Protein AF-A0A5N6KUK4-F1 (afdb_monomer_lite)

Structure (mmCIF, N/CA/C/O backbone):
data_AF-A0A5N6KUK4-F1
#
_entry.id   AF-A0A5N6KUK4-F1
#
loop_
_atom_site.group_PDB
_atom_site.id
_atom_site.type_symbol
_atom_site.label_atom_id
_atom_site.label_alt_id
_atom_site.label_comp_id
_atom_site.label_asym_id
_atom_site.label_entity_id
_atom_site.label_seq_id
_atom_site.pdbx_PDB_ins_code
_atom_site.Cartn_x
_atom_site.Cartn_y
_atom_site.Cartn_z
_atom_site.occupancy
_atom_site.B_iso_or_equiv
_atom_site.auth_seq_id
_atom_site.auth_comp_id
_atom_site.auth_asym_id
_atom_site.auth_atom_id
_atom_site.pdbx_PDB_model_num
ATOM 1 N N . MET A 1 1 ? 39.380 -21.853 -43.825 1.00 63.47 1 MET A N 1
ATOM 2 C CA . MET A 1 1 ? 38.388 -20.757 -43.849 1.00 63.47 1 MET A CA 1
ATOM 3 C C . MET A 1 1 ? 37.134 -21.203 -43.112 1.00 63.47 1 MET A C 1
ATOM 5 O O . MET A 1 1 ? 36.474 -22.125 -43.580 1.00 63.47 1 MET A O 1
ATOM 9 N N . ALA A 1 2 ? 36.839 -20.607 -41.958 1.00 76.50 2 ALA A N 1
ATOM 10 C CA . ALA A 1 2 ? 35.643 -20.909 -41.165 1.00 76.50 2 ALA A CA 1
ATOM 11 C C . ALA A 1 2 ? 34.522 -19.901 -41.470 1.00 76.50 2 ALA A C 1
ATOM 13 O O . ALA A 1 2 ? 34.804 -18.739 -41.767 1.00 76.50 2 ALA A O 1
ATOM 14 N N . THR A 1 3 ? 33.261 -20.335 -41.408 1.00 83.88 3 THR A N 1
ATOM 15 C CA . THR A 1 3 ? 32.101 -19.438 -41.539 1.00 83.88 3 THR A CA 1
ATOM 16 C C . THR A 1 3 ? 32.040 -18.495 -40.340 1.00 83.88 3 THR A C 1
ATOM 18 O O . THR A 1 3 ? 32.165 -18.943 -39.201 1.00 83.88 3 THR A O 1
ATOM 21 N N . LEU A 1 4 ? 31.835 -17.200 -40.589 1.00 86.88 4 LEU A N 1
ATOM 22 C CA . LEU A 1 4 ? 31.799 -16.191 -39.532 1.00 86.88 4 LEU A CA 1
ATOM 23 C C . LEU A 1 4 ? 30.568 -16.374 -38.623 1.00 86.88 4 LEU A C 1
ATOM 25 O O . LEU A 1 4 ? 29.434 -16.452 -39.102 1.00 86.88 4 LEU A O 1
ATOM 29 N N . GLN A 1 5 ? 30.794 -16.429 -37.309 1.00 89.50 5 GLN A N 1
ATOM 30 C CA . GLN A 1 5 ? 29.743 -16.434 -36.287 1.00 89.50 5 GLN A CA 1
ATOM 31 C C . GLN A 1 5 ? 29.553 -15.024 -35.715 1.00 89.50 5 GLN A C 1
ATOM 33 O O . GLN A 1 5 ? 30.476 -14.217 -35.724 1.00 89.50 5 GLN A O 1
ATOM 38 N N . PHE A 1 6 ? 28.349 -14.716 -35.227 1.00 91.62 6 PHE A N 1
ATOM 39 C CA . PHE A 1 6 ? 27.977 -13.366 -34.792 1.00 91.62 6 PHE A CA 1
ATOM 40 C C . PHE A 1 6 ? 27.349 -13.398 -33.401 1.00 91.62 6 PHE A C 1
ATOM 42 O O . PHE A 1 6 ? 26.533 -14.277 -33.121 1.00 91.62 6 PHE A O 1
ATOM 49 N N . ALA A 1 7 ? 27.679 -12.412 -32.569 1.00 91.88 7 ALA A N 1
ATOM 50 C CA . ALA A 1 7 ? 27.027 -12.196 -31.285 1.00 91.88 7 ALA A CA 1
ATOM 51 C C . ALA A 1 7 ? 25.632 -11.571 -31.509 1.00 91.88 7 ALA A C 1
ATOM 53 O O . ALA A 1 7 ? 25.551 -10.522 -32.158 1.00 91.88 7 ALA A O 1
ATOM 54 N N . PRO A 1 8 ? 24.537 -12.200 -31.040 1.00 91.06 8 PRO A N 1
ATOM 55 C CA . PRO A 1 8 ? 23.183 -11.684 -31.226 1.00 91.06 8 PRO A CA 1
ATOM 56 C C . PRO A 1 8 ? 22.920 -10.449 -30.358 1.00 91.06 8 PRO A C 1
ATOM 58 O O . PRO A 1 8 ? 23.499 -10.301 -29.286 1.00 91.06 8 PRO A O 1
ATOM 61 N N . TRP A 1 9 ? 22.015 -9.582 -30.814 1.00 92.88 9 TRP A N 1
ATOM 62 C CA . TRP A 1 9 ? 21.497 -8.488 -29.994 1.00 92.88 9 TRP A CA 1
ATOM 63 C C . TRP A 1 9 ? 20.571 -9.004 -28.889 1.00 92.88 9 TRP A C 1
ATOM 65 O O . TRP A 1 9 ? 19.780 -9.924 -29.103 1.00 92.88 9 TRP A O 1
ATOM 75 N N . SER A 1 10 ? 20.628 -8.333 -27.745 1.00 92.44 10 SER A N 1
ATOM 76 C CA . SER A 1 10 ? 19.646 -8.412 -26.662 1.00 92.44 10 SER A CA 1
ATOM 77 C C . SER A 1 10 ? 18.976 -7.050 -26.468 1.00 92.44 10 SER A C 1
ATOM 79 O O . SER A 1 10 ? 19.619 -6.020 -26.651 1.00 92.44 10 SER A O 1
ATOM 81 N N . SER A 1 11 ? 17.689 -7.012 -26.140 1.00 94.44 11 SER A N 1
ATOM 82 C CA . SER A 1 11 ? 16.968 -5.790 -25.780 1.00 94.44 11 SER A CA 1
ATOM 83 C C . SER A 1 11 ? 17.155 -5.466 -24.296 1.00 94.44 11 SER A C 1
ATOM 85 O O . SER A 1 11 ? 17.119 -6.357 -23.445 1.00 94.44 11 SER A O 1
ATOM 87 N N . ASP A 1 12 ? 17.349 -4.181 -24.000 1.00 93.62 12 ASP A N 1
ATOM 88 C CA . ASP A 1 12 ? 17.480 -3.616 -22.656 1.00 93.62 12 ASP A CA 1
ATOM 89 C C . ASP A 1 12 ? 16.599 -2.359 -22.571 1.00 93.62 12 ASP A C 1
ATOM 91 O O . ASP A 1 12 ? 16.839 -1.369 -23.261 1.00 93.62 12 ASP A O 1
ATOM 95 N N . ILE A 1 13 ? 15.512 -2.416 -21.802 1.00 94.81 13 ILE A N 1
ATOM 96 C CA . ILE A 1 13 ? 14.478 -1.373 -21.787 1.00 94.81 13 ILE A CA 1
ATOM 97 C C . ILE A 1 13 ? 14.428 -0.745 -20.401 1.00 94.81 13 ILE A C 1
ATOM 99 O O . ILE A 1 13 ? 14.206 -1.432 -19.405 1.00 94.81 13 ILE A O 1
ATOM 103 N N . GLU A 1 14 ? 14.573 0.573 -20.350 1.00 92.94 14 GLU A N 1
ATOM 104 C CA . GLU A 1 14 ? 14.518 1.342 -19.113 1.00 92.94 14 GLU A CA 1
ATOM 105 C C . GLU A 1 14 ? 13.088 1.409 -18.547 1.00 92.94 14 GLU A C 1
ATOM 107 O O . GLU A 1 14 ? 12.115 1.519 -19.293 1.00 92.94 14 GLU A O 1
ATOM 112 N N . LEU A 1 15 ? 12.936 1.426 -17.217 1.00 90.25 15 LEU A N 1
ATOM 113 C CA . LEU A 1 15 ? 11.621 1.514 -16.567 1.00 90.25 15 LEU A CA 1
ATOM 114 C C . LEU A 1 15 ? 10.804 2.734 -17.040 1.00 90.25 15 LEU A C 1
ATOM 116 O O . LEU A 1 15 ? 9.604 2.631 -17.297 1.00 90.25 15 LEU A O 1
ATOM 120 N N . SER A 1 16 ? 11.466 3.881 -17.212 1.00 91.88 16 SER A N 1
ATOM 121 C CA . SER A 1 16 ? 10.839 5.134 -17.650 1.00 91.88 16 SER A CA 1
ATOM 122 C C . SER A 1 16 ? 10.225 5.042 -19.056 1.00 91.88 16 SER A C 1
ATOM 124 O O . SER A 1 16 ? 9.258 5.746 -19.350 1.00 91.88 16 SER A O 1
ATOM 126 N N . PHE A 1 17 ? 10.710 4.130 -19.908 1.00 94.94 17 PHE A N 1
ATOM 127 C CA . PHE A 1 17 ? 10.137 3.883 -21.230 1.00 94.94 17 PHE A CA 1
ATOM 128 C C . PHE A 1 17 ? 8.729 3.291 -21.155 1.00 94.94 17 PHE A C 1
ATOM 130 O O . PHE A 1 17 ? 7.857 3.703 -21.918 1.00 94.94 17 PHE A O 1
ATOM 137 N N . TYR A 1 18 ? 8.469 2.375 -20.219 1.00 94.25 18 TYR A N 1
ATOM 138 C CA . TYR A 1 18 ? 7.138 1.783 -20.054 1.00 94.25 18 TYR A CA 1
ATOM 139 C C . TYR A 1 18 ? 6.111 2.821 -19.596 1.00 94.25 18 TYR A C 1
ATOM 141 O O . TYR A 1 18 ? 4.987 2.844 -20.099 1.00 94.25 18 TYR A O 1
ATOM 149 N N . ALA A 1 19 ? 6.514 3.731 -18.705 1.00 90.56 19 ALA A N 1
ATOM 150 C CA . ALA A 1 19 ? 5.685 4.860 -18.292 1.00 90.56 19 ALA A CA 1
ATOM 151 C C . ALA A 1 19 ? 5.408 5.824 -19.459 1.00 90.56 19 ALA A C 1
ATOM 153 O O . ALA A 1 19 ? 4.264 6.239 -19.658 1.00 90.56 19 ALA A O 1
ATOM 154 N N . ALA A 1 20 ? 6.425 6.131 -20.271 1.00 91.62 20 ALA A N 1
ATOM 155 C CA . ALA A 1 20 ? 6.265 6.950 -21.470 1.00 91.62 20 ALA A CA 1
ATOM 156 C C . ALA A 1 20 ? 5.324 6.291 -22.494 1.00 91.62 20 ALA A C 1
ATOM 158 O O . ALA A 1 20 ? 4.425 6.954 -23.006 1.00 91.62 20 ALA A O 1
ATOM 159 N N . LEU A 1 21 ? 5.469 4.983 -22.737 1.00 92.94 21 LEU A N 1
ATOM 160 C CA . LEU A 1 21 ? 4.602 4.212 -23.632 1.00 92.94 21 LEU A CA 1
ATOM 161 C C . LEU A 1 21 ? 3.151 4.175 -23.127 1.00 92.94 21 LEU A C 1
ATOM 163 O O . LEU A 1 21 ? 2.228 4.366 -23.916 1.00 92.94 21 LEU A O 1
ATOM 167 N N . ALA A 1 22 ? 2.935 3.969 -21.825 1.00 90.81 22 ALA A N 1
ATOM 168 C CA . ALA A 1 22 ? 1.603 3.988 -21.221 1.00 90.81 22 ALA A CA 1
ATOM 169 C C . ALA A 1 22 ? 0.937 5.368 -21.348 1.00 90.81 22 ALA A C 1
ATOM 171 O O . ALA A 1 22 ? -0.216 5.463 -21.770 1.00 90.81 22 ALA A O 1
ATOM 172 N N . SER A 1 23 ? 1.681 6.438 -21.045 1.00 90.00 23 SER A N 1
ATOM 173 C CA . SER A 1 23 ? 1.208 7.817 -21.201 1.00 90.00 23 SER A CA 1
ATOM 174 C C . SER A 1 23 ? 0.864 8.129 -22.658 1.00 90.00 23 SER A C 1
ATOM 176 O O . SER A 1 23 ? -0.210 8.658 -22.939 1.00 90.00 23 SER A O 1
ATOM 178 N N . LEU A 1 24 ? 1.726 7.737 -23.599 1.00 90.31 24 LEU A N 1
ATOM 179 C CA . LEU A 1 24 ? 1.489 7.920 -25.029 1.00 90.31 24 LEU A CA 1
ATOM 180 C C . LEU A 1 24 ? 0.236 7.162 -25.488 1.00 90.31 24 LEU A C 1
ATOM 182 O O . LEU A 1 24 ? -0.599 7.734 -26.190 1.00 90.31 24 LEU A O 1
ATOM 186 N N . LYS A 1 25 ? 0.059 5.914 -25.032 1.00 90.69 25 LYS A N 1
ATOM 187 C CA . LYS A 1 25 ? -1.090 5.085 -25.404 1.00 90.69 25 LYS A CA 1
ATOM 188 C C . LYS A 1 25 ? -2.415 5.659 -24.903 1.00 90.69 25 LYS A C 1
ATOM 190 O O . LYS A 1 25 ? -3.392 5.647 -25.643 1.00 90.69 25 LYS A O 1
ATOM 195 N N . ILE A 1 26 ? -2.458 6.187 -23.680 1.00 87.69 26 ILE A N 1
ATOM 196 C CA . ILE A 1 26 ? -3.684 6.757 -23.094 1.00 87.69 26 ILE A CA 1
ATOM 197 C C . ILE A 1 26 ? -3.989 8.139 -23.678 1.00 87.69 26 ILE A C 1
ATOM 199 O O . 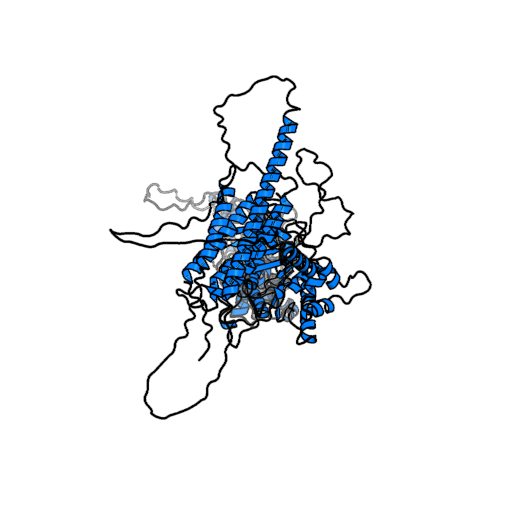ILE A 1 26 ? -5.127 8.420 -24.058 1.00 87.69 26 ILE A O 1
ATOM 203 N N . ASN A 1 27 ? -2.980 9.007 -23.739 1.00 88.19 27 ASN A N 1
ATOM 204 C CA . ASN A 1 27 ? -3.192 10.427 -24.004 1.00 88.19 27 ASN A CA 1
ATOM 205 C C . ASN A 1 27 ? -3.213 10.755 -25.502 1.00 88.19 27 ASN A C 1
ATOM 207 O O . ASN A 1 27 ? -3.937 11.665 -25.910 1.00 88.19 27 ASN A O 1
ATOM 211 N N . HIS A 1 28 ? -2.460 10.012 -26.320 1.00 87.88 28 HIS A N 1
ATOM 212 C CA . HIS A 1 28 ? -2.280 10.307 -27.743 1.00 87.88 28 HIS A CA 1
ATOM 213 C C . HIS A 1 28 ? -2.834 9.212 -28.657 1.00 87.88 28 HIS A C 1
ATOM 215 O O . HIS A 1 28 ? -3.731 9.505 -29.443 1.00 87.88 28 HIS A O 1
ATOM 221 N N . ASP A 1 29 ? -2.344 7.973 -28.551 1.00 86.81 29 ASP A N 1
ATOM 222 C CA . ASP A 1 29 ? -2.685 6.914 -29.517 1.00 86.81 29 ASP A CA 1
ATOM 223 C C . ASP A 1 29 ? -4.132 6.441 -29.356 1.00 86.81 29 ASP A C 1
ATOM 225 O O . ASP A 1 29 ? -4.847 6.247 -30.335 1.00 86.81 29 ASP A O 1
ATOM 229 N N . LYS A 1 30 ? -4.599 6.277 -28.115 1.00 86.88 30 LYS A N 1
ATOM 230 C CA . LYS A 1 30 ? -5.908 5.698 -27.791 1.00 86.88 30 LYS A CA 1
ATOM 231 C C . LYS A 1 30 ? -6.086 4.349 -28.505 1.00 86.88 30 LYS A C 1
ATOM 233 O O . LYS A 1 30 ? -5.457 3.368 -28.115 1.00 86.88 30 LYS A O 1
ATOM 238 N N . LEU A 1 31 ? -6.919 4.307 -29.547 1.00 86.81 31 LEU A N 1
ATOM 239 C CA . LEU A 1 31 ? -7.193 3.118 -30.359 1.00 86.81 31 LEU A CA 1
ATOM 240 C C . LEU A 1 31 ? -6.261 2.973 -31.570 1.00 86.81 31 LEU A C 1
ATOM 242 O O . LEU A 1 31 ? -6.268 1.920 -32.196 1.00 86.81 31 LEU A O 1
ATOM 246 N N . ASP A 1 32 ? -5.464 3.988 -31.897 1.00 87.50 32 ASP A N 1
ATOM 247 C CA . ASP A 1 32 ? -4.482 3.915 -32.975 1.00 87.50 32 ASP A CA 1
ATOM 248 C C . ASP A 1 32 ? -3.381 2.899 -32.621 1.00 87.50 32 ASP A C 1
ATOM 250 O O . ASP A 1 32 ? -2.815 2.924 -31.520 1.00 87.50 32 ASP A O 1
ATOM 254 N N . ASP A 1 33 ? -3.119 1.964 -33.534 1.00 87.69 33 ASP A N 1
ATOM 255 C CA . ASP A 1 33 ? -2.079 0.936 -33.446 1.00 87.69 33 ASP A CA 1
ATOM 256 C C . ASP A 1 33 ? -0.954 1.156 -34.476 1.00 87.69 33 ASP A C 1
ATOM 258 O O . ASP A 1 33 ? -0.123 0.265 -34.699 1.00 87.69 33 ASP A O 1
ATOM 262 N N . ALA A 1 34 ? -0.904 2.342 -35.097 1.00 90.00 34 ALA A N 1
ATOM 263 C CA . ALA A 1 34 ? 0.121 2.710 -36.058 1.00 90.00 34 ALA A CA 1
ATOM 264 C C . ALA A 1 34 ? 1.538 2.565 -35.482 1.00 90.00 34 ALA A C 1
ATOM 266 O O . ALA A 1 34 ? 1.832 2.859 -34.319 1.00 90.00 34 ALA A O 1
ATOM 267 N N . ALA A 1 35 ? 2.456 2.121 -36.340 1.00 92.25 35 ALA A N 1
ATOM 268 C CA . ALA A 1 35 ? 3.850 1.962 -35.968 1.00 92.25 35 ALA A CA 1
ATOM 269 C C . ALA A 1 35 ? 4.525 3.333 -35.778 1.00 92.25 35 ALA A C 1
ATOM 271 O O . ALA A 1 35 ? 4.438 4.214 -36.634 1.00 92.25 35 ALA A O 1
ATOM 272 N N . ARG A 1 36 ? 5.240 3.502 -34.665 1.00 92.19 36 ARG A N 1
ATOM 273 C CA . ARG A 1 36 ? 5.952 4.730 -34.300 1.00 92.19 36 ARG A CA 1
ATOM 274 C C . ARG A 1 36 ? 7.453 4.550 -34.429 1.00 92.19 36 ARG A C 1
ATOM 276 O O . ARG A 1 36 ? 8.002 3.502 -34.100 1.00 92.19 36 ARG A O 1
ATOM 283 N N . LYS A 1 37 ? 8.136 5.607 -34.859 1.00 93.81 37 LYS A N 1
ATOM 284 C CA . LYS A 1 37 ? 9.597 5.650 -34.845 1.00 93.81 37 LYS A CA 1
ATOM 285 C C . LYS A 1 37 ? 10.094 5.799 -33.406 1.00 93.81 37 LYS A C 1
ATOM 287 O O . LYS A 1 37 ? 9.602 6.655 -32.675 1.00 93.81 37 LYS A O 1
ATOM 292 N N . ILE A 1 38 ? 11.083 4.994 -33.030 1.00 94.81 38 ILE A N 1
ATOM 293 C CA . ILE A 1 38 ? 11.784 5.088 -31.747 1.00 94.81 38 ILE A CA 1
ATOM 294 C C . ILE A 1 38 ? 13.294 5.047 -31.963 1.00 94.81 38 ILE A C 1
ATOM 296 O O . ILE A 1 38 ? 13.782 4.466 -32.931 1.00 94.81 38 ILE A O 1
ATOM 300 N N . VAL A 1 39 ? 14.051 5.670 -31.065 1.00 94.06 39 VAL A N 1
ATOM 301 C CA . VAL A 1 39 ? 15.518 5.662 -31.124 1.00 94.06 39 VAL A CA 1
ATOM 302 C C . VAL A 1 39 ? 16.071 4.633 -30.145 1.00 94.06 39 VAL A C 1
ATOM 304 O O . VAL A 1 39 ? 15.868 4.747 -28.937 1.00 94.06 39 VAL A O 1
ATOM 307 N N . GLY A 1 40 ? 16.800 3.649 -30.668 1.00 94.50 40 GLY A N 1
ATOM 308 C CA . GLY A 1 40 ? 17.619 2.741 -29.870 1.00 94.50 40 GLY A CA 1
ATOM 309 C C . GLY A 1 40 ? 19.048 3.248 -29.748 1.00 94.50 40 GLY A C 1
ATOM 310 O O . GLY A 1 40 ? 19.531 4.044 -30.564 1.00 94.50 40 GLY A O 1
ATOM 311 N N . ARG A 1 41 ? 19.733 2.793 -28.705 1.00 93.81 41 ARG A N 1
ATOM 312 C CA . ARG A 1 41 ? 21.111 3.178 -28.405 1.00 93.81 41 ARG A CA 1
ATOM 313 C C . ARG A 1 41 ? 21.925 1.945 -28.069 1.00 93.81 41 ARG A C 1
ATOM 315 O O . ARG A 1 41 ? 21.434 1.037 -27.412 1.00 93.81 41 ARG A O 1
ATOM 322 N N . TYR A 1 42 ? 23.181 1.926 -28.472 1.00 94.50 42 TYR A N 1
ATOM 323 C CA . TYR A 1 42 ? 24.127 0.913 -28.020 1.00 94.50 42 TYR A CA 1
ATOM 324 C C . TYR A 1 42 ? 25.477 1.559 -27.735 1.00 94.50 42 TYR A C 1
ATOM 326 O O . TYR A 1 42 ? 25.735 2.706 -28.099 1.00 94.50 42 TYR A O 1
ATOM 334 N N . GLU A 1 43 ? 26.341 0.846 -27.036 1.00 91.88 43 GLU A N 1
ATOM 335 C CA . GLU A 1 43 ? 27.575 1.396 -26.485 1.00 91.88 43 GLU A CA 1
ATOM 336 C C . GLU A 1 43 ? 28.641 0.309 -26.400 1.00 91.88 43 GLU A C 1
ATOM 338 O O . GLU A 1 43 ? 28.338 -0.882 -26.323 1.00 91.88 43 GLU A O 1
ATOM 343 N N . ILE A 1 44 ? 29.903 0.727 -26.376 1.00 90.69 44 ILE A N 1
ATOM 344 C CA . ILE A 1 44 ? 31.032 -0.195 -26.270 1.00 90.69 44 ILE A CA 1
ATOM 345 C C . ILE A 1 44 ? 31.369 -0.423 -24.783 1.00 90.69 44 ILE A C 1
ATOM 347 O O . ILE A 1 44 ? 32.147 0.292 -24.153 1.00 90.69 44 ILE A O 1
ATOM 351 N N . ARG A 1 45 ? 30.705 -1.456 -24.259 1.00 88.00 45 ARG A N 1
ATOM 352 C CA . ARG A 1 45 ? 30.856 -2.242 -23.019 1.00 88.00 45 ARG A CA 1
ATOM 353 C C . ARG A 1 45 ? 32.123 -3.044 -22.723 1.00 88.00 45 ARG A C 1
ATOM 355 O O . ARG A 1 45 ? 31.966 -4.238 -22.532 1.00 88.00 45 ARG A O 1
ATOM 362 N N . GLN A 1 46 ? 33.337 -2.499 -22.616 1.00 82.19 46 GLN A N 1
ATOM 363 C CA . GLN A 1 46 ? 34.531 -3.374 -22.468 1.00 82.19 46 GLN A CA 1
ATOM 364 C C . GLN A 1 46 ? 34.523 -4.323 -21.244 1.00 82.19 46 GLN A C 1
ATOM 366 O O . GLN A 1 46 ? 35.087 -5.411 -21.322 1.00 82.19 46 GLN A O 1
ATOM 371 N N . ASN A 1 47 ? 33.884 -3.935 -20.135 1.00 83.69 47 ASN A N 1
ATOM 372 C CA . ASN A 1 47 ? 33.792 -4.761 -18.921 1.00 83.69 47 ASN A CA 1
ATOM 373 C C . ASN A 1 47 ? 32.592 -5.725 -18.920 1.00 83.69 47 ASN A C 1
ATOM 375 O O . ASN A 1 47 ? 32.441 -6.502 -17.976 1.00 83.69 47 ASN A O 1
ATOM 379 N N . ASP A 1 48 ? 31.721 -5.661 -19.928 1.00 86.31 48 ASP A N 1
ATOM 380 C CA . ASP A 1 48 ? 30.545 -6.521 -19.977 1.00 86.31 48 ASP A CA 1
ATOM 381 C C . ASP A 1 48 ? 30.956 -7.946 -20.371 1.00 86.31 48 ASP A C 1
ATOM 383 O O . ASP A 1 48 ? 31.754 -8.168 -21.289 1.00 86.31 48 ASP A O 1
ATOM 387 N N . ALA A 1 49 ? 30.378 -8.930 -19.679 1.00 87.12 49 ALA A N 1
ATOM 388 C CA . ALA A 1 49 ? 30.522 -10.333 -20.051 1.00 87.12 49 ALA A CA 1
ATOM 389 C C . ALA A 1 49 ? 30.055 -10.545 -21.508 1.00 87.12 49 ALA A C 1
ATOM 391 O O . ALA A 1 49 ? 29.064 -9.919 -21.900 1.00 87.12 49 ALA A O 1
ATOM 392 N N . PRO A 1 50 ? 30.694 -11.439 -22.293 1.00 86.50 50 PRO A N 1
ATOM 393 C CA . PRO A 1 50 ? 30.360 -11.650 -23.707 1.00 86.50 50 PRO A CA 1
ATOM 394 C C . PRO A 1 50 ? 28.867 -11.861 -23.979 1.00 86.50 50 PRO A C 1
ATOM 396 O O . PRO A 1 50 ? 28.310 -11.307 -24.920 1.00 86.50 50 PRO A O 1
ATOM 399 N N . GLU A 1 51 ? 28.175 -12.590 -23.109 1.00 84.50 51 GLU A N 1
ATOM 400 C CA . GLU A 1 51 ? 26.738 -12.869 -23.224 1.00 84.50 51 GLU A CA 1
ATOM 401 C C . GLU A 1 51 ? 25.844 -11.622 -23.123 1.00 84.50 51 GLU A C 1
ATOM 403 O O . GLU A 1 51 ? 24.735 -11.627 -23.650 1.00 84.50 51 GLU A O 1
ATOM 408 N N . ARG A 1 52 ? 26.316 -10.544 -22.481 1.00 84.62 52 ARG A N 1
ATOM 409 C CA . ARG A 1 52 ? 25.562 -9.293 -22.263 1.00 84.62 52 ARG A CA 1
ATOM 410 C C . ARG A 1 52 ? 26.145 -8.084 -22.992 1.00 84.62 52 ARG A C 1
ATOM 412 O O . ARG A 1 52 ? 25.647 -6.974 -22.823 1.00 84.62 52 ARG A O 1
ATOM 419 N N . SER A 1 53 ? 27.202 -8.273 -23.777 1.00 88.62 53 SER A N 1
ATOM 420 C CA . SER A 1 53 ? 27.946 -7.162 -24.370 1.00 88.62 53 SER A CA 1
ATOM 421 C C . SER A 1 53 ? 27.185 -6.480 -25.513 1.00 88.62 53 SER A C 1
ATOM 423 O O . SER A 1 53 ? 27.221 -5.262 -25.651 1.00 88.62 53 SER A O 1
ATOM 425 N N . ALA A 1 54 ? 26.446 -7.252 -26.316 1.00 91.25 54 ALA A N 1
ATOM 426 C CA . ALA A 1 54 ? 25.645 -6.744 -27.429 1.00 91.25 54 ALA A CA 1
ATOM 427 C C . ALA A 1 54 ? 24.195 -6.466 -26.988 1.00 91.25 54 ALA A C 1
ATOM 429 O O . ALA A 1 54 ? 23.293 -7.276 -27.222 1.00 91.25 54 ALA A O 1
ATOM 430 N N . ARG A 1 55 ? 23.964 -5.308 -26.354 1.00 92.62 55 ARG A N 1
ATOM 431 C CA . ARG A 1 55 ? 22.622 -4.851 -25.947 1.00 92.62 55 ARG A CA 1
ATOM 432 C C . ARG A 1 55 ? 22.149 -3.606 -26.695 1.00 92.62 55 ARG A C 1
ATOM 434 O O . ARG A 1 55 ? 22.899 -2.646 -26.868 1.00 92.62 55 ARG A O 1
ATOM 441 N N . MET A 1 56 ? 20.886 -3.627 -27.100 1.00 94.69 56 MET A N 1
ATOM 442 C CA . MET A 1 56 ? 20.151 -2.497 -27.644 1.00 94.69 56 MET A CA 1
ATOM 443 C C . MET A 1 56 ? 19.325 -1.863 -26.530 1.00 94.69 56 MET A C 1
ATOM 445 O O . MET A 1 56 ? 18.353 -2.453 -26.061 1.00 94.69 56 MET A O 1
ATOM 449 N N . GLN A 1 57 ? 19.709 -0.659 -26.126 1.00 94.44 57 GLN A N 1
ATOM 450 C CA . GLN A 1 57 ? 19.054 0.101 -25.073 1.00 94.44 57 GLN A CA 1
ATOM 451 C C . GLN A 1 57 ? 17.925 0.972 -25.616 1.00 94.44 57 GLN A C 1
ATOM 453 O O . GLN A 1 57 ? 18.116 1.740 -26.565 1.00 94.44 57 GLN A O 1
ATOM 458 N N . VAL A 1 58 ? 16.775 0.924 -24.948 1.00 95.12 58 VAL A N 1
ATOM 459 C CA . VAL A 1 58 ? 15.630 1.803 -25.191 1.00 95.12 58 VAL A CA 1
ATOM 460 C C . VAL A 1 58 ? 15.343 2.592 -23.914 1.00 95.12 58 VAL A C 1
ATOM 462 O O . VAL A 1 58 ? 14.931 2.035 -22.900 1.00 95.12 58 VAL A O 1
ATOM 465 N N . HIS A 1 59 ? 15.605 3.898 -23.969 1.00 93.12 59 HIS A N 1
ATOM 466 C CA . HIS A 1 59 ? 15.497 4.823 -22.832 1.00 93.12 59 HIS A CA 1
ATOM 467 C C . HIS A 1 59 ? 14.122 5.501 -22.789 1.00 93.12 59 HIS A C 1
ATOM 469 O O . HIS A 1 59 ? 13.433 5.568 -23.808 1.00 93.12 59 HIS A O 1
ATOM 475 N N . GLY A 1 60 ? 13.749 6.110 -21.660 1.00 88.88 60 GLY A N 1
ATOM 476 C CA . GLY A 1 60 ? 12.472 6.837 -21.522 1.00 88.88 60 GLY A CA 1
ATOM 477 C C . GLY A 1 60 ? 12.247 7.959 -22.545 1.00 88.88 60 GLY A C 1
ATOM 478 O O . GLY A 1 60 ? 11.116 8.265 -22.913 1.00 88.88 60 GLY A O 1
ATOM 479 N N . THR A 1 61 ? 13.332 8.532 -23.071 1.00 90.00 61 THR A N 1
ATOM 480 C CA . THR A 1 61 ? 13.310 9.608 -24.080 1.00 90.00 61 THR A CA 1
ATOM 481 C C . THR A 1 61 ? 13.282 9.111 -25.530 1.00 90.00 61 THR A C 1
ATOM 483 O O . THR A 1 61 ? 13.368 9.920 -26.455 1.00 90.00 61 THR A O 1
ATOM 486 N N . ALA A 1 62 ? 13.149 7.798 -25.758 1.00 91.62 62 ALA A N 1
ATOM 487 C CA . ALA A 1 62 ? 13.240 7.187 -27.089 1.00 91.62 62 ALA A CA 1
ATOM 488 C C . ALA A 1 62 ? 12.175 7.670 -28.093 1.00 91.62 62 ALA A C 1
ATOM 490 O O . ALA A 1 62 ? 12.394 7.540 -29.297 1.00 91.62 62 ALA A O 1
ATOM 491 N N . PHE A 1 63 ? 11.053 8.226 -27.618 1.00 89.12 63 PHE A N 1
ATOM 492 C CA . PHE A 1 63 ? 9.986 8.791 -28.457 1.00 89.12 63 PHE A CA 1
ATOM 493 C C . PHE A 1 63 ? 10.176 10.275 -28.798 1.00 89.12 63 PHE A C 1
ATOM 495 O O . PHE A 1 63 ? 9.587 10.753 -29.763 1.00 89.12 63 PHE A O 1
ATOM 502 N N . THR A 1 64 ? 10.944 11.021 -27.998 1.00 85.69 64 THR A N 1
ATOM 503 C CA . THR A 1 64 ? 10.927 12.495 -28.022 1.00 85.69 64 THR A CA 1
ATOM 504 C C . THR A 1 64 ? 12.245 13.112 -28.460 1.00 85.69 64 THR A C 1
ATOM 506 O O . THR A 1 64 ? 12.246 14.201 -29.028 1.00 85.69 64 THR A O 1
ATOM 509 N N . THR A 1 65 ? 13.372 12.454 -28.172 1.00 83.00 65 THR A N 1
ATOM 510 C CA . THR A 1 65 ? 14.681 13.106 -28.219 1.00 83.00 65 THR A CA 1
ATOM 511 C C . THR A 1 65 ? 15.699 12.314 -29.030 1.00 83.00 65 THR A C 1
ATOM 513 O O . THR A 1 65 ? 16.069 11.192 -28.690 1.00 83.00 65 THR A O 1
ATOM 516 N N . ASP A 1 66 ? 16.258 12.984 -30.037 1.00 78.38 66 ASP A N 1
ATOM 517 C CA . ASP A 1 66 ? 17.353 12.492 -30.884 1.00 78.38 66 ASP A CA 1
ATOM 518 C C . ASP A 1 66 ? 18.756 12.726 -30.272 1.00 78.38 66 ASP A C 1
ATOM 520 O O . ASP A 1 66 ? 19.783 12.408 -30.881 1.00 78.38 66 ASP A O 1
ATOM 524 N N . ALA A 1 67 ? 18.832 13.309 -29.071 1.00 74.62 67 ALA A N 1
ATOM 525 C CA . ALA A 1 67 ? 20.090 13.586 -28.386 1.00 74.62 67 ALA A CA 1
ATOM 526 C C . ALA A 1 67 ? 20.780 12.292 -27.923 1.00 74.62 67 ALA A C 1
ATOM 528 O O . ALA A 1 67 ? 20.181 11.438 -27.273 1.00 74.62 67 ALA A O 1
ATOM 529 N N . LEU A 1 68 ? 22.070 12.185 -28.238 1.00 78.62 68 LEU A N 1
ATOM 530 C CA . LEU A 1 68 ? 22.930 11.053 -27.907 1.00 78.62 68 LEU A CA 1
ATOM 531 C C . LEU A 1 68 ? 24.199 11.554 -27.213 1.00 78.62 68 LEU A C 1
ATOM 533 O O . LEU A 1 68 ? 24.832 12.477 -27.746 1.00 78.62 68 LEU A O 1
ATOM 537 N N . PRO A 1 69 ? 24.584 10.952 -26.074 1.00 81.69 69 PRO A N 1
ATOM 538 C CA . PRO A 1 69 ? 25.915 11.108 -25.502 1.00 81.69 69 PRO A CA 1
ATOM 539 C C . PRO A 1 69 ? 27.002 10.649 -26.484 1.00 81.69 69 PRO A C 1
ATOM 541 O O . PRO A 1 69 ? 26.792 9.727 -27.268 1.00 81.69 69 PRO A O 1
ATOM 544 N N . GLN A 1 70 ? 28.195 11.244 -26.397 1.00 73.12 70 GLN A N 1
ATOM 545 C CA . GLN A 1 70 ? 29.332 10.931 -27.284 1.00 73.12 70 GLN A CA 1
ATOM 546 C C . GLN A 1 70 ? 29.817 9.470 -27.200 1.00 73.12 70 GLN A C 1
ATOM 548 O O . GLN A 1 70 ? 30.441 8.952 -28.129 1.00 73.12 70 GLN A O 1
ATOM 553 N N . THR A 1 71 ? 29.533 8.797 -26.085 1.00 80.50 71 THR A N 1
ATOM 554 C CA . THR A 1 71 ? 29.908 7.401 -25.820 1.00 80.50 71 THR A CA 1
ATOM 555 C C . THR A 1 71 ? 28.930 6.380 -26.405 1.00 80.50 71 THR A C 1
ATOM 557 O O . THR A 1 71 ? 29.215 5.184 -26.367 1.00 80.50 71 THR A O 1
ATOM 560 N N . GLN A 1 72 ? 27.796 6.830 -26.949 1.00 88.94 72 GLN A N 1
ATOM 561 C CA . GLN A 1 72 ? 26.727 5.975 -27.457 1.00 88.94 72 GLN A CA 1
ATOM 562 C C . GLN A 1 72 ? 26.567 6.113 -28.972 1.00 88.94 72 GLN A C 1
ATOM 564 O O . GLN A 1 72 ? 26.882 7.139 -29.579 1.00 88.94 72 GLN A O 1
ATOM 569 N N . PHE A 1 73 ? 26.042 5.057 -29.578 1.00 92.56 73 PHE A N 1
ATOM 570 C CA . PHE A 1 73 ? 25.773 4.945 -31.001 1.00 92.56 73 PHE A CA 1
ATOM 571 C C . PHE A 1 73 ? 24.269 4.813 -31.236 1.00 92.56 73 PHE A C 1
ATOM 573 O O . PHE A 1 73 ? 23.550 4.214 -30.434 1.00 92.56 73 PHE A O 1
ATOM 580 N N . ARG A 1 74 ? 23.797 5.407 -32.334 1.00 93.62 74 ARG A N 1
ATOM 581 C CA . ARG A 1 74 ? 22.381 5.457 -32.703 1.00 93.62 74 ARG A CA 1
ATOM 582 C C . ARG A 1 74 ? 21.961 4.195 -33.447 1.00 93.62 74 ARG A C 1
ATOM 584 O O . ARG A 1 74 ? 22.644 3.785 -34.379 1.00 93.62 74 ARG A O 1
ATOM 591 N N . ALA A 1 75 ? 20.788 3.676 -33.115 1.00 94.38 75 ALA A N 1
ATOM 592 C CA . ALA A 1 75 ? 20.082 2.659 -33.878 1.00 94.38 75 ALA A CA 1
ATOM 593 C C . ALA A 1 75 ? 18.661 3.136 -34.198 1.00 94.38 75 ALA A C 1
ATOM 595 O O . ALA A 1 75 ? 17.960 3.660 -33.329 1.00 94.38 75 ALA A O 1
ATOM 596 N N . GLU A 1 76 ? 18.227 2.964 -35.446 1.00 94.75 76 GLU A N 1
ATOM 597 C CA . GLU A 1 76 ? 16.861 3.322 -35.841 1.00 94.75 76 GLU A CA 1
ATOM 598 C C . GLU A 1 76 ? 15.885 2.202 -35.471 1.00 94.75 76 GLU A C 1
ATOM 600 O O . GLU A 1 76 ? 16.079 1.049 -35.853 1.00 94.75 76 GLU A O 1
ATOM 605 N N . GLY A 1 77 ? 14.826 2.542 -34.744 1.00 94.69 77 GLY A N 1
ATOM 606 C CA . GLY A 1 77 ? 13.811 1.598 -34.306 1.00 94.69 77 GLY A CA 1
ATOM 607 C C . GLY A 1 77 ? 12.418 1.952 -34.804 1.00 94.69 77 GLY A C 1
ATOM 608 O O . GLY A 1 77 ? 12.076 3.123 -34.992 1.00 94.69 77 GLY A O 1
ATOM 609 N N . ILE A 1 78 ? 11.585 0.931 -34.964 1.00 95.69 78 ILE A N 1
ATOM 610 C CA . ILE A 1 78 ? 10.140 1.079 -35.141 1.00 95.69 78 ILE A CA 1
ATOM 611 C C . ILE A 1 78 ? 9.446 0.260 -34.058 1.00 95.69 78 ILE A C 1
ATOM 613 O O . ILE A 1 78 ? 9.822 -0.883 -33.813 1.00 95.69 78 ILE A O 1
ATOM 617 N N . LEU A 1 79 ? 8.436 0.829 -33.410 1.00 95.69 79 LEU A N 1
ATOM 618 C CA . LEU A 1 79 ? 7.613 0.155 -32.417 1.00 95.69 79 LEU A CA 1
ATOM 619 C C . LEU A 1 79 ? 6.161 0.135 -32.863 1.00 95.69 79 LEU A C 1
ATOM 621 O O . LEU A 1 79 ? 5.595 1.180 -33.171 1.00 95.69 79 LEU A O 1
ATOM 625 N N . ARG A 1 80 ? 5.538 -1.042 -32.826 1.00 95.38 80 ARG A N 1
ATOM 626 C CA . ARG A 1 80 ? 4.095 -1.198 -33.012 1.00 95.38 80 ARG A CA 1
ATOM 627 C C . ARG A 1 80 ? 3.467 -1.755 -31.739 1.00 95.38 80 ARG A C 1
ATOM 629 O O . ARG A 1 80 ? 3.822 -2.854 -31.313 1.00 95.38 80 ARG A O 1
ATOM 636 N N . ASN A 1 81 ? 2.558 -0.990 -31.137 1.00 95.12 81 ASN A N 1
ATOM 637 C CA . ASN A 1 81 ? 1.833 -1.384 -29.930 1.00 95.12 81 ASN A CA 1
ATOM 638 C C . ASN A 1 81 ? 0.395 -1.776 -30.286 1.00 95.12 81 ASN A C 1
ATOM 640 O O . ASN A 1 81 ? -0.407 -0.921 -30.655 1.00 95.12 81 ASN A O 1
ATOM 644 N N . MET A 1 82 ? 0.089 -3.062 -30.156 1.00 94.62 82 MET A N 1
ATOM 645 C CA . MET A 1 82 ? -1.216 -3.638 -30.477 1.00 94.62 82 MET A CA 1
ATOM 646 C C . MET A 1 82 ? -2.226 -3.328 -29.367 1.00 94.62 82 MET A C 1
ATOM 648 O O . MET A 1 82 ? -1.857 -3.213 -28.195 1.00 94.62 82 MET A O 1
ATOM 652 N N . ASN A 1 83 ? -3.506 -3.213 -29.723 1.00 91.00 83 ASN A N 1
ATOM 653 C CA . ASN A 1 83 ? -4.566 -2.913 -28.756 1.00 91.00 83 ASN A CA 1
ATOM 654 C C . ASN A 1 83 ? -4.987 -4.148 -27.963 1.00 91.00 83 ASN A C 1
ATOM 656 O O . ASN A 1 83 ? -5.299 -4.043 -26.777 1.00 91.00 83 ASN A O 1
ATOM 660 N N . THR A 1 84 ? -5.010 -5.309 -28.620 1.00 92.50 84 THR A N 1
ATOM 661 C CA . THR A 1 84 ? -5.461 -6.569 -28.024 1.00 92.50 84 THR A CA 1
ATOM 662 C C . THR A 1 84 ? -4.351 -7.616 -28.005 1.00 92.50 84 THR A C 1
ATOM 664 O O . THR A 1 84 ? -3.413 -7.599 -28.809 1.00 92.50 84 THR A O 1
ATOM 667 N N . ILE A 1 85 ? -4.447 -8.555 -27.061 1.00 93.31 85 ILE A N 1
ATOM 668 C CA . ILE A 1 85 ? -3.482 -9.653 -26.962 1.00 93.31 85 ILE A CA 1
ATOM 669 C C . ILE A 1 85 ? -3.678 -10.658 -28.105 1.00 93.31 85 ILE A C 1
ATOM 671 O O . ILE A 1 85 ? -2.724 -11.313 -28.526 1.00 93.31 85 ILE A O 1
ATOM 675 N N . GLU A 1 86 ? -4.898 -10.773 -28.625 1.00 94.25 86 GLU A N 1
ATOM 676 C CA . GLU A 1 86 ? -5.259 -11.613 -29.763 1.00 94.25 86 GLU A CA 1
ATOM 677 C C . GLU A 1 86 ? -4.562 -11.127 -31.037 1.00 94.25 86 GLU A C 1
ATOM 679 O O . GLU A 1 86 ? -3.896 -11.919 -31.705 1.00 94.25 86 GLU A O 1
ATOM 684 N N . GLU A 1 87 ? -4.628 -9.823 -31.326 1.00 92.56 87 GLU A N 1
ATOM 685 C CA . GLU A 1 87 ? -3.894 -9.197 -32.433 1.00 92.56 87 GLU A CA 1
ATOM 686 C C . GLU A 1 87 ? -2.384 -9.434 -32.305 1.00 92.56 87 GLU A C 1
ATOM 688 O O . GLU A 1 87 ? -1.722 -9.794 -33.278 1.00 92.56 87 GLU A O 1
ATOM 693 N N . TYR A 1 88 ? -1.829 -9.295 -31.097 1.00 94.56 88 TYR A N 1
ATOM 694 C CA . TYR A 1 88 ? -0.408 -9.541 -30.843 1.00 94.56 88 TYR A CA 1
ATOM 695 C C . TYR A 1 88 ? 0.005 -11.002 -31.096 1.00 94.56 88 TYR A C 1
ATOM 697 O O . TYR A 1 88 ? 1.084 -11.268 -31.634 1.00 94.56 88 TYR A O 1
ATOM 705 N N . LYS A 1 89 ? -0.830 -11.967 -30.692 1.00 93.12 89 LYS A N 1
ATOM 706 C CA . LYS A 1 89 ? -0.563 -13.404 -30.869 1.00 93.12 89 LYS A CA 1
ATOM 707 C C . LYS A 1 89 ? -0.697 -13.847 -32.324 1.00 93.12 89 LYS A C 1
ATOM 709 O O . LYS A 1 89 ? 0.105 -14.666 -32.764 1.00 93.12 89 LYS A O 1
ATOM 714 N N . ASN A 1 90 ? -1.675 -13.298 -33.043 1.00 93.88 90 ASN A N 1
ATOM 715 C CA . ASN A 1 90 ? -1.976 -13.648 -34.433 1.00 93.88 90 ASN A CA 1
ATOM 716 C C . ASN A 1 90 ? -1.137 -12.864 -35.455 1.00 93.88 90 ASN A C 1
ATOM 718 O O . ASN A 1 90 ? -1.251 -13.111 -36.654 1.00 93.88 90 ASN A O 1
ATOM 722 N N . LEU A 1 91 ? -0.305 -11.920 -35.005 1.00 93.25 91 LEU A N 1
ATOM 723 C CA . LEU A 1 91 ? 0.559 -11.130 -35.873 1.00 93.25 91 LEU A CA 1
ATOM 724 C C . LEU A 1 91 ? 1.530 -12.026 -36.657 1.00 93.25 91 LEU A C 1
ATOM 726 O O . LEU A 1 91 ? 2.273 -12.818 -36.071 1.00 93.25 91 LEU A O 1
ATOM 730 N N . ASP A 1 92 ? 1.583 -11.837 -37.977 1.00 93.88 92 ASP A N 1
ATOM 731 C CA . ASP A 1 92 ? 2.552 -12.510 -38.839 1.00 93.88 92 ASP A CA 1
ATOM 732 C C . ASP A 1 92 ? 3.974 -11.985 -38.575 1.00 93.88 92 ASP A C 1
ATOM 734 O O . ASP A 1 92 ? 4.437 -10.976 -39.114 1.00 93.88 92 ASP A O 1
ATOM 738 N N . ARG A 1 93 ? 4.687 -12.704 -37.707 1.00 93.00 93 ARG A N 1
ATOM 739 C CA . ARG A 1 93 ? 6.065 -12.396 -37.311 1.00 93.00 93 ARG A CA 1
ATOM 740 C C . ARG A 1 93 ? 7.061 -12.540 -38.464 1.00 93.00 93 ARG A C 1
ATOM 742 O O . ARG A 1 93 ? 8.126 -11.923 -38.409 1.00 93.00 93 ARG A O 1
ATOM 749 N N . ALA A 1 94 ? 6.764 -13.357 -39.474 1.00 92.50 94 ALA A N 1
ATOM 750 C CA . ALA A 1 94 ? 7.633 -13.497 -40.636 1.00 92.50 94 ALA A CA 1
ATOM 751 C C . ALA A 1 94 ? 7.521 -12.253 -41.523 1.00 92.50 94 ALA A C 1
ATOM 753 O O . ALA A 1 94 ? 8.548 -11.655 -41.845 1.00 92.50 94 ALA A O 1
ATOM 754 N N . ALA A 1 95 ? 6.295 -11.797 -41.796 1.00 93.38 95 ALA A N 1
ATOM 755 C CA . ALA A 1 95 ? 6.046 -10.576 -42.560 1.00 93.38 95 ALA A CA 1
ATOM 756 C C . ALA A 1 95 ? 6.651 -9.329 -41.893 1.00 93.38 95 ALA A C 1
ATOM 758 O O . ALA A 1 95 ? 7.277 -8.513 -42.567 1.00 93.38 95 ALA A O 1
ATOM 759 N N . VAL A 1 96 ? 6.545 -9.198 -40.563 1.00 93.50 96 VAL A N 1
ATOM 760 C CA . VAL A 1 96 ? 7.161 -8.079 -39.819 1.00 93.50 96 VAL A CA 1
ATOM 761 C C . VAL A 1 96 ? 8.686 -8.079 -39.961 1.00 93.50 96 VAL A C 1
ATOM 763 O O . VAL A 1 96 ? 9.290 -7.032 -40.200 1.00 93.50 96 VAL A O 1
ATOM 766 N N . ALA A 1 97 ? 9.324 -9.247 -39.834 1.00 93.94 97 ALA A N 1
ATOM 767 C CA . ALA A 1 97 ? 10.768 -9.363 -40.012 1.00 93.94 97 ALA A CA 1
ATOM 768 C C . ALA A 1 97 ? 11.184 -9.047 -41.456 1.00 93.94 97 ALA A C 1
ATOM 770 O O . ALA A 1 97 ? 12.171 -8.339 -41.663 1.00 93.94 97 ALA A O 1
ATOM 771 N N . GLU A 1 98 ? 10.421 -9.529 -42.442 1.00 94.19 98 GLU A N 1
ATOM 772 C CA . GLU A 1 98 ? 10.665 -9.251 -43.855 1.00 94.19 98 GLU A CA 1
ATOM 773 C C . GLU A 1 98 ? 10.554 -7.755 -44.163 1.00 94.19 98 GLU A C 1
ATOM 775 O O . GLU A 1 98 ? 11.459 -7.192 -44.774 1.00 94.19 98 GLU A O 1
ATOM 780 N N . GLN A 1 99 ? 9.502 -7.090 -43.676 1.00 93.19 99 GLN A N 1
ATOM 781 C CA . GLN A 1 99 ? 9.315 -5.648 -43.830 1.00 93.19 99 GLN A CA 1
ATOM 782 C C . GLN A 1 99 ? 10.486 -4.866 -43.222 1.00 93.19 99 GLN A C 1
ATOM 784 O O . GLN A 1 99 ? 11.036 -3.978 -43.869 1.00 93.19 99 GLN A O 1
ATOM 789 N N . ALA A 1 100 ? 10.904 -5.216 -42.002 1.00 93.94 100 ALA A N 1
ATOM 790 C CA . ALA A 1 100 ? 12.017 -4.548 -41.333 1.00 93.94 100 ALA A CA 1
ATOM 791 C C . ALA A 1 100 ? 13.344 -4.714 -42.099 1.00 93.94 100 ALA A C 1
ATOM 793 O O . ALA A 1 100 ? 14.097 -3.752 -42.243 1.00 93.94 100 ALA A O 1
ATOM 794 N N . GLY A 1 101 ? 13.632 -5.911 -42.623 1.00 94.44 101 GLY A N 1
ATOM 795 C CA . GLY A 1 101 ? 14.837 -6.143 -43.424 1.00 94.44 101 GLY A CA 1
ATOM 796 C C . GLY A 1 101 ? 14.763 -5.548 -44.832 1.00 94.44 101 GLY A C 1
ATOM 797 O O . GLY A 1 101 ? 15.787 -5.100 -45.346 1.00 94.44 101 GLY A O 1
ATOM 798 N N . ARG A 1 102 ? 13.569 -5.467 -45.431 1.00 94.25 102 ARG A N 1
ATOM 799 C CA . ARG A 1 102 ? 13.349 -4.818 -46.729 1.00 94.25 102 ARG A CA 1
ATOM 800 C C . ARG A 1 102 ? 13.716 -3.339 -46.685 1.00 94.25 102 ARG A C 1
ATOM 802 O O . ARG A 1 102 ? 14.430 -2.892 -47.572 1.00 94.25 102 ARG A O 1
ATOM 809 N N . THR A 1 103 ? 13.352 -2.625 -45.619 1.00 93.31 103 THR A N 1
ATOM 810 C CA . THR A 1 103 ? 13.763 -1.226 -45.411 1.00 93.31 103 THR A CA 1
ATOM 811 C C . THR A 1 103 ? 15.286 -1.058 -45.464 1.00 93.31 103 THR A C 1
ATOM 813 O O . THR A 1 103 ? 15.791 -0.119 -46.073 1.00 93.31 103 THR A O 1
ATOM 816 N N . VAL A 1 104 ? 16.041 -1.979 -44.853 1.00 94.88 104 VAL A N 1
ATOM 817 C CA . VAL A 1 104 ? 17.514 -1.949 -44.887 1.00 94.88 104 VAL A CA 1
ATOM 818 C C . VAL A 1 104 ? 18.037 -2.286 -46.285 1.00 94.88 104 VAL A C 1
ATOM 820 O O . VAL A 1 104 ? 18.967 -1.645 -46.767 1.00 94.88 104 VAL A O 1
ATOM 823 N N . TRP A 1 105 ? 17.445 -3.282 -46.945 1.00 94.81 105 TRP A N 1
ATOM 824 C CA . TRP A 1 105 ? 17.834 -3.709 -48.288 1.00 94.81 105 TRP A CA 1
ATOM 825 C C . TRP A 1 105 ? 17.615 -2.621 -49.343 1.00 94.81 105 TRP A C 1
ATOM 827 O O . TRP A 1 105 ? 18.528 -2.324 -50.109 1.00 94.81 105 TRP A O 1
ATOM 837 N N . GLU A 1 106 ? 16.442 -1.990 -49.355 1.00 93.88 106 GLU A N 1
ATOM 838 C CA . GLU A 1 106 ? 16.112 -0.899 -50.277 1.00 93.88 106 GLU A CA 1
ATOM 839 C C . GLU A 1 106 ? 17.051 0.292 -50.072 1.00 93.88 106 GLU A C 1
ATOM 841 O O . GLU A 1 106 ? 17.617 0.783 -51.048 1.00 93.88 106 GLU A O 1
ATOM 846 N N . ALA A 1 107 ? 17.338 0.653 -48.814 1.00 93.81 107 ALA A N 1
ATOM 847 C CA . ALA A 1 107 ? 18.292 1.714 -48.499 1.00 93.81 107 ALA A CA 1
ATOM 848 C C . ALA A 1 107 ? 19.717 1.419 -49.011 1.00 93.81 107 ALA A C 1
ATOM 850 O O . ALA A 1 107 ? 20.464 2.328 -49.391 1.00 93.81 107 ALA A O 1
ATOM 851 N N . ILE A 1 108 ? 20.123 0.142 -49.017 1.00 93.19 108 ILE A N 1
ATOM 852 C CA . ILE A 1 108 ? 21.404 -0.297 -49.589 1.00 93.19 108 ILE A CA 1
ATOM 853 C C . ILE A 1 108 ? 21.392 -0.177 -51.115 1.00 93.19 108 ILE A C 1
ATOM 855 O O . ILE A 1 108 ? 22.406 0.221 -51.693 1.00 93.19 108 ILE A O 1
ATOM 859 N N . LEU A 1 109 ? 20.284 -0.520 -51.774 1.00 90.81 109 LEU A N 1
ATOM 860 C CA . LEU A 1 109 ? 20.172 -0.452 -53.230 1.00 90.81 109 LEU A CA 1
ATOM 861 C C . LEU A 1 109 ? 20.126 0.995 -53.737 1.00 90.81 109 LEU A C 1
ATOM 863 O O . LEU A 1 109 ? 20.867 1.333 -54.659 1.00 90.81 109 LEU A O 1
ATOM 867 N N . ASP A 1 110 ? 19.325 1.863 -53.119 1.00 90.81 110 ASP A N 1
ATOM 868 C CA . ASP A 1 110 ? 19.135 3.249 -53.569 1.00 90.81 110 ASP A CA 1
ATOM 869 C C . ASP A 1 110 ? 20.252 4.209 -53.112 1.00 90.81 110 ASP A C 1
ATOM 871 O O . ASP A 1 110 ? 20.561 5.183 -53.794 1.00 90.81 110 ASP A O 1
ATOM 875 N N . GLY A 1 111 ? 20.955 3.890 -52.020 1.00 89.88 111 GLY A N 1
ATOM 876 C CA . GLY A 1 111 ? 22.084 4.672 -51.494 1.00 89.88 111 GLY A CA 1
ATOM 877 C C . GLY A 1 111 ? 21.746 5.621 -50.368 1.00 89.88 111 GLY A C 1
ATOM 878 O O . GLY A 1 111 ? 22.656 6.226 -49.799 1.00 89.88 111 GLY A O 1
ATOM 879 N N . SER A 1 112 ? 20.477 5.692 -49.977 1.00 92.88 112 SER A N 1
ATOM 880 C CA . SER A 1 112 ? 20.040 6.419 -48.787 1.00 92.88 112 SER A CA 1
ATOM 881 C C . SER A 1 112 ? 20.712 5.897 -47.507 1.00 92.88 112 SER A C 1
ATOM 883 O O . SER A 1 112 ? 20.869 6.651 -46.541 1.00 92.88 112 SER A O 1
ATOM 885 N N . ILE A 1 113 ? 21.219 4.653 -47.516 1.00 93.69 113 ILE A N 1
ATOM 886 C CA . ILE A 1 113 ? 22.002 4.076 -46.415 1.00 93.69 113 ILE A CA 1
ATOM 887 C C . ILE A 1 113 ? 23.239 4.905 -46.048 1.00 93.69 113 ILE A C 1
ATOM 889 O O . ILE A 1 113 ? 23.645 4.900 -44.889 1.00 93.69 113 ILE A O 1
ATOM 893 N N . TYR A 1 114 ? 23.828 5.655 -46.986 1.00 92.94 114 TYR A N 1
ATOM 894 C CA . TYR A 1 114 ? 24.983 6.509 -46.693 1.00 92.94 114 TYR A CA 1
ATOM 895 C C . TYR A 1 114 ? 24.621 7.754 -45.892 1.00 92.94 114 TYR A C 1
ATOM 897 O O . TYR A 1 114 ? 25.412 8.202 -45.063 1.00 92.94 114 TYR A O 1
ATOM 905 N N . SER A 1 115 ? 23.420 8.293 -46.100 1.00 91.62 115 SER A N 1
ATOM 906 C CA . SER A 1 115 ? 22.906 9.408 -45.307 1.00 91.62 115 SER A CA 1
ATOM 907 C C . SER A 1 115 ? 22.500 8.958 -43.901 1.00 91.62 115 SER A C 1
ATOM 909 O O . SER A 1 115 ? 22.595 9.740 -42.955 1.00 91.62 115 SER A O 1
ATOM 911 N N . CYS A 1 116 ? 22.072 7.698 -43.740 1.00 92.50 116 CYS A N 1
ATOM 912 C CA . CYS A 1 116 ? 21.655 7.137 -42.453 1.00 92.50 116 CYS A CA 1
ATOM 913 C C . CYS A 1 116 ? 22.221 5.723 -42.181 1.00 92.50 116 CYS A C 1
ATOM 915 O O . CYS A 1 116 ? 21.450 4.759 -42.109 1.00 92.50 116 CYS A O 1
ATOM 917 N N . PRO A 1 117 ? 23.542 5.569 -41.947 1.00 94.81 117 PRO A N 1
ATOM 918 C CA . PRO A 1 117 ? 24.152 4.259 -41.694 1.00 94.81 117 PRO A CA 1
ATOM 919 C C . PRO A 1 117 ? 23.618 3.542 -40.446 1.00 94.81 117 PRO A C 1
ATOM 921 O O . PRO A 1 117 ? 23.676 2.316 -40.379 1.00 94.81 117 PRO A O 1
ATOM 924 N N . SER A 1 118 ? 23.037 4.263 -39.479 1.00 94.00 118 SER A N 1
ATOM 925 C CA . SER A 1 118 ? 22.371 3.696 -38.292 1.00 94.00 118 SER A CA 1
ATOM 926 C C . SER A 1 118 ? 21.236 2.709 -38.613 1.00 94.00 118 SER A C 1
ATOM 928 O O . SER A 1 118 ? 20.871 1.906 -37.749 1.00 94.00 118 SER A O 1
ATOM 930 N N . LEU A 1 119 ? 20.708 2.706 -39.846 1.00 95.06 119 LEU A N 1
ATOM 931 C CA . LEU A 1 119 ? 19.759 1.695 -40.331 1.00 95.06 119 LEU A CA 1
ATOM 932 C C . LEU A 1 119 ? 20.371 0.286 -40.405 1.00 95.06 119 LEU A C 1
ATOM 934 O O . LEU A 1 119 ? 19.649 -0.698 -40.246 1.00 95.06 119 LEU A O 1
ATOM 938 N N . LEU A 1 120 ? 21.694 0.162 -40.573 1.00 95.25 120 LEU A N 1
ATOM 939 C CA . LEU A 1 120 ? 22.389 -1.133 -40.535 1.00 95.25 120 LEU A CA 1
ATOM 940 C C . LEU A 1 120 ? 22.292 -1.800 -39.151 1.00 95.25 120 LEU A C 1
ATOM 942 O O . LEU A 1 120 ? 22.382 -3.023 -39.049 1.00 95.25 120 LEU A O 1
ATOM 946 N N . SER A 1 121 ? 22.078 -1.009 -38.098 1.00 95.25 121 SER A N 1
ATOM 947 C CA . SER A 1 121 ? 21.816 -1.450 -36.722 1.00 95.25 121 SER A CA 1
ATOM 948 C C . SER A 1 121 ? 20.348 -1.274 -36.312 1.00 95.25 121 SER A C 1
ATOM 950 O O . SER A 1 121 ? 20.063 -1.103 -35.130 1.00 95.25 121 SER A O 1
ATOM 952 N N . SER A 1 122 ? 19.417 -1.263 -37.270 1.00 95.75 122 SER A N 1
ATOM 953 C CA . SER A 1 122 ? 17.996 -1.047 -36.985 1.00 95.75 122 SER A CA 1
ATOM 954 C C . SER A 1 122 ? 17.337 -2.201 -36.224 1.00 95.75 122 SER A C 1
ATOM 956 O O . SER A 1 122 ? 17.868 -3.312 -36.141 1.00 95.75 122 SER A O 1
ATOM 958 N N . PHE A 1 123 ? 16.163 -1.928 -35.656 1.00 96.50 123 PHE A N 1
ATOM 959 C CA . PHE A 1 123 ? 15.316 -2.923 -35.004 1.00 96.50 123 PHE A CA 1
ATOM 960 C C . PHE A 1 123 ? 13.830 -2.609 -35.193 1.00 96.50 123 PHE A C 1
ATOM 962 O O . PHE A 1 123 ? 13.432 -1.474 -35.451 1.00 96.50 123 PHE A O 1
ATOM 969 N N . TYR A 1 124 ? 12.993 -3.626 -35.031 1.00 96.69 124 TYR A N 1
ATOM 970 C CA . TYR A 1 124 ? 11.546 -3.481 -34.963 1.00 96.69 124 TYR A CA 1
ATOM 971 C C . TYR A 1 124 ? 11.051 -4.158 -33.687 1.00 96.69 124 TYR A C 1
ATOM 973 O O . TYR A 1 124 ? 11.485 -5.259 -33.349 1.00 96.69 124 TYR A O 1
ATOM 981 N N . ALA A 1 125 ? 10.159 -3.505 -32.957 1.00 96.38 125 ALA A N 1
ATOM 982 C CA . ALA A 1 125 ? 9.632 -3.998 -31.700 1.00 96.38 125 ALA A CA 1
ATOM 983 C C . ALA A 1 125 ? 8.109 -4.108 -31.765 1.00 96.38 125 ALA A C 1
ATOM 985 O O . ALA A 1 125 ? 7.413 -3.155 -32.115 1.00 96.38 125 ALA A O 1
ATOM 986 N N . ILE A 1 126 ? 7.589 -5.278 -31.403 1.00 96.25 126 ILE A N 1
ATOM 987 C CA . ILE A 1 126 ? 6.150 -5.500 -31.254 1.00 96.25 126 ILE A CA 1
ATOM 988 C C . ILE A 1 126 ? 5.802 -5.499 -29.771 1.00 96.25 126 ILE A C 1
ATOM 990 O O . ILE A 1 126 ? 6.473 -6.166 -28.980 1.00 96.25 126 ILE A O 1
ATOM 994 N N . PHE A 1 127 ? 4.757 -4.766 -29.403 1.00 96.06 127 PHE A N 1
ATOM 995 C CA . PHE A 1 127 ? 4.302 -4.594 -28.027 1.00 96.06 127 PHE A CA 1
ATOM 996 C C . PHE A 1 127 ? 2.806 -4.878 -27.892 1.00 96.06 127 PHE A C 1
ATOM 998 O O . PHE A 1 127 ? 2.028 -4.682 -28.823 1.00 96.06 127 PHE A O 1
ATOM 1005 N N . PHE A 1 128 ? 2.426 -5.316 -26.700 1.00 95.81 128 PHE A N 1
ATOM 1006 C CA . PHE A 1 128 ? 1.073 -5.277 -26.172 1.00 95.81 128 PHE A CA 1
ATOM 1007 C C . PHE A 1 128 ? 1.156 -4.802 -24.717 1.00 95.81 128 PHE A C 1
ATOM 1009 O O . PHE A 1 128 ? 1.804 -5.446 -23.883 1.00 95.81 128 PHE A O 1
ATOM 1016 N N . ALA A 1 129 ? 0.536 -3.661 -24.426 1.00 94.06 129 ALA A N 1
ATOM 1017 C CA . ALA A 1 129 ? 0.528 -3.047 -23.102 1.00 94.06 129 ALA A CA 1
ATOM 1018 C C . ALA A 1 129 ? -0.837 -3.234 -22.417 1.00 94.06 129 ALA A C 1
ATOM 1020 O O . ALA A 1 129 ? -1.805 -2.550 -22.749 1.00 94.06 129 ALA A O 1
ATOM 1021 N N . ASP A 1 130 ? -0.911 -4.124 -21.424 1.00 93.19 130 ASP A N 1
ATOM 1022 C CA . ASP A 1 130 ? -2.070 -4.248 -20.535 1.00 93.19 130 ASP A CA 1
ATOM 1023 C C . ASP A 1 130 ? -1.960 -3.196 -19.427 1.00 93.19 130 ASP A C 1
ATOM 1025 O O . ASP A 1 130 ? -1.373 -3.428 -18.368 1.00 93.19 130 ASP A O 1
ATOM 1029 N N . LEU A 1 131 ? -2.527 -2.018 -19.687 1.00 89.88 131 LEU A N 1
ATOM 1030 C CA . LEU A 1 131 ? -2.490 -0.880 -18.765 1.00 89.88 131 LEU A CA 1
ATOM 1031 C C . LEU A 1 131 ? -3.391 -1.059 -17.535 1.00 89.88 131 LEU A C 1
ATOM 1033 O O . LEU A 1 131 ? -3.267 -0.290 -16.589 1.00 89.88 131 LEU A O 1
ATOM 1037 N N . LYS A 1 132 ? -4.277 -2.066 -17.519 1.00 88.00 132 LYS A N 1
ATOM 1038 C CA . LYS A 1 132 ? -5.088 -2.391 -16.334 1.00 88.00 132 LYS A CA 1
ATOM 1039 C C . LYS A 1 132 ? -4.289 -3.206 -15.328 1.00 88.00 132 LYS A C 1
ATOM 1041 O O . LYS A 1 132 ? -4.463 -3.042 -14.128 1.00 88.00 132 LYS A O 1
ATOM 1046 N N . LYS A 1 133 ? -3.437 -4.108 -15.821 1.00 88.75 133 LYS A N 1
ATOM 1047 C CA . LYS A 1 133 ? -2.575 -4.958 -14.986 1.00 88.75 133 LYS A CA 1
ATOM 1048 C C . LYS A 1 133 ? -1.133 -4.463 -14.906 1.00 88.75 133 LYS A C 1
ATOM 1050 O O . LYS A 1 133 ? -0.338 -5.100 -14.228 1.00 88.75 133 LYS A O 1
ATOM 1055 N N . TYR A 1 134 ? -0.797 -3.381 -15.610 1.00 91.06 134 TYR A N 1
ATOM 1056 C CA . TYR A 1 134 ? 0.565 -2.867 -15.782 1.00 91.06 134 TYR A CA 1
ATOM 1057 C C . TYR A 1 134 ? 1.545 -3.939 -16.293 1.00 91.06 134 TYR A C 1
ATOM 1059 O O . TYR A 1 134 ? 2.697 -4.015 -15.863 1.00 91.06 134 TYR A O 1
ATOM 1067 N N . LYS A 1 135 ? 1.073 -4.789 -17.219 1.00 94.19 135 LYS A N 1
ATOM 1068 C CA . LYS A 1 135 ? 1.861 -5.868 -17.835 1.00 94.19 135 LYS A CA 1
ATOM 1069 C C . LYS A 1 135 ? 2.193 -5.534 -19.276 1.00 94.19 135 LYS A C 1
ATOM 1071 O O . LYS A 1 135 ? 1.306 -5.256 -20.078 1.00 94.19 135 LYS A O 1
ATOM 1076 N N . PHE A 1 136 ? 3.466 -5.641 -19.626 1.00 95.25 136 PHE A N 1
ATOM 1077 C CA . PHE A 1 136 ? 3.957 -5.327 -20.962 1.00 95.25 136 PHE A CA 1
ATOM 1078 C C . PHE A 1 136 ? 4.514 -6.589 -21.605 1.00 95.25 136 PHE A C 1
ATOM 1080 O O . PHE A 1 136 ? 5.476 -7.178 -21.113 1.00 95.25 136 PHE A O 1
ATOM 1087 N N . THR A 1 137 ? 3.892 -7.014 -22.702 1.00 95.88 137 THR A N 1
ATOM 1088 C CA . THR A 1 137 ? 4.368 -8.132 -23.519 1.00 95.88 137 THR A CA 1
ATOM 1089 C C . THR A 1 137 ? 5.072 -7.574 -24.742 1.00 95.88 137 THR A C 1
ATOM 1091 O O . THR A 1 137 ? 4.481 -6.786 -25.475 1.00 95.88 137 THR A O 1
ATOM 1094 N N . TYR A 1 138 ? 6.317 -7.974 -24.988 1.00 95.50 138 TYR A N 1
ATOM 1095 C CA . TYR A 1 138 ? 7.082 -7.451 -26.116 1.00 95.50 138 TYR A CA 1
ATOM 1096 C C . TYR A 1 138 ? 8.002 -8.486 -26.759 1.00 95.50 138 TYR A C 1
ATOM 1098 O O . TYR A 1 138 ? 8.314 -9.528 -26.182 1.00 95.50 138 TYR A O 1
ATOM 1106 N N . HIS A 1 139 ? 8.429 -8.203 -27.990 1.00 96.00 139 HIS A N 1
ATOM 1107 C CA . HIS A 1 139 ? 9.431 -8.997 -28.696 1.00 96.00 139 HIS A CA 1
ATOM 1108 C C . HIS A 1 139 ? 10.161 -8.129 -29.727 1.00 96.00 139 HIS A C 1
ATOM 1110 O O . HIS A 1 139 ? 9.517 -7.410 -30.493 1.00 96.00 139 HIS A O 1
ATOM 1116 N N . PHE A 1 140 ? 11.493 -8.190 -29.741 1.00 96.19 140 PHE A N 1
ATOM 1117 C CA . PHE A 1 140 ? 12.328 -7.433 -30.671 1.00 96.19 140 PHE A CA 1
ATOM 1118 C C . PHE A 1 140 ? 12.757 -8.317 -31.840 1.00 96.19 140 PHE A C 1
ATOM 1120 O O . PHE A 1 140 ? 13.080 -9.494 -31.669 1.00 96.19 140 PHE A O 1
ATOM 1127 N N . VAL A 1 141 ? 12.804 -7.726 -33.029 1.00 96.12 141 VAL A N 1
ATOM 1128 C CA . VAL A 1 141 ? 13.492 -8.274 -34.194 1.00 96.12 141 VAL A CA 1
ATOM 1129 C C . VAL A 1 141 ? 14.594 -7.309 -34.615 1.00 96.12 141 VAL A C 1
ATOM 1131 O O . VAL A 1 141 ? 14.364 -6.123 -34.839 1.00 96.12 141 VAL A O 1
ATOM 1134 N N . PHE A 1 142 ? 15.806 -7.836 -34.729 1.00 96.31 142 PHE A N 1
ATOM 1135 C CA . PHE A 1 142 ? 16.982 -7.131 -35.220 1.00 96.31 142 PHE A CA 1
ATOM 1136 C C . PHE A 1 142 ? 17.285 -7.621 -36.642 1.00 96.31 142 PHE A C 1
ATOM 1138 O O . PHE A 1 142 ? 18.002 -8.620 -36.789 1.00 96.31 142 PHE A O 1
ATOM 1145 N N . PRO A 1 143 ? 16.692 -7.009 -37.686 1.00 95.62 143 PRO A N 1
ATOM 1146 C CA . PRO A 1 143 ? 16.746 -7.525 -39.048 1.00 95.62 143 PRO A CA 1
ATOM 1147 C C . PRO A 1 143 ? 18.192 -7.666 -39.526 1.00 95.62 143 PRO A C 1
ATOM 1149 O O . PRO A 1 143 ? 18.935 -6.692 -39.634 1.00 95.62 143 PRO A O 1
ATOM 1152 N N . ALA A 1 144 ? 18.584 -8.901 -39.819 1.00 93.69 144 ALA A N 1
ATOM 1153 C CA . ALA A 1 144 ? 19.869 -9.240 -40.399 1.00 93.69 144 ALA A CA 1
ATOM 1154 C C . ALA A 1 144 ? 19.684 -9.915 -41.755 1.00 93.69 144 ALA A C 1
ATOM 1156 O O . ALA A 1 144 ? 19.081 -10.991 -41.848 1.00 93.69 144 ALA A O 1
ATOM 1157 N N . LEU A 1 145 ? 20.261 -9.289 -42.776 1.00 93.38 145 LEU A N 1
ATOM 1158 C CA . LEU A 1 145 ? 20.309 -9.771 -44.150 1.00 93.38 145 LEU A CA 1
ATOM 1159 C C . LEU A 1 145 ? 21.389 -10.852 -44.282 1.00 93.38 145 LEU A C 1
ATOM 1161 O O . LEU A 1 145 ? 22.529 -10.679 -43.842 1.00 93.38 145 LEU A O 1
ATOM 1165 N N . HIS A 1 146 ? 21.037 -11.998 -44.865 1.00 89.75 146 HIS A N 1
ATOM 1166 C CA . HIS A 1 146 ? 21.992 -13.082 -45.106 1.00 89.75 146 HIS A CA 1
ATOM 1167 C C . HIS A 1 146 ? 22.761 -12.833 -46.403 1.00 89.75 146 HIS A C 1
ATOM 1169 O O . HIS A 1 146 ? 22.185 -12.457 -47.414 1.00 89.75 146 HIS A O 1
ATOM 1175 N N . SER A 1 147 ? 24.071 -13.070 -46.387 1.00 85.94 147 SER A N 1
ATOM 1176 C CA . SER A 1 147 ? 24.867 -13.153 -47.616 1.00 85.94 147 SER A CA 1
ATOM 1177 C C . SER A 1 147 ? 24.923 -14.607 -48.082 1.00 85.94 147 SER A C 1
ATOM 1179 O O . SER A 1 147 ? 25.291 -15.470 -47.286 1.00 85.94 147 SER A O 1
ATOM 1181 N N . ASP A 1 148 ? 24.605 -14.866 -49.350 1.00 83.44 148 ASP A N 1
ATOM 1182 C CA . ASP A 1 148 ? 24.719 -16.194 -49.973 1.00 83.44 148 ASP A CA 1
ATOM 1183 C C . ASP A 1 148 ? 25.521 -16.111 -51.284 1.00 83.44 148 ASP A C 1
ATOM 1185 O O . ASP A 1 148 ? 25.039 -15.443 -52.199 1.00 83.44 148 ASP A O 1
ATOM 1189 N N . PRO A 1 149 ? 26.770 -16.613 -51.373 1.00 86.06 149 PRO A N 1
ATOM 1190 C CA . PRO A 1 149 ? 27.446 -17.452 -50.385 1.00 86.06 149 PRO A CA 1
ATOM 1191 C C . PRO A 1 149 ? 27.873 -16.697 -49.108 1.00 86.06 149 PRO A C 1
ATOM 1193 O O . PRO A 1 149 ? 28.096 -15.480 -49.136 1.00 86.06 149 PRO A O 1
ATOM 1196 N N . PRO A 1 150 ? 28.014 -17.401 -47.966 1.00 87.69 150 PRO A N 1
ATOM 1197 C CA . PRO A 1 150 ? 28.376 -16.788 -46.692 1.00 87.69 150 PRO A CA 1
ATOM 1198 C C . PRO A 1 150 ? 29.843 -16.342 -46.660 1.00 87.69 150 PRO A C 1
ATOM 1200 O O . PRO A 1 150 ? 30.731 -17.006 -47.202 1.00 87.69 150 PRO A O 1
ATOM 1203 N N . TRP A 1 151 ? 30.103 -15.239 -45.955 1.00 90.31 151 TRP A N 1
ATOM 1204 C CA . TRP A 1 151 ? 31.453 -14.736 -45.702 1.00 90.31 151 TRP A CA 1
ATOM 1205 C C . TRP A 1 151 ? 32.233 -15.668 -44.770 1.00 90.31 151 TRP A C 1
ATOM 1207 O O . TRP A 1 151 ? 31.724 -16.128 -43.741 1.00 90.31 151 TRP A O 1
ATOM 1217 N N . LYS A 1 152 ? 33.493 -15.924 -45.125 1.00 90.06 152 LYS A N 1
ATOM 1218 C CA . LYS A 1 152 ? 34.414 -16.776 -44.373 1.00 90.06 152 LYS A CA 1
ATOM 1219 C C . LYS A 1 152 ? 35.637 -15.984 -43.927 1.00 90.06 152 LYS A C 1
ATOM 1221 O O . LYS A 1 152 ? 36.100 -15.097 -44.641 1.00 90.06 152 LYS A O 1
ATOM 1226 N N . LEU A 1 153 ? 36.174 -16.337 -42.764 1.00 87.31 153 LEU A N 1
ATOM 1227 C CA . LEU A 1 153 ? 37.416 -15.772 -42.239 1.00 87.31 153 LEU A CA 1
ATOM 1228 C C . LEU A 1 153 ? 38.626 -16.426 -42.937 1.00 87.31 153 LEU A C 1
ATOM 1230 O O . LEU A 1 153 ? 38.721 -17.661 -42.970 1.00 87.31 153 LEU A O 1
ATOM 1234 N N . GLU A 1 154 ? 39.523 -15.617 -43.515 1.00 80.62 154 GLU A N 1
ATOM 1235 C CA . GLU A 1 154 ? 40.730 -16.090 -44.219 1.00 80.62 154 GLU A CA 1
ATOM 1236 C C . GLU A 1 154 ? 41.882 -16.474 -43.264 1.00 80.62 154 GLU A C 1
ATOM 1238 O O . GLU A 1 154 ? 42.726 -17.281 -43.649 1.00 80.62 154 GLU A O 1
ATOM 1243 N N . THR A 1 155 ? 41.925 -15.969 -42.024 1.00 64.88 155 THR A N 1
ATOM 1244 C CA . THR A 1 155 ? 43.041 -16.238 -41.093 1.00 64.88 155 THR A CA 1
ATOM 1245 C C . THR A 1 155 ? 43.092 -17.699 -40.594 1.00 64.88 155 THR A C 1
ATOM 1247 O O . THR A 1 155 ? 42.045 -18.345 -40.460 1.00 64.88 155 THR A O 1
ATOM 1250 N N . PRO A 1 156 ? 44.293 -18.257 -40.301 1.00 54.06 156 PRO A N 1
ATOM 1251 C CA . PRO A 1 156 ? 44.438 -19.600 -39.736 1.00 54.06 156 PRO A CA 1
ATOM 1252 C C . PRO A 1 156 ? 43.778 -19.691 -38.356 1.00 54.06 156 PRO A C 1
ATOM 1254 O O . PRO A 1 156 ? 43.952 -18.818 -37.508 1.00 54.06 156 PRO A O 1
ATOM 1257 N N . SER A 1 157 ? 43.053 -20.778 -38.102 1.00 51.94 157 SER A N 1
ATOM 1258 C CA . SER A 1 157 ? 42.256 -21.006 -36.886 1.00 51.94 157 SER A CA 1
ATOM 1259 C C . SER A 1 157 ? 43.049 -21.028 -35.567 1.00 51.94 157 SER A C 1
ATOM 1261 O O . SER A 1 157 ? 42.433 -21.044 -34.506 1.00 51.94 157 SER A O 1
ATOM 1263 N N . SER A 1 158 ? 44.386 -21.019 -35.605 1.00 52.03 158 SER A N 1
ATOM 1264 C CA . SER A 1 158 ? 45.264 -21.093 -34.429 1.00 52.03 158 SER A CA 1
ATOM 1265 C C . SER A 1 158 ? 45.694 -19.739 -33.844 1.00 52.03 158 SER A C 1
ATOM 1267 O O . SER A 1 158 ? 46.074 -19.710 -32.678 1.00 52.03 158 SER A O 1
ATOM 1269 N N . SER A 1 159 ? 45.628 -18.624 -34.588 1.00 56.91 159 SER A N 1
ATOM 1270 C CA . SER A 1 159 ? 46.132 -17.311 -34.125 1.00 56.91 159 SER A CA 1
ATOM 1271 C C . SER A 1 159 ? 45.048 -16.276 -33.793 1.00 56.91 159 SER A C 1
ATOM 1273 O O . SER A 1 159 ? 45.369 -15.195 -33.307 1.00 56.91 159 SER A O 1
ATOM 1275 N N . GLY A 1 160 ? 43.769 -16.588 -34.033 1.00 61.34 160 GLY A N 1
ATOM 1276 C CA . GLY A 1 160 ? 42.666 -15.638 -33.856 1.00 61.34 160 GLY A CA 1
ATOM 1277 C C . GLY A 1 160 ? 42.733 -14.435 -34.815 1.00 61.34 160 GLY A C 1
ATOM 1278 O O . GLY A 1 160 ? 43.608 -14.366 -35.683 1.00 61.34 160 GLY A O 1
ATOM 1279 N N . PRO A 1 161 ? 41.771 -13.503 -34.726 1.00 72.69 161 PRO A N 1
ATOM 1280 C CA . PRO A 1 161 ? 41.788 -12.280 -35.519 1.00 72.69 161 PRO A CA 1
ATOM 1281 C C . PRO A 1 161 ? 42.836 -11.284 -34.986 1.00 72.69 161 PRO A C 1
ATOM 1283 O O . PRO A 1 161 ? 43.096 -11.225 -33.782 1.00 72.69 161 PRO A O 1
ATOM 1286 N N . ALA A 1 162 ? 43.460 -10.523 -35.889 1.00 80.12 162 ALA A N 1
ATOM 1287 C CA . ALA A 1 162 ? 44.590 -9.657 -35.555 1.00 80.12 162 ALA A CA 1
ATOM 1288 C C . ALA A 1 162 ? 44.147 -8.469 -34.686 1.00 80.12 162 ALA A C 1
ATOM 1290 O O . ALA A 1 162 ? 43.040 -7.956 -34.843 1.00 80.12 162 ALA A O 1
ATOM 1291 N N . LYS A 1 163 ? 45.005 -8.019 -33.768 1.00 83.06 163 LYS A N 1
ATOM 1292 C CA . LYS A 1 163 ? 44.772 -6.818 -32.953 1.00 83.06 163 LYS A CA 1
ATOM 1293 C C . LYS A 1 163 ? 45.680 -5.688 -33.415 1.00 83.06 163 LYS A C 1
ATOM 1295 O O . LYS A 1 163 ? 46.756 -5.946 -33.945 1.00 83.06 163 LYS A O 1
ATOM 1300 N N . LEU A 1 164 ? 45.230 -4.454 -33.205 1.00 85.00 164 LEU A N 1
ATOM 1301 C CA . LEU A 1 164 ? 46.068 -3.272 -33.397 1.00 85.00 164 LEU A CA 1
ATOM 1302 C C . LEU A 1 164 ? 47.067 -3.146 -32.242 1.00 85.00 164 LEU A C 1
ATOM 1304 O O . LEU A 1 164 ? 46.767 -3.545 -31.114 1.00 85.00 164 LEU A O 1
ATOM 1308 N N . GLU A 1 165 ? 48.223 -2.546 -32.506 1.00 83.81 165 GLU A N 1
ATOM 1309 C CA . GLU A 1 165 ? 49.183 -2.221 -31.449 1.00 83.81 165 GLU A CA 1
ATOM 1310 C C . GLU A 1 165 ? 48.637 -1.104 -30.533 1.00 83.81 165 GLU A C 1
ATOM 1312 O O . GLU A 1 165 ? 47.868 -0.253 -30.994 1.00 83.81 165 GLU A O 1
ATOM 1317 N N . PRO A 1 166 ? 49.030 -1.030 -29.245 1.00 82.75 166 PRO A N 1
ATOM 1318 C CA . PRO A 1 166 ? 48.501 -0.024 -28.316 1.00 82.75 166 PRO A CA 1
ATOM 1319 C C . PRO A 1 166 ? 48.663 1.426 -28.803 1.00 82.75 166 PRO A C 1
ATOM 1321 O O . PRO A 1 166 ? 47.746 2.240 -28.686 1.00 82.75 166 PRO A O 1
ATOM 1324 N N . ALA A 1 167 ? 49.817 1.757 -29.393 1.00 81.94 167 ALA A N 1
ATOM 1325 C CA . ALA A 1 167 ? 50.074 3.091 -29.939 1.00 81.94 167 ALA A CA 1
ATOM 1326 C C . ALA A 1 167 ? 49.161 3.408 -31.136 1.00 81.94 167 ALA A C 1
ATOM 1328 O O . ALA A 1 167 ? 48.647 4.521 -31.255 1.00 81.94 167 ALA A O 1
ATOM 1329 N N . GLU A 1 168 ? 48.923 2.412 -31.986 1.00 84.75 168 GLU A N 1
ATOM 1330 C CA . GLU A 1 168 ? 48.076 2.521 -33.167 1.00 84.75 168 GLU A CA 1
ATOM 1331 C C . GLU A 1 168 ? 46.593 2.670 -32.800 1.00 84.75 168 GLU A C 1
ATOM 1333 O O . GLU A 1 168 ? 45.906 3.530 -33.353 1.00 84.75 168 GLU A O 1
ATOM 1338 N N . SER A 1 169 ? 46.115 1.872 -31.842 1.00 86.06 169 SER A N 1
ATOM 1339 C CA . SER A 1 169 ? 44.751 1.934 -31.307 1.00 86.06 169 SER A CA 1
ATOM 1340 C C . SER A 1 169 ? 44.460 3.294 -30.660 1.00 86.06 169 SER A C 1
ATOM 1342 O O . SER A 1 169 ? 43.405 3.883 -30.910 1.00 86.06 169 SER A O 1
ATOM 1344 N N . SER A 1 170 ? 45.422 3.855 -29.913 1.00 85.94 170 SER A N 1
ATOM 1345 C CA . SER A 1 170 ? 45.290 5.196 -29.332 1.00 85.94 170 SER A CA 1
ATOM 1346 C C . SER A 1 170 ? 45.094 6.270 -30.402 1.00 85.94 170 SER A C 1
ATOM 1348 O O . SER A 1 170 ? 44.168 7.068 -30.280 1.00 85.94 170 SER A O 1
ATOM 1350 N N . LEU A 1 171 ? 45.928 6.286 -31.448 1.00 87.50 171 LEU A N 1
ATOM 1351 C CA . LEU A 1 171 ? 45.814 7.283 -32.518 1.00 87.50 171 LEU A CA 1
ATOM 1352 C C . LEU A 1 171 ? 44.536 7.105 -33.344 1.00 87.50 171 LEU A C 1
ATOM 1354 O O . LEU A 1 171 ? 43.908 8.094 -33.716 1.00 87.50 171 LEU A O 1
ATOM 1358 N N . LEU A 1 172 ? 44.118 5.861 -33.600 1.00 89.62 172 LEU A N 1
ATOM 1359 C CA . LEU A 1 172 ? 42.846 5.596 -34.267 1.00 89.62 172 LEU A CA 1
ATOM 1360 C C . LEU A 1 172 ? 41.669 6.116 -33.435 1.00 89.62 172 LEU A C 1
ATOM 1362 O O . LEU A 1 172 ? 40.758 6.734 -33.980 1.00 89.62 172 LEU A O 1
ATOM 1366 N N . SER A 1 173 ? 41.676 5.884 -32.119 1.00 88.69 173 SER A N 1
ATOM 1367 C CA . SER A 1 173 ? 40.623 6.377 -31.229 1.00 88.69 173 SER A CA 1
ATOM 1368 C C . SER A 1 173 ? 40.524 7.905 -31.257 1.00 88.69 173 SER A C 1
ATOM 1370 O O . SER A 1 173 ? 39.411 8.434 -31.268 1.00 88.69 173 SER A O 1
ATOM 1372 N N . ASP A 1 174 ? 41.656 8.608 -31.293 1.00 88.00 174 ASP A N 1
ATOM 1373 C CA . ASP A 1 174 ? 41.700 10.073 -31.376 1.00 88.00 174 ASP A CA 1
ATOM 1374 C C . ASP A 1 174 ? 41.193 10.574 -32.747 1.00 88.00 174 ASP A C 1
ATOM 1376 O O . ASP A 1 174 ? 40.389 11.511 -32.817 1.00 88.00 174 ASP A O 1
ATOM 1380 N N . ALA A 1 175 ? 41.575 9.903 -33.841 1.00 90.25 175 ALA A N 1
ATOM 1381 C CA . ALA A 1 175 ? 41.093 10.205 -35.191 1.00 90.25 175 ALA A CA 1
ATOM 1382 C C . ALA A 1 175 ? 39.575 9.982 -35.336 1.00 90.25 175 ALA A C 1
ATOM 1384 O O . ALA A 1 175 ? 38.865 10.844 -35.855 1.00 90.25 175 ALA A O 1
ATOM 1385 N N . VAL A 1 176 ? 39.048 8.866 -34.817 1.00 90.75 176 VAL A N 1
ATOM 1386 C CA . VAL A 1 176 ? 37.603 8.573 -34.806 1.00 90.75 176 VAL A CA 1
ATOM 1387 C C . VAL A 1 176 ? 36.849 9.593 -33.955 1.00 90.75 176 VAL A C 1
ATOM 1389 O O . VAL A 1 176 ? 35.780 10.052 -34.357 1.00 90.75 176 VAL A O 1
ATOM 1392 N N . HIS A 1 177 ? 37.385 9.972 -32.790 1.00 88.50 177 HIS A N 1
ATOM 1393 C CA . HIS A 1 177 ? 36.760 10.984 -31.939 1.00 88.50 177 HIS A CA 1
ATOM 1394 C C . HIS A 1 177 ? 36.667 12.341 -32.645 1.00 88.50 177 HIS A C 1
ATOM 1396 O O . HIS A 1 177 ? 35.611 12.966 -32.625 1.00 88.50 177 HIS A O 1
ATOM 1402 N N . THR A 1 178 ? 37.737 12.752 -33.325 1.00 90.25 178 THR A N 1
ATOM 1403 C CA . THR A 1 178 ? 37.781 13.998 -34.103 1.00 90.25 178 THR A CA 1
ATOM 1404 C C . THR A 1 178 ? 36.791 13.955 -35.269 1.00 90.25 178 THR A C 1
ATOM 1406 O O . THR A 1 178 ? 35.997 14.878 -35.449 1.00 90.25 178 THR A O 1
ATOM 1409 N N . TRP A 1 179 ? 36.764 12.846 -36.015 1.00 92.44 179 TRP A N 1
ATOM 1410 C CA . TRP A 1 179 ? 35.842 12.644 -37.134 1.00 92.44 179 TRP A CA 1
ATOM 1411 C C . TRP A 1 179 ? 34.366 12.724 -36.717 1.00 92.44 179 TRP A C 1
ATOM 1413 O O . TRP A 1 179 ? 33.572 13.337 -37.429 1.00 92.44 179 TRP A O 1
ATOM 1423 N N . LYS A 1 180 ? 33.988 12.198 -35.544 1.00 90.38 180 LYS A N 1
ATOM 1424 C CA . LYS A 1 180 ? 32.607 12.272 -35.025 1.00 90.38 180 LYS A CA 1
ATOM 1425 C C . LYS A 1 180 ? 32.071 13.705 -34.874 1.00 90.38 180 LYS A C 1
ATOM 1427 O O . LYS A 1 180 ? 30.864 13.895 -34.932 1.00 90.38 180 LYS A O 1
ATOM 1432 N N . TYR A 1 181 ? 32.921 14.722 -34.709 1.00 87.62 181 TYR A N 1
ATOM 1433 C CA . TYR A 1 181 ? 32.460 16.121 -34.690 1.00 87.62 181 TYR A CA 1
ATOM 1434 C C . TYR A 1 181 ? 32.134 16.673 -36.084 1.00 87.62 181 TYR A C 1
ATOM 1436 O O . TYR A 1 181 ? 31.440 17.679 -36.192 1.00 87.62 181 TYR A O 1
ATOM 1444 N N . SER A 1 182 ? 32.628 16.026 -37.142 1.00 88.88 182 SER A N 1
ATOM 1445 C CA . SER A 1 182 ? 32.479 16.476 -38.531 1.00 88.88 182 SER A CA 1
ATOM 1446 C C . SER A 1 182 ? 31.283 15.863 -39.269 1.00 88.88 182 SER A C 1
ATOM 1448 O O . SER A 1 182 ? 30.988 16.272 -40.390 1.00 88.88 182 SER A O 1
ATOM 1450 N N . VAL A 1 183 ? 30.588 14.889 -38.668 1.00 90.12 183 VAL A N 1
ATOM 1451 C CA . VAL A 1 183 ? 29.498 14.132 -39.308 1.00 90.12 183 VAL A CA 1
ATOM 1452 C C . VAL A 1 183 ? 28.242 14.060 -38.438 1.00 90.12 183 VAL A C 1
ATOM 1454 O O . VAL A 1 183 ? 28.266 14.335 -37.241 1.00 90.12 183 VAL A O 1
ATOM 1457 N N . ASP A 1 184 ? 27.120 13.661 -39.044 1.00 90.19 184 ASP A N 1
ATOM 1458 C CA . ASP A 1 184 ? 25.879 13.409 -38.309 1.00 90.19 184 ASP A CA 1
ATOM 1459 C C . ASP A 1 184 ? 26.001 12.180 -37.388 1.00 90.19 184 ASP A C 1
ATOM 1461 O O . ASP A 1 184 ? 26.626 11.169 -37.727 1.00 90.19 184 ASP A O 1
ATOM 1465 N N . LYS A 1 185 ? 25.313 12.223 -36.241 1.00 88.88 185 LYS A N 1
ATOM 1466 C CA . LYS A 1 185 ? 25.325 11.160 -35.223 1.00 88.88 185 LYS A CA 1
ATOM 1467 C C . LYS A 1 185 ? 24.862 9.797 -35.746 1.00 88.88 185 LYS A C 1
ATOM 1469 O O . LYS A 1 185 ? 25.266 8.768 -35.205 1.00 88.88 185 LYS A O 1
ATOM 1474 N N . ARG A 1 186 ? 24.037 9.767 -36.798 1.00 91.56 186 ARG A N 1
ATOM 1475 C CA . ARG A 1 186 ? 23.584 8.546 -37.491 1.00 91.56 186 ARG A CA 1
ATOM 1476 C C . ARG A 1 186 ? 24.724 7.817 -38.205 1.00 91.56 186 ARG A C 1
ATOM 1478 O O . ARG A 1 186 ? 24.594 6.630 -38.484 1.00 91.56 186 ARG A O 1
ATOM 1485 N N . GLN A 1 187 ? 25.837 8.497 -38.484 1.00 92.31 187 GLN A N 1
ATOM 1486 C CA . GLN A 1 187 ? 26.997 7.921 -39.169 1.00 92.31 187 GLN A CA 1
ATOM 1487 C C . GLN A 1 187 ? 28.029 7.336 -38.197 1.00 92.31 187 GLN A C 1
ATOM 1489 O O . GLN A 1 187 ? 28.836 6.507 -38.595 1.00 92.31 187 GLN A O 1
ATOM 1494 N N . HIS A 1 188 ? 27.985 7.688 -36.907 1.00 92.12 188 HIS A N 1
ATOM 1495 C CA . HIS A 1 188 ? 29.027 7.328 -35.933 1.00 92.12 188 HIS A CA 1
ATOM 1496 C C . HIS A 1 188 ? 29.293 5.821 -35.796 1.00 92.12 188 HIS A C 1
ATOM 1498 O O . HIS A 1 188 ? 30.382 5.434 -35.373 1.00 92.12 188 HIS A O 1
ATOM 1504 N N . GLY A 1 189 ? 28.296 4.979 -36.084 1.00 93.06 189 GLY A N 1
ATOM 1505 C CA . GLY A 1 189 ? 28.386 3.527 -35.930 1.00 93.06 189 GLY A CA 1
ATOM 1506 C C . GLY A 1 189 ? 29.172 2.815 -37.033 1.00 93.06 189 GLY A C 1
ATOM 1507 O O . GLY A 1 189 ? 29.634 1.702 -36.795 1.00 93.06 189 GLY A O 1
ATOM 1508 N N . PHE A 1 190 ? 29.342 3.429 -38.210 1.00 96.06 190 PHE A N 1
ATOM 1509 C CA . PHE A 1 190 ? 29.940 2.790 -39.387 1.00 96.06 190 PHE A CA 1
ATOM 1510 C C . PHE A 1 190 ? 30.791 3.787 -40.176 1.00 96.06 190 PHE A C 1
ATOM 1512 O O . PHE A 1 190 ? 30.310 4.851 -40.560 1.00 96.06 190 PHE A O 1
ATOM 1519 N N . PHE A 1 191 ? 32.050 3.444 -40.436 1.00 96.25 191 PHE A N 1
ATOM 1520 C CA . PHE A 1 191 ? 33.016 4.366 -41.036 1.00 96.25 191 PHE A CA 1
ATOM 1521 C C . PHE A 1 191 ? 34.124 3.628 -41.790 1.00 96.25 191 PHE A C 1
ATOM 1523 O O . PHE A 1 191 ? 34.225 2.404 -41.747 1.00 96.25 191 PHE A O 1
ATOM 1530 N N . LEU A 1 192 ? 34.954 4.378 -42.505 1.00 96.56 192 LEU A N 1
ATOM 1531 C CA . LEU A 1 192 ? 36.143 3.887 -43.194 1.00 96.56 192 LEU A CA 1
ATOM 1532 C C . LEU A 1 192 ? 37.380 4.430 -42.494 1.00 96.56 192 LEU A C 1
ATOM 1534 O O . LEU A 1 192 ? 37.385 5.588 -42.079 1.00 96.56 192 LEU A O 1
ATOM 1538 N N . ALA A 1 193 ? 38.434 3.626 -42.405 1.00 95.88 193 ALA A N 1
ATOM 1539 C CA . ALA A 1 193 ? 39.732 4.073 -41.924 1.00 95.88 193 ALA A CA 1
ATOM 1540 C C . ALA A 1 193 ? 40.841 3.596 -42.862 1.00 95.88 193 ALA A C 1
ATOM 1542 O O . ALA A 1 193 ? 40.775 2.491 -43.403 1.00 95.88 193 ALA A O 1
ATOM 1543 N N . LYS A 1 194 ? 41.873 4.417 -43.060 1.00 94.19 194 LYS A N 1
ATOM 1544 C CA . LYS A 1 194 ? 43.088 4.007 -43.770 1.00 94.19 194 LYS A CA 1
ATOM 1545 C C . LYS A 1 194 ? 44.348 4.501 -43.080 1.00 94.19 194 LYS A C 1
ATOM 1547 O O . LYS A 1 194 ? 44.326 5.565 -42.458 1.00 94.19 194 LYS A O 1
ATOM 1552 N N . ARG A 1 195 ? 45.443 3.759 -43.247 1.00 91.88 195 ARG A N 1
ATOM 1553 C CA . ARG A 1 195 ? 46.782 4.251 -42.901 1.00 91.88 195 ARG A CA 1
ATOM 1554 C C . ARG A 1 195 ? 47.362 4.989 -44.099 1.00 91.88 195 ARG A C 1
ATOM 1556 O O . ARG A 1 195 ? 47.447 4.431 -45.191 1.00 91.88 195 ARG A O 1
ATOM 1563 N N . LYS A 1 196 ? 47.759 6.243 -43.894 1.00 88.81 196 LYS A N 1
ATOM 1564 C CA . LYS A 1 196 ? 48.476 7.043 -44.886 1.00 88.81 196 LYS A CA 1
ATOM 1565 C C . LYS A 1 196 ? 49.934 7.165 -44.465 1.00 88.81 196 LYS A C 1
ATOM 1567 O O . LYS A 1 196 ? 50.249 7.880 -43.517 1.00 88.81 196 LYS A O 1
ATOM 1572 N N . TRP A 1 197 ? 50.809 6.445 -45.155 1.00 84.81 197 TRP A N 1
ATOM 1573 C CA . TRP A 1 197 ? 52.248 6.482 -44.908 1.00 84.81 197 TRP A CA 1
ATOM 1574 C C . TRP A 1 197 ? 52.841 7.808 -45.382 1.00 84.81 197 TRP A C 1
ATOM 1576 O O . TRP A 1 197 ? 52.459 8.326 -46.435 1.00 84.81 197 TRP A O 1
ATOM 1586 N N . LYS A 1 198 ? 53.772 8.371 -44.608 1.00 74.44 198 LYS A N 1
ATOM 1587 C CA . LYS A 1 198 ? 54.557 9.522 -45.066 1.00 74.44 198 LYS A CA 1
ATOM 1588 C C . LYS A 1 198 ? 55.543 9.040 -46.137 1.00 74.44 198 LYS A C 1
ATOM 1590 O O . LYS A 1 198 ? 56.203 8.023 -45.945 1.00 74.44 198 LYS A O 1
ATOM 1595 N N . GLY A 1 199 ? 55.603 9.732 -47.276 1.00 63.38 199 GLY A N 1
ATOM 1596 C CA . GLY A 1 199 ? 56.552 9.407 -48.346 1.00 63.38 199 GLY A CA 1
ATOM 1597 C C . GLY A 1 199 ? 58.010 9.653 -47.923 1.00 63.38 199 GLY A C 1
ATOM 1598 O O . GLY A 1 199 ? 58.239 10.413 -46.981 1.00 63.38 199 GLY A O 1
ATOM 1599 N N . PRO A 1 200 ? 58.995 9.051 -48.616 1.00 55.50 200 PRO A N 1
ATOM 1600 C CA . PRO A 1 200 ? 60.421 9.256 -48.334 1.00 55.50 200 PRO A CA 1
ATOM 1601 C C . PRO A 1 200 ? 60.900 10.707 -48.549 1.00 55.50 200 PRO A C 1
ATOM 1603 O O . PRO A 1 200 ? 61.900 11.089 -47.953 1.00 55.50 200 PRO A O 1
ATOM 1606 N N . ASP A 1 201 ? 60.159 11.520 -49.314 1.00 46.91 201 ASP A N 1
ATOM 1607 C CA . ASP A 1 201 ? 60.479 12.927 -49.627 1.00 46.91 201 ASP A CA 1
ATOM 1608 C C . ASP A 1 201 ? 59.691 13.949 -48.780 1.00 46.91 201 ASP A C 1
ATOM 1610 O O . ASP A 1 201 ? 59.544 15.110 -49.163 1.00 46.91 201 ASP A O 1
ATOM 1614 N N . ALA A 1 202 ? 59.113 13.538 -47.647 1.00 47.66 202 ALA A N 1
ATOM 1615 C CA . ALA A 1 202 ? 58.446 14.486 -46.759 1.00 47.66 202 ALA A CA 1
ATOM 1616 C C . ALA A 1 202 ? 59.492 15.416 -46.119 1.00 47.66 202 ALA A C 1
ATOM 1618 O O . ALA A 1 202 ? 60.316 14.948 -45.331 1.00 47.66 202 ALA A O 1
ATOM 1619 N N . GLU A 1 203 ? 59.460 16.714 -46.454 1.00 42.84 203 GLU A N 1
ATOM 1620 C CA . GLU A 1 203 ? 60.365 17.702 -45.857 1.00 42.84 203 GLU A CA 1
ATOM 1621 C C . GLU A 1 203 ? 60.337 17.606 -44.320 1.00 42.84 203 GLU A C 1
ATOM 1623 O O . GLU A 1 203 ? 59.254 17.473 -43.729 1.00 42.84 203 GLU A O 1
ATOM 1628 N N . PRO A 1 204 ? 61.506 17.653 -43.651 1.00 45.34 204 PRO A N 1
ATOM 1629 C CA . PRO A 1 204 ? 61.542 17.753 -42.201 1.00 45.34 204 PRO A CA 1
ATOM 1630 C C . PRO A 1 204 ? 60.754 18.995 -41.779 1.00 45.34 204 PRO A C 1
ATOM 1632 O O . PRO A 1 204 ? 60.828 20.039 -42.426 1.00 45.34 204 PRO A O 1
ATOM 1635 N N . ALA A 1 205 ? 59.966 18.869 -40.708 1.00 48.66 205 ALA A N 1
ATOM 1636 C CA . ALA A 1 205 ? 59.217 19.995 -40.163 1.00 48.66 205 ALA A CA 1
ATOM 1637 C C . ALA A 1 205 ? 60.167 21.196 -39.957 1.00 48.66 205 ALA A C 1
ATOM 1639 O O . ALA A 1 205 ? 61.277 20.981 -39.462 1.00 48.66 205 ALA A O 1
ATOM 1640 N N . PRO A 1 206 ? 59.772 22.427 -40.338 1.00 41.41 206 PRO A N 1
ATOM 1641 C CA . PRO A 1 206 ? 60.639 23.591 -40.194 1.00 41.41 206 PRO A CA 1
ATOM 1642 C C . PRO A 1 206 ? 61.053 23.751 -38.727 1.00 41.41 206 PRO A C 1
ATOM 1644 O O . PRO A 1 206 ? 60.207 23.664 -37.833 1.00 41.41 206 PRO A O 1
ATOM 1647 N N . GLU A 1 207 ? 62.351 23.960 -38.480 1.00 44.72 207 GLU A N 1
ATOM 1648 C CA . GLU A 1 207 ? 62.840 24.313 -37.146 1.00 44.72 207 GLU A CA 1
ATOM 1649 C C . GLU A 1 207 ? 62.104 25.570 -36.648 1.00 44.72 207 GLU A C 1
ATOM 1651 O O . GLU A 1 207 ? 61.889 26.504 -37.429 1.00 44.72 207 GLU A O 1
ATOM 1656 N N . PRO A 1 208 ? 61.694 25.617 -35.369 1.00 42.69 208 PRO A N 1
ATOM 1657 C CA . PRO A 1 208 ? 61.005 26.781 -34.832 1.00 42.69 208 PRO A CA 1
ATOM 1658 C C . PRO A 1 208 ? 61.932 28.007 -34.869 1.00 42.69 208 PRO A C 1
ATOM 1660 O O . PRO A 1 208 ? 63.011 28.000 -34.279 1.00 42.69 208 PRO A O 1
ATOM 1663 N N . ASP A 1 209 ? 61.504 29.066 -35.565 1.00 44.69 209 ASP A N 1
ATOM 1664 C CA . ASP A 1 209 ? 62.202 30.357 -35.630 1.00 44.69 209 ASP A CA 1
ATOM 1665 C C . ASP A 1 209 ? 62.273 30.993 -34.224 1.00 44.69 209 ASP A C 1
ATOM 1667 O O . ASP A 1 209 ? 61.227 31.315 -33.650 1.00 44.69 209 ASP A O 1
ATOM 1671 N N . PRO A 1 210 ? 63.469 31.243 -33.653 1.00 46.91 210 PRO A N 1
ATOM 1672 C CA . PRO A 1 210 ? 63.614 31.805 -32.306 1.00 46.91 210 PRO A CA 1
ATOM 1673 C C . PRO A 1 210 ? 63.131 33.259 -32.155 1.00 46.91 210 PRO A C 1
ATOM 1675 O O . PRO A 1 210 ? 63.276 33.838 -31.078 1.00 46.91 210 PRO A O 1
ATOM 1678 N N . ARG A 1 211 ? 62.631 33.904 -33.219 1.00 46.47 211 ARG A N 1
ATOM 1679 C CA . ARG A 1 211 ? 62.351 35.352 -33.245 1.00 46.47 211 ARG A CA 1
ATOM 1680 C C . ARG A 1 211 ? 60.875 35.755 -33.212 1.00 46.47 211 ARG A C 1
ATOM 1682 O O . ARG A 1 211 ? 60.591 36.945 -33.327 1.00 46.47 211 ARG A O 1
ATOM 1689 N N . GLN A 1 212 ? 59.941 34.835 -32.969 1.00 43.06 212 GLN A N 1
ATOM 1690 C CA . GLN A 1 212 ? 58.519 35.174 -32.788 1.00 43.06 212 GLN A CA 1
ATOM 1691 C C . GLN A 1 212 ? 58.000 34.810 -31.390 1.00 43.06 212 GLN A C 1
ATOM 1693 O O . GLN A 1 212 ? 57.240 33.865 -31.212 1.00 43.06 212 GLN A O 1
ATOM 1698 N N . HIS A 1 213 ? 58.365 35.608 -30.384 1.00 41.59 213 HIS A N 1
ATOM 1699 C CA . HIS A 1 213 ? 57.657 35.634 -29.100 1.00 41.59 213 HIS A CA 1
ATOM 1700 C C . HIS A 1 213 ? 56.669 36.809 -29.063 1.00 41.59 213 HIS A C 1
ATOM 1702 O O . HIS A 1 213 ? 57.043 37.945 -28.779 1.00 41.59 213 HIS A O 1
ATOM 1708 N N . GLY A 1 214 ? 55.395 36.516 -29.332 1.00 38.34 214 GLY A N 1
ATOM 1709 C CA . GLY A 1 214 ? 54.243 37.321 -28.909 1.00 38.34 214 GLY A CA 1
ATOM 1710 C C . GLY A 1 214 ? 53.482 36.586 -27.792 1.00 38.34 214 GLY A C 1
ATOM 1711 O O . GLY A 1 214 ? 53.479 35.353 -27.785 1.00 38.34 214 GLY A O 1
ATOM 1712 N N . PRO A 1 215 ? 52.876 37.281 -26.813 1.00 49.31 215 PRO A N 1
ATOM 1713 C CA . PRO A 1 215 ? 52.367 36.634 -25.610 1.00 49.31 215 PRO A CA 1
ATOM 1714 C C . PRO A 1 215 ? 51.019 35.929 -25.848 1.00 49.31 215 PRO A C 1
ATOM 1716 O O . PRO A 1 215 ? 50.049 36.551 -26.267 1.00 49.31 215 PRO A O 1
ATOM 1719 N N . LEU A 1 216 ? 50.976 34.647 -25.461 1.00 47.62 216 LEU A N 1
ATOM 1720 C CA . LEU A 1 216 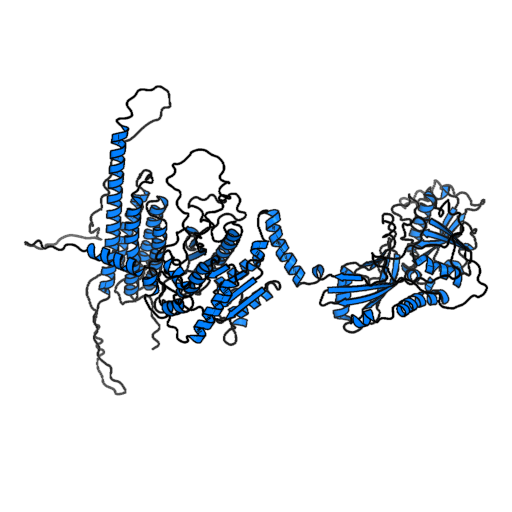? 49.792 33.841 -25.121 1.00 47.62 216 LEU A CA 1
ATOM 1721 C C . LEU A 1 216 ? 48.829 33.470 -26.269 1.00 47.62 216 LEU A C 1
ATOM 1723 O O . LEU A 1 216 ? 47.715 33.977 -26.373 1.00 47.62 216 LEU A O 1
ATOM 1727 N N . GLY A 1 217 ? 49.206 32.436 -27.021 1.00 32.09 217 GLY A N 1
ATOM 1728 C CA . GLY A 1 217 ? 48.277 31.467 -27.612 1.00 32.09 217 GLY A CA 1
ATOM 1729 C C . GLY A 1 217 ? 48.830 30.057 -27.361 1.00 32.09 217 GLY A C 1
ATOM 1730 O O . GLY A 1 217 ? 50.040 29.881 -27.495 1.00 32.09 217 GLY A O 1
ATOM 1731 N N . PRO A 1 218 ? 48.031 29.062 -26.933 1.00 34.09 218 PRO A N 1
ATOM 1732 C CA . PRO A 1 218 ? 48.554 27.723 -26.699 1.00 34.09 218 PRO A CA 1
ATOM 1733 C C . PRO A 1 218 ? 48.953 27.094 -28.037 1.00 34.09 218 PRO A C 1
ATOM 1735 O O . PRO A 1 218 ? 48.119 26.909 -28.923 1.00 34.09 218 PRO A O 1
ATOM 1738 N N . GLU A 1 219 ? 50.239 26.776 -28.167 1.00 32.56 219 GLU A N 1
ATOM 1739 C CA . GLU A 1 219 ? 50.779 25.924 -29.222 1.00 32.56 219 GLU A CA 1
ATOM 1740 C C . GLU A 1 219 ? 49.963 24.626 -29.291 1.00 32.56 219 GLU A C 1
ATOM 1742 O O . GLU A 1 219 ? 49.771 23.946 -28.282 1.00 32.56 219 GLU A O 1
ATOM 1747 N N . SER A 1 220 ? 49.464 24.263 -30.473 1.00 35.91 220 SER A N 1
ATOM 1748 C CA . SER A 1 220 ? 48.898 22.935 -30.701 1.00 35.91 220 SER A CA 1
ATOM 1749 C C . SER A 1 220 ? 50.036 21.909 -30.637 1.00 35.91 220 SER A C 1
ATOM 1751 O O . SER A 1 220 ? 50.897 21.928 -31.522 1.00 35.91 220 SER A O 1
ATOM 1753 N N . PRO A 1 221 ? 50.076 21.005 -29.643 1.00 38.53 221 PRO A N 1
ATOM 1754 C CA . PRO A 1 221 ? 51.147 20.034 -29.556 1.00 38.53 221 PRO A CA 1
ATOM 1755 C C . PRO A 1 221 ? 50.920 18.990 -30.651 1.00 38.53 221 PRO A C 1
ATOM 1757 O O . PRO A 1 221 ? 49.977 18.199 -30.579 1.00 38.53 221 PRO A O 1
ATOM 1760 N N . GLN A 1 222 ? 51.782 18.949 -31.670 1.00 42.09 222 GLN A N 1
ATOM 1761 C CA . GLN A 1 222 ? 51.924 17.729 -32.462 1.00 42.09 222 GLN A CA 1
ATOM 1762 C C . GLN A 1 222 ? 52.347 16.628 -31.488 1.00 42.09 222 GLN A C 1
ATOM 1764 O O . GLN A 1 222 ? 53.465 16.618 -30.978 1.00 42.09 222 GLN A O 1
ATOM 1769 N N . SER A 1 223 ? 51.405 15.755 -31.135 1.00 44.47 223 SER A N 1
ATOM 1770 C CA . SER A 1 223 ? 51.641 14.743 -30.112 1.00 44.47 223 SER A CA 1
ATOM 1771 C C . SER A 1 223 ? 52.839 13.852 -30.508 1.00 44.47 223 SER A C 1
ATOM 1773 O O . SER A 1 223 ? 52.875 13.344 -31.633 1.00 44.47 223 SER A O 1
ATOM 1775 N N . PRO A 1 224 ? 53.810 13.603 -29.605 1.00 48.50 224 PRO A N 1
ATOM 1776 C CA . PRO A 1 224 ? 55.050 12.861 -29.895 1.00 48.50 224 PRO A CA 1
ATOM 1777 C C . PRO A 1 224 ? 54.844 11.411 -30.386 1.00 48.50 224 PRO A C 1
ATOM 1779 O O . PRO A 1 224 ? 55.795 10.736 -30.764 1.00 48.50 224 PRO A O 1
ATOM 1782 N N . LYS A 1 225 ? 53.597 10.923 -30.421 1.00 50.69 225 LYS A N 1
ATOM 1783 C CA . LYS A 1 225 ? 53.204 9.585 -30.884 1.00 50.69 225 LYS A CA 1
ATOM 1784 C C . LYS A 1 225 ? 53.135 9.449 -32.412 1.00 50.69 225 LYS A C 1
ATOM 1786 O O . LYS A 1 225 ? 53.389 8.362 -32.922 1.00 50.69 225 LYS A O 1
ATOM 1791 N N . ILE A 1 226 ? 52.819 10.522 -33.147 1.00 53.31 226 ILE A N 1
ATOM 1792 C CA . ILE A 1 226 ? 52.681 10.485 -34.621 1.00 53.31 226 ILE A CA 1
ATOM 1793 C C . ILE A 1 226 ? 54.049 10.302 -35.301 1.00 53.31 226 ILE A C 1
ATOM 1795 O O . ILE A 1 226 ? 54.149 9.668 -36.349 1.00 53.31 226 ILE A O 1
ATOM 1799 N N . ALA A 1 227 ? 55.124 10.796 -34.680 1.00 53.03 227 ALA A N 1
ATOM 1800 C CA . ALA A 1 227 ? 56.489 10.633 -35.180 1.00 53.03 227 ALA A CA 1
ATOM 1801 C C . ALA A 1 227 ? 57.006 9.179 -35.103 1.00 53.03 227 ALA A C 1
ATOM 1803 O O . ALA A 1 227 ? 57.911 8.827 -35.850 1.00 53.03 227 ALA A O 1
ATOM 1804 N N . MET A 1 228 ? 56.430 8.323 -34.244 1.00 61.03 228 MET A N 1
ATOM 1805 C CA . MET A 1 228 ? 56.938 6.963 -33.995 1.00 61.03 228 MET A CA 1
ATOM 1806 C C . MET A 1 228 ? 56.417 5.886 -34.962 1.00 61.03 228 MET A C 1
ATOM 1808 O O . MET A 1 228 ? 57.078 4.865 -35.117 1.00 61.03 228 MET A O 1
ATOM 1812 N N . LEU A 1 229 ? 55.247 6.065 -35.591 1.00 73.88 229 LEU A N 1
ATOM 1813 C CA . LEU A 1 229 ? 54.586 5.007 -36.384 1.00 73.88 229 LEU A CA 1
ATOM 1814 C C . LEU A 1 229 ? 54.779 5.135 -37.907 1.00 73.88 229 LEU A C 1
ATOM 1816 O O . LEU A 1 229 ? 54.536 4.175 -38.630 1.00 73.88 229 LEU A O 1
ATOM 1820 N N . GLY A 1 230 ? 55.213 6.297 -38.410 1.00 79.44 230 GLY A N 1
ATOM 1821 C CA . GLY A 1 230 ? 55.468 6.522 -39.845 1.00 79.44 230 GLY A CA 1
ATOM 1822 C C . GLY A 1 230 ? 54.219 6.688 -40.730 1.00 79.44 230 GLY A C 1
ATOM 1823 O O . GLY A 1 230 ? 54.348 6.982 -41.920 1.00 79.44 230 GLY A O 1
ATOM 1824 N N . PHE A 1 231 ? 53.015 6.562 -40.166 1.00 84.38 231 PHE A N 1
ATOM 1825 C CA . PHE A 1 231 ? 51.739 6.778 -40.854 1.00 84.38 231 PHE A CA 1
ATOM 1826 C C . PHE A 1 231 ? 50.748 7.583 -40.004 1.00 84.38 231 PHE A C 1
ATOM 1828 O O . PHE A 1 231 ? 50.866 7.661 -38.781 1.00 84.38 231 PHE A O 1
ATOM 1835 N N . GLU A 1 232 ? 49.745 8.157 -40.664 1.00 87.81 232 GLU A N 1
ATOM 1836 C CA . GLU A 1 232 ? 48.608 8.839 -40.041 1.00 87.81 232 GLU A CA 1
ATOM 1837 C C . GLU A 1 232 ? 47.299 8.092 -40.336 1.00 87.81 232 GLU A C 1
ATOM 1839 O O . GLU A 1 232 ? 47.101 7.567 -41.437 1.00 87.81 232 GLU A O 1
ATOM 1844 N N . TRP A 1 233 ? 46.394 8.051 -39.355 1.00 91.56 233 TRP A N 1
ATOM 1845 C CA . TRP A 1 233 ? 45.039 7.535 -39.539 1.00 91.56 233 TRP A CA 1
ATOM 1846 C C . TRP A 1 233 ? 44.143 8.581 -40.192 1.00 91.56 233 TRP A C 1
ATOM 1848 O O . TRP A 1 233 ? 43.919 9.650 -39.632 1.00 91.56 233 TRP A O 1
ATOM 1858 N N . GLN A 1 234 ? 43.553 8.236 -41.333 1.00 93.06 234 GLN A N 1
ATOM 1859 C CA . GLN A 1 234 ? 42.469 9.017 -41.925 1.00 93.06 234 GLN A CA 1
ATOM 1860 C C . GLN A 1 234 ? 41.155 8.259 -41.772 1.00 93.06 234 GLN A C 1
ATOM 1862 O O . GLN A 1 234 ? 41.098 7.065 -42.070 1.00 93.06 234 GLN A O 1
ATOM 1867 N N . VAL A 1 235 ? 40.110 8.954 -41.319 1.00 95.69 235 VAL A N 1
ATOM 1868 C CA . VAL A 1 235 ? 38.770 8.401 -41.084 1.00 95.69 235 VAL A CA 1
ATOM 1869 C C . VAL A 1 235 ? 37.752 9.160 -41.931 1.00 95.69 235 VAL A C 1
ATOM 1871 O O . VAL A 1 235 ? 37.807 10.386 -42.012 1.00 95.69 235 VAL A O 1
ATOM 1874 N N . ALA A 1 236 ? 36.829 8.440 -42.564 1.00 94.88 236 ALA A N 1
ATOM 1875 C CA . ALA A 1 236 ? 35.783 9.020 -43.402 1.00 94.88 236 ALA A CA 1
ATOM 1876 C C . ALA A 1 236 ? 34.448 8.273 -43.264 1.00 94.88 236 ALA A C 1
ATOM 1878 O O . ALA A 1 236 ? 34.387 7.157 -42.743 1.00 94.88 236 ALA A O 1
ATOM 1879 N N . SER A 1 237 ? 33.364 8.882 -43.751 1.00 95.38 237 SER A N 1
ATOM 1880 C CA . SER A 1 237 ? 32.052 8.230 -43.829 1.00 95.38 237 SER A CA 1
ATOM 1881 C C . SER A 1 237 ? 32.046 7.093 -44.858 1.00 95.38 237 SER A C 1
ATOM 1883 O O . SER A 1 237 ? 32.887 7.039 -45.755 1.00 95.38 237 SER A O 1
ATOM 1885 N N . LEU A 1 238 ? 31.059 6.192 -44.770 1.00 94.19 238 LEU A N 1
ATOM 1886 C CA . LEU A 1 238 ? 30.903 5.094 -45.738 1.00 94.19 238 LEU A CA 1
ATOM 1887 C C . LEU A 1 238 ? 30.756 5.582 -47.188 1.00 94.19 238 LEU A C 1
ATOM 1889 O O . LEU A 1 238 ? 31.222 4.907 -48.103 1.00 94.19 238 LEU A O 1
ATOM 1893 N N . GLN A 1 239 ? 30.148 6.755 -47.396 1.00 93.00 239 GLN A N 1
ATOM 1894 C CA . GLN A 1 239 ? 29.969 7.347 -48.725 1.00 93.00 239 GLN A CA 1
ATOM 1895 C C . GLN A 1 239 ? 31.306 7.588 -49.436 1.00 93.00 239 GLN A C 1
ATOM 1897 O O . GLN A 1 239 ? 31.393 7.460 -50.656 1.00 93.00 239 GLN A O 1
ATOM 1902 N N . ALA A 1 240 ? 32.361 7.893 -48.673 1.00 93.12 240 ALA A N 1
ATOM 1903 C CA . ALA A 1 240 ? 33.669 8.224 -49.221 1.00 93.12 240 ALA A CA 1
ATOM 1904 C C . ALA A 1 240 ? 34.319 7.049 -49.979 1.00 93.12 240 ALA A C 1
ATOM 1906 O O . ALA A 1 240 ? 35.237 7.252 -50.774 1.00 93.12 240 ALA A O 1
ATOM 1907 N N . TYR A 1 241 ? 33.831 5.817 -49.781 1.00 92.25 241 TYR A N 1
ATOM 1908 C CA . TYR A 1 241 ? 34.258 4.670 -50.578 1.00 92.25 241 TYR A CA 1
ATOM 1909 C C . TYR A 1 241 ? 34.017 4.907 -52.076 1.00 92.25 241 TYR A C 1
ATOM 1911 O O . TYR A 1 241 ? 34.928 4.724 -52.881 1.00 92.25 241 TYR A O 1
ATOM 1919 N N . GLU A 1 242 ? 32.814 5.360 -52.443 1.00 90.75 242 GLU A N 1
ATOM 1920 C CA . GLU A 1 242 ? 32.428 5.583 -53.843 1.00 90.75 242 GLU A CA 1
ATOM 1921 C C . GLU A 1 242 ? 33.158 6.782 -54.458 1.00 90.75 242 GLU A C 1
ATOM 1923 O O . GLU A 1 242 ? 33.370 6.822 -55.666 1.00 90.75 242 GLU A O 1
ATOM 1928 N N . THR A 1 243 ? 33.619 7.724 -53.630 1.00 89.12 243 THR A N 1
ATOM 1929 C CA . THR A 1 243 ? 34.431 8.869 -54.064 1.00 89.12 243 THR A CA 1
ATOM 1930 C C . THR A 1 243 ? 35.933 8.566 -54.089 1.00 89.12 243 THR A C 1
ATOM 1932 O O . THR A 1 243 ? 36.738 9.482 -54.236 1.00 89.12 243 THR A O 1
ATOM 1935 N N . GLY A 1 244 ? 36.337 7.303 -53.916 1.00 90.00 244 GLY A N 1
ATOM 1936 C CA . GLY A 1 244 ? 37.730 6.877 -54.054 1.00 90.00 244 GLY A CA 1
ATOM 1937 C C . GLY A 1 244 ? 38.609 7.078 -52.816 1.00 90.00 244 GLY A C 1
ATOM 1938 O O . GLY A 1 244 ? 39.824 7.182 -52.961 1.00 90.00 244 GLY A O 1
ATOM 1939 N N . PHE A 1 245 ? 38.049 7.085 -51.597 1.00 92.19 245 PHE A N 1
ATOM 1940 C CA . PHE A 1 245 ? 38.806 7.280 -50.345 1.00 92.19 245 PHE A CA 1
ATOM 1941 C C . PHE A 1 245 ? 40.036 6.367 -50.189 1.00 92.19 245 PHE A C 1
ATOM 1943 O O . PHE A 1 245 ? 41.027 6.779 -49.593 1.00 92.19 245 PHE A O 1
ATOM 1950 N N . PHE A 1 246 ? 39.990 5.146 -50.731 1.00 92.31 246 PHE A N 1
ATOM 1951 C CA . PHE A 1 246 ? 41.085 4.170 -50.674 1.00 92.31 246 PHE A CA 1
ATOM 1952 C C . PHE A 1 246 ? 42.036 4.187 -51.887 1.00 92.31 246 PHE A C 1
ATOM 1954 O O . PHE A 1 246 ? 42.901 3.314 -51.980 1.00 92.31 246 PHE A O 1
ATOM 1961 N N . GLY A 1 247 ? 41.870 5.116 -52.835 1.00 86.75 247 GLY A N 1
ATOM 1962 C CA . GLY A 1 247 ? 42.616 5.131 -54.101 1.00 86.75 247 GLY A CA 1
ATOM 1963 C C . GLY A 1 247 ? 44.134 5.289 -53.950 1.00 86.75 247 GLY A C 1
ATOM 1964 O O . GLY A 1 247 ? 44.884 4.801 -54.786 1.00 86.75 247 GLY A O 1
ATOM 1965 N N . ASP A 1 248 ? 44.578 5.906 -52.858 1.00 85.12 248 ASP A N 1
ATOM 1966 C CA . ASP A 1 248 ? 45.971 6.213 -52.504 1.00 85.12 248 ASP A CA 1
ATOM 1967 C C . ASP A 1 248 ? 46.553 5.294 -51.406 1.00 85.12 248 ASP A C 1
ATOM 1969 O O . ASP A 1 248 ? 47.664 5.533 -50.941 1.00 85.12 248 ASP A O 1
ATOM 1973 N N . ALA A 1 249 ? 45.827 4.256 -50.970 1.00 87.69 249 ALA A N 1
ATOM 1974 C CA . ALA A 1 249 ? 46.259 3.345 -49.902 1.00 87.69 249 ALA A CA 1
ATOM 1975 C C . ALA A 1 249 ? 46.425 1.902 -50.396 1.00 87.69 249 ALA A C 1
ATOM 1977 O O . ALA A 1 249 ? 45.633 1.420 -51.209 1.00 87.69 249 ALA A O 1
ATOM 1978 N N . GLU A 1 250 ? 47.404 1.165 -49.871 1.00 87.75 250 GLU A N 1
ATOM 1979 C CA . GLU A 1 250 ? 47.604 -0.259 -50.179 1.00 87.75 250 GLU A CA 1
ATOM 1980 C C . GLU A 1 250 ? 46.493 -1.141 -49.576 1.00 87.75 250 GLU A C 1
ATOM 1982 O O . GLU A 1 250 ? 45.937 -0.785 -48.539 1.00 87.75 250 GLU A O 1
ATOM 1987 N N . PRO A 1 251 ? 46.173 -2.327 -50.141 1.00 85.25 251 PRO A N 1
ATOM 1988 C CA . PRO A 1 251 ? 45.100 -3.192 -49.632 1.00 85.25 251 PRO A CA 1
ATOM 1989 C C . PRO A 1 251 ? 45.183 -3.540 -48.138 1.00 85.25 251 PRO A C 1
ATOM 1991 O O . PRO A 1 251 ? 44.146 -3.634 -47.485 1.00 85.25 251 PRO A O 1
ATOM 1994 N N . ARG A 1 252 ? 46.398 -3.694 -47.591 1.00 86.62 252 ARG A N 1
ATOM 1995 C CA . ARG A 1 252 ? 46.635 -3.966 -46.160 1.00 86.62 252 ARG A CA 1
ATOM 1996 C C . ARG A 1 252 ? 46.267 -2.799 -45.241 1.00 86.62 252 ARG A C 1
ATOM 1998 O O . ARG A 1 252 ? 46.015 -3.017 -44.062 1.00 86.62 252 ARG A O 1
ATOM 2005 N N . ASP A 1 253 ? 46.185 -1.590 -45.785 1.00 90.19 253 ASP A N 1
ATOM 2006 C CA . ASP A 1 253 ? 45.948 -0.353 -45.045 1.00 90.19 253 ASP A CA 1
ATOM 2007 C C . ASP A 1 253 ? 44.529 0.192 -45.236 1.00 90.19 253 ASP A C 1
ATOM 2009 O O . ASP A 1 253 ? 44.240 1.307 -44.812 1.00 90.19 253 ASP A O 1
ATOM 2013 N N . ARG A 1 254 ? 43.632 -0.579 -45.865 1.00 93.62 254 ARG A N 1
ATOM 2014 C CA . ARG A 1 254 ? 42.221 -0.222 -46.082 1.00 93.62 254 ARG A CA 1
ATOM 2015 C C . ARG A 1 254 ? 41.346 -0.942 -45.061 1.00 93.62 254 ARG A C 1
ATOM 2017 O O . ARG A 1 254 ? 41.312 -2.171 -45.057 1.00 93.62 254 ARG A O 1
ATOM 2024 N N . PHE A 1 255 ? 40.609 -0.208 -44.233 1.00 94.81 255 PHE A N 1
ATOM 2025 C CA . PHE A 1 255 ? 39.757 -0.776 -43.187 1.00 94.81 255 PHE A CA 1
ATOM 2026 C C . PHE A 1 255 ? 38.316 -0.293 -43.334 1.00 94.81 255 PHE A C 1
ATOM 2028 O O . PHE A 1 255 ? 38.040 0.906 -43.366 1.00 94.81 255 PHE A O 1
ATOM 2035 N N . VAL A 1 256 ? 37.384 -1.243 -43.388 1.00 96.69 256 VAL A N 1
ATOM 2036 C CA . VAL A 1 256 ? 35.951 -0.967 -43.255 1.00 96.69 256 VAL A CA 1
ATOM 2037 C C . VAL A 1 256 ? 35.573 -1.217 -41.801 1.00 96.69 256 VAL A C 1
ATOM 2039 O O . VAL A 1 256 ? 35.747 -2.322 -41.286 1.00 96.69 256 VAL A O 1
ATOM 2042 N N . CYS A 1 257 ? 35.094 -0.186 -41.120 1.00 96.12 257 CYS A N 1
ATOM 2043 C CA . CYS A 1 257 ? 34.975 -0.165 -39.671 1.00 96.12 257 CYS A CA 1
ATOM 2044 C C . CYS A 1 257 ? 33.513 -0.095 -39.226 1.00 96.12 257 CYS A C 1
ATOM 2046 O O . CYS A 1 257 ? 32.676 0.571 -39.841 1.00 96.12 257 CYS A O 1
ATOM 2048 N N . PHE A 1 258 ? 33.218 -0.733 -38.099 1.00 96.25 258 PHE A N 1
ATOM 2049 C CA . PHE A 1 258 ? 31.956 -0.550 -37.390 1.00 96.25 258 PHE A CA 1
ATOM 2050 C C . PHE A 1 258 ? 32.192 -0.561 -35.881 1.00 96.25 258 PHE A C 1
ATOM 2052 O O . PHE A 1 258 ? 33.088 -1.248 -35.390 1.00 96.25 258 PHE A O 1
ATOM 2059 N N . ALA A 1 259 ? 31.391 0.210 -35.152 1.00 94.62 259 ALA A N 1
ATOM 2060 C CA . ALA A 1 259 ? 31.413 0.247 -33.698 1.00 94.62 259 ALA A CA 1
ATOM 2061 C C . ALA A 1 259 ? 30.827 -1.054 -33.145 1.00 94.62 259 ALA A C 1
ATOM 2063 O O . ALA A 1 259 ? 29.620 -1.271 -33.231 1.00 94.62 259 ALA A O 1
ATOM 2064 N N . ASP A 1 260 ? 31.678 -1.915 -32.595 1.00 94.69 260 ASP A N 1
ATOM 2065 C CA . ASP A 1 260 ? 31.338 -3.274 -32.190 1.00 94.69 260 ASP A CA 1
ATOM 2066 C C . ASP A 1 260 ? 31.145 -3.359 -30.664 1.00 94.69 260 ASP A C 1
ATOM 2068 O O . ASP A 1 260 ? 32.121 -3.266 -29.921 1.00 94.69 260 ASP A O 1
ATOM 2072 N N . PRO A 1 261 ? 29.913 -3.539 -30.153 1.00 93.81 261 PRO A N 1
ATOM 2073 C CA . PRO A 1 261 ? 29.668 -3.733 -28.729 1.00 93.81 261 PRO A CA 1
ATOM 2074 C C . PRO A 1 261 ? 30.011 -5.156 -28.258 1.00 93.81 261 PRO A C 1
ATOM 2076 O O . PRO A 1 261 ? 29.969 -5.423 -27.062 1.00 93.81 261 PRO A O 1
ATOM 2079 N N . SER A 1 262 ? 30.331 -6.093 -29.160 1.00 93.69 262 SER A N 1
ATOM 2080 C CA . SER A 1 262 ? 30.691 -7.461 -28.781 1.00 93.69 262 SER A CA 1
ATOM 2081 C C . SER A 1 262 ? 32.015 -7.510 -28.013 1.00 93.69 262 SER A C 1
ATOM 2083 O O . SER A 1 262 ? 33.037 -7.021 -28.497 1.00 93.69 262 SER A O 1
ATOM 2085 N N . THR A 1 263 ? 32.032 -8.183 -26.859 1.00 91.25 263 THR A N 1
ATOM 2086 C CA . THR A 1 263 ? 33.273 -8.508 -26.132 1.00 91.25 263 THR A CA 1
ATOM 2087 C C . THR A 1 263 ? 33.773 -9.928 -26.411 1.00 91.25 263 THR A C 1
ATOM 2089 O O . THR A 1 263 ? 34.815 -10.329 -25.891 1.00 91.25 263 THR A O 1
ATOM 2092 N N . TYR A 1 264 ? 33.104 -10.692 -27.289 1.00 88.88 264 TYR A N 1
ATOM 2093 C CA . TYR A 1 264 ? 33.594 -12.007 -27.709 1.00 88.88 264 TYR A CA 1
ATOM 2094 C C . TYR A 1 264 ? 34.930 -11.893 -28.459 1.00 88.88 264 TYR A C 1
ATOM 2096 O O . TYR A 1 264 ? 35.038 -11.076 -29.378 1.00 88.88 264 TYR A O 1
ATOM 2104 N N . PRO A 1 265 ? 35.924 -12.759 -28.185 1.00 83.19 265 PRO A N 1
ATOM 2105 C CA . PRO A 1 265 ? 37.236 -12.674 -28.832 1.00 83.19 265 PRO A CA 1
ATOM 2106 C C . PRO A 1 265 ? 37.207 -12.805 -30.362 1.00 83.19 265 PRO A C 1
ATOM 2108 O O . PRO A 1 265 ? 37.991 -12.151 -31.041 1.00 83.19 265 PRO A O 1
ATOM 2111 N N . GLN A 1 266 ? 36.312 -13.642 -30.899 1.00 82.69 266 GLN A N 1
ATOM 2112 C CA . GLN A 1 266 ? 36.265 -13.984 -32.330 1.00 82.69 266 GLN A CA 1
ATOM 2113 C C . GLN A 1 266 ? 34.929 -13.643 -33.007 1.00 82.69 266 GLN A C 1
ATOM 2115 O O . GLN A 1 266 ? 34.853 -13.647 -34.231 1.00 82.69 266 GLN A O 1
ATOM 2120 N N . ASN A 1 267 ? 33.884 -13.334 -32.229 1.00 90.31 267 ASN A N 1
ATOM 2121 C CA . ASN A 1 267 ? 32.533 -13.135 -32.754 1.00 90.31 267 ASN A CA 1
ATOM 2122 C C . ASN A 1 267 ? 32.194 -11.634 -32.786 1.00 90.31 267 ASN A C 1
ATOM 2124 O O . ASN A 1 267 ? 32.020 -11.035 -31.719 1.00 90.31 267 ASN A O 1
ATOM 2128 N N . PRO A 1 268 ? 32.104 -10.995 -33.963 1.00 93.06 268 PRO A N 1
ATOM 2129 C CA . PRO A 1 268 ? 31.610 -9.624 -34.084 1.00 93.06 268 PRO A CA 1
ATOM 2130 C C . PRO A 1 268 ? 30.118 -9.512 -33.753 1.00 93.06 268 PRO A C 1
ATOM 2132 O O . PRO A 1 268 ? 29.378 -10.498 -33.825 1.00 93.06 268 PRO A O 1
ATOM 2135 N N . ALA A 1 269 ? 29.653 -8.310 -33.413 1.00 93.62 269 ALA A N 1
ATOM 2136 C CA . ALA A 1 269 ? 28.234 -8.066 -33.176 1.00 93.62 269 ALA A CA 1
ATOM 2137 C C . ALA A 1 269 ? 27.361 -8.209 -34.438 1.00 93.62 269 ALA A C 1
ATOM 2139 O O . ALA A 1 269 ? 27.809 -8.119 -35.586 1.00 93.62 269 ALA A O 1
ATOM 2140 N N . TRP A 1 270 ? 26.071 -8.430 -34.189 1.00 93.75 270 TRP A N 1
ATOM 2141 C CA . TRP A 1 270 ? 25.047 -8.820 -35.158 1.00 93.75 270 TRP A CA 1
ATOM 2142 C C . TRP A 1 270 ? 24.949 -7.937 -36.413 1.00 93.75 270 TRP A C 1
ATOM 2144 O O . TRP A 1 270 ? 24.748 -8.453 -37.513 1.00 93.75 270 TRP A O 1
ATOM 2154 N N . MET A 1 271 ? 25.118 -6.619 -36.274 1.00 94.19 271 MET A N 1
ATOM 2155 C CA . MET A 1 271 ? 24.954 -5.640 -37.361 1.00 94.19 271 MET A CA 1
ATOM 2156 C C . MET A 1 271 ? 26.016 -5.732 -38.463 1.00 94.19 271 MET A C 1
ATOM 2158 O O . MET A 1 271 ? 25.785 -5.232 -39.565 1.00 94.19 271 MET A O 1
ATOM 2162 N N . LEU A 1 272 ? 27.142 -6.420 -38.227 1.00 95.31 272 LEU A N 1
ATOM 2163 C CA . LEU A 1 272 ? 28.133 -6.666 -39.279 1.00 95.31 272 LEU A CA 1
ATOM 2164 C C . LEU A 1 272 ? 27.521 -7.428 -40.467 1.00 95.31 272 LEU A C 1
ATOM 2166 O O . LEU A 1 272 ? 27.921 -7.202 -41.606 1.00 95.31 272 LEU A O 1
ATOM 2170 N N . ARG A 1 273 ? 26.505 -8.272 -40.236 1.00 94.19 273 ARG A N 1
ATOM 2171 C CA . ARG A 1 273 ? 25.778 -8.977 -41.309 1.00 94.19 273 ARG A CA 1
ATOM 2172 C C . ARG A 1 273 ? 25.240 -8.012 -42.369 1.00 94.19 273 ARG A C 1
ATOM 2174 O O . ARG A 1 273 ? 25.441 -8.239 -43.558 1.00 94.19 273 ARG A O 1
ATOM 2181 N N . ASN A 1 274 ? 24.624 -6.912 -41.936 1.00 95.44 274 ASN A N 1
ATOM 2182 C CA . ASN A 1 274 ? 24.034 -5.917 -42.832 1.00 95.44 274 ASN A CA 1
ATOM 2183 C C . ASN A 1 274 ? 25.111 -5.120 -43.577 1.00 95.44 274 ASN A C 1
ATOM 2185 O O . ASN A 1 274 ? 24.989 -4.892 -44.780 1.00 95.44 274 ASN A O 1
ATOM 2189 N N . LEU A 1 275 ? 26.202 -4.760 -42.892 1.00 95.75 275 LEU A N 1
ATOM 2190 C CA . LEU A 1 275 ? 27.338 -4.078 -43.516 1.00 95.75 275 LEU A CA 1
ATOM 2191 C C . LEU A 1 275 ? 27.989 -4.936 -44.612 1.00 95.75 275 LEU A C 1
ATOM 2193 O O . LEU A 1 275 ? 28.312 -4.431 -45.682 1.00 95.75 275 LEU A O 1
ATOM 2197 N N . LEU A 1 276 ? 28.142 -6.241 -44.383 1.00 94.50 276 LEU A N 1
ATOM 2198 C CA . LEU A 1 276 ? 28.712 -7.161 -45.371 1.00 94.50 276 LEU A CA 1
ATOM 2199 C C . LEU A 1 276 ? 27.835 -7.318 -46.621 1.00 94.50 276 LEU A C 1
ATOM 2201 O O . LEU A 1 276 ? 28.359 -7.492 -47.723 1.00 94.50 276 LEU A O 1
ATOM 2205 N N . VAL A 1 277 ? 26.513 -7.213 -46.471 1.00 93.00 277 VAL A N 1
ATOM 2206 C CA . VAL A 1 277 ? 25.586 -7.176 -47.610 1.00 93.00 277 VAL A CA 1
ATOM 2207 C C . VAL A 1 277 ? 25.747 -5.879 -48.404 1.00 93.00 277 VAL A C 1
ATOM 2209 O O . VAL A 1 277 ? 25.802 -5.944 -49.630 1.00 93.00 277 VAL A O 1
ATOM 2212 N N . LEU A 1 278 ? 25.922 -4.728 -47.744 1.00 93.69 278 LEU A N 1
ATOM 2213 C CA . LEU A 1 278 ? 26.250 -3.463 -48.416 1.00 93.69 278 LEU A CA 1
ATOM 2214 C C . LEU A 1 278 ? 27.555 -3.581 -49.216 1.00 93.69 278 LEU A C 1
ATOM 2216 O O . LEU A 1 278 ? 27.572 -3.283 -50.410 1.00 93.69 278 LEU A O 1
ATOM 2220 N N . VAL A 1 279 ? 28.624 -4.080 -48.586 1.00 93.12 279 VAL A N 1
ATOM 2221 C CA . VAL A 1 279 ? 29.946 -4.273 -49.210 1.00 93.12 279 VAL A CA 1
ATOM 2222 C C . VAL A 1 279 ? 29.849 -5.150 -50.463 1.00 93.12 279 VAL A C 1
ATOM 2224 O O . VAL A 1 279 ? 30.388 -4.809 -51.516 1.00 93.12 279 VAL A O 1
ATOM 2227 N N . ARG A 1 280 ? 29.138 -6.277 -50.383 1.00 90.00 280 ARG A N 1
ATOM 2228 C CA . ARG A 1 280 ? 28.985 -7.175 -51.531 1.00 90.00 280 ARG A CA 1
ATOM 2229 C C . ARG A 1 280 ? 28.092 -6.575 -52.610 1.00 90.00 280 ARG A C 1
ATOM 2231 O O . ARG A 1 280 ? 28.441 -6.611 -53.786 1.00 90.00 280 ARG A O 1
ATOM 2238 N N . GLN A 1 281 ? 26.921 -6.070 -52.232 1.00 88.50 281 GLN A N 1
ATOM 2239 C CA . GLN A 1 281 ? 25.899 -5.709 -53.205 1.00 88.50 281 GLN A CA 1
ATOM 2240 C C . GLN A 1 281 ? 26.204 -4.389 -53.897 1.00 88.50 281 GLN A C 1
ATOM 2242 O O . GLN A 1 281 ? 25.972 -4.278 -55.102 1.00 88.50 281 GLN A O 1
ATOM 2247 N N . ARG A 1 282 ? 26.730 -3.411 -53.162 1.00 89.19 282 ARG A N 1
ATOM 2248 C CA . ARG A 1 282 ? 26.961 -2.064 -53.675 1.00 89.19 282 ARG A CA 1
ATOM 2249 C C . ARG A 1 282 ? 28.390 -1.870 -54.160 1.00 89.19 282 ARG A C 1
ATOM 2251 O O . ARG A 1 282 ? 28.587 -1.421 -55.281 1.00 89.19 282 ARG A O 1
ATOM 2258 N N . TRP A 1 283 ? 29.378 -2.283 -53.365 1.00 91.44 283 TRP A N 1
ATOM 2259 C CA . TRP A 1 283 ? 30.796 -2.126 -53.722 1.00 91.44 283 TRP A CA 1
ATOM 2260 C C . TRP A 1 283 ? 31.353 -3.274 -54.567 1.00 91.44 283 TRP A C 1
ATOM 2262 O O . TRP A 1 283 ? 32.476 -3.180 -55.055 1.00 91.44 283 TRP A O 1
ATOM 2272 N N . LYS A 1 284 ? 30.584 -4.357 -54.751 1.00 89.94 284 LYS A N 1
ATOM 2273 C CA . LYS A 1 284 ? 30.977 -5.544 -55.535 1.00 89.94 284 LYS A CA 1
ATOM 2274 C C . LYS A 1 284 ? 32.305 -6.158 -55.072 1.00 89.94 284 LYS A C 1
ATOM 2276 O O . LYS A 1 284 ? 33.051 -6.734 -55.860 1.00 89.94 284 LYS A O 1
ATOM 2281 N N . LEU A 1 285 ? 32.594 -6.053 -53.773 1.00 90.06 285 LEU A N 1
ATOM 2282 C CA . LEU A 1 285 ? 33.793 -6.629 -53.175 1.00 90.06 285 LEU A CA 1
ATOM 2283 C C . LEU A 1 285 ? 33.549 -8.068 -52.714 1.00 90.06 285 LEU A C 1
ATOM 2285 O O . LEU A 1 285 ? 32.577 -8.366 -52.023 1.00 90.06 285 LEU A O 1
ATOM 2289 N N . HIS A 1 286 ? 34.504 -8.939 -53.040 1.00 89.69 286 HIS A N 1
ATOM 2290 C CA . HIS A 1 286 ? 34.556 -10.339 -52.595 1.00 89.69 286 HIS A CA 1
ATOM 2291 C C . HIS A 1 286 ? 35.595 -10.574 -51.492 1.00 89.69 286 HIS A C 1
ATOM 2293 O O . HIS A 1 286 ? 35.580 -11.607 -50.826 1.00 89.69 286 HIS A O 1
ATOM 2299 N N . LYS A 1 287 ? 36.496 -9.607 -51.292 1.00 91.31 287 LYS A N 1
ATOM 2300 C CA . LYS A 1 287 ? 37.500 -9.572 -50.227 1.00 91.31 287 LYS A CA 1
ATOM 2301 C C . LYS A 1 287 ? 37.413 -8.233 -49.517 1.00 91.31 287 LYS A C 1
ATOM 2303 O O . LYS A 1 287 ? 37.384 -7.196 -50.177 1.00 91.31 287 LYS A O 1
ATOM 2308 N N . VAL A 1 288 ? 37.377 -8.255 -48.190 1.00 93.12 288 VAL A N 1
ATOM 2309 C CA . VAL A 1 288 ? 37.322 -7.038 -47.376 1.00 93.12 288 VAL A CA 1
ATOM 2310 C C . VAL A 1 288 ? 38.062 -7.241 -46.059 1.00 93.12 288 VAL A C 1
ATOM 2312 O O . VAL A 1 288 ? 38.013 -8.315 -45.459 1.00 93.12 288 VAL A O 1
ATOM 2315 N N . GLN A 1 289 ? 38.747 -6.195 -45.611 1.00 93.75 289 GLN A N 1
ATOM 2316 C CA . GLN A 1 289 ? 39.354 -6.125 -44.289 1.00 93.75 289 GLN A CA 1
ATOM 2317 C C . GLN A 1 289 ? 38.423 -5.323 -43.368 1.00 93.75 289 GLN A C 1
ATOM 2319 O O . GLN A 1 289 ? 38.227 -4.120 -43.559 1.00 93.75 289 GLN A O 1
ATOM 2324 N N . ILE A 1 290 ? 37.815 -6.011 -42.400 1.00 95.00 290 ILE A N 1
ATOM 2325 C CA . ILE A 1 290 ? 36.905 -5.429 -41.408 1.00 95.00 290 ILE A CA 1
ATOM 2326 C C . ILE A 1 290 ? 37.673 -5.107 -40.133 1.00 95.00 290 ILE A C 1
ATOM 2328 O O . ILE A 1 290 ? 38.385 -5.961 -39.610 1.00 95.00 290 ILE A O 1
ATOM 2332 N N . LEU A 1 291 ? 37.457 -3.911 -39.592 1.00 94.50 291 LEU A N 1
ATOM 2333 C CA . LEU A 1 291 ? 37.887 -3.536 -38.251 1.00 94.50 291 LEU A CA 1
ATOM 2334 C C . LEU A 1 291 ? 36.666 -3.440 -37.324 1.00 94.50 291 LEU A C 1
ATOM 2336 O O . LEU A 1 291 ? 35.874 -2.499 -37.410 1.00 94.50 291 LEU A O 1
ATOM 2340 N N . SER A 1 292 ? 36.533 -4.405 -36.416 1.00 94.06 292 SER A N 1
ATOM 2341 C CA . SER A 1 292 ? 35.629 -4.329 -35.266 1.00 94.06 292 SER A CA 1
ATOM 2342 C C . SER A 1 292 ? 36.181 -3.301 -34.283 1.00 94.06 292 SER A C 1
ATOM 2344 O O . SER A 1 292 ? 37.079 -3.618 -33.500 1.00 94.06 292 SER A O 1
ATOM 2346 N N . TYR A 1 293 ? 35.668 -2.072 -34.329 1.00 93.12 293 TYR A N 1
ATOM 2347 C CA . TYR A 1 293 ? 36.112 -0.989 -33.456 1.00 93.12 293 TYR A CA 1
ATOM 2348 C C . TYR A 1 293 ? 35.509 -1.167 -32.059 1.00 93.12 293 TYR A C 1
ATOM 2350 O O . TYR A 1 293 ? 34.302 -1.008 -31.878 1.00 93.12 293 TYR A O 1
ATOM 2358 N N . ARG A 1 294 ? 36.355 -1.517 -31.083 1.00 90.50 294 ARG A N 1
ATOM 2359 C CA . ARG A 1 294 ? 35.980 -1.828 -29.685 1.00 90.50 294 ARG A CA 1
ATOM 2360 C C . ARG A 1 294 ? 36.718 -0.955 -28.667 1.00 90.50 294 ARG A C 1
ATOM 2362 O O . ARG A 1 294 ? 36.640 -1.188 -27.457 1.00 90.50 294 ARG A O 1
ATOM 2369 N N . ASP A 1 295 ? 37.459 0.036 -29.149 1.00 84.31 295 ASP A N 1
ATOM 2370 C CA . ASP A 1 295 ? 38.263 0.913 -28.308 1.00 84.31 295 ASP A CA 1
ATOM 2371 C C . ASP A 1 295 ? 37.424 2.073 -27.765 1.00 84.31 295 ASP A C 1
ATOM 2373 O O . ASP A 1 295 ? 36.466 2.537 -28.387 1.00 84.31 295 ASP A O 1
ATOM 2377 N N . THR A 1 296 ? 37.784 2.541 -26.572 1.00 78.50 296 THR A N 1
ATOM 2378 C CA . THR A 1 296 ? 37.158 3.703 -25.938 1.00 78.50 296 THR A CA 1
ATOM 2379 C C . THR A 1 296 ? 38.233 4.717 -25.578 1.00 78.50 296 THR A C 1
ATOM 2381 O O . THR A 1 296 ? 39.325 4.344 -25.149 1.00 78.50 296 THR A O 1
ATOM 2384 N N . HIS A 1 297 ? 37.919 6.010 -25.686 1.00 70.69 297 HIS A N 1
ATOM 2385 C CA . HIS A 1 297 ? 38.879 7.076 -25.373 1.00 70.69 297 HIS A CA 1
ATOM 2386 C C . HIS A 1 297 ? 39.417 6.976 -23.929 1.00 70.69 297 HIS A C 1
ATOM 2388 O O . HIS A 1 297 ? 40.570 7.308 -23.664 1.00 70.69 297 HIS A O 1
ATOM 2394 N N . ALA A 1 298 ? 38.600 6.484 -22.990 1.00 66.31 298 ALA A N 1
ATOM 2395 C CA . ALA A 1 298 ? 38.979 6.311 -21.587 1.00 66.31 298 ALA A CA 1
ATOM 2396 C C . ALA A 1 298 ? 40.035 5.211 -21.354 1.00 66.31 298 ALA A C 1
ATOM 2398 O O . ALA A 1 298 ? 40.732 5.257 -20.344 1.00 66.31 298 ALA A O 1
ATOM 2399 N N . ARG A 1 299 ? 40.160 4.232 -22.262 1.00 67.31 299 ARG A N 1
ATOM 2400 C CA . ARG A 1 299 ? 41.101 3.097 -22.169 1.00 67.31 299 ARG A CA 1
ATOM 2401 C C . ARG A 1 299 ? 41.843 2.861 -23.484 1.00 67.31 299 ARG A C 1
ATOM 2403 O O . ARG A 1 299 ? 41.946 1.742 -23.977 1.00 67.31 299 ARG A O 1
ATOM 2410 N N . ARG A 1 300 ? 42.349 3.946 -24.068 1.00 67.31 300 ARG A N 1
ATOM 2411 C CA . ARG A 1 300 ? 43.095 3.946 -25.338 1.00 67.31 300 ARG A CA 1
ATOM 2412 C C . ARG A 1 300 ? 44.473 3.266 -25.270 1.00 67.31 300 ARG A C 1
ATOM 2414 O O . ARG A 1 300 ? 45.144 3.146 -26.284 1.00 67.31 300 ARG A O 1
ATOM 2421 N N . ASP A 1 301 ? 44.915 2.873 -24.076 1.00 61.31 301 ASP A N 1
ATOM 2422 C CA . ASP A 1 301 ? 46.172 2.175 -23.787 1.00 61.31 301 ASP A CA 1
ATOM 2423 C C . ASP A 1 301 ? 46.072 0.646 -23.945 1.00 61.31 301 ASP A C 1
ATOM 2425 O O . ASP A 1 301 ? 47.099 -0.030 -24.007 1.00 61.31 301 ASP A O 1
ATOM 2429 N N . ARG A 1 302 ? 44.854 0.091 -24.031 1.00 75.25 302 ARG A N 1
ATOM 2430 C CA . ARG A 1 302 ? 44.610 -1.348 -24.205 1.00 75.25 302 ARG A CA 1
ATOM 2431 C C . ARG A 1 302 ? 43.830 -1.602 -25.499 1.00 75.25 302 ARG A C 1
ATOM 2433 O O . ARG A 1 302 ? 42.645 -1.280 -25.546 1.00 75.25 302 ARG A O 1
ATOM 2440 N N . PRO A 1 303 ? 44.446 -2.202 -26.533 1.00 80.06 303 PRO A N 1
ATOM 2441 C CA . PRO A 1 303 ? 43.767 -2.446 -27.798 1.00 80.06 303 PRO A CA 1
ATOM 2442 C C . PRO A 1 303 ? 42.747 -3.584 -27.657 1.00 80.06 303 PRO A C 1
ATOM 2444 O O . PRO A 1 303 ? 43.091 -4.749 -27.420 1.00 80.06 303 PRO A O 1
ATOM 2447 N N . HIS A 1 304 ? 41.473 -3.239 -27.817 1.00 86.00 304 HIS A N 1
ATOM 2448 C CA . HIS A 1 304 ? 40.352 -4.174 -27.853 1.00 86.00 304 HIS A CA 1
ATOM 2449 C C . HIS A 1 304 ? 39.816 -4.378 -29.270 1.00 86.00 304 HIS A C 1
ATOM 2451 O O . HIS A 1 304 ? 39.160 -5.394 -29.510 1.00 86.00 304 HIS A O 1
ATOM 2457 N N . SER A 1 305 ? 40.083 -3.449 -30.195 1.00 89.56 305 SER A N 1
ATOM 2458 C CA . SER A 1 305 ? 39.679 -3.570 -31.599 1.00 89.56 305 SER A CA 1
ATOM 2459 C C . SER A 1 305 ? 40.328 -4.764 -32.300 1.00 89.56 305 SER A C 1
ATOM 2461 O O . SER A 1 305 ? 41.473 -5.135 -32.034 1.00 89.56 305 SER A O 1
ATOM 2463 N N . VAL A 1 306 ? 39.572 -5.361 -33.221 1.00 90.12 306 VAL A N 1
ATOM 2464 C CA . VAL A 1 306 ? 39.918 -6.622 -33.883 1.00 90.12 306 VAL A CA 1
ATOM 2465 C C . VAL A 1 306 ? 39.812 -6.473 -35.401 1.00 90.12 306 VAL A C 1
ATOM 2467 O O . VAL A 1 306 ? 38.808 -5.975 -35.905 1.00 90.12 306 VAL A O 1
ATOM 2470 N N . VAL A 1 307 ? 40.827 -6.933 -36.130 1.00 91.00 307 VAL A N 1
ATOM 2471 C CA . VAL A 1 307 ? 40.909 -6.928 -37.596 1.00 91.00 307 VAL A CA 1
ATOM 2472 C C . VAL A 1 307 ? 40.622 -8.327 -38.142 1.00 91.00 307 VAL A C 1
ATOM 2474 O O . VAL A 1 307 ? 41.230 -9.319 -37.733 1.00 91.00 307 VAL A O 1
ATOM 2477 N N . MET A 1 308 ? 39.699 -8.405 -39.098 1.00 90.88 308 MET A N 1
ATOM 2478 C CA . MET A 1 308 ? 39.268 -9.640 -39.749 1.00 90.88 308 MET A CA 1
ATOM 2479 C C . MET A 1 308 ? 39.391 -9.519 -41.267 1.00 90.88 308 MET A C 1
ATOM 2481 O O . MET A 1 308 ? 38.818 -8.618 -41.877 1.00 90.88 308 MET A O 1
ATOM 2485 N N . HIS A 1 309 ? 40.078 -10.478 -41.886 1.00 91.31 309 HIS A N 1
ATOM 2486 C CA . HIS A 1 309 ? 40.123 -10.622 -43.340 1.00 91.31 309 HIS A CA 1
ATOM 2487 C C . HIS A 1 309 ? 39.019 -11.574 -43.778 1.00 91.31 309 HIS A C 1
ATOM 2489 O O . HIS A 1 309 ? 39.037 -12.760 -43.432 1.00 91.31 309 HIS A O 1
ATOM 2495 N N . LEU A 1 310 ? 38.037 -11.045 -44.499 1.00 91.44 310 LEU A N 1
ATOM 2496 C CA . LEU A 1 310 ? 36.863 -11.793 -44.916 1.00 91.44 310 LEU A CA 1
ATOM 2497 C C . LEU A 1 310 ? 36.869 -12.002 -46.426 1.00 91.44 310 LEU A C 1
ATOM 2499 O O . LEU A 1 310 ? 37.128 -11.077 -47.199 1.00 91.44 310 LEU A O 1
ATOM 2503 N N . TYR A 1 311 ? 36.524 -13.221 -46.825 1.00 91.50 311 TYR A N 1
ATOM 2504 C CA . TYR A 1 311 ? 36.364 -13.621 -48.214 1.00 91.50 311 TYR A CA 1
ATOM 2505 C C . TYR A 1 311 ? 35.002 -14.267 -48.442 1.00 91.50 311 TYR A C 1
ATOM 2507 O O . TYR A 1 311 ? 34.532 -15.088 -47.650 1.00 91.50 311 TYR A O 1
ATOM 2515 N N . CYS A 1 312 ? 34.379 -13.903 -49.553 1.00 88.25 312 CYS A N 1
ATOM 2516 C CA . CYS A 1 312 ? 33.153 -14.490 -50.061 1.00 88.25 312 CYS A CA 1
ATOM 2517 C C . CYS A 1 312 ? 33.401 -14.904 -51.520 1.00 88.25 312 CYS A C 1
ATOM 2519 O O . CYS A 1 312 ? 33.851 -14.066 -52.306 1.00 88.25 312 CYS A O 1
ATOM 2521 N N . PRO A 1 313 ? 33.144 -16.168 -51.905 1.00 84.44 313 PRO A N 1
ATOM 2522 C CA . PRO A 1 313 ? 33.276 -16.595 -53.294 1.00 84.44 313 PRO A CA 1
ATOM 2523 C C . PRO A 1 313 ? 32.444 -15.718 -54.247 1.00 84.44 313 PRO A C 1
ATOM 2525 O O . PRO A 1 313 ? 31.331 -15.326 -53.888 1.00 84.44 313 PRO A O 1
ATOM 2528 N N . PRO A 1 314 ? 32.957 -15.396 -55.448 1.00 79.06 314 PRO A N 1
ATOM 2529 C CA . PRO A 1 314 ? 32.180 -14.689 -56.455 1.00 79.06 314 PRO A CA 1
ATOM 2530 C C . PRO A 1 314 ? 31.009 -15.549 -56.933 1.00 79.06 314 PRO A C 1
ATOM 2532 O O . PRO A 1 314 ? 31.152 -16.754 -57.131 1.00 79.06 314 PRO A O 1
ATOM 2535 N N . ASP A 1 315 ? 29.853 -14.915 -57.102 1.00 69.81 315 ASP A N 1
ATOM 2536 C CA . ASP A 1 315 ? 28.612 -15.562 -57.523 1.00 69.81 315 ASP A CA 1
ATOM 2537 C C . ASP A 1 315 ? 28.342 -15.227 -59.001 1.00 69.81 315 ASP A C 1
ATOM 2539 O O . ASP A 1 315 ? 28.337 -14.039 -59.343 1.00 69.81 315 ASP A O 1
ATOM 2543 N N . PRO A 1 316 ? 28.154 -16.219 -59.894 1.00 56.34 316 PRO A N 1
ATOM 2544 C CA . PRO A 1 316 ? 27.897 -15.974 -61.313 1.00 56.34 316 PRO A CA 1
ATOM 2545 C C . PRO A 1 316 ? 26.533 -15.320 -61.603 1.00 56.34 316 PRO A C 1
ATOM 2547 O O . PRO A 1 316 ? 26.347 -14.809 -62.706 1.00 56.34 316 PRO A O 1
ATOM 2550 N N . ILE A 1 317 ? 25.590 -15.292 -60.648 1.00 55.91 317 ILE A N 1
ATOM 2551 C CA . ILE A 1 317 ? 24.273 -14.657 -60.814 1.00 55.91 317 ILE A CA 1
ATOM 2552 C C . ILE A 1 317 ? 24.118 -13.549 -59.766 1.00 55.91 317 ILE A C 1
ATOM 2554 O O . ILE A 1 317 ? 23.868 -13.805 -58.592 1.00 55.91 317 ILE A O 1
ATOM 2558 N N . VAL A 1 318 ? 24.231 -12.282 -60.178 1.00 56.44 318 VAL A N 1
ATOM 2559 C CA . VAL A 1 318 ? 23.942 -11.131 -59.303 1.00 56.44 318 VAL A CA 1
ATOM 2560 C C . VAL A 1 318 ? 22.422 -10.997 -59.158 1.00 56.44 318 VAL A C 1
ATOM 2562 O O . VAL A 1 318 ? 21.795 -10.171 -59.816 1.00 56.44 318 VAL A O 1
ATOM 2565 N N . ALA A 1 319 ? 21.798 -11.841 -58.339 1.00 55.97 319 ALA A N 1
ATOM 2566 C CA . ALA A 1 319 ? 20.367 -11.737 -58.081 1.00 55.97 319 ALA A CA 1
ATOM 2567 C C . ALA A 1 319 ? 20.074 -10.456 -57.276 1.00 55.97 319 ALA A C 1
ATOM 2569 O O . ALA A 1 319 ? 20.579 -10.272 -56.171 1.00 55.97 319 ALA A O 1
ATOM 2570 N N . SER A 1 320 ? 19.226 -9.568 -57.807 1.00 65.81 320 SER A N 1
ATOM 2571 C CA . SER A 1 320 ? 18.707 -8.381 -57.103 1.00 65.81 320 SER A CA 1
ATOM 2572 C C . SER A 1 320 ? 17.593 -8.712 -56.096 1.00 65.81 320 SER A C 1
ATOM 2574 O O . SER A 1 320 ? 16.870 -7.818 -55.655 1.00 65.81 320 SER A O 1
ATOM 2576 N N . ALA A 1 321 ? 17.399 -9.994 -55.782 1.00 81.06 321 ALA A N 1
ATOM 2577 C CA . ALA A 1 321 ? 16.338 -10.470 -54.907 1.00 81.06 321 ALA A CA 1
ATOM 2578 C C . ALA A 1 321 ? 16.635 -10.140 -53.437 1.00 81.06 321 ALA A C 1
ATOM 2580 O O . ALA A 1 321 ? 17.793 -10.108 -53.019 1.00 81.06 321 ALA A O 1
ATOM 2581 N N . LEU A 1 322 ? 15.575 -9.918 -52.653 1.00 85.81 322 LEU A N 1
ATOM 2582 C CA . LEU A 1 322 ? 15.675 -9.688 -51.213 1.00 85.81 322 LEU A CA 1
ATOM 2583 C C . LEU A 1 322 ? 16.339 -10.905 -50.538 1.00 85.81 322 LEU A C 1
ATOM 2585 O O . LEU A 1 322 ? 15.815 -12.017 -50.658 1.00 85.81 322 LEU A O 1
ATOM 2589 N N . PRO A 1 323 ? 17.463 -10.730 -49.818 1.00 88.81 323 PRO A N 1
ATOM 2590 C CA . PRO A 1 323 ? 18.098 -11.836 -49.118 1.00 88.81 323 PRO A CA 1
ATOM 2591 C C . PRO A 1 323 ? 17.232 -12.373 -47.978 1.00 88.81 323 PRO A C 1
ATOM 2593 O O . PRO A 1 323 ? 16.392 -11.664 -47.425 1.00 88.81 323 PRO A O 1
ATOM 2596 N N . LYS A 1 324 ? 17.488 -13.615 -47.552 1.00 91.19 324 LYS A N 1
ATOM 2597 C CA . LYS A 1 324 ? 16.826 -14.189 -46.373 1.00 91.19 324 LYS A CA 1
ATOM 2598 C C . LYS A 1 324 ? 17.067 -13.308 -45.142 1.00 91.19 324 LYS A C 1
ATOM 2600 O O . LYS A 1 324 ? 18.212 -12.978 -44.825 1.00 91.19 324 LYS A O 1
ATOM 2605 N N . ILE A 1 325 ? 15.990 -12.987 -44.423 1.00 93.19 325 ILE A N 1
ATOM 2606 C CA . ILE A 1 325 ? 16.024 -12.165 -43.209 1.00 93.19 325 ILE A CA 1
ATOM 2607 C C . ILE A 1 325 ? 15.843 -13.039 -41.968 1.00 93.19 325 ILE A C 1
ATOM 2609 O O . ILE A 1 325 ? 15.009 -13.942 -41.920 1.00 93.19 325 ILE A O 1
ATOM 2613 N N . THR A 1 326 ? 16.632 -12.755 -40.936 1.00 92.44 326 THR A N 1
ATOM 2614 C CA . THR A 1 326 ? 16.475 -13.318 -39.585 1.00 92.44 326 THR A CA 1
ATOM 2615 C C . THR A 1 326 ? 16.722 -12.230 -38.549 1.00 92.44 326 THR A C 1
ATOM 2617 O O . THR A 1 326 ? 17.332 -11.222 -38.886 1.00 92.44 326 THR A O 1
ATOM 2620 N N . GLY A 1 327 ? 16.324 -12.428 -37.292 1.00 92.06 327 GLY A N 1
ATOM 2621 C CA . GLY A 1 327 ? 16.630 -11.424 -36.268 1.00 92.06 327 GLY A CA 1
ATOM 2622 C C . GLY A 1 327 ? 15.794 -11.442 -35.001 1.00 92.06 327 GLY A C 1
ATOM 2623 O O . GLY A 1 327 ? 16.043 -10.611 -34.136 1.00 92.06 327 GLY A O 1
ATOM 2624 N N . TRP A 1 328 ? 14.793 -12.321 -34.893 1.00 94.75 328 TRP A N 1
ATOM 2625 C CA . TRP A 1 328 ? 13.969 -12.408 -33.689 1.00 94.75 328 TRP A CA 1
ATOM 2626 C C . TRP A 1 328 ? 14.830 -12.719 -32.468 1.00 94.75 328 TRP A C 1
ATOM 2628 O O . TRP A 1 328 ? 15.639 -13.654 -32.483 1.00 94.75 328 TRP A O 1
ATOM 2638 N N . GLU A 1 329 ? 14.660 -11.900 -31.437 1.00 94.06 329 GLU A N 1
ATOM 2639 C CA . GLU A 1 329 ? 15.372 -12.027 -30.180 1.00 94.06 329 GLU A CA 1
ATOM 2640 C C . GLU A 1 329 ? 15.042 -13.363 -29.502 1.00 94.06 329 GLU A C 1
ATOM 2642 O O . GLU A 1 329 ? 13.934 -13.891 -29.580 1.00 94.06 329 GLU A O 1
ATOM 2647 N N . ARG A 1 330 ? 16.029 -13.935 -28.817 1.00 89.06 330 ARG A N 1
ATOM 2648 C CA . ARG A 1 330 ? 15.824 -15.124 -27.994 1.00 89.06 330 ARG A CA 1
ATOM 2649 C C . ARG A 1 330 ? 15.673 -14.718 -26.534 1.00 89.06 330 ARG A C 1
ATOM 2651 O O . ARG A 1 330 ? 16.316 -13.782 -26.058 1.00 89.06 330 ARG A O 1
ATOM 2658 N N . ASN A 1 331 ? 14.806 -15.419 -25.815 1.00 83.31 331 ASN A N 1
ATOM 2659 C CA . ASN A 1 331 ? 14.707 -15.260 -24.369 1.00 83.31 331 ASN A CA 1
ATOM 2660 C C . ASN A 1 331 ? 15.917 -15.896 -23.657 1.00 83.31 331 ASN A C 1
ATOM 2662 O O . ASN A 1 331 ? 16.746 -16.547 -24.291 1.00 83.31 331 ASN A O 1
ATOM 2666 N N . GLU A 1 332 ? 15.998 -15.739 -22.336 1.00 77.50 332 GLU A N 1
ATOM 2667 C CA . GLU A 1 332 ? 17.078 -16.298 -21.501 1.00 77.50 332 GLU A CA 1
ATOM 2668 C C . GLU A 1 332 ? 17.211 -17.827 -21.637 1.00 77.50 332 GLU A C 1
ATOM 2670 O O . GLU A 1 332 ? 18.304 -18.375 -21.563 1.00 77.50 332 GLU A O 1
ATOM 2675 N N . ASN A 1 333 ? 16.110 -18.514 -21.962 1.00 80.75 333 ASN A N 1
ATOM 2676 C CA . ASN A 1 333 ? 16.069 -19.955 -22.234 1.00 80.75 333 ASN A CA 1
ATOM 2677 C C . ASN A 1 333 ? 16.393 -20.311 -23.701 1.00 80.75 333 ASN A C 1
ATOM 2679 O O . ASN A 1 333 ? 16.103 -21.421 -24.153 1.00 80.75 333 ASN A O 1
ATOM 2683 N N . ASN A 1 334 ? 16.943 -19.368 -24.471 1.00 81.50 334 ASN A N 1
ATOM 2684 C CA . ASN A 1 334 ? 17.329 -19.496 -25.878 1.00 81.50 334 ASN A CA 1
ATOM 2685 C C . ASN A 1 334 ? 16.171 -19.833 -26.854 1.00 81.50 334 ASN A C 1
ATOM 2687 O O . ASN A 1 334 ? 16.394 -20.285 -27.986 1.00 81.50 334 ASN A O 1
ATOM 2691 N N . ARG A 1 335 ? 14.918 -19.594 -26.440 1.00 87.44 335 ARG A N 1
ATOM 2692 C CA . ARG A 1 335 ? 13.692 -19.810 -27.230 1.00 87.44 335 ARG A CA 1
ATOM 2693 C C . ARG A 1 335 ? 13.215 -18.509 -27.877 1.00 87.44 335 ARG A C 1
ATOM 2695 O O . ARG A 1 335 ? 13.376 -17.430 -27.316 1.00 87.44 335 ARG A O 1
ATOM 2702 N N . LEU A 1 336 ? 12.574 -18.621 -29.040 1.00 87.62 336 LEU A N 1
ATOM 2703 C CA . LEU A 1 336 ? 12.008 -17.495 -29.800 1.00 87.62 336 LEU A CA 1
ATOM 2704 C C . LEU A 1 336 ? 10.610 -17.114 -29.285 1.00 87.62 336 LEU A C 1
ATOM 2706 O O . LEU A 1 336 ? 9.617 -17.232 -30.001 1.00 87.62 336 LEU A O 1
ATOM 2710 N N . ASN A 1 337 ? 10.537 -16.682 -28.026 1.00 88.94 337 ASN A N 1
ATOM 2711 C CA . ASN A 1 337 ? 9.289 -16.310 -27.362 1.00 88.94 337 ASN A CA 1
ATOM 2712 C C . ASN A 1 337 ? 9.314 -14.850 -26.903 1.00 88.94 337 ASN A C 1
ATOM 2714 O O . ASN A 1 337 ? 10.360 -14.321 -26.534 1.00 88.94 337 ASN A O 1
ATOM 2718 N N . SER A 1 338 ? 8.129 -14.237 -26.868 1.00 91.56 338 SER A N 1
ATOM 2719 C CA . SER A 1 338 ? 7.926 -12.895 -26.320 1.00 91.56 338 SER A CA 1
ATOM 2720 C C . SER A 1 338 ? 8.292 -12.836 -24.834 1.00 91.56 338 SER A C 1
ATOM 2722 O O . SER A 1 338 ? 8.107 -13.811 -24.101 1.00 91.56 338 SER A O 1
ATOM 2724 N N . ARG A 1 339 ? 8.771 -11.675 -24.386 1.00 92.69 339 ARG A N 1
ATOM 2725 C CA . ARG A 1 339 ? 9.015 -11.365 -22.975 1.00 92.69 339 ARG A CA 1
ATOM 2726 C C . ARG A 1 339 ? 7.783 -10.707 -22.366 1.00 92.69 339 ARG A C 1
ATOM 2728 O O . ARG A 1 339 ? 7.062 -9.991 -23.058 1.00 92.69 339 ARG A O 1
ATOM 2735 N N . ILE A 1 340 ? 7.552 -10.958 -21.081 1.00 92.94 340 ILE A N 1
ATOM 2736 C CA . ILE A 1 340 ? 6.477 -10.345 -20.297 1.00 92.94 340 ILE A CA 1
ATOM 2737 C C . ILE A 1 340 ? 7.121 -9.702 -19.077 1.00 92.94 340 ILE A C 1
ATOM 2739 O O . ILE A 1 340 ? 7.858 -10.371 -18.357 1.00 92.94 340 ILE A O 1
ATOM 2743 N N . VAL A 1 341 ? 6.834 -8.424 -18.852 1.00 92.38 341 VAL A N 1
ATOM 2744 C CA . VAL A 1 341 ? 7.302 -7.674 -17.683 1.00 92.38 341 VAL A CA 1
ATOM 2745 C C . VAL A 1 341 ? 6.086 -7.194 -16.898 1.00 92.38 341 VAL A C 1
ATOM 2747 O O . VAL A 1 341 ? 5.184 -6.576 -17.467 1.00 92.38 341 VAL A O 1
ATOM 2750 N N . ASP A 1 342 ? 6.050 -7.521 -15.608 1.00 92.25 342 ASP A N 1
ATOM 2751 C CA . ASP A 1 342 ? 5.032 -7.068 -14.658 1.00 92.25 342 ASP A CA 1
ATOM 2752 C C . ASP A 1 342 ? 5.577 -5.859 -13.897 1.00 92.25 342 ASP A C 1
ATOM 2754 O O . ASP A 1 342 ? 6.560 -5.975 -13.168 1.00 92.25 342 ASP A O 1
ATOM 2758 N N . LEU A 1 343 ? 4.975 -4.691 -14.116 1.00 91.69 343 LEU A N 1
ATOM 2759 C CA . LEU A 1 343 ? 5.385 -3.433 -13.491 1.00 91.69 343 LEU A CA 1
ATOM 2760 C C . LEU A 1 343 ? 4.336 -2.910 -12.510 1.00 91.69 343 LEU A C 1
ATOM 2762 O O . LEU A 1 343 ? 4.415 -1.754 -12.094 1.00 91.69 343 LEU A O 1
ATOM 2766 N N . ALA A 1 344 ? 3.365 -3.740 -12.114 1.00 87.12 344 ALA A N 1
ATOM 2767 C CA . ALA A 1 344 ? 2.302 -3.316 -11.211 1.00 87.12 344 ALA A CA 1
ATOM 2768 C C . ALA A 1 344 ? 2.853 -2.778 -9.886 1.00 87.12 344 ALA A C 1
ATOM 2770 O O . ALA A 1 344 ? 2.368 -1.772 -9.393 1.00 87.12 344 ALA A O 1
ATOM 2771 N N . GLU A 1 345 ? 3.905 -3.379 -9.334 1.00 84.69 345 GLU A N 1
ATOM 2772 C CA . GLU A 1 345 ? 4.520 -2.908 -8.083 1.00 84.69 345 GLU A CA 1
ATOM 2773 C C . GLU A 1 345 ? 5.130 -1.502 -8.174 1.00 84.69 345 GLU A C 1
ATOM 2775 O O . GLU A 1 345 ? 5.247 -0.831 -7.157 1.00 84.69 345 GLU A O 1
ATOM 2780 N N . TYR A 1 346 ? 5.484 -1.042 -9.377 1.00 81.69 346 TYR A N 1
ATOM 2781 C CA . TYR A 1 346 ? 6.141 0.251 -9.598 1.00 81.69 346 TYR A CA 1
ATOM 2782 C C . TYR A 1 346 ? 5.216 1.309 -10.202 1.00 81.69 346 TYR A C 1
ATOM 2784 O O . TYR A 1 346 ? 5.542 2.494 -10.168 1.00 81.69 346 TYR A O 1
ATOM 2792 N N . MET A 1 347 ? 4.099 0.892 -10.803 1.00 82.19 347 MET A N 1
ATOM 2793 C CA . MET A 1 347 ? 3.211 1.773 -11.564 1.00 82.19 347 MET A CA 1
ATOM 2794 C C . MET A 1 347 ? 1.783 1.837 -11.020 1.00 82.19 347 MET A C 1
ATOM 2796 O O . MET A 1 347 ? 1.104 2.821 -11.301 1.00 82.19 347 MET A O 1
ATOM 2800 N N . ASP A 1 348 ? 1.317 0.832 -10.271 1.00 84.56 348 ASP A N 1
ATOM 2801 C CA . ASP A 1 348 ? -0.029 0.824 -9.689 1.00 84.56 348 ASP A CA 1
ATOM 2802 C C . ASP A 1 348 ? -0.067 1.726 -8.441 1.00 84.56 348 ASP A C 1
ATOM 2804 O O . ASP A 1 348 ? 0.555 1.387 -7.425 1.00 84.56 348 ASP A O 1
ATOM 2808 N N . PRO A 1 349 ? -0.806 2.854 -8.461 1.00 85.62 349 PRO A N 1
ATOM 2809 C CA . PRO A 1 349 ? -0.876 3.762 -7.320 1.00 85.62 349 PRO A CA 1
ATOM 2810 C C . PRO A 1 349 ? -1.386 3.088 -6.042 1.00 85.62 349 PRO A C 1
ATOM 2812 O O . PRO A 1 349 ? -0.960 3.459 -4.948 1.00 85.62 349 PRO A O 1
ATOM 2815 N N . ALA A 1 350 ? -2.267 2.088 -6.159 1.00 83.88 350 ALA A N 1
ATOM 2816 C CA . ALA A 1 350 ? -2.803 1.380 -5.002 1.00 83.88 350 ALA A CA 1
ATOM 2817 C C . ALA A 1 350 ? -1.731 0.507 -4.335 1.00 83.88 350 ALA A C 1
ATOM 2819 O O . ALA A 1 350 ? -1.600 0.521 -3.110 1.00 83.88 350 ALA A O 1
ATOM 2820 N N . LYS A 1 351 ? -0.916 -0.200 -5.130 1.00 83.44 351 LYS A N 1
ATOM 2821 C CA . LYS A 1 351 ? 0.208 -0.997 -4.612 1.00 83.44 351 LYS A CA 1
ATOM 2822 C C . LYS A 1 351 ? 1.326 -0.123 -4.058 1.00 83.44 351 LYS A C 1
ATOM 2824 O O . LYS A 1 351 ? 1.886 -0.457 -3.020 1.00 83.44 351 LYS A O 1
ATOM 2829 N N . LEU A 1 352 ? 1.622 1.006 -4.702 1.00 84.38 352 LEU A N 1
ATOM 2830 C CA . LEU A 1 352 ? 2.603 1.970 -4.194 1.00 84.38 352 LEU A CA 1
ATOM 2831 C C . LEU A 1 352 ? 2.180 2.534 -2.830 1.00 84.38 352 LEU A C 1
ATOM 2833 O O . LEU A 1 352 ? 3.004 2.631 -1.919 1.00 84.38 352 LEU A O 1
ATOM 2837 N N . ALA A 1 353 ? 0.893 2.858 -2.662 1.00 81.88 353 ALA A N 1
ATOM 2838 C CA . ALA A 1 353 ? 0.349 3.280 -1.375 1.00 81.88 353 ALA A CA 1
ATOM 2839 C C . ALA A 1 353 ? 0.464 2.169 -0.315 1.00 81.88 353 ALA A C 1
ATOM 2841 O O . ALA A 1 353 ? 0.929 2.439 0.791 1.00 81.88 353 ALA A O 1
ATOM 2842 N N . ASP A 1 354 ? 0.110 0.924 -0.655 1.00 85.81 354 ASP A N 1
ATOM 2843 C CA . ASP A 1 354 ? 0.244 -0.239 0.238 1.00 85.81 354 ASP A CA 1
ATOM 2844 C C . ASP A 1 354 ? 1.695 -0.455 0.698 1.00 85.81 354 ASP A C 1
ATOM 2846 O O . ASP A 1 354 ? 1.970 -0.524 1.897 1.00 85.81 354 ASP A O 1
ATOM 2850 N N . GLN A 1 355 ? 2.647 -0.448 -0.240 1.00 83.88 355 GLN A N 1
ATOM 2851 C CA . GLN A 1 355 ? 4.073 -0.577 0.062 1.00 83.88 355 GLN A CA 1
ATOM 2852 C C . GLN A 1 355 ? 4.583 0.564 0.947 1.00 83.88 355 GLN A C 1
ATOM 2854 O O . GLN A 1 355 ? 5.363 0.321 1.869 1.00 83.88 355 GLN A O 1
ATOM 2859 N N . SER A 1 356 ? 4.144 1.802 0.698 1.00 83.75 356 SER A N 1
ATOM 2860 C CA . SER A 1 356 ? 4.557 2.957 1.498 1.00 83.75 356 SER A CA 1
ATOM 2861 C C . SER A 1 356 ? 4.017 2.897 2.929 1.00 83.75 356 SER A C 1
ATOM 2863 O O . SER A 1 356 ? 4.733 3.280 3.857 1.00 83.75 356 SER A O 1
ATOM 2865 N N . VAL A 1 357 ? 2.778 2.438 3.132 1.00 85.50 357 VAL A N 1
ATOM 2866 C CA . VAL A 1 357 ? 2.198 2.256 4.475 1.00 85.50 357 VAL A CA 1
ATOM 2867 C C . VAL A 1 357 ? 2.950 1.156 5.225 1.00 85.50 357 VAL A C 1
ATOM 2869 O O . VAL A 1 357 ? 3.420 1.385 6.341 1.00 85.50 357 VAL A O 1
ATOM 2872 N N . ASP A 1 358 ? 3.157 0.001 4.589 1.00 86.31 358 ASP A N 1
ATOM 2873 C CA . ASP A 1 358 ? 3.877 -1.125 5.191 1.00 86.31 358 ASP A CA 1
ATOM 2874 C C . ASP A 1 358 ? 5.338 -0.777 5.511 1.00 86.31 358 ASP A C 1
ATOM 2876 O O . ASP A 1 358 ? 5.877 -1.220 6.528 1.00 86.31 358 ASP A O 1
ATOM 2880 N N . LEU A 1 359 ? 5.992 0.032 4.670 1.00 89.69 359 LEU A N 1
ATOM 2881 C CA . LEU A 1 359 ? 7.358 0.491 4.911 1.00 89.69 359 LEU A CA 1
ATOM 2882 C C . LEU A 1 359 ? 7.451 1.352 6.176 1.00 89.69 359 LEU A C 1
ATOM 2884 O O . LEU A 1 359 ? 8.375 1.152 6.959 1.00 89.69 359 LEU A O 1
ATOM 2888 N N . ASN A 1 360 ? 6.506 2.266 6.414 1.00 88.94 360 ASN A N 1
ATOM 2889 C CA . ASN A 1 360 ? 6.516 3.111 7.616 1.00 88.94 360 ASN A CA 1
ATOM 2890 C C . ASN A 1 360 ? 6.444 2.280 8.906 1.00 88.94 360 ASN A C 1
ATOM 2892 O O . ASN A 1 360 ? 7.219 2.513 9.835 1.00 88.94 360 ASN A O 1
ATOM 2896 N N . LEU A 1 361 ? 5.586 1.259 8.937 1.00 90.75 361 LEU A N 1
ATOM 2897 C CA . LEU A 1 361 ? 5.485 0.346 10.078 1.00 90.75 361 LEU A CA 1
ATOM 2898 C C . LEU A 1 361 ? 6.753 -0.502 10.235 1.00 90.75 361 LEU A C 1
ATOM 2900 O O . LEU A 1 361 ? 7.302 -0.615 11.333 1.00 90.75 361 LEU A O 1
ATOM 2904 N N . LYS A 1 362 ? 7.296 -1.035 9.132 1.00 90.56 362 LYS A N 1
ATOM 2905 C CA . LYS A 1 362 ? 8.572 -1.772 9.145 1.00 90.56 362 LYS A CA 1
ATOM 2906 C C . LYS A 1 362 ? 9.732 -0.909 9.641 1.00 90.56 362 LYS A C 1
ATOM 2908 O O . LYS A 1 362 ? 10.590 -1.417 10.354 1.00 90.56 362 LYS A O 1
ATOM 2913 N N . LEU A 1 363 ? 9.747 0.390 9.337 1.00 88.94 363 LEU A N 1
ATOM 2914 C CA . LEU A 1 363 ? 10.751 1.319 9.861 1.00 88.94 363 LEU A CA 1
ATOM 2915 C C . LEU A 1 363 ? 10.657 1.475 11.384 1.00 88.94 363 LEU A C 1
ATOM 2917 O O . LEU A 1 363 ? 11.705 1.536 12.025 1.00 88.94 363 LEU A O 1
ATOM 2921 N N . MET A 1 364 ? 9.454 1.492 11.973 1.00 87.81 364 MET A N 1
ATOM 2922 C CA . MET A 1 364 ? 9.291 1.473 13.437 1.00 87.81 364 MET A CA 1
ATOM 2923 C C . MET A 1 364 ? 9.901 0.204 14.037 1.00 87.81 364 MET A C 1
ATOM 2925 O O . MET A 1 364 ? 10.700 0.289 14.972 1.00 87.81 364 MET A O 1
ATOM 2929 N N . LYS A 1 365 ? 9.593 -0.959 13.447 1.00 90.31 365 LYS A N 1
ATOM 2930 C CA . LYS A 1 365 ? 10.168 -2.247 13.854 1.00 90.31 365 LYS A CA 1
ATOM 2931 C C . LYS A 1 365 ? 11.696 -2.236 13.755 1.00 90.31 365 LYS A C 1
ATOM 2933 O O . LYS A 1 365 ? 12.385 -2.479 14.733 1.00 90.31 365 LYS A O 1
ATOM 2938 N N . TRP A 1 366 ? 12.254 -1.894 12.596 1.00 90.81 366 TRP A N 1
ATOM 2939 C CA . TRP A 1 366 ? 13.700 -1.975 12.365 1.00 90.81 366 TRP A CA 1
ATOM 2940 C C . TRP A 1 366 ? 14.518 -0.950 13.149 1.00 90.81 366 TRP A C 1
ATOM 2942 O O . TRP A 1 366 ? 15.664 -1.232 13.489 1.00 90.81 366 TRP A O 1
ATOM 2952 N N . ARG A 1 367 ? 13.973 0.248 13.399 1.00 89.44 367 ARG A N 1
ATOM 2953 C CA . ARG A 1 367 ? 14.726 1.339 14.037 1.00 89.44 367 ARG A CA 1
ATOM 2954 C C . ARG A 1 367 ? 14.522 1.437 15.543 1.00 89.44 367 ARG A C 1
ATOM 2956 O O . ARG A 1 367 ? 15.428 1.915 16.216 1.00 89.44 367 ARG A O 1
ATOM 2963 N N . ILE A 1 368 ? 13.344 1.072 16.053 1.00 85.44 368 ILE A N 1
ATOM 2964 C CA . ILE A 1 368 ? 12.946 1.376 17.437 1.00 85.44 368 ILE A CA 1
ATOM 2965 C C . ILE A 1 368 ? 12.613 0.104 18.219 1.00 85.44 368 ILE A C 1
ATOM 2967 O O . ILE A 1 368 ? 13.119 -0.062 19.325 1.00 85.44 368 ILE A O 1
ATOM 2971 N N . ALA A 1 369 ? 11.791 -0.789 17.660 1.00 86.94 369 ALA A N 1
ATOM 2972 C CA . ALA A 1 369 ? 11.291 -1.976 18.359 1.00 86.94 369 ALA A CA 1
ATOM 2973 C C . ALA A 1 369 ? 11.424 -3.251 17.496 1.00 86.94 369 ALA A C 1
ATOM 2975 O O . ALA A 1 369 ? 10.445 -3.665 16.874 1.00 86.94 369 ALA A O 1
ATOM 2976 N N . PRO A 1 370 ? 12.613 -3.889 17.443 1.00 86.94 370 PRO A N 1
ATOM 2977 C CA . PRO A 1 370 ? 12.874 -5.043 16.569 1.00 86.94 370 PRO A CA 1
ATOM 2978 C C . PRO A 1 370 ? 11.949 -6.241 16.801 1.00 86.94 370 PRO A C 1
ATOM 2980 O O . PRO A 1 370 ? 11.587 -6.924 15.842 1.00 86.94 370 PRO A O 1
ATOM 2983 N N . ASP A 1 371 ? 11.524 -6.445 18.049 1.00 88.88 371 ASP A N 1
ATOM 2984 C CA . ASP A 1 371 ? 10.663 -7.557 18.469 1.00 88.88 371 ASP A CA 1
ATOM 2985 C C . ASP A 1 371 ? 9.167 -7.299 18.220 1.00 88.88 371 ASP A C 1
ATOM 2987 O O . ASP A 1 371 ? 8.327 -8.134 18.538 1.00 88.88 371 ASP A O 1
ATOM 2991 N N . LEU A 1 372 ? 8.813 -6.146 17.642 1.00 91.56 372 LEU A N 1
ATOM 2992 C CA . LEU A 1 372 ? 7.437 -5.813 17.292 1.00 91.56 372 LEU A CA 1
ATOM 2993 C C . LEU A 1 372 ? 6.913 -6.744 16.188 1.00 91.56 372 LEU A C 1
ATOM 2995 O O . LEU A 1 372 ? 7.444 -6.791 15.068 1.00 91.56 372 LEU A O 1
ATOM 2999 N N . ASP A 1 373 ? 5.829 -7.451 16.476 1.00 93.38 373 ASP A N 1
ATOM 3000 C CA . ASP A 1 373 ? 5.098 -8.262 15.513 1.00 93.38 373 ASP A CA 1
ATOM 3001 C C . ASP A 1 373 ? 4.006 -7.424 14.836 1.00 93.38 373 ASP A C 1
ATOM 3003 O O . ASP A 1 373 ? 2.920 -7.188 15.373 1.00 93.38 373 ASP A O 1
ATOM 3007 N N . LEU A 1 374 ? 4.327 -6.950 13.632 1.00 93.56 374 LEU A N 1
ATOM 3008 C CA . LEU A 1 374 ? 3.413 -6.190 12.782 1.00 93.56 374 LEU A CA 1
ATOM 3009 C C . LEU A 1 374 ? 2.414 -7.089 12.046 1.00 93.56 374 LEU A C 1
ATOM 3011 O O . LEU A 1 374 ? 1.351 -6.611 11.654 1.00 93.56 374 LEU A O 1
ATOM 3015 N N . ASP A 1 375 ? 2.734 -8.369 11.849 1.00 93.88 375 ASP A N 1
ATOM 3016 C CA . ASP A 1 375 ? 1.889 -9.280 11.080 1.00 93.88 375 ASP A CA 1
ATOM 3017 C C . ASP A 1 375 ? 0.659 -9.682 11.897 1.00 93.88 375 ASP A C 1
ATOM 3019 O O . ASP A 1 375 ? -0.450 -9.726 11.360 1.00 93.88 375 ASP A O 1
ATOM 3023 N N . VAL A 1 376 ? 0.816 -9.877 13.212 1.00 95.12 376 VAL A N 1
ATOM 3024 C CA . VAL A 1 376 ? -0.323 -10.086 14.123 1.00 95.12 376 VAL A CA 1
ATOM 3025 C C . VAL A 1 376 ? -1.281 -8.894 14.077 1.00 95.12 376 VAL A C 1
ATOM 3027 O O . VAL A 1 376 ? -2.491 -9.084 13.958 1.00 95.12 376 VAL A O 1
ATOM 3030 N N . VAL A 1 377 ? -0.759 -7.665 14.103 1.00 95.94 377 VAL A N 1
ATOM 3031 C CA . VAL A 1 377 ? -1.581 -6.445 14.040 1.00 95.94 377 VAL A CA 1
ATOM 3032 C C . VAL A 1 377 ? -2.287 -6.335 12.688 1.00 95.94 377 VAL A C 1
ATOM 3034 O O . VAL A 1 377 ? -3.504 -6.165 12.642 1.00 95.94 377 VAL A O 1
ATOM 3037 N N . ARG A 1 378 ? -1.552 -6.508 11.582 1.00 94.88 378 ARG A N 1
ATOM 3038 C CA . ARG A 1 378 ? -2.081 -6.448 10.209 1.00 94.88 378 ARG A CA 1
ATOM 3039 C C . ARG A 1 378 ? -3.247 -7.413 9.983 1.00 94.88 378 ARG A C 1
ATOM 3041 O O . ARG A 1 378 ? -4.232 -7.038 9.343 1.00 94.88 378 ARG A O 1
ATOM 3048 N N . ASN A 1 379 ? -3.112 -8.641 10.486 1.00 96.25 379 ASN A N 1
ATOM 3049 C CA . ASN A 1 379 ? -4.054 -9.737 10.254 1.00 96.25 379 ASN A CA 1
ATOM 3050 C C . ASN A 1 379 ? -5.235 -9.762 11.235 1.00 96.25 379 ASN A C 1
ATOM 3052 O O . ASN A 1 379 ? -6.172 -10.531 11.024 1.00 96.25 379 ASN A O 1
ATOM 3056 N N . THR A 1 380 ? -5.212 -8.938 12.284 1.00 97.69 380 THR A N 1
ATOM 3057 C CA . THR A 1 380 ? -6.299 -8.868 13.266 1.00 97.69 380 THR A CA 1
ATOM 3058 C C . THR A 1 380 ? -7.572 -8.317 12.623 1.00 97.69 380 THR A C 1
ATOM 3060 O O . THR A 1 380 ? -7.562 -7.247 12.013 1.00 97.69 380 THR A O 1
ATOM 3063 N N . ARG A 1 381 ? -8.692 -9.029 12.780 1.00 98.44 381 ARG A N 1
ATOM 3064 C CA . ARG A 1 381 ? -10.012 -8.592 12.303 1.00 98.44 381 ARG A CA 1
ATOM 3065 C C . ARG A 1 381 ? -10.751 -7.838 13.404 1.00 98.44 381 ARG A C 1
ATOM 3067 O O . ARG A 1 381 ? -11.092 -8.424 14.433 1.00 98.44 381 ARG A O 1
ATOM 3074 N N . CYS A 1 382 ? -11.039 -6.559 13.172 1.00 98.62 382 CYS A N 1
ATOM 3075 C CA . CYS A 1 382 ? -11.646 -5.678 14.170 1.00 98.62 382 CYS A CA 1
ATOM 3076 C C . CYS A 1 382 ? -13.124 -5.399 13.870 1.00 98.62 382 CYS A C 1
ATOM 3078 O O . CYS A 1 382 ? -13.452 -4.844 12.819 1.00 98.62 382 CYS A O 1
ATOM 3080 N N . LEU A 1 383 ? -14.005 -5.723 14.820 1.00 98.62 383 LEU A N 1
ATOM 3081 C CA . LEU A 1 383 ? -15.414 -5.325 14.808 1.00 98.62 383 LEU A CA 1
ATOM 3082 C C . LEU A 1 383 ? -15.606 -4.073 15.672 1.00 98.62 383 LEU A C 1
ATOM 3084 O O . LEU A 1 383 ? -15.315 -4.093 16.865 1.00 98.62 383 LEU A O 1
ATOM 3088 N N . LEU A 1 384 ? -16.109 -2.992 15.083 1.00 98.44 384 LEU A N 1
ATOM 3089 C CA . LEU A 1 384 ? -16.396 -1.716 15.739 1.00 98.44 384 LEU A CA 1
ATOM 3090 C C . LEU A 1 384 ? -17.907 -1.571 15.939 1.00 98.44 384 LEU A C 1
ATOM 3092 O O . LEU A 1 384 ? -18.639 -1.258 14.997 1.00 98.44 384 LEU A O 1
ATOM 3096 N N . LEU A 1 385 ? -18.370 -1.781 17.173 1.00 97.44 385 LEU A N 1
ATOM 3097 C CA . LEU A 1 385 ? -19.760 -1.544 17.557 1.00 97.44 385 LEU A CA 1
ATOM 3098 C C . LEU A 1 385 ? -19.928 -0.064 17.910 1.00 97.44 385 LEU A C 1
ATOM 3100 O O . LEU A 1 385 ? -19.596 0.366 19.016 1.00 97.44 385 LEU A O 1
ATOM 3104 N N . GLY A 1 386 ? -20.400 0.707 16.933 1.00 95.06 386 GLY A N 1
ATOM 3105 C CA . GLY A 1 386 ? -20.502 2.162 16.950 1.00 95.06 386 GLY A CA 1
ATOM 3106 C C . GLY A 1 386 ? -19.601 2.810 15.895 1.00 95.06 386 GLY A C 1
ATOM 3107 O O . GLY A 1 386 ? -18.376 2.694 15.942 1.00 95.06 386 GLY A O 1
ATOM 3108 N N . ALA A 1 387 ? -20.202 3.567 14.975 1.00 95.88 387 ALA A N 1
ATOM 3109 C CA . ALA A 1 387 ? -19.532 4.374 13.947 1.00 95.88 387 ALA A CA 1
ATOM 3110 C C . ALA A 1 387 ? -19.579 5.884 14.266 1.00 95.88 387 ALA A C 1
ATOM 3112 O O . ALA A 1 387 ? -19.370 6.729 13.397 1.00 95.88 387 ALA A O 1
ATOM 3113 N N . GLY A 1 388 ? -19.855 6.237 15.526 1.00 92.44 388 GLY A N 1
ATOM 3114 C CA . GLY A 1 388 ? -19.842 7.612 16.020 1.00 92.44 388 GLY A CA 1
ATOM 3115 C C . GLY A 1 388 ? -18.433 8.192 16.202 1.00 92.44 388 GLY A C 1
ATOM 3116 O O . GLY A 1 388 ? -17.485 7.863 15.486 1.00 92.44 388 GLY A O 1
ATOM 3117 N N . THR A 1 389 ? -18.286 9.078 17.190 1.00 92.50 389 THR A N 1
ATOM 3118 C CA . THR A 1 389 ? -17.031 9.797 17.475 1.00 92.50 389 THR A CA 1
ATOM 3119 C C . THR A 1 389 ? -15.878 8.828 17.747 1.00 92.50 389 THR A C 1
ATOM 3121 O O . THR A 1 389 ? -14.846 8.908 17.088 1.00 92.50 389 THR A O 1
ATOM 3124 N N . LEU A 1 390 ? -16.072 7.867 18.655 1.00 94.50 390 LEU A N 1
ATOM 3125 C CA . LEU A 1 390 ? -15.060 6.859 18.976 1.00 94.50 390 LEU A CA 1
ATOM 3126 C C . LEU A 1 390 ? -14.745 5.957 17.775 1.00 94.50 390 LEU A C 1
ATOM 3128 O O . LEU A 1 390 ? -13.584 5.841 17.399 1.00 94.50 390 LEU A O 1
ATOM 3132 N N . GLY A 1 391 ? -15.760 5.377 17.121 1.00 96.38 391 GLY A N 1
ATOM 3133 C CA . GLY A 1 391 ? -15.568 4.493 15.960 1.00 96.38 391 GLY A CA 1
ATOM 3134 C C . GLY A 1 391 ? -14.758 5.132 14.834 1.00 96.38 391 GLY A C 1
ATOM 3135 O O . GLY A 1 391 ? -13.877 4.500 14.247 1.00 96.38 391 GLY A O 1
ATOM 3136 N N . SER A 1 392 ? -14.993 6.420 14.583 1.00 96.38 392 SER A N 1
ATOM 3137 C CA . SER A 1 392 ? -14.265 7.187 13.572 1.00 96.38 392 SER A CA 1
ATOM 3138 C C . SER A 1 392 ? -12.780 7.387 13.910 1.00 96.38 392 SER A C 1
ATOM 3140 O O . SER A 1 392 ? -11.932 7.274 13.027 1.00 96.38 392 SER A O 1
ATOM 3142 N N . TYR A 1 393 ? -12.436 7.677 15.169 1.00 98.06 393 TYR A N 1
ATOM 3143 C CA . TYR A 1 393 ? -11.034 7.836 15.580 1.00 98.06 393 TYR A CA 1
ATOM 3144 C C . TYR A 1 393 ? -10.320 6.489 15.746 1.00 98.06 393 TYR A C 1
ATOM 3146 O O . TYR A 1 393 ? -9.195 6.337 15.273 1.00 98.06 393 TYR A O 1
ATOM 3154 N N . VAL A 1 394 ? -10.975 5.497 16.359 1.00 98.44 394 VAL A N 1
ATOM 3155 C CA . VAL A 1 394 ? -10.423 4.146 16.545 1.00 98.44 394 VAL A CA 1
ATOM 3156 C C . VAL A 1 394 ? -10.063 3.527 15.197 1.00 98.44 394 VAL A C 1
ATOM 3158 O O . VAL A 1 394 ? -8.940 3.069 15.024 1.00 98.44 394 VAL A O 1
ATOM 3161 N N . SER A 1 395 ? -10.961 3.568 14.211 1.00 98.19 395 SER A N 1
ATOM 3162 C CA . SER A 1 395 ? -10.685 3.005 12.880 1.00 98.19 395 SER A CA 1
ATOM 3163 C C . SER A 1 395 ? -9.515 3.677 12.157 1.00 98.19 395 SER A C 1
ATOM 3165 O O . SER A 1 395 ? -8.712 2.988 11.528 1.00 98.19 395 SER A O 1
ATOM 3167 N N . ARG A 1 396 ? -9.363 5.003 12.281 1.00 97.75 396 ARG A N 1
ATOM 3168 C CA . ARG A 1 396 ? -8.201 5.726 11.738 1.00 97.75 396 ARG A CA 1
ATOM 3169 C C . ARG A 1 396 ? -6.895 5.285 12.399 1.00 97.75 396 ARG A C 1
ATOM 3171 O O . ARG A 1 396 ? -5.913 5.078 11.693 1.00 97.75 396 ARG A O 1
ATOM 3178 N N . ASN A 1 397 ? -6.896 5.095 13.717 1.00 97.94 397 ASN A N 1
ATOM 3179 C CA . ASN A 1 397 ? -5.727 4.608 14.450 1.00 97.94 397 ASN A CA 1
ATOM 3180 C C . ASN A 1 397 ? -5.395 3.147 14.089 1.00 97.94 397 ASN A C 1
ATOM 3182 O O . ASN A 1 397 ? -4.232 2.831 13.858 1.00 97.94 397 ASN A O 1
ATOM 3186 N N . LEU A 1 398 ? -6.404 2.272 13.964 1.00 98.00 398 LEU A N 1
ATOM 3187 C CA . LEU A 1 398 ? -6.227 0.879 13.524 1.00 98.00 398 LEU A CA 1
ATOM 3188 C C . LEU A 1 398 ? -5.607 0.803 12.122 1.00 98.00 398 LEU A C 1
ATOM 3190 O O . LEU A 1 398 ? -4.650 0.064 11.903 1.00 98.00 398 LEU A O 1
ATOM 3194 N N . MET A 1 399 ? -6.112 1.607 11.184 1.00 94.88 399 MET A N 1
ATOM 3195 C CA . MET A 1 399 ? -5.554 1.714 9.835 1.00 94.88 399 MET A CA 1
ATOM 3196 C C . MET A 1 399 ? -4.114 2.250 9.854 1.00 94.88 399 MET A C 1
ATOM 3198 O O . MET A 1 399 ? -3.273 1.749 9.112 1.00 94.88 399 MET A O 1
ATOM 3202 N N . GLY A 1 400 ? -3.811 3.215 10.731 1.00 94.94 400 GLY A N 1
ATOM 3203 C CA . GLY A 1 400 ? -2.451 3.715 10.952 1.00 94.94 400 GLY A CA 1
ATOM 3204 C C . GLY A 1 400 ? -1.476 2.630 11.422 1.00 94.94 400 GLY A C 1
ATOM 3205 O O . GLY A 1 400 ? -0.332 2.619 10.985 1.00 94.94 400 GLY A O 1
ATOM 3206 N N . TRP A 1 401 ? -1.954 1.679 12.227 1.00 96.19 401 TRP A N 1
ATOM 3207 C CA . TRP A 1 401 ? -1.220 0.484 12.663 1.00 96.19 401 TRP A CA 1
ATOM 3208 C C . TRP A 1 401 ? -1.207 -0.666 11.644 1.00 96.19 401 TRP A C 1
ATOM 3210 O O . TRP A 1 401 ? -0.608 -1.712 11.888 1.00 96.19 401 TRP A O 1
ATOM 3220 N N . GLY A 1 402 ? -1.838 -0.480 10.485 1.00 94.69 402 GLY A N 1
ATOM 3221 C CA . GLY A 1 402 ? -1.820 -1.438 9.385 1.00 94.69 402 GLY A CA 1
ATOM 3222 C C . GLY A 1 402 ? -2.911 -2.508 9.433 1.00 94.69 402 GLY A C 1
ATOM 3223 O O . GLY A 1 402 ? -2.889 -3.404 8.588 1.00 94.69 402 GLY A O 1
ATOM 3224 N N . VAL A 1 403 ? -3.888 -2.413 10.340 1.00 96.94 403 VAL A N 1
ATOM 3225 C CA . VAL A 1 403 ? -5.048 -3.320 10.374 1.00 96.94 403 VAL A CA 1
ATOM 3226 C C . VAL A 1 403 ? -5.791 -3.259 9.040 1.00 96.94 403 VAL A C 1
ATOM 3228 O O . VAL A 1 403 ? -6.159 -2.177 8.576 1.00 96.94 403 VAL A O 1
ATOM 3231 N N . ARG A 1 404 ? -6.010 -4.419 8.411 1.00 95.00 404 ARG A N 1
ATOM 3232 C CA . ARG A 1 404 ? -6.639 -4.485 7.083 1.00 95.00 404 ARG A CA 1
ATOM 3233 C C . ARG A 1 404 ? -8.140 -4.733 7.121 1.00 95.00 404 ARG A C 1
ATOM 3235 O O . ARG A 1 404 ? -8.820 -4.207 6.250 1.00 95.00 404 ARG A O 1
ATOM 3242 N N . LYS A 1 405 ? -8.666 -5.474 8.100 1.00 98.19 405 LYS A N 1
ATOM 3243 C CA . LYS A 1 405 ? -10.093 -5.828 8.159 1.00 98.19 405 LYS A CA 1
ATOM 3244 C C . LYS A 1 405 ? -10.815 -5.095 9.285 1.00 98.19 405 LYS A C 1
ATOM 3246 O O . LYS A 1 405 ? -10.567 -5.362 10.461 1.00 98.19 405 LYS A O 1
ATOM 3251 N N . ILE A 1 406 ? -11.707 -4.176 8.911 1.00 98.56 406 ILE A N 1
ATOM 3252 C CA . ILE A 1 406 ? -12.456 -3.322 9.843 1.00 98.56 406 ILE A CA 1
ATOM 3253 C C . ILE A 1 406 ? -13.942 -3.344 9.480 1.00 98.56 406 ILE A C 1
ATOM 3255 O O . ILE A 1 406 ? -14.334 -2.897 8.403 1.00 98.56 406 ILE A O 1
ATOM 3259 N N . THR A 1 407 ? -14.782 -3.800 10.404 1.00 98.69 407 THR A N 1
ATOM 3260 C CA . THR A 1 407 ? -16.233 -3.868 10.196 1.00 98.69 407 THR A CA 1
ATOM 3261 C C . THR A 1 407 ? -16.955 -2.952 11.172 1.00 98.69 407 THR A C 1
ATOM 3263 O O . THR A 1 407 ? -16.729 -3.038 12.374 1.00 98.69 407 THR A O 1
ATOM 3266 N N . PHE A 1 408 ? -17.832 -2.086 10.671 1.00 98.50 408 PHE A N 1
ATOM 3267 C CA . PHE A 1 408 ? -18.655 -1.188 11.482 1.00 98.50 408 PHE A CA 1
ATOM 3268 C C . PHE A 1 408 ? -20.070 -1.728 11.667 1.00 98.50 408 PHE A C 1
ATOM 3270 O O . PHE A 1 408 ? -20.671 -2.245 10.724 1.00 98.50 408 PHE A O 1
ATOM 3277 N N . VAL A 1 409 ? -20.627 -1.508 12.855 1.00 97.75 409 VAL A N 1
ATOM 3278 C CA . VAL A 1 409 ? -22.047 -1.704 13.166 1.00 97.75 409 VAL A CA 1
ATOM 3279 C C . VAL A 1 409 ? -22.598 -0.412 13.761 1.00 97.75 409 VAL A C 1
ATOM 3281 O O . VAL A 1 409 ? -22.079 0.064 14.768 1.00 97.75 409 VAL A O 1
ATOM 3284 N N . ASP A 1 410 ? -23.613 0.177 13.132 1.00 95.56 410 ASP A N 1
ATOM 3285 C CA . ASP A 1 410 ? -24.292 1.391 13.610 1.00 95.56 410 ASP A CA 1
ATOM 3286 C C . ASP A 1 410 ? -25.666 1.508 12.932 1.00 95.56 410 ASP A C 1
ATOM 3288 O O . ASP A 1 410 ? -25.774 1.293 11.725 1.00 95.56 410 ASP A O 1
ATOM 3292 N N . ASN A 1 411 ? -26.711 1.857 13.681 1.00 93.19 411 ASN A N 1
ATOM 3293 C CA . ASN A 1 411 ? -28.070 2.045 13.156 1.00 93.19 411 ASN A CA 1
ATOM 3294 C C . ASN A 1 411 ? -28.366 3.497 12.733 1.00 93.19 411 ASN A C 1
ATOM 3296 O O . ASN A 1 411 ? -29.436 3.790 12.198 1.00 93.19 411 ASN A O 1
ATOM 3300 N N . GLY A 1 412 ? -27.460 4.425 13.032 1.00 91.19 412 GLY A N 1
ATOM 3301 C CA . GLY A 1 412 ? -27.687 5.853 12.950 1.00 91.19 412 GLY A CA 1
ATOM 3302 C C . GLY A 1 412 ? -27.358 6.447 11.586 1.00 91.19 412 GLY A C 1
ATOM 3303 O O . GLY A 1 412 ? -26.553 5.933 10.807 1.00 91.19 412 GLY A O 1
ATOM 3304 N N . LYS A 1 413 ? -27.938 7.622 11.340 1.00 94.12 413 LYS A N 1
ATOM 3305 C CA . LYS A 1 413 ? -27.653 8.459 10.170 1.00 94.12 413 LYS A CA 1
ATOM 3306 C C . LYS A 1 413 ? -26.736 9.621 10.517 1.00 94.12 413 LYS A C 1
ATOM 3308 O O . LYS A 1 413 ? -26.715 10.094 11.657 1.00 94.12 413 LYS A O 1
ATOM 3313 N N . VAL A 1 414 ? -25.973 10.088 9.535 1.00 93.31 414 VAL A N 1
ATOM 3314 C CA . VAL A 1 414 ? -25.096 11.254 9.684 1.00 93.31 414 VAL A CA 1
ATOM 3315 C C . VAL A 1 414 ? -25.944 12.525 9.804 1.00 93.31 414 VAL A C 1
ATOM 3317 O O . VAL A 1 414 ? -26.760 12.836 8.941 1.00 93.31 414 VAL A O 1
ATOM 3320 N N . SER A 1 415 ? -25.736 13.281 10.879 1.00 92.44 415 SER A N 1
ATOM 3321 C CA . SER A 1 415 ? -26.403 14.562 11.148 1.00 92.44 415 SER A CA 1
ATOM 3322 C C . SER A 1 415 ? -25.434 15.742 11.030 1.00 92.44 415 SER A C 1
ATOM 3324 O O . SER A 1 415 ? -24.224 15.574 11.165 1.00 92.44 415 SER A O 1
ATOM 3326 N N . PHE A 1 416 ? -25.949 16.963 10.846 1.00 89.94 416 PHE A N 1
ATOM 3327 C CA . PHE A 1 416 ? -25.129 18.170 10.631 1.00 89.94 416 PHE A CA 1
ATOM 3328 C C . PHE A 1 416 ? -24.097 18.466 11.729 1.00 89.94 416 PHE A C 1
ATOM 3330 O O . PHE A 1 416 ? -23.074 19.087 11.452 1.00 89.94 416 PHE A O 1
ATOM 3337 N N . SER A 1 417 ? -24.331 18.022 12.966 1.00 88.50 417 SER A N 1
ATOM 3338 C CA . SER A 1 417 ? -23.385 18.201 14.075 1.00 88.50 417 SER A CA 1
ATOM 3339 C C . SER A 1 417 ? -22.268 17.150 14.103 1.00 88.50 417 SER A C 1
ATOM 3341 O O . SER A 1 417 ? -21.322 17.283 14.880 1.00 88.50 417 SER A O 1
ATOM 3343 N N . ASN A 1 418 ? -22.364 16.090 13.294 1.00 92.62 418 ASN A N 1
ATOM 3344 C CA . ASN A 1 418 ? -21.443 14.959 13.333 1.00 92.62 418 ASN A CA 1
ATOM 3345 C C . ASN A 1 418 ? -20.083 15.225 12.667 1.00 92.62 418 ASN A C 1
ATOM 3347 O O . ASN A 1 418 ? -19.092 14.945 13.340 1.00 92.62 418 ASN A O 1
ATOM 3351 N N . PRO A 1 419 ? -19.971 15.788 11.444 1.00 93.81 419 PRO A N 1
ATOM 3352 C CA . PRO A 1 419 ? -18.688 15.900 10.730 1.00 93.81 419 PRO A CA 1
ATOM 3353 C C . PRO A 1 419 ? -17.554 16.567 11.520 1.00 93.81 419 PRO A C 1
ATOM 3355 O O . PRO A 1 419 ? -16.401 16.165 11.430 1.00 93.81 419 PRO A O 1
ATOM 3358 N N . VAL A 1 420 ? -17.877 17.549 12.367 1.00 92.00 420 VAL A N 1
ATOM 3359 C CA . VAL A 1 420 ? -16.888 18.267 13.194 1.00 92.00 420 VAL A CA 1
ATOM 3360 C C . VAL A 1 420 ? -16.333 17.445 14.367 1.00 92.00 420 VAL A C 1
ATOM 3362 O O . VAL A 1 420 ? -15.355 17.849 14.989 1.00 92.00 420 VAL A O 1
ATOM 3365 N N . ARG A 1 421 ? -16.957 16.309 14.700 1.00 90.00 421 ARG A N 1
ATOM 3366 C CA . ARG A 1 421 ? -16.555 15.400 15.792 1.00 90.00 421 ARG A CA 1
ATOM 3367 C C . ARG A 1 421 ? -16.232 13.988 15.296 1.00 90.00 421 ARG A C 1
ATOM 3369 O O . ARG A 1 421 ? -15.530 13.251 15.977 1.00 90.00 421 ARG A O 1
ATOM 3376 N N . GLN A 1 422 ? -16.757 13.599 14.139 1.00 94.19 422 GLN A N 1
ATOM 3377 C CA . GLN A 1 422 ? -16.706 12.246 13.591 1.00 94.19 422 GLN A CA 1
ATOM 3378 C C . GLN A 1 422 ? -15.915 12.287 12.275 1.00 94.19 422 GLN A C 1
ATOM 3380 O O . GLN A 1 422 ? -16.505 12.509 11.217 1.00 94.19 422 GLN A O 1
ATOM 3385 N N . PRO A 1 423 ? -14.578 12.114 12.316 1.00 95.06 423 PRO A N 1
ATOM 3386 C CA . PRO A 1 423 ? -13.673 12.425 11.201 1.00 95.06 423 PRO A CA 1
ATOM 3387 C C . PRO A 1 423 ? -13.759 11.476 9.990 1.00 95.06 423 PRO A C 1
ATOM 3389 O O . PRO A 1 423 ? -12.830 11.434 9.182 1.00 95.06 423 PRO A O 1
ATOM 3392 N N . LEU A 1 424 ? -14.821 10.682 9.858 1.00 97.25 424 LEU A N 1
ATOM 3393 C CA . LEU A 1 424 ? -15.114 9.886 8.660 1.00 97.25 424 LEU A CA 1
ATOM 3394 C C . LEU A 1 424 ? -16.242 10.478 7.808 1.00 97.25 424 LEU A C 1
ATOM 3396 O O . LEU A 1 424 ? -16.472 9.996 6.701 1.00 97.25 424 LEU A O 1
ATOM 3400 N N . PHE A 1 425 ? -16.925 11.513 8.301 1.00 97.38 425 PHE A N 1
ATOM 3401 C CA . PHE A 1 425 ? -18.073 12.112 7.631 1.00 97.38 425 PHE A CA 1
ATOM 3402 C C . PHE A 1 425 ? -17.789 13.556 7.223 1.00 97.38 425 PHE A C 1
ATOM 3404 O O . PHE A 1 425 ? -17.108 14.302 7.925 1.00 97.38 425 PHE A O 1
ATOM 3411 N N . GLU A 1 426 ? -18.356 13.960 6.095 1.00 96.75 426 GLU A N 1
ATOM 3412 C CA . GLU A 1 426 ? -18.292 15.314 5.553 1.00 96.75 426 GLU A CA 1
ATOM 3413 C C . GLU A 1 426 ? -19.672 15.985 5.575 1.00 96.75 426 GLU A C 1
ATOM 3415 O O . GLU A 1 426 ? -20.703 15.338 5.734 1.00 96.75 426 GLU A O 1
ATOM 3420 N N . PHE A 1 427 ? -19.718 17.301 5.347 1.00 96.12 427 PHE A N 1
ATOM 3421 C CA . PHE A 1 427 ? -20.981 18.047 5.262 1.00 96.12 427 PHE A CA 1
ATOM 3422 C C . PHE A 1 427 ? -21.962 17.457 4.233 1.00 96.12 427 PHE A C 1
ATOM 3424 O O . PHE A 1 427 ? -23.166 17.402 4.485 1.00 96.12 427 PHE A O 1
ATOM 3431 N N . LYS A 1 428 ? -21.450 16.984 3.089 1.00 96.12 428 LYS A N 1
ATOM 3432 C CA . LYS A 1 428 ? -22.265 16.383 2.021 1.00 96.12 428 LYS A CA 1
ATOM 3433 C C . LYS A 1 428 ? -23.023 15.134 2.483 1.00 96.12 428 LYS A C 1
ATOM 3435 O O . LYS A 1 428 ? -24.109 14.875 1.981 1.00 96.12 428 LYS A O 1
ATOM 3440 N N . ASP A 1 429 ? -22.486 14.418 3.471 1.00 95.56 429 ASP A N 1
ATOM 3441 C CA . ASP A 1 429 ? -23.058 13.176 3.996 1.00 95.56 429 ASP A CA 1
ATOM 3442 C C . ASP A 1 429 ? -24.307 13.440 4.868 1.00 95.56 429 ASP A C 1
ATOM 3444 O O . ASP A 1 429 ? -25.082 12.527 5.145 1.00 95.56 429 ASP A O 1
ATOM 3448 N N . CYS A 1 430 ? -24.536 14.695 5.275 1.00 93.69 430 CYS A N 1
ATOM 3449 C CA . CYS A 1 430 ? -25.688 15.127 6.075 1.00 93.69 430 CYS A CA 1
ATOM 3450 C C . CYS A 1 430 ? -26.921 15.492 5.227 1.00 93.69 430 CYS A C 1
ATOM 3452 O O . CYS A 1 430 ? -28.038 15.575 5.743 1.00 93.69 430 CYS A O 1
ATOM 3454 N N . VAL A 1 431 ? -26.724 15.801 3.943 1.00 91.12 431 VAL A N 1
ATOM 3455 C CA . VAL A 1 431 ? -27.776 16.333 3.065 1.00 91.12 431 VAL A CA 1
ATOM 3456 C C . VAL A 1 431 ? -28.780 15.225 2.719 1.00 91.12 431 VAL A C 1
ATOM 3458 O O . VAL A 1 431 ? -28.428 14.053 2.657 1.00 91.12 431 VAL A O 1
ATOM 3461 N N . GLY A 1 432 ? -30.056 15.574 2.520 1.00 87.06 432 GLY A N 1
ATOM 3462 C CA . GLY A 1 432 ? -31.086 14.598 2.133 1.00 87.06 432 GLY A CA 1
ATOM 3463 C C . GLY A 1 432 ? -31.540 13.661 3.261 1.00 87.06 432 GLY A C 1
ATOM 3464 O O . GLY A 1 432 ? -32.016 12.565 2.989 1.00 87.06 432 GLY A O 1
ATOM 3465 N N . GLY A 1 433 ? -31.402 14.084 4.522 1.00 85.38 433 GLY A N 1
ATOM 3466 C CA . GLY A 1 433 ? -31.793 13.290 5.695 1.00 85.38 433 GLY A CA 1
ATOM 3467 C C . GLY A 1 433 ? -30.674 12.422 6.276 1.00 85.38 433 GLY A C 1
ATOM 3468 O O . GLY A 1 433 ? -30.930 11.670 7.214 1.00 85.38 433 GLY A O 1
ATOM 3469 N N . GLY A 1 434 ? -29.450 12.557 5.756 1.00 91.50 434 GLY A N 1
ATOM 3470 C CA . GLY A 1 434 ? -28.269 11.856 6.245 1.00 91.50 434 GLY A CA 1
ATOM 3471 C C . GLY A 1 434 ? -28.117 10.449 5.671 1.00 91.50 434 GLY A C 1
ATOM 3472 O O . GLY A 1 434 ? -29.075 9.671 5.597 1.00 91.50 434 GLY A O 1
ATOM 3473 N N . VAL A 1 435 ? -26.887 10.113 5.286 1.00 96.12 435 VAL A N 1
ATOM 3474 C CA . VAL A 1 435 ? -26.505 8.747 4.895 1.00 96.12 435 VAL A CA 1
ATOM 3475 C C . VAL A 1 435 ? -26.319 7.858 6.126 1.00 96.12 435 VAL A C 1
ATOM 3477 O O . VAL A 1 435 ? -26.085 8.355 7.231 1.00 96.12 435 VAL A O 1
ATOM 3480 N N . ASP A 1 436 ? -26.403 6.541 5.945 1.00 97.56 436 ASP A N 1
ATOM 3481 C CA . ASP A 1 436 ? -26.199 5.586 7.036 1.00 97.56 436 ASP A CA 1
ATOM 3482 C C . ASP A 1 436 ? -24.725 5.554 7.465 1.00 97.56 436 ASP A C 1
ATOM 3484 O O . ASP A 1 436 ? -23.817 5.389 6.641 1.00 97.56 436 ASP A O 1
ATOM 3488 N N . LYS A 1 437 ? -24.478 5.708 8.771 1.00 96.81 437 LYS A N 1
ATOM 3489 C CA . LYS A 1 437 ? -23.125 5.881 9.318 1.00 96.81 437 LYS A CA 1
ATOM 3490 C C . LYS A 1 437 ? -22.221 4.688 9.051 1.00 96.81 437 LYS A C 1
ATOM 3492 O O . LYS A 1 437 ? -21.084 4.888 8.632 1.00 96.81 437 LYS A O 1
ATOM 3497 N N . ALA A 1 438 ? -22.704 3.468 9.287 1.00 97.12 438 ALA A N 1
ATOM 3498 C CA . ALA A 1 438 ? -21.884 2.262 9.179 1.00 97.12 438 ALA A CA 1
ATOM 3499 C C . ALA A 1 438 ? -21.325 2.078 7.758 1.00 97.12 438 ALA A C 1
ATOM 3501 O O . ALA A 1 438 ? -20.116 1.929 7.574 1.00 97.12 438 ALA A O 1
ATOM 3502 N N . THR A 1 439 ? -22.193 2.149 6.745 1.00 97.44 439 THR A N 1
ATOM 3503 C CA . THR A 1 439 ? -21.804 2.016 5.335 1.00 97.44 439 THR A CA 1
ATOM 3504 C C . THR A 1 439 ? -20.885 3.154 4.906 1.00 97.44 439 THR A C 1
ATOM 3506 O O . THR A 1 439 ? -19.815 2.910 4.344 1.00 97.44 439 THR A O 1
ATOM 3509 N N . ARG A 1 440 ? -21.242 4.399 5.248 1.00 97.56 440 ARG A N 1
ATOM 3510 C CA . ARG A 1 440 ? -20.443 5.569 4.876 1.00 97.56 440 ARG A CA 1
ATOM 3511 C C . ARG A 1 440 ? -19.056 5.555 5.523 1.00 97.56 440 ARG A C 1
ATOM 3513 O O . ARG A 1 440 ? -18.087 5.923 4.860 1.00 97.56 440 ARG A O 1
ATOM 3520 N N . ALA A 1 441 ? -18.937 5.110 6.776 1.00 97.94 441 ALA A N 1
ATOM 3521 C CA . ALA A 1 441 ? -17.658 4.978 7.473 1.00 97.94 441 ALA A CA 1
ATOM 3522 C C . ALA A 1 441 ? -16.729 3.978 6.765 1.00 97.94 441 ALA A C 1
ATOM 3524 O O . ALA A 1 441 ? -15.554 4.275 6.547 1.00 97.94 441 ALA A O 1
ATOM 3525 N N . ALA A 1 442 ? -17.260 2.831 6.329 1.00 97.88 442 ALA A N 1
ATOM 3526 C CA . ALA A 1 442 ? -16.495 1.846 5.566 1.00 97.88 442 ALA A CA 1
ATOM 3527 C C . ALA A 1 442 ? -16.016 2.398 4.210 1.00 97.88 442 ALA A C 1
ATOM 3529 O O . ALA A 1 442 ? -14.865 2.195 3.819 1.00 97.88 442 ALA A O 1
ATOM 3530 N N . GLU A 1 443 ? -16.869 3.144 3.505 1.00 97.62 443 GLU A N 1
ATOM 3531 C CA . GLU A 1 443 ? -16.493 3.833 2.266 1.00 97.62 443 GLU A CA 1
ATOM 3532 C C . GLU A 1 443 ? -15.416 4.898 2.501 1.00 97.62 443 GLU A C 1
ATOM 3534 O O . GLU A 1 443 ? -14.492 5.026 1.700 1.00 97.62 443 GLU A O 1
ATOM 3539 N N . ALA A 1 444 ? -15.501 5.646 3.606 1.00 97.81 444 ALA A N 1
ATOM 3540 C CA . ALA A 1 444 ? -14.513 6.660 3.964 1.00 97.81 444 ALA A CA 1
ATOM 3541 C C . ALA A 1 444 ? -13.132 6.037 4.198 1.00 97.81 444 ALA A C 1
ATOM 3543 O O . ALA A 1 444 ? -12.138 6.573 3.717 1.00 97.81 444 ALA A O 1
ATOM 3544 N N . LEU A 1 445 ? -13.054 4.878 4.864 1.00 97.12 445 LEU A N 1
ATOM 3545 C CA . LEU A 1 445 ? -11.782 4.166 5.022 1.00 97.12 445 LEU A CA 1
ATOM 3546 C C . LEU A 1 445 ? -11.188 3.746 3.672 1.00 97.12 445 LEU A C 1
ATOM 3548 O O . LEU A 1 445 ? -10.006 3.981 3.439 1.00 97.12 445 LEU A O 1
ATOM 3552 N N . LYS A 1 446 ? -12.005 3.212 2.754 1.00 95.56 446 LYS A N 1
ATOM 3553 C CA . LYS A 1 446 ? -11.556 2.836 1.399 1.00 95.56 446 LYS A CA 1
ATOM 3554 C C . LYS A 1 446 ? -11.091 4.036 0.571 1.00 95.56 446 LYS A C 1
ATOM 3556 O O . LYS A 1 446 ? -10.186 3.896 -0.246 1.00 95.56 446 LYS A O 1
ATOM 3561 N N . GLN A 1 447 ? -11.690 5.210 0.786 1.00 95.00 447 GLN A N 1
ATOM 3562 C CA . GLN A 1 447 ? -11.253 6.470 0.172 1.00 95.00 447 GLN A CA 1
ATOM 3563 C C . GLN A 1 447 ? -9.904 6.944 0.728 1.00 95.00 447 GLN A C 1
ATOM 3565 O O . GLN A 1 447 ? -9.112 7.511 -0.019 1.00 95.00 447 GLN A O 1
ATOM 3570 N N . ILE A 1 448 ? -9.637 6.718 2.020 1.00 94.38 448 ILE A N 1
ATOM 3571 C CA . ILE A 1 448 ? -8.360 7.080 2.650 1.00 94.38 448 ILE A CA 1
ATOM 3572 C C . ILE A 1 448 ? -7.248 6.122 2.211 1.00 94.38 448 ILE A C 1
ATOM 3574 O O . ILE A 1 448 ? -6.154 6.566 1.868 1.00 94.38 448 ILE A O 1
ATOM 3578 N N . TYR A 1 449 ? -7.517 4.817 2.223 1.00 92.25 449 TYR A N 1
ATOM 3579 C CA . TYR A 1 449 ? -6.548 3.792 1.860 1.00 92.25 449 TYR A CA 1
ATOM 3580 C C . TYR A 1 449 ? -7.250 2.611 1.164 1.00 92.25 449 TYR A C 1
ATOM 3582 O O . TYR A 1 449 ? -7.929 1.823 1.822 1.00 92.25 449 TYR A O 1
ATOM 3590 N N . PRO A 1 450 ? -7.073 2.442 -0.162 1.00 87.25 450 PRO A N 1
ATOM 3591 C CA . PRO A 1 450 ? -7.790 1.422 -0.934 1.00 87.25 450 PRO A CA 1
ATOM 3592 C C . PRO A 1 450 ? -7.500 -0.032 -0.537 1.00 87.25 450 PRO A C 1
ATOM 3594 O O . PRO A 1 450 ? -8.284 -0.914 -0.873 1.00 87.25 450 PRO A O 1
ATOM 3597 N N . GLY A 1 451 ? -6.386 -0.298 0.154 1.00 87.38 451 GLY A N 1
ATOM 3598 C CA . GLY A 1 451 ? -6.012 -1.647 0.588 1.00 87.38 451 GLY A CA 1
ATOM 3599 C C . GLY A 1 451 ? -6.745 -2.147 1.840 1.00 87.38 451 GLY A C 1
ATOM 3600 O O . GLY A 1 451 ? -6.498 -3.274 2.262 1.00 87.38 451 GLY A O 1
ATOM 3601 N N . VAL A 1 452 ? -7.626 -1.342 2.450 1.00 94.38 452 VAL A N 1
ATOM 3602 C CA . VAL A 1 452 ? -8.441 -1.758 3.604 1.00 94.38 452 VAL A CA 1
ATOM 3603 C C . VAL A 1 452 ? -9.686 -2.548 3.169 1.00 94.38 452 VAL A C 1
ATOM 3605 O O . VAL A 1 452 ? -10.482 -2.114 2.334 1.00 94.38 452 VAL A O 1
ATOM 3608 N N . GLU A 1 453 ? -9.908 -3.701 3.793 1.00 96.44 453 GLU A N 1
ATOM 3609 C CA . GLU A 1 453 ? -11.157 -4.456 3.734 1.00 96.44 453 GLU A CA 1
ATOM 3610 C C . GLU A 1 453 ? -12.128 -3.896 4.782 1.00 96.44 453 GLU A C 1
ATOM 3612 O O . GLU A 1 453 ? -12.197 -4.363 5.920 1.00 96.44 453 GLU A O 1
ATOM 3617 N N . ALA A 1 454 ? -12.866 -2.851 4.398 1.00 97.75 454 ALA A N 1
ATOM 3618 C CA . ALA A 1 454 ? -13.875 -2.237 5.258 1.00 97.75 454 ALA A CA 1
ATOM 3619 C C . ALA A 1 454 ? -15.314 -2.622 4.870 1.00 97.75 454 ALA A C 1
ATOM 3621 O O . ALA A 1 454 ? -15.681 -2.575 3.687 1.00 97.75 454 ALA A O 1
ATOM 3622 N N . ALA A 1 455 ? -16.145 -2.937 5.866 1.00 97.94 455 ALA A N 1
ATOM 3623 C CA . ALA A 1 455 ? -17.573 -3.232 5.712 1.00 97.94 455 ALA A CA 1
ATOM 3624 C C . ALA A 1 455 ? -18.418 -2.487 6.758 1.00 97.94 455 ALA A C 1
ATOM 3626 O O . ALA A 1 455 ? -17.929 -2.160 7.838 1.00 97.94 455 ALA A O 1
ATOM 3627 N N . GLY A 1 456 ? -19.680 -2.201 6.435 1.00 97.75 456 GLY A N 1
ATOM 3628 C CA . GLY A 1 456 ? -20.618 -1.521 7.327 1.00 97.75 456 GLY A CA 1
ATOM 3629 C C . GLY A 1 456 ? -21.964 -2.236 7.360 1.00 97.75 456 GLY A C 1
ATOM 3630 O O . GLY A 1 456 ? -22.512 -2.557 6.307 1.00 97.75 456 GLY A O 1
ATOM 3631 N N . HIS A 1 457 ? -22.488 -2.480 8.559 1.00 97.50 457 HIS A N 1
ATOM 3632 C CA . HIS A 1 457 ? -23.786 -3.108 8.788 1.00 97.50 457 HIS A CA 1
ATOM 3633 C C . HIS A 1 457 ? -24.715 -2.152 9.536 1.00 97.50 457 HIS A C 1
ATOM 3635 O O . HIS A 1 457 ? -24.418 -1.721 10.652 1.00 97.50 457 HIS A O 1
ATOM 3641 N N . VAL A 1 458 ? -25.845 -1.831 8.904 1.00 96.12 458 VAL A N 1
ATOM 3642 C CA . VAL A 1 458 ? -26.899 -1.000 9.493 1.00 96.12 458 VAL A CA 1
ATOM 3643 C C . VAL A 1 458 ? -27.860 -1.909 10.246 1.00 96.12 458 VAL A C 1
ATOM 3645 O O . VAL A 1 458 ? -28.688 -2.574 9.630 1.00 96.12 458 VAL A O 1
ATOM 3648 N N . MET A 1 459 ? -27.706 -1.984 11.565 1.00 93.31 459 MET A N 1
ATOM 3649 C CA . MET A 1 459 ? -28.507 -2.855 12.430 1.00 93.31 459 MET A CA 1
ATOM 3650 C C . MET A 1 459 ? -28.515 -2.342 13.869 1.00 93.31 459 MET A C 1
ATOM 3652 O O . MET A 1 459 ? -27.599 -1.624 14.282 1.00 93.31 459 MET A O 1
ATOM 3656 N N . ASN A 1 460 ? -29.537 -2.723 14.635 1.00 88.81 460 ASN A N 1
ATOM 3657 C CA . ASN A 1 460 ? -29.608 -2.406 16.056 1.00 88.81 460 ASN A CA 1
ATOM 3658 C C . ASN A 1 460 ? -28.881 -3.474 16.873 1.00 88.81 460 ASN A C 1
ATOM 3660 O O . ASN A 1 460 ? -28.883 -4.651 16.528 1.00 88.81 460 ASN A O 1
ATOM 3664 N N . VAL A 1 461 ? -28.296 -3.072 17.997 1.00 88.75 461 VAL A N 1
ATOM 3665 C CA . VAL A 1 461 ? -27.834 -4.020 19.014 1.00 88.75 461 VAL A CA 1
ATOM 3666 C C . VAL A 1 461 ? -28.939 -4.139 20.063 1.00 88.75 461 VAL A C 1
ATOM 3668 O O . VAL A 1 461 ? -29.321 -3.113 20.633 1.00 88.75 461 VAL A O 1
ATOM 3671 N N . PRO A 1 462 ? -29.474 -5.344 20.323 1.00 86.25 462 PRO A N 1
ATOM 3672 C CA . PRO A 1 462 ? -30.492 -5.534 21.350 1.00 86.25 462 PRO A CA 1
ATOM 3673 C C . PRO A 1 462 ? -29.996 -5.078 22.734 1.00 86.25 462 PRO A C 1
ATOM 3675 O O . PRO A 1 462 ? -28.904 -5.453 23.164 1.00 86.25 462 PRO A O 1
ATOM 3678 N N . MET A 1 463 ? -30.795 -4.254 23.418 1.00 80.25 463 MET A N 1
ATOM 3679 C CA . MET A 1 463 ? -30.449 -3.638 24.706 1.00 80.25 463 MET A CA 1
ATOM 3680 C C . MET A 1 463 ? -31.204 -4.317 25.852 1.00 80.25 463 MET A C 1
ATOM 3682 O O . MET A 1 463 ? -32.411 -4.533 25.748 1.00 80.25 463 MET A O 1
ATOM 3686 N N . ALA A 1 464 ? -30.511 -4.621 26.951 1.00 72.94 464 ALA A N 1
ATOM 3687 C CA . ALA A 1 464 ? -31.141 -5.168 28.155 1.00 72.94 464 ALA A CA 1
ATOM 3688 C C . ALA A 1 464 ? -32.176 -4.188 28.741 1.00 72.94 464 ALA A C 1
ATOM 3690 O O . ALA A 1 464 ? -31.985 -2.974 28.675 1.00 72.94 464 ALA A O 1
ATOM 3691 N N . GLY A 1 465 ? -33.276 -4.712 29.293 1.00 69.06 465 GLY A N 1
ATOM 3692 C CA . GLY A 1 465 ? -34.342 -3.910 29.909 1.00 69.06 465 GLY A CA 1
ATOM 3693 C C . GLY A 1 465 ? -35.296 -3.184 28.945 1.00 69.06 465 GLY A C 1
ATOM 3694 O O . GLY A 1 465 ? -36.244 -2.552 29.414 1.00 69.06 465 GLY A O 1
ATOM 3695 N N . HIS A 1 466 ? -35.091 -3.286 27.626 1.00 73.75 466 HIS A N 1
ATOM 3696 C CA . HIS A 1 466 ? -35.997 -2.741 26.611 1.00 73.75 466 HIS A CA 1
ATOM 3697 C C . HIS A 1 466 ? -36.862 -3.853 25.993 1.00 73.75 466 HIS A C 1
ATOM 3699 O O . HIS A 1 466 ? -36.317 -4.719 25.301 1.00 73.75 466 HIS A O 1
ATOM 3705 N N . PRO A 1 467 ? -38.199 -3.821 26.172 1.00 74.12 467 PRO A N 1
ATOM 3706 C CA . PRO A 1 467 ? -39.082 -4.864 25.664 1.00 74.12 467 PRO A CA 1
ATOM 3707 C C . PRO A 1 467 ? -38.975 -5.039 24.148 1.00 74.12 467 PRO A C 1
ATOM 3709 O O . PRO A 1 467 ? -38.955 -4.067 23.385 1.00 74.12 467 PRO A O 1
ATOM 3712 N N . VAL A 1 468 ? -38.959 -6.293 23.702 1.00 78.31 468 VAL A N 1
ATOM 3713 C CA . VAL A 1 468 ? -38.882 -6.643 22.282 1.00 78.31 468 VAL A CA 1
ATOM 3714 C C . VAL A 1 468 ? -40.218 -6.325 21.608 1.00 78.31 468 VAL A C 1
ATOM 3716 O O . VAL A 1 468 ? -41.216 -7.008 21.821 1.00 78.31 468 VAL A O 1
ATOM 3719 N N . THR A 1 469 ? -40.245 -5.292 20.765 1.00 78.62 469 THR A N 1
ATOM 3720 C CA . THR A 1 469 ? -41.455 -4.886 20.024 1.00 78.62 469 THR A CA 1
ATOM 3721 C C . THR A 1 469 ? -41.681 -5.703 18.751 1.00 78.62 469 THR A C 1
ATOM 3723 O O . THR A 1 469 ? -42.824 -5.933 18.362 1.00 78.62 469 THR A O 1
ATOM 3726 N N . ASN A 1 470 ? -40.606 -6.167 18.104 1.00 86.81 470 ASN A N 1
ATOM 3727 C CA . ASN A 1 470 ? -40.649 -7.030 16.924 1.00 86.81 470 ASN A CA 1
ATOM 3728 C C . ASN A 1 470 ? -39.625 -8.162 17.058 1.00 86.81 470 ASN A C 1
ATOM 3730 O O . ASN A 1 470 ? -38.450 -7.997 16.734 1.00 86.81 470 ASN A O 1
ATOM 3734 N N . GLU A 1 471 ? -40.091 -9.326 17.509 1.00 87.56 471 GLU A N 1
ATOM 3735 C CA . GLU A 1 471 ? -39.225 -10.468 17.806 1.00 87.56 471 GLU A CA 1
ATOM 3736 C C . GLU A 1 471 ? -38.436 -10.966 16.593 1.00 87.56 471 GLU A C 1
ATOM 3738 O O . GLU A 1 471 ? -37.243 -11.231 16.714 1.00 87.56 471 GLU A O 1
ATOM 3743 N N . ALA A 1 472 ? -39.065 -11.059 15.419 1.00 89.19 472 ALA A N 1
ATOM 3744 C CA . ALA A 1 472 ? -38.400 -11.572 14.224 1.00 89.19 472 ALA A CA 1
ATOM 3745 C C . ALA A 1 472 ? -37.235 -10.669 13.786 1.00 89.19 472 ALA A C 1
ATOM 3747 O O . ALA A 1 472 ? -36.164 -11.169 13.445 1.00 89.19 472 ALA A O 1
ATOM 3748 N N . ALA A 1 473 ? -37.427 -9.346 13.836 1.00 88.69 473 ALA A N 1
ATOM 3749 C CA . ALA A 1 473 ? -36.386 -8.383 13.488 1.00 88.69 473 ALA A CA 1
ATOM 3750 C C . ALA A 1 473 ? -35.249 -8.370 14.521 1.00 88.69 473 ALA A C 1
ATOM 3752 O O . ALA A 1 473 ? -34.082 -8.448 14.148 1.00 88.69 473 ALA A O 1
ATOM 3753 N N . THR A 1 474 ? -35.572 -8.338 15.818 1.00 89.25 474 THR A N 1
ATOM 3754 C CA . THR A 1 474 ? -34.552 -8.334 16.880 1.00 89.25 474 THR A CA 1
ATOM 3755 C C . THR A 1 474 ? -33.761 -9.640 16.917 1.00 89.25 474 THR A C 1
ATOM 3757 O O . THR A 1 474 ? -32.559 -9.612 17.171 1.00 89.25 474 THR A O 1
ATOM 3760 N N . LYS A 1 475 ? -34.397 -10.778 16.610 1.00 91.56 475 LYS A N 1
ATOM 3761 C CA . LYS A 1 475 ? -33.697 -12.056 16.470 1.00 91.56 475 LYS A CA 1
ATOM 3762 C C . LYS A 1 475 ? -32.738 -12.049 15.278 1.00 91.56 475 LYS A C 1
ATOM 3764 O O . LYS A 1 475 ? -31.608 -12.495 15.421 1.00 91.56 475 LYS A O 1
ATOM 3769 N N . ALA A 1 476 ? -33.150 -11.507 14.131 1.00 92.81 476 ALA A N 1
ATOM 3770 C CA . ALA A 1 476 ? -32.267 -11.381 12.972 1.00 92.81 476 ALA A CA 1
ATOM 3771 C C . ALA A 1 476 ? -31.053 -10.480 13.266 1.00 92.81 476 ALA A C 1
ATOM 3773 O O . ALA A 1 476 ? -29.931 -10.821 12.892 1.00 92.81 476 ALA A O 1
ATOM 3774 N N . ASP A 1 477 ? -31.261 -9.371 13.985 1.00 93.31 477 ASP A N 1
ATOM 3775 C CA . ASP A 1 477 ? -30.177 -8.511 14.470 1.00 93.31 477 ASP A CA 1
ATOM 3776 C C . ASP A 1 477 ? -29.260 -9.267 15.452 1.00 93.31 477 ASP A C 1
ATOM 3778 O O . ASP A 1 477 ? -28.037 -9.189 15.347 1.00 93.31 477 ASP A O 1
ATOM 3782 N N . TYR A 1 478 ? -29.819 -10.056 16.374 1.00 94.12 478 TYR A N 1
ATOM 3783 C CA . TYR A 1 478 ? -29.043 -10.907 17.283 1.00 94.12 478 TYR A CA 1
ATOM 3784 C C . TYR A 1 478 ? -28.184 -11.933 16.532 1.00 94.12 478 TYR A C 1
ATOM 3786 O O . TYR A 1 478 ? -26.981 -12.018 16.786 1.00 94.12 478 TYR A O 1
ATOM 3794 N N . ASP A 1 479 ? -28.781 -12.678 15.598 1.00 95.06 479 ASP A N 1
ATOM 3795 C CA . ASP A 1 479 ? -28.091 -13.702 14.810 1.00 95.06 479 ASP A CA 1
ATOM 3796 C C . ASP A 1 479 ? -26.957 -13.055 14.002 1.00 95.06 479 ASP A C 1
ATOM 3798 O O . ASP A 1 479 ? -25.817 -13.523 14.020 1.00 95.06 479 ASP A O 1
ATOM 3802 N N . LYS A 1 480 ? -27.224 -11.891 13.392 1.00 95.88 480 LYS A N 1
ATOM 3803 C CA . LYS A 1 480 ? -26.209 -11.151 12.643 1.00 95.88 480 LYS A CA 1
ATOM 3804 C C . LYS A 1 480 ? -25.072 -10.642 13.529 1.00 95.88 480 LYS A C 1
ATOM 3806 O O . LYS A 1 480 ? -23.914 -10.706 13.119 1.00 95.88 480 LYS A O 1
ATOM 3811 N N . LEU A 1 481 ? -25.376 -10.132 14.724 1.00 96.19 481 LEU A N 1
ATOM 3812 C CA . LEU A 1 481 ? -24.363 -9.686 15.682 1.00 96.19 481 LEU A CA 1
ATOM 3813 C C . LEU A 1 481 ? -23.482 -10.855 16.125 1.00 96.19 481 LEU A C 1
ATOM 3815 O O . LEU A 1 481 ? -22.264 -10.701 16.212 1.00 96.19 481 LEU A O 1
ATOM 3819 N N . LYS A 1 482 ? -24.089 -12.018 16.374 1.00 95.75 482 LYS A N 1
ATOM 3820 C CA . LYS A 1 482 ? -23.372 -13.235 16.743 1.00 95.75 482 LYS A CA 1
ATOM 3821 C C . LYS A 1 482 ? -22.406 -13.664 15.636 1.00 95.75 482 LYS A C 1
ATOM 3823 O O . LYS A 1 482 ? -21.227 -13.848 15.928 1.00 95.75 482 LYS A O 1
ATOM 3828 N N . ASP A 1 483 ? -22.868 -13.738 14.388 1.00 97.25 483 ASP A N 1
ATOM 3829 C CA . ASP A 1 483 ? -22.017 -14.070 13.236 1.00 97.25 483 ASP A CA 1
ATOM 3830 C C . ASP A 1 483 ? -20.837 -13.097 13.115 1.00 97.25 483 ASP A C 1
ATOM 3832 O O . ASP A 1 483 ? -19.690 -13.501 12.939 1.00 97.25 483 ASP A O 1
ATOM 3836 N N . LEU A 1 484 ? -21.099 -11.796 13.276 1.00 97.75 484 LEU A N 1
ATOM 3837 C CA . LEU A 1 484 ? -20.052 -10.779 13.235 1.00 97.75 484 LEU A CA 1
ATOM 3838 C C . LEU A 1 484 ? -19.040 -10.944 14.372 1.00 97.75 484 LEU A C 1
ATOM 3840 O O . LEU A 1 484 ? -17.846 -10.786 14.137 1.00 97.75 484 LEU A O 1
ATOM 3844 N N . ILE A 1 485 ? -19.471 -11.257 15.592 1.00 96.62 485 ILE A N 1
ATOM 3845 C CA . ILE A 1 485 ? -18.550 -11.494 16.711 1.00 96.62 485 ILE A CA 1
ATOM 3846 C C . ILE A 1 485 ? -17.708 -12.750 16.464 1.00 96.62 485 ILE A C 1
ATOM 3848 O O . ILE A 1 485 ? -16.503 -12.734 16.722 1.00 96.62 485 ILE A O 1
ATOM 3852 N N . ASP A 1 486 ? -18.307 -13.811 15.929 1.00 96.06 486 ASP A N 1
ATOM 3853 C CA . ASP A 1 486 ? -17.611 -15.064 15.636 1.00 96.06 486 ASP A CA 1
ATOM 3854 C C . ASP A 1 486 ? -16.567 -14.893 14.517 1.00 96.06 486 ASP A C 1
ATOM 3856 O O . ASP A 1 486 ? -15.444 -15.388 14.661 1.00 96.06 486 ASP A O 1
ATOM 3860 N N . ASP A 1 487 ? -16.878 -14.107 13.481 1.00 97.31 487 ASP A N 1
ATOM 3861 C CA . ASP A 1 487 ? -15.995 -13.817 12.341 1.00 97.31 487 ASP A CA 1
ATOM 3862 C C . ASP A 1 487 ? -14.803 -12.896 12.677 1.00 97.31 487 ASP A C 1
ATOM 3864 O O . ASP A 1 487 ? -13.829 -12.830 11.917 1.00 97.31 487 ASP A O 1
ATOM 3868 N N . HIS A 1 488 ? -14.851 -12.158 13.790 1.00 98.31 488 HIS A N 1
ATOM 3869 C CA . HIS A 1 488 ? -13.825 -11.173 14.161 1.00 98.31 488 HIS A CA 1
ATOM 3870 C C . HIS A 1 488 ? -12.988 -11.623 15.363 1.00 98.31 488 HIS A C 1
ATOM 3872 O O . HIS A 1 488 ? -13.401 -12.462 16.159 1.00 98.31 488 HIS A O 1
ATOM 3878 N N . ASP A 1 489 ? -11.779 -11.075 15.495 1.00 96.88 489 ASP A N 1
ATOM 3879 C CA . ASP A 1 489 ? -10.840 -11.449 16.563 1.00 96.88 489 ASP A CA 1
ATOM 3880 C C . ASP A 1 489 ? -10.969 -10.515 17.772 1.00 96.88 489 ASP A C 1
ATOM 3882 O O . ASP A 1 489 ? -10.870 -10.944 18.927 1.00 96.88 489 ASP A O 1
ATOM 3886 N N . VAL A 1 490 ? -11.218 -9.230 17.496 1.00 98.00 490 VAL A N 1
ATOM 3887 C CA . VAL A 1 490 ? -11.321 -8.164 18.494 1.00 98.00 490 VAL A CA 1
ATOM 3888 C C . VAL A 1 490 ? -12.635 -7.417 18.327 1.00 98.00 490 VAL A C 1
ATOM 3890 O O . VAL A 1 490 ? -12.966 -6.957 17.232 1.00 98.00 490 VAL A O 1
ATOM 3893 N N . ILE A 1 491 ? -13.353 -7.247 19.435 1.00 98.12 491 ILE A N 1
ATOM 3894 C CA . ILE A 1 491 ? -14.631 -6.543 19.501 1.00 98.12 491 ILE A CA 1
ATOM 3895 C C . ILE A 1 491 ? -14.445 -5.236 20.265 1.00 98.12 491 ILE A C 1
ATOM 3897 O O . ILE A 1 491 ? -14.066 -5.229 21.436 1.00 98.12 491 ILE A O 1
ATOM 3901 N N . PHE A 1 492 ? -14.732 -4.120 19.609 1.00 98.38 492 PHE A N 1
ATOM 3902 C CA . PHE A 1 492 ? -14.677 -2.789 20.192 1.00 98.38 492 PHE A CA 1
ATOM 3903 C C . PHE A 1 492 ? -16.077 -2.307 20.569 1.00 98.38 492 PHE A C 1
ATOM 3905 O O . PHE A 1 492 ? -16.949 -2.171 19.711 1.00 98.38 492 PHE A O 1
ATOM 3912 N N . LEU A 1 493 ? -16.271 -1.996 21.848 1.00 96.81 493 LEU A N 1
ATOM 3913 C CA . LEU A 1 493 ? -17.502 -1.439 22.398 1.00 96.81 493 LEU A CA 1
ATOM 3914 C C . LEU A 1 493 ? -17.390 0.089 22.427 1.00 96.81 493 LEU A C 1
ATOM 3916 O O . LEU A 1 493 ? -16.800 0.667 23.347 1.00 96.81 493 LEU A O 1
ATOM 3920 N N . LEU A 1 494 ? -17.930 0.739 21.397 1.00 95.12 494 LEU A N 1
ATOM 3921 C CA . LEU A 1 494 ? -17.824 2.186 21.146 1.00 95.12 494 LEU A CA 1
ATOM 3922 C C . LEU A 1 494 ? -19.206 2.853 21.106 1.00 95.12 494 LEU A C 1
ATOM 3924 O O . LEU A 1 494 ? -19.417 3.852 20.414 1.00 95.12 494 LEU A O 1
ATOM 3928 N N . MET A 1 495 ? -20.140 2.252 21.836 1.00 87.94 495 MET A N 1
ATOM 3929 C CA . MET A 1 495 ? -21.557 2.586 21.842 1.00 87.94 495 MET A CA 1
ATOM 3930 C C . MET A 1 495 ? -21.844 3.785 22.747 1.00 87.94 495 MET A C 1
ATOM 3932 O O . MET A 1 495 ? -21.041 4.152 23.603 1.00 87.94 495 MET A O 1
ATOM 3936 N N . ASP A 1 496 ? -22.987 4.419 22.555 1.00 80.12 496 ASP A N 1
ATOM 3937 C CA . ASP A 1 496 ? -23.388 5.636 23.259 1.00 80.12 496 ASP A CA 1
ATOM 3938 C C . ASP A 1 496 ? -24.139 5.378 24.567 1.00 80.12 496 ASP A C 1
ATOM 3940 O O . ASP A 1 496 ? -24.332 6.314 25.334 1.00 80.12 496 ASP A O 1
ATOM 3944 N N . THR A 1 497 ? -24.547 4.143 24.853 1.00 76.12 497 THR A N 1
ATOM 3945 C CA . THR A 1 497 ? -25.225 3.817 26.110 1.00 76.12 497 THR A CA 1
ATOM 3946 C C . THR A 1 497 ? -24.602 2.627 26.821 1.00 76.12 497 THR A C 1
ATOM 3948 O O . THR A 1 497 ? -23.837 1.847 26.245 1.00 76.12 497 THR A O 1
ATOM 3951 N N . ARG A 1 498 ? -24.931 2.485 28.103 1.00 78.75 498 ARG A N 1
ATOM 3952 C CA . ARG A 1 498 ? -24.492 1.362 28.926 1.00 78.75 498 ARG A CA 1
ATOM 3953 C C . ARG A 1 498 ? -25.213 0.072 28.541 1.00 78.75 498 ARG A C 1
ATOM 3955 O O . ARG A 1 498 ? -24.587 -0.983 28.466 1.00 78.75 498 ARG A O 1
ATOM 3962 N N . GLU A 1 499 ? -26.516 0.150 28.294 1.00 81.81 499 GLU A N 1
ATOM 3963 C CA . GLU A 1 499 ? -27.391 -1.006 28.055 1.00 81.81 499 GLU A CA 1
ATOM 3964 C C . GLU A 1 499 ? -27.005 -1.710 26.755 1.00 81.81 499 GLU A C 1
ATOM 3966 O O . GLU A 1 499 ? -26.973 -2.938 26.681 1.00 81.81 499 GLU A O 1
ATOM 3971 N N . SER A 1 500 ? -26.624 -0.926 25.748 1.00 86.00 500 SER A N 1
ATOM 3972 C CA . SER A 1 500 ? -26.192 -1.430 24.449 1.00 86.00 500 SER A CA 1
ATOM 3973 C C . SER A 1 500 ? -24.849 -2.175 24.499 1.00 86.00 500 SER A C 1
ATOM 3975 O O . SER A 1 500 ? -24.614 -3.071 23.690 1.00 86.00 500 SER A O 1
ATOM 3977 N N . ARG A 1 501 ? -23.997 -1.907 25.501 1.00 90.94 501 ARG A N 1
ATOM 3978 C CA . ARG A 1 501 ? -22.725 -2.626 25.721 1.00 90.94 501 ARG A CA 1
ATOM 3979 C C . ARG A 1 501 ? -22.908 -4.004 26.351 1.00 90.94 501 ARG A C 1
ATOM 3981 O O . ARG A 1 501 ? -21.987 -4.820 26.267 1.00 90.94 501 ARG A O 1
ATOM 3988 N N . TRP A 1 502 ? -24.041 -4.265 27.007 1.00 92.75 502 TRP A N 1
ATOM 3989 C CA . TRP A 1 502 ? -24.245 -5.479 27.803 1.00 92.75 502 TRP A CA 1
ATOM 3990 C C . TRP A 1 502 ? -24.173 -6.745 26.954 1.00 92.75 502 TRP A C 1
ATOM 3992 O O . TRP A 1 502 ? -23.305 -7.589 27.184 1.00 92.75 502 TRP A O 1
ATOM 4002 N N . LEU A 1 503 ? -25.017 -6.848 25.926 1.00 94.00 503 LEU A N 1
ATOM 4003 C CA . LEU A 1 503 ? -25.098 -8.049 25.101 1.00 94.00 503 LEU A CA 1
ATOM 4004 C C . LEU A 1 503 ? -23.771 -8.354 24.376 1.00 94.00 503 LEU A C 1
ATOM 4006 O O . LEU A 1 503 ? -23.279 -9.478 24.507 1.00 94.00 503 LEU A O 1
ATOM 4010 N N . PRO A 1 504 ? -23.113 -7.388 23.702 1.00 95.12 504 PRO A N 1
ATOM 4011 C CA . PRO A 1 504 ? -21.782 -7.606 23.140 1.00 95.12 504 PRO A CA 1
ATOM 4012 C C . PRO A 1 504 ? -20.720 -8.023 24.164 1.00 95.12 504 PRO A C 1
ATOM 4014 O O . PRO A 1 504 ? -19.816 -8.787 23.828 1.00 95.12 504 PRO A O 1
ATOM 4017 N N . SER A 1 505 ? -20.816 -7.547 25.411 1.00 94.31 505 SER A N 1
ATOM 4018 C CA . SER A 1 505 ? -19.895 -7.950 26.483 1.00 94.31 505 SER A CA 1
ATOM 4019 C C . SER A 1 505 ? -20.076 -9.419 26.854 1.00 94.31 505 SER A C 1
ATOM 4021 O O . SER A 1 505 ? -19.081 -10.136 26.967 1.00 94.31 505 SER A O 1
ATOM 4023 N N . VAL A 1 506 ? -21.328 -9.866 27.003 1.00 94.12 506 VAL A N 1
ATOM 4024 C CA . VAL A 1 506 ? -21.673 -11.272 27.270 1.00 94.12 506 VAL A CA 1
ATOM 4025 C C . VAL A 1 506 ? -21.215 -12.152 26.108 1.00 94.12 506 VAL A C 1
ATOM 4027 O O . VAL A 1 506 ? -20.475 -13.108 26.325 1.00 94.12 506 VAL A O 1
ATOM 4030 N N . MET A 1 507 ? -21.580 -11.795 24.872 1.00 94.50 507 MET A N 1
ATOM 4031 C CA . MET A 1 507 ? -21.216 -12.541 23.663 1.00 94.50 507 MET A CA 1
ATOM 4032 C C . MET A 1 507 ? -19.699 -12.645 23.480 1.00 94.50 507 MET A C 1
ATOM 4034 O O . MET A 1 507 ? -19.176 -13.740 23.288 1.00 94.50 507 MET A O 1
ATOM 4038 N N . GLY A 1 508 ? -18.981 -11.521 23.573 1.00 93.75 508 GLY A N 1
ATOM 4039 C CA . GLY A 1 508 ? -17.533 -11.481 23.381 1.00 93.75 508 GLY A CA 1
ATOM 4040 C C . GLY A 1 508 ? -16.783 -12.295 24.434 1.00 93.75 508 GLY A C 1
ATOM 4041 O O . GLY A 1 508 ? -15.884 -13.061 24.087 1.00 93.75 508 GLY A O 1
ATOM 4042 N N . LYS A 1 509 ? -17.191 -12.199 25.708 1.00 91.50 509 LYS A N 1
ATOM 4043 C CA . LYS A 1 509 ? -16.625 -13.017 26.792 1.00 91.50 509 LYS A CA 1
ATOM 4044 C C . LYS A 1 509 ? -16.944 -14.500 26.578 1.00 91.50 509 LYS A C 1
ATOM 4046 O O . LYS A 1 509 ? -16.033 -15.322 26.626 1.00 91.50 509 LYS A O 1
ATOM 4051 N N . ALA A 1 510 ? -18.199 -14.833 26.265 1.00 91.69 510 ALA A N 1
ATOM 4052 C CA . ALA A 1 510 ? -18.638 -16.209 26.051 1.00 91.69 510 ALA A CA 1
ATOM 4053 C C . ALA A 1 510 ? -17.940 -16.889 24.859 1.00 91.69 510 ALA A C 1
ATOM 4055 O O . ALA A 1 510 ? -17.665 -18.088 24.935 1.00 91.69 510 ALA A O 1
ATOM 4056 N N . ALA A 1 511 ? -17.631 -16.136 23.799 1.00 91.50 511 ALA A N 1
ATOM 4057 C CA . ALA A 1 511 ? -16.906 -16.599 22.614 1.00 91.50 511 ALA A CA 1
ATOM 4058 C C . ALA A 1 511 ? -15.369 -16.537 22.758 1.00 91.50 511 ALA A C 1
ATOM 4060 O O . ALA A 1 511 ? -14.652 -16.885 21.821 1.00 91.50 511 ALA A O 1
ATOM 4061 N N . GLY A 1 512 ? -14.843 -16.083 23.904 1.00 91.00 512 GLY A N 1
ATOM 4062 C CA . GLY A 1 512 ? -13.399 -15.987 24.150 1.00 91.00 512 GLY A CA 1
ATOM 4063 C C . GLY A 1 512 ? -12.682 -14.920 23.313 1.00 91.00 512 GLY A C 1
ATOM 4064 O O . GLY A 1 512 ? -11.483 -15.041 23.061 1.00 91.00 512 GLY A O 1
ATOM 4065 N N . LYS A 1 513 ? -13.399 -13.887 22.859 1.00 93.94 513 LYS A N 1
ATOM 4066 C CA . LYS A 1 513 ? -12.856 -12.798 22.034 1.00 93.94 513 LYS A CA 1
ATOM 4067 C C . LYS A 1 513 ? -12.157 -11.743 22.890 1.00 93.94 513 LYS A C 1
ATOM 4069 O O . LYS A 1 513 ? -12.476 -11.556 24.066 1.00 93.94 513 LYS A O 1
ATOM 4074 N N . VAL A 1 514 ? -11.235 -10.993 22.285 1.00 95.69 514 VAL A N 1
ATOM 4075 C CA . VAL A 1 514 ? -10.682 -9.788 22.919 1.00 95.69 514 VAL A CA 1
ATOM 4076 C C . VAL A 1 514 ? -11.749 -8.699 22.866 1.00 95.69 514 VAL A C 1
ATOM 4078 O O . VAL A 1 514 ? -12.168 -8.304 21.781 1.00 95.69 514 VAL A O 1
ATOM 4081 N N . VAL A 1 515 ? -12.177 -8.194 24.023 1.00 96.62 515 VAL A N 1
ATOM 4082 C CA . VAL A 1 515 ? -13.163 -7.108 24.095 1.00 96.62 515 VAL A CA 1
ATOM 4083 C C . VAL A 1 515 ? -12.502 -5.840 24.616 1.00 96.62 515 VAL A C 1
ATOM 4085 O O . VAL A 1 515 ? -11.962 -5.821 25.723 1.00 96.62 515 VAL A O 1
ATOM 4088 N N . MET A 1 516 ? -12.566 -4.786 23.810 1.00 97.44 516 MET A N 1
ATOM 4089 C CA . MET A 1 516 ? -11.986 -3.472 24.063 1.00 97.44 516 MET A CA 1
ATOM 4090 C C . MET A 1 516 ? -13.120 -2.468 24.257 1.00 97.44 516 MET A C 1
ATOM 4092 O O . MET A 1 516 ? -13.951 -2.285 23.374 1.00 97.44 516 MET A O 1
ATOM 4096 N N . ASN A 1 517 ? -13.175 -1.799 25.400 1.00 95.44 517 ASN A N 1
ATOM 4097 C CA . ASN A 1 517 ? -14.264 -0.898 25.754 1.00 95.44 517 ASN A CA 1
ATOM 4098 C C . ASN A 1 517 ? -13.745 0.521 25.982 1.00 95.44 517 ASN A C 1
ATOM 4100 O O . ASN A 1 517 ? -12.807 0.723 26.754 1.00 95.44 517 ASN A O 1
ATOM 4104 N N . ALA A 1 518 ? -14.402 1.503 25.366 1.00 93.62 518 ALA A N 1
ATOM 4105 C CA . ALA A 1 518 ? -14.196 2.911 25.684 1.00 93.62 518 ALA A CA 1
ATOM 4106 C C . ALA A 1 518 ? -15.524 3.622 25.931 1.00 93.62 518 ALA A C 1
ATOM 4108 O O . ALA A 1 518 ? -16.450 3.484 25.131 1.00 93.62 518 ALA A O 1
ATOM 4109 N N . ALA A 1 519 ? -15.598 4.401 27.009 1.00 88.12 519 ALA A N 1
ATOM 4110 C CA . ALA A 1 519 ? -16.742 5.246 27.348 1.00 88.12 519 ALA A CA 1
ATOM 4111 C C . ALA A 1 519 ? -16.272 6.649 27.751 1.00 88.12 519 ALA A C 1
ATOM 4113 O O . ALA A 1 519 ? -15.139 6.825 28.214 1.00 88.12 519 ALA A O 1
ATOM 4114 N N . LEU A 1 520 ? -17.123 7.649 27.519 1.00 83.81 520 LEU A N 1
ATOM 4115 C CA . LEU A 1 520 ? -16.773 9.064 27.627 1.00 83.81 520 LEU A CA 1
ATOM 4116 C C . LEU A 1 520 ? -17.744 9.788 28.561 1.00 83.81 520 LEU A C 1
ATOM 4118 O O . LEU A 1 520 ? -18.948 9.724 28.344 1.00 83.81 520 LEU A O 1
ATOM 4122 N N . GLY A 1 521 ? -17.201 10.530 29.524 1.00 77.31 521 GLY A N 1
ATOM 4123 C CA . GLY A 1 521 ? -17.916 11.565 30.268 1.00 77.31 521 GLY A CA 1
ATOM 4124 C C . GLY A 1 521 ? -17.667 12.958 29.675 1.00 77.31 521 GLY A C 1
ATOM 4125 O O . GLY A 1 521 ? -17.054 13.106 28.613 1.00 77.31 521 GLY A O 1
ATOM 4126 N N . PHE A 1 522 ? -18.121 14.008 30.369 1.00 73.69 522 PHE A N 1
ATOM 4127 C CA . PHE A 1 522 ? -17.948 15.396 29.918 1.00 73.69 522 PHE A CA 1
ATOM 4128 C C . PHE A 1 522 ? -16.468 15.795 29.762 1.00 73.69 522 PHE A C 1
ATOM 4130 O O . PHE A 1 522 ? -16.069 16.288 28.699 1.00 73.69 522 PHE A O 1
ATOM 4137 N N . ASP A 1 523 ? -15.666 15.578 30.810 1.00 75.56 523 ASP A N 1
ATOM 4138 C CA . ASP A 1 523 ? -14.224 15.852 30.889 1.00 75.56 523 ASP A CA 1
ATOM 4139 C C . ASP A 1 523 ? -13.376 14.605 31.226 1.00 75.56 523 ASP A C 1
ATOM 4141 O O . ASP A 1 523 ? -12.154 14.711 31.361 1.00 75.56 523 ASP A O 1
ATOM 4145 N N . THR A 1 524 ? -14.004 13.427 31.302 1.00 75.06 524 THR A N 1
ATOM 4146 C CA . THR A 1 524 ? -13.379 12.151 31.678 1.00 75.06 524 THR A CA 1
ATOM 4147 C C . THR A 1 524 ? -13.553 11.068 30.615 1.00 75.06 524 THR A C 1
ATOM 4149 O O . THR A 1 524 ? -14.425 11.144 29.747 1.00 75.06 524 THR A O 1
ATOM 4152 N N . TYR A 1 525 ? -12.721 10.029 30.671 1.00 84.88 525 TYR A N 1
ATOM 4153 C CA . TYR A 1 525 ? -12.888 8.826 29.854 1.00 84.88 525 TYR A CA 1
ATOM 4154 C C . TYR A 1 525 ? -12.429 7.570 30.582 1.00 84.88 525 TYR A C 1
ATOM 4156 O O . TYR A 1 525 ? -11.564 7.616 31.457 1.00 84.88 525 TYR A O 1
ATOM 4164 N N . VAL A 1 526 ? -12.973 6.430 30.162 1.00 88.00 526 VAL A N 1
ATOM 4165 C CA . VAL A 1 526 ? -12.488 5.103 30.540 1.00 88.00 526 VAL A CA 1
ATOM 4166 C C . VAL A 1 526 ? -12.160 4.306 29.287 1.00 88.00 526 VAL A C 1
ATOM 4168 O O . VAL A 1 526 ? -12.948 4.250 28.348 1.00 88.00 526 VAL A O 1
ATOM 4171 N N . VAL A 1 527 ? -10.987 3.687 29.292 1.00 93.25 527 VAL A N 1
ATOM 4172 C CA . VAL A 1 527 ? -10.482 2.762 28.276 1.00 93.25 527 VAL A CA 1
ATOM 4173 C C . VAL A 1 527 ? -10.142 1.473 29.005 1.00 93.25 527 VAL A C 1
ATOM 4175 O O . VAL A 1 527 ? -9.446 1.513 30.014 1.00 93.25 527 VAL A O 1
ATOM 4178 N N . MET A 1 528 ? -10.648 0.327 28.565 1.00 92.81 528 MET A N 1
ATOM 4179 C CA . MET A 1 528 ? -10.355 -0.942 29.228 1.00 92.81 528 MET A CA 1
ATOM 4180 C C . MET A 1 528 ? -10.437 -2.132 28.285 1.00 92.81 528 MET A C 1
ATOM 4182 O O . MET A 1 528 ? -11.135 -2.093 27.275 1.00 92.81 528 MET A O 1
ATOM 4186 N N . ARG A 1 529 ? -9.762 -3.213 28.662 1.00 94.06 529 ARG A N 1
ATOM 4187 C CA . ARG A 1 529 ? -9.919 -4.538 28.055 1.00 94.06 529 ARG A CA 1
ATOM 4188 C C . ARG A 1 529 ? -10.651 -5.455 29.024 1.00 94.06 529 ARG A C 1
ATOM 4190 O O . ARG A 1 529 ? -10.432 -5.358 30.225 1.00 94.06 529 ARG A O 1
ATOM 4197 N N . HIS A 1 530 ? -11.499 -6.346 28.532 1.00 93.25 530 HIS A N 1
ATOM 4198 C CA . HIS A 1 530 ? -12.090 -7.377 29.387 1.00 93.25 530 HIS A CA 1
ATOM 4199 C C . HIS A 1 530 ? -11.090 -8.521 29.602 1.00 93.25 530 HIS A C 1
ATOM 4201 O O . HIS A 1 530 ? -10.300 -8.832 28.710 1.00 93.25 530 HIS A O 1
ATOM 4207 N N . GLY A 1 531 ? -11.125 -9.167 30.771 1.00 86.06 531 GLY A N 1
ATOM 4208 C CA . GLY A 1 531 ? -10.382 -10.416 30.972 1.00 86.06 531 GLY A CA 1
ATOM 4209 C C . GLY A 1 531 ? -10.935 -11.562 30.122 1.00 86.06 531 GLY A C 1
ATOM 4210 O O . GLY A 1 531 ? -12.112 -11.551 29.762 1.00 86.06 531 GLY A O 1
ATOM 4211 N N . ALA A 1 532 ? -10.137 -12.597 29.866 1.00 85.44 532 ALA A N 1
ATOM 4212 C CA . ALA A 1 532 ? -10.594 -13.875 29.301 1.00 85.44 532 ALA A CA 1
ATOM 4213 C C . ALA A 1 532 ? -10.944 -14.891 30.410 1.00 85.44 532 ALA A C 1
ATOM 4215 O O . ALA A 1 532 ? -10.482 -14.745 31.537 1.00 85.44 532 ALA A O 1
ATOM 4216 N N . GLU A 1 533 ? -11.774 -15.901 30.126 1.00 80.06 533 GLU A N 1
ATOM 4217 C CA . GLU A 1 533 ? -12.002 -17.014 31.068 1.00 80.06 533 GLU A CA 1
ATOM 4218 C C . GLU A 1 533 ? -10.734 -17.867 31.253 1.00 80.06 533 GLU A C 1
ATOM 4220 O O . GLU A 1 533 ? -10.009 -18.146 30.291 1.00 80.06 533 GLU A O 1
ATOM 4225 N N . THR A 1 534 ? -10.487 -18.307 32.489 1.00 65.44 534 THR A N 1
ATOM 4226 C CA . THR A 1 534 ? -9.479 -19.319 32.824 1.00 65.44 534 THR A CA 1
ATOM 4227 C C . THR A 1 534 ? -10.066 -20.702 32.544 1.00 65.44 534 THR A C 1
ATOM 4229 O O . THR A 1 534 ? -11.003 -21.116 33.224 1.00 65.44 534 THR A O 1
ATOM 4232 N N . SER A 1 535 ? -9.564 -21.409 31.531 1.00 50.34 535 SER A N 1
ATOM 4233 C CA . SER A 1 535 ? -10.005 -22.775 31.229 1.00 50.34 535 SER A CA 1
ATOM 4234 C C . SER A 1 535 ? -9.550 -23.741 32.324 1.00 50.34 535 SER A C 1
ATOM 4236 O O . SER A 1 535 ? -8.384 -23.735 32.707 1.00 50.34 535 SER A O 1
ATOM 4238 N N . SER A 1 536 ? -10.463 -24.586 32.804 1.00 41.06 536 SER A N 1
ATOM 4239 C CA . SER A 1 536 ? -10.189 -25.662 33.768 1.00 41.06 536 SER A CA 1
ATOM 4240 C C . SER A 1 536 ? -9.378 -26.831 33.192 1.00 41.06 536 SER A C 1
ATOM 4242 O O . SER A 1 536 ? -8.907 -27.664 33.960 1.00 41.06 536 SER A O 1
ATOM 4244 N N . ASP A 1 537 ? -9.210 -26.893 31.867 1.00 33.91 537 ASP A N 1
ATOM 4245 C CA . ASP A 1 537 ? -8.832 -28.124 31.155 1.00 33.91 537 ASP A CA 1
ATOM 4246 C C . ASP A 1 537 ? -7.342 -28.224 30.772 1.00 33.91 537 ASP A C 1
ATOM 4248 O O . ASP A 1 537 ? -6.924 -29.221 30.193 1.00 33.91 537 ASP A O 1
ATOM 4252 N N . GLU A 1 538 ? -6.504 -27.247 31.130 1.00 39.00 538 GLU A N 1
ATOM 4253 C CA . GLU A 1 538 ? -5.051 -27.290 30.885 1.00 39.00 538 GLU A CA 1
ATOM 4254 C C . GLU A 1 538 ? -4.286 -27.462 32.209 1.00 39.00 538 GLU A C 1
ATOM 4256 O O . GLU A 1 538 ? -3.615 -26.560 32.698 1.00 39.00 538 GLU A O 1
ATOM 4261 N N . GLN A 1 539 ? -4.401 -28.653 32.807 1.00 32.09 539 GLN A N 1
ATOM 4262 C CA . GLN A 1 539 ? -3.496 -29.149 33.861 1.00 32.09 539 GLN A CA 1
ATOM 4263 C C . GLN A 1 539 ? -2.259 -29.877 33.293 1.00 32.09 539 GLN A C 1
ATOM 4265 O O . GLN A 1 539 ? -1.554 -30.569 34.021 1.00 32.09 539 GLN A O 1
ATOM 4270 N N . LEU A 1 540 ? -1.967 -29.741 32.000 1.00 33.88 540 LEU A N 1
ATOM 4271 C CA . LEU A 1 540 ? -0.855 -30.428 31.344 1.00 33.88 540 LEU A CA 1
ATOM 4272 C C . LEU A 1 540 ? -0.144 -29.471 30.386 1.00 33.88 540 LEU A C 1
ATOM 4274 O O . LEU A 1 540 ? -0.386 -29.519 29.192 1.00 33.88 540 LEU A O 1
ATOM 4278 N N . GLU A 1 541 ? 0.687 -28.582 30.932 1.00 28.31 541 GLU A N 1
ATOM 4279 C CA . GLU A 1 541 ? 1.981 -28.170 30.360 1.00 28.31 541 GLU A CA 1
ATOM 4280 C C . GLU A 1 541 ? 2.670 -27.196 31.336 1.00 28.31 541 GLU A C 1
ATOM 4282 O O . GLU A 1 541 ? 2.624 -25.970 31.218 1.00 28.31 541 GLU A O 1
ATOM 4287 N N . GLU A 1 542 ? 3.329 -27.763 32.350 1.00 31.86 542 GLU A N 1
ATOM 4288 C CA . GLU A 1 542 ? 4.427 -27.090 33.048 1.00 31.86 542 GLU A CA 1
ATOM 4289 C C . GLU A 1 542 ? 5.534 -26.795 32.022 1.00 31.86 542 GLU A C 1
ATOM 4291 O O . GLU A 1 542 ? 6.345 -27.661 31.704 1.00 31.86 542 GLU A O 1
ATOM 4296 N N . GLY A 1 543 ? 5.547 -25.589 31.446 1.00 28.53 543 GLY A N 1
ATOM 4297 C CA . GLY A 1 543 ? 6.541 -25.256 30.418 1.00 28.53 543 GLY A CA 1
ATOM 4298 C C . GLY A 1 543 ? 6.920 -23.787 30.242 1.00 28.53 543 GLY A C 1
ATOM 4299 O O . GLY A 1 543 ? 7.910 -23.514 29.572 1.00 28.53 543 GLY A O 1
ATOM 4300 N N . VAL A 1 544 ? 6.204 -22.816 30.828 1.00 32.44 544 VAL A N 1
ATOM 4301 C CA . VAL A 1 544 ? 6.475 -21.380 30.557 1.00 32.44 544 VAL A CA 1
ATOM 4302 C C . VAL A 1 544 ? 6.483 -20.512 31.824 1.00 32.44 544 VAL A C 1
ATOM 4304 O O . VAL A 1 544 ? 6.142 -19.333 31.799 1.00 32.44 544 VAL A O 1
ATOM 4307 N N . ALA A 1 545 ? 6.920 -21.081 32.950 1.00 32.66 545 ALA A N 1
ATOM 4308 C CA . ALA A 1 545 ? 7.185 -20.356 34.198 1.00 32.66 545 ALA A CA 1
ATOM 4309 C C . ALA A 1 545 ? 8.689 -20.305 34.538 1.00 32.66 545 ALA A C 1
ATOM 4311 O O . ALA A 1 545 ? 9.076 -20.374 35.699 1.00 32.66 545 ALA A O 1
ATOM 4312 N N . SER A 1 546 ? 9.560 -20.181 33.532 1.00 30.70 546 SER A N 1
ATOM 4313 C CA . SER A 1 546 ? 11.000 -19.993 33.743 1.00 30.70 546 SER A CA 1
ATOM 4314 C C . SER A 1 546 ? 11.527 -18.805 32.942 1.00 30.70 546 SER A C 1
ATOM 4316 O O . SER A 1 546 ? 12.241 -18.970 31.957 1.00 30.70 546 SER A O 1
ATOM 4318 N N . LEU A 1 547 ? 11.176 -17.590 33.362 1.00 32.38 547 LEU A N 1
ATOM 4319 C CA . LEU A 1 547 ? 12.002 -16.410 33.087 1.00 32.38 547 LEU A CA 1
ATOM 4320 C C . LEU A 1 547 ? 11.830 -15.343 34.184 1.00 32.38 547 LEU A C 1
ATOM 4322 O O . LEU A 1 547 ? 11.627 -14.165 33.910 1.00 32.38 547 LEU A O 1
ATOM 4326 N N . SER A 1 548 ? 11.905 -15.758 35.450 1.00 31.78 548 SER A N 1
ATOM 4327 C CA . SER A 1 548 ? 12.248 -14.858 36.552 1.00 31.78 548 SER A CA 1
ATOM 4328 C C . SER A 1 548 ? 13.733 -15.026 36.848 1.00 31.78 548 SER A C 1
ATOM 4330 O O . SER A 1 548 ? 14.193 -16.113 37.197 1.00 31.78 548 SER A O 1
ATOM 4332 N N . THR A 1 549 ? 14.482 -13.948 36.655 1.00 27.80 549 THR A N 1
ATOM 4333 C CA . THR A 1 549 ? 15.888 -13.806 37.029 1.00 27.80 549 THR A CA 1
ATOM 4334 C C . THR A 1 549 ? 16.128 -14.252 38.467 1.00 27.80 549 THR A C 1
ATOM 4336 O O . THR A 1 549 ? 15.376 -13.896 39.371 1.00 27.80 549 THR A O 1
ATOM 4339 N N . SER A 1 550 ? 17.201 -15.015 38.648 1.00 29.48 550 SER A N 1
ATOM 4340 C CA . SER A 1 550 ? 17.759 -15.437 39.925 1.00 29.48 550 SER A CA 1
ATOM 4341 C C . SER A 1 550 ? 18.043 -14.242 40.837 1.00 29.48 550 SER A C 1
ATOM 4343 O O . SER A 1 550 ? 18.994 -13.505 40.584 1.00 29.48 550 SER A O 1
ATOM 4345 N N . ASP A 1 551 ? 17.275 -14.092 41.912 1.00 26.50 551 ASP A N 1
ATOM 4346 C CA . ASP A 1 551 ? 17.862 -13.713 43.193 1.00 26.50 551 ASP A CA 1
ATOM 4347 C C . ASP A 1 551 ? 17.019 -14.233 44.366 1.00 26.50 551 ASP A C 1
ATOM 4349 O O . ASP A 1 551 ? 15.799 -14.365 44.300 1.00 26.50 551 ASP A O 1
ATOM 4353 N N . SER A 1 552 ? 17.729 -14.643 45.404 1.00 30.55 552 SER A N 1
ATOM 4354 C CA . SER A 1 552 ? 17.359 -15.603 46.444 1.00 30.55 552 SER A CA 1
ATOM 4355 C C . SER A 1 552 ? 16.320 -15.144 47.480 1.00 30.55 552 SER A C 1
ATOM 4357 O O . SER A 1 552 ? 16.528 -14.139 48.152 1.00 30.55 552 SER A O 1
ATOM 4359 N N . THR A 1 553 ? 15.283 -15.959 47.718 1.00 28.25 553 THR A N 1
ATOM 4360 C CA . THR A 1 553 ? 14.852 -16.522 49.029 1.00 28.25 553 THR A CA 1
ATOM 4361 C C . THR A 1 553 ? 13.564 -17.351 48.833 1.00 28.25 553 THR A C 1
ATOM 4363 O O . THR A 1 553 ? 12.650 -16.878 48.161 1.00 28.25 553 THR A O 1
ATOM 4366 N N . PRO A 1 554 ? 13.447 -18.585 49.367 1.00 29.52 554 PRO A N 1
ATOM 4367 C CA . PRO A 1 554 ? 12.225 -19.372 49.225 1.00 29.52 554 PRO A CA 1
ATOM 4368 C C . PRO A 1 554 ? 11.171 -18.875 50.219 1.00 29.52 554 PRO A C 1
ATOM 4370 O O . PRO A 1 554 ? 11.286 -19.106 51.422 1.00 29.52 554 PRO A O 1
ATOM 4373 N N . ALA A 1 555 ? 10.150 -18.185 49.713 1.00 27.09 555 ALA A N 1
ATOM 4374 C CA . ALA A 1 555 ? 8.918 -17.951 50.455 1.00 27.09 555 ALA A CA 1
ATOM 4375 C C . ALA A 1 555 ? 8.112 -19.262 50.552 1.00 27.09 555 ALA A C 1
ATOM 4377 O O . ALA A 1 555 ? 8.099 -20.079 49.631 1.00 27.09 555 ALA A O 1
ATOM 4378 N N . SER A 1 556 ? 7.486 -19.465 51.704 1.00 25.73 556 SER A N 1
ATOM 4379 C CA . SER A 1 556 ? 6.696 -20.629 52.119 1.00 25.73 556 SER A CA 1
ATOM 4380 C C . SER A 1 556 ? 5.553 -21.018 51.155 1.00 25.73 556 SER A C 1
ATOM 4382 O O . SER A 1 556 ? 4.994 -20.152 50.483 1.00 25.73 556 SER A O 1
ATOM 4384 N N . PRO A 1 557 ? 5.141 -22.304 51.120 1.00 29.11 557 PRO A N 1
ATOM 4385 C CA . PRO A 1 557 ? 4.227 -22.873 50.117 1.00 29.11 557 PRO A CA 1
ATOM 4386 C C . PRO A 1 557 ? 2.727 -22.525 50.289 1.00 29.11 557 PRO A C 1
ATOM 4388 O O . PRO A 1 557 ? 1.874 -23.303 49.874 1.00 29.11 557 PRO A O 1
ATOM 4391 N N . GLU A 1 558 ? 2.369 -21.370 50.858 1.00 28.20 558 GLU A N 1
ATOM 4392 C CA . GLU A 1 558 ? 0.963 -21.015 51.162 1.00 28.20 558 GLU A CA 1
ATOM 4393 C C . GLU A 1 558 ? 0.321 -19.950 50.246 1.00 28.20 558 GLU A C 1
ATOM 4395 O O . GLU A 1 558 ? -0.804 -19.535 50.499 1.00 28.20 558 GLU A O 1
ATOM 4400 N N . GLN A 1 559 ? 0.954 -19.523 49.145 1.00 29.95 559 GLN A N 1
ATOM 4401 C CA . GLN A 1 559 ? 0.386 -18.488 48.253 1.00 29.95 559 GLN A CA 1
ATOM 4402 C C . GLN A 1 559 ? 0.507 -18.812 46.754 1.00 29.95 559 GLN A C 1
ATOM 4404 O O . GLN A 1 559 ? 0.983 -18.010 45.957 1.00 29.95 559 GLN A O 1
ATOM 4409 N N . SER A 1 560 ? 0.026 -19.984 46.334 1.00 27.44 560 SER A N 1
ATOM 4410 C CA . SER A 1 560 ? -0.363 -20.203 44.931 1.00 27.44 560 SER A CA 1
ATOM 4411 C C . SER A 1 560 ? -1.798 -19.694 44.721 1.00 27.44 560 SER A C 1
ATOM 4413 O O . SER A 1 560 ? -2.725 -20.481 44.510 1.00 27.44 560 SER A O 1
ATOM 4415 N N . GLU A 1 561 ? -2.012 -18.380 44.819 1.00 33.62 561 GLU A N 1
ATOM 4416 C CA . GLU A 1 561 ? -3.289 -17.770 44.433 1.00 33.62 561 GLU A CA 1
ATOM 4417 C C . GLU A 1 561 ? -3.514 -17.984 42.930 1.00 33.62 561 GLU A C 1
ATOM 4419 O O . GLU A 1 561 ? -2.726 -17.543 42.091 1.00 33.62 561 GLU A O 1
ATOM 4424 N N . ARG A 1 562 ? -4.598 -18.687 42.576 1.00 39.16 562 ARG A N 1
ATOM 4425 C CA . ARG A 1 562 ? -5.092 -18.783 41.195 1.00 39.16 562 ARG A CA 1
ATOM 4426 C C . ARG A 1 562 ? -5.210 -17.363 40.646 1.00 39.16 562 ARG A C 1
ATOM 4428 O O . ARG A 1 562 ? -5.986 -16.575 41.178 1.00 39.16 562 ARG A O 1
ATOM 4435 N N . GLN A 1 563 ? -4.446 -17.027 39.610 1.00 51.00 563 GLN A N 1
ATOM 4436 C CA . GLN A 1 563 ? -4.443 -15.680 39.045 1.00 51.00 563 GLN A CA 1
ATOM 4437 C C . GLN A 1 563 ? -5.856 -15.349 38.527 1.00 51.00 563 GLN A C 1
ATOM 4439 O O . GLN A 1 563 ? -6.302 -15.897 37.519 1.00 51.00 563 GLN A O 1
ATOM 4444 N N . ALA A 1 564 ? -6.598 -14.521 39.267 1.00 61.16 564 ALA A N 1
ATOM 4445 C CA . ALA A 1 564 ? -8.003 -14.241 38.990 1.00 61.16 564 ALA A CA 1
ATOM 4446 C C . ALA A 1 564 ? -8.174 -13.566 37.616 1.00 61.16 564 ALA A C 1
ATOM 4448 O O . ALA A 1 564 ? -7.416 -12.657 37.262 1.00 61.16 564 ALA A O 1
ATOM 4449 N N . SER A 1 565 ? -9.183 -13.990 36.840 1.00 82.25 565 SER A N 1
ATOM 4450 C CA . SER A 1 565 ? -9.546 -13.333 35.575 1.00 82.25 565 SER A CA 1
ATOM 4451 C C . SER A 1 565 ? -9.786 -11.847 35.822 1.00 82.25 565 SER A C 1
ATOM 4453 O O . SER A 1 565 ? -10.426 -11.469 36.798 1.00 82.25 565 SER A O 1
ATOM 4455 N N . LEU A 1 566 ? -9.355 -10.992 34.895 1.00 87.38 566 LEU A N 1
ATOM 4456 C CA . LEU A 1 566 ? -9.710 -9.576 34.946 1.00 87.38 566 LEU A CA 1
ATOM 4457 C C . LEU A 1 566 ? -11.214 -9.375 34.730 1.00 87.38 566 LEU A C 1
ATOM 4459 O O . LEU A 1 566 ? -11.880 -10.159 34.037 1.00 87.38 566 LEU A O 1
ATOM 4463 N N . GLY A 1 567 ? -11.729 -8.305 35.328 1.00 88.19 567 GLY A N 1
ATOM 4464 C CA . GLY A 1 567 ? -13.110 -7.882 35.182 1.00 88.19 567 GLY A CA 1
ATOM 4465 C C . GLY A 1 567 ? -13.469 -7.435 33.761 1.00 88.19 567 GLY A C 1
ATOM 4466 O O . GLY A 1 567 ? -12.657 -7.354 32.844 1.00 88.19 567 GLY A O 1
ATOM 4467 N N . CYS A 1 568 ? -14.750 -7.160 33.580 1.00 91.12 568 CYS A N 1
ATOM 4468 C CA . CYS A 1 568 ? -15.339 -6.493 32.434 1.00 91.12 568 CYS A CA 1
ATOM 4469 C C . CYS A 1 568 ? -15.921 -5.157 32.902 1.00 91.12 568 CYS A C 1
ATOM 4471 O O . CYS A 1 568 ? -15.940 -4.866 34.102 1.00 91.12 568 CYS A O 1
ATOM 4473 N N . TYR A 1 569 ? -16.442 -4.367 31.966 1.00 89.06 569 TYR A N 1
ATOM 4474 C CA . TYR A 1 569 ? -17.066 -3.076 32.253 1.00 89.06 569 TYR A CA 1
ATOM 4475 C C . TYR A 1 569 ? -18.128 -3.119 33.377 1.00 89.06 569 TYR A C 1
ATOM 4477 O O . TYR A 1 569 ? -18.209 -2.192 34.181 1.00 89.06 569 TYR A O 1
ATOM 4485 N N . PHE A 1 570 ? -18.872 -4.225 33.496 1.00 87.62 570 PHE A N 1
ATOM 4486 C CA . PHE A 1 570 ? -19.955 -4.406 34.472 1.00 87.62 570 PHE A CA 1
ATOM 4487 C C . PHE A 1 570 ? -19.533 -5.050 35.803 1.00 87.62 570 PHE A C 1
ATOM 4489 O O . PHE A 1 570 ? -20.353 -5.116 36.711 1.00 87.62 570 PHE A O 1
ATOM 4496 N N . CYS A 1 571 ? -18.304 -5.566 35.958 1.00 81.81 571 CYS A N 1
ATOM 4497 C CA . CYS A 1 571 ? -17.961 -6.330 37.173 1.00 81.81 571 CYS A CA 1
ATOM 4498 C C . CYS A 1 571 ? -17.719 -5.418 38.403 1.00 81.81 571 CYS A C 1
ATOM 4500 O O . CYS A 1 571 ? -17.752 -5.907 39.520 1.00 81.81 571 CYS A O 1
ATOM 4502 N N . ASN A 1 572 ? -17.525 -4.103 38.224 1.00 66.62 572 ASN A N 1
ATOM 4503 C CA . ASN A 1 572 ? -17.377 -3.145 39.335 1.00 66.62 572 ASN A CA 1
ATOM 4504 C C . ASN A 1 572 ? -18.700 -2.454 39.704 1.00 66.62 572 ASN A C 1
ATOM 4506 O O . ASN A 1 572 ? -18.682 -1.332 40.200 1.00 66.62 572 ASN A O 1
ATOM 4510 N N . ASP A 1 573 ? -19.848 -3.026 39.347 1.00 56.44 573 ASP A N 1
ATOM 4511 C CA . ASP A 1 573 ? -21.156 -2.399 39.525 1.00 56.44 573 ASP A CA 1
ATOM 4512 C C . ASP A 1 573 ? -22.087 -3.224 40.412 1.00 56.44 573 ASP A C 1
ATOM 4514 O O . ASP A 1 573 ? -22.054 -4.452 40.364 1.00 56.44 573 ASP A O 1
ATOM 4518 N N . VAL A 1 574 ? -22.916 -2.527 41.193 1.00 47.69 574 VAL A N 1
ATOM 4519 C CA . VAL A 1 574 ? -23.919 -3.104 42.100 1.00 47.69 574 VAL A CA 1
ATOM 4520 C C . VAL A 1 574 ? -25.334 -3.071 41.512 1.00 47.69 574 VAL A C 1
ATOM 4522 O O . VAL A 1 574 ? -26.268 -3.524 42.165 1.00 47.69 574 VAL A O 1
ATOM 4525 N N . VAL A 1 575 ? -25.507 -2.582 40.274 1.00 46.06 575 VAL A N 1
ATOM 4526 C CA . VAL A 1 575 ? -26.804 -2.548 39.568 1.00 46.06 575 VAL A CA 1
ATOM 4527 C C . VAL A 1 575 ? -26.667 -3.103 38.142 1.00 46.06 575 VAL A C 1
ATOM 4529 O O . VAL A 1 575 ? -25.734 -2.747 37.406 1.00 46.06 575 VAL A O 1
ATOM 4532 N N . ALA A 1 576 ? -27.584 -3.983 37.723 1.00 39.59 576 ALA A N 1
ATOM 4533 C CA . ALA A 1 576 ? -27.621 -4.468 36.343 1.00 39.59 576 ALA A CA 1
ATOM 4534 C C . ALA A 1 576 ? -28.087 -3.359 35.375 1.00 39.59 576 ALA A C 1
ATOM 4536 O O . ALA A 1 576 ? -28.688 -2.370 35.796 1.00 39.59 576 ALA A O 1
ATOM 4537 N N . PRO A 1 577 ? -27.752 -3.450 34.075 1.00 48.25 577 PRO A N 1
ATOM 4538 C CA . PRO A 1 577 ? -28.235 -2.480 33.096 1.00 48.25 577 PRO A CA 1
ATOM 4539 C C . PRO A 1 577 ? -29.766 -2.554 32.964 1.00 48.25 577 PRO A C 1
ATOM 4541 O O . PRO A 1 577 ? -30.300 -3.566 32.519 1.00 48.25 577 PRO A O 1
ATOM 4544 N N . ALA A 1 578 ? -30.443 -1.465 33.328 1.00 52.88 578 ALA A N 1
ATOM 4545 C CA . ALA A 1 578 ? -31.881 -1.246 33.166 1.00 52.88 578 ALA A CA 1
ATOM 4546 C C . ALA A 1 578 ? -32.132 -0.019 32.265 1.00 52.88 578 ALA A C 1
ATOM 4548 O O . ALA A 1 578 ? -31.189 0.703 31.942 1.00 52.88 578 ALA A O 1
ATOM 4549 N N . ASP A 1 579 ? -33.385 0.220 31.855 1.00 47.88 579 ASP A N 1
ATOM 4550 C CA . ASP A 1 579 ? -33.771 1.339 30.976 1.00 47.88 579 ASP A CA 1
ATOM 4551 C C . ASP A 1 579 ? -33.341 2.703 31.557 1.00 47.88 579 ASP A C 1
ATOM 4553 O O . ASP A 1 579 ? -34.004 3.269 32.426 1.00 47.88 579 ASP A O 1
ATOM 4557 N N . SER A 1 580 ? -32.214 3.228 31.067 1.00 48.25 580 SER A N 1
ATOM 4558 C CA . SER A 1 580 ? -31.691 4.555 31.414 1.00 48.25 580 SER A CA 1
ATOM 4559 C C . SER A 1 580 ? -32.096 5.636 30.407 1.00 48.25 580 SER A C 1
ATOM 4561 O O . SER A 1 580 ? -31.732 6.807 30.559 1.00 48.25 580 SER A O 1
ATOM 4563 N N . LEU A 1 581 ? -32.859 5.298 29.353 1.00 46.19 581 LEU A N 1
ATOM 4564 C CA . LEU A 1 581 ? -33.363 6.297 28.400 1.00 46.19 581 LEU A CA 1
ATOM 4565 C C . LEU A 1 581 ? -34.343 7.266 29.082 1.00 46.19 581 LEU A C 1
ATOM 4567 O O . LEU A 1 581 ? -34.480 8.404 28.622 1.00 46.19 581 LEU A O 1
ATOM 4571 N N . SER A 1 582 ? -34.951 6.862 30.205 1.00 42.62 582 SER A N 1
ATOM 4572 C CA . SER A 1 582 ? -35.792 7.716 31.048 1.00 42.62 582 SER A CA 1
ATOM 4573 C C . SER A 1 582 ? -35.029 8.539 32.101 1.00 42.62 582 SER A C 1
ATOM 4575 O O . SER A 1 582 ? -35.422 9.685 32.314 1.00 42.62 582 SER A O 1
ATOM 4577 N N . ASP A 1 583 ? -33.924 8.043 32.684 1.00 31.67 583 ASP A N 1
ATOM 4578 C CA . ASP A 1 583 ? -33.177 8.698 33.781 1.00 31.67 583 ASP A CA 1
ATOM 4579 C C . ASP A 1 583 ? -31.638 8.531 33.638 1.00 31.67 583 ASP A C 1
ATOM 4581 O O . ASP A 1 583 ? -31.129 7.426 33.480 1.00 31.67 583 ASP A O 1
ATOM 4585 N N . ARG A 1 584 ? -30.875 9.644 33.636 1.00 49.91 584 ARG A N 1
ATOM 4586 C CA . ARG A 1 584 ? -29.509 9.771 33.043 1.00 49.91 584 ARG A CA 1
ATOM 4587 C C . ARG A 1 584 ? -28.382 10.112 34.040 1.00 49.91 584 ARG A C 1
ATOM 4589 O O . ARG A 1 584 ? -28.584 11.094 34.748 1.00 49.91 584 ARG A O 1
ATOM 4596 N N . THR A 1 585 ? -27.168 9.516 33.933 1.00 42.88 585 THR A N 1
ATOM 4597 C CA . THR A 1 585 ? -25.927 10.004 34.636 1.00 42.88 585 THR A CA 1
ATOM 4598 C C . THR A 1 585 ? -24.501 9.684 34.079 1.00 42.88 585 THR A C 1
ATOM 4600 O O . THR A 1 585 ? -23.536 10.021 34.742 1.00 42.88 585 THR A O 1
ATOM 4603 N N . LEU A 1 586 ? -24.220 9.115 32.891 1.00 40.19 586 LEU A N 1
ATOM 4604 C CA . LEU A 1 586 ? -22.799 9.137 32.409 1.00 40.19 586 LEU A CA 1
ATOM 4605 C C . LEU A 1 586 ? -22.621 9.002 30.896 1.00 40.19 586 LEU A C 1
ATOM 4607 O O . LEU A 1 586 ? -21.902 9.786 30.285 1.00 40.19 586 LEU A O 1
ATOM 4611 N N . ASP A 1 587 ? -23.315 8.044 30.280 1.00 46.75 587 ASP A N 1
ATOM 4612 C CA . ASP A 1 587 ? -23.043 7.666 28.886 1.00 46.75 587 ASP A CA 1
ATOM 4613 C C . ASP A 1 587 ? -23.859 8.467 27.848 1.00 46.75 587 ASP A C 1
ATOM 4615 O O . ASP A 1 587 ? -23.478 8.576 26.686 1.00 46.75 587 ASP A O 1
ATOM 4619 N N . GLN A 1 588 ? -24.948 9.137 28.240 1.00 48.53 588 GLN A N 1
ATOM 4620 C CA . GLN A 1 588 ? -25.965 9.579 27.274 1.00 48.53 588 GLN A CA 1
ATOM 4621 C C . GLN A 1 588 ? -25.704 10.865 26.464 1.00 48.53 588 GLN A C 1
ATOM 4623 O O . GLN A 1 588 ? -26.635 11.381 25.835 1.00 48.53 588 GLN A O 1
ATOM 4628 N N . GLN A 1 589 ? -24.485 11.412 26.415 1.00 47.53 589 GLN A N 1
ATOM 4629 C CA . GLN A 1 589 ? -24.189 12.564 25.547 1.00 47.53 589 GLN A CA 1
ATOM 4630 C C . GLN A 1 589 ? -22.767 12.542 24.972 1.00 47.53 589 GLN A C 1
ATOM 4632 O O . GLN A 1 589 ? -21.987 13.462 25.206 1.00 47.53 589 GLN A O 1
ATOM 4637 N N . CYS A 1 590 ? -22.461 11.591 24.081 1.00 49.59 590 CYS A N 1
ATOM 4638 C CA . CYS A 1 590 ? -21.260 11.658 23.224 1.00 49.59 590 CYS A CA 1
ATOM 4639 C C . CYS A 1 590 ? -21.137 12.983 22.419 1.00 49.59 590 CYS A C 1
ATOM 4641 O O . CYS A 1 590 ? -20.078 13.284 21.865 1.00 49.59 590 CYS A O 1
ATOM 4643 N N . THR A 1 591 ? -22.207 13.788 22.335 1.00 51.16 591 THR A N 1
ATOM 4644 C CA . THR A 1 591 ? -22.241 15.141 21.746 1.00 51.16 591 THR A CA 1
ATOM 4645 C C . THR A 1 591 ? -21.870 16.276 22.704 1.00 51.16 591 THR A C 1
ATOM 4647 O O . THR A 1 591 ? -21.487 17.345 22.229 1.00 51.16 591 THR A O 1
ATOM 4650 N N . VAL A 1 592 ? -21.955 16.070 24.021 1.00 63.81 592 VAL A N 1
ATOM 4651 C CA . VAL A 1 592 ? -21.640 17.075 25.055 1.00 63.81 592 VAL A CA 1
ATOM 4652 C C . VAL A 1 592 ? -20.422 16.611 25.851 1.00 63.81 592 VAL A C 1
ATOM 4654 O O . VAL A 1 592 ? -20.398 16.615 27.069 1.00 63.81 592 VAL A O 1
ATOM 4657 N N . THR A 1 593 ? -19.386 16.191 25.131 1.00 76.75 593 THR A N 1
ATOM 4658 C CA . THR A 1 593 ? -18.050 15.935 25.677 1.00 76.75 593 THR A CA 1
ATOM 4659 C C . THR A 1 593 ? -17.075 16.975 25.139 1.00 76.75 593 THR A C 1
ATOM 4661 O O . THR A 1 593 ? -17.256 17.516 24.029 1.00 76.75 593 THR A O 1
ATOM 4664 N N . ARG A 1 594 ? -16.019 17.276 25.907 1.00 81.75 594 ARG A N 1
ATOM 4665 C CA . ARG A 1 594 ? -14.912 18.099 25.402 1.00 81.75 594 ARG A CA 1
ATOM 4666 C C . ARG A 1 594 ? -14.310 17.403 24.166 1.00 81.75 594 ARG A C 1
ATOM 4668 O O . ARG A 1 594 ? -13.920 16.241 24.273 1.00 81.75 594 ARG A O 1
ATOM 4675 N N . PRO A 1 595 ? -14.190 18.079 23.003 1.00 86.44 595 PRO A N 1
ATOM 4676 C CA . PRO A 1 595 ? -13.854 17.417 21.736 1.00 86.44 595 PRO A CA 1
ATOM 4677 C C . PRO A 1 595 ? -12.574 16.565 21.744 1.00 86.44 595 PRO A C 1
ATOM 4679 O O . PRO A 1 595 ? -12.518 15.547 21.063 1.00 86.44 595 PRO A O 1
ATOM 4682 N N . GLY A 1 596 ? -11.561 16.948 22.530 1.00 88.62 596 GLY A N 1
ATOM 4683 C CA . GLY A 1 596 ? -10.284 16.228 22.596 1.00 88.62 596 GLY A CA 1
ATOM 4684 C C . GLY A 1 596 ? -10.356 14.839 23.244 1.00 88.62 596 GLY A C 1
ATOM 4685 O O . GLY A 1 596 ? -9.512 13.997 22.950 1.00 88.62 596 GLY A O 1
ATOM 4686 N N . ILE A 1 597 ? -11.365 14.564 24.079 1.00 89.62 597 ILE A N 1
ATOM 4687 C CA . ILE A 1 597 ? -11.461 13.311 24.848 1.00 89.62 597 ILE A CA 1
ATOM 4688 C C . ILE A 1 597 ? -11.545 12.098 23.939 1.00 89.62 597 ILE A C 1
ATOM 4690 O O . ILE A 1 597 ? -10.839 11.117 24.146 1.00 89.62 597 ILE A O 1
ATOM 4694 N N . ALA A 1 598 ? -12.410 12.161 22.928 1.00 91.56 598 ALA A N 1
ATOM 4695 C CA . ALA A 1 598 ? -12.652 11.013 22.073 1.00 91.56 598 ALA A CA 1
ATOM 4696 C C . ALA A 1 598 ? -11.392 10.610 21.302 1.00 91.56 598 ALA A C 1
ATOM 4698 O O . ALA A 1 598 ? -11.130 9.419 21.162 1.00 91.56 598 ALA A O 1
ATOM 4699 N N . ALA A 1 599 ? -10.589 11.581 20.857 1.00 94.88 599 ALA A N 1
ATOM 4700 C CA . ALA A 1 599 ? -9.317 11.313 20.196 1.00 94.88 599 ALA A CA 1
ATOM 4701 C C . ALA A 1 599 ? -8.313 10.646 21.153 1.00 94.88 599 ALA A C 1
ATOM 4703 O O . ALA A 1 599 ? -7.714 9.636 20.788 1.00 94.88 599 ALA A O 1
ATOM 4704 N N . ILE A 1 600 ? -8.186 11.153 22.387 1.00 95.69 600 ILE A N 1
ATOM 4705 C CA . ILE A 1 600 ? -7.285 10.594 23.409 1.00 95.69 600 ILE A CA 1
ATOM 4706 C C . ILE A 1 600 ? -7.707 9.170 23.787 1.00 95.69 600 ILE A C 1
ATOM 4708 O O . ILE A 1 600 ? -6.898 8.247 23.717 1.00 95.69 600 ILE A O 1
ATOM 4712 N N . ALA A 1 601 ? -8.983 8.971 24.126 1.00 94.12 601 ALA A N 1
ATOM 4713 C CA . ALA A 1 601 ? -9.518 7.665 24.493 1.00 94.12 601 ALA A CA 1
ATOM 4714 C C . ALA A 1 601 ? -9.358 6.649 23.350 1.00 94.12 601 ALA A C 1
ATOM 4716 O O . ALA A 1 601 ? -8.947 5.516 23.583 1.00 94.12 601 ALA A O 1
ATOM 4717 N N . SER A 1 602 ? -9.617 7.062 22.105 1.00 97.56 602 SER A N 1
ATOM 4718 C CA . SER A 1 602 ? -9.454 6.196 20.929 1.00 97.56 602 SER A CA 1
ATOM 4719 C C . SER A 1 602 ? -7.996 5.831 20.660 1.00 97.56 602 SER A C 1
ATOM 4721 O O . SER A 1 602 ? -7.723 4.707 20.245 1.00 97.56 602 SER A O 1
ATOM 4723 N N . ALA A 1 603 ? -7.058 6.758 20.875 1.00 97.62 603 ALA A N 1
ATOM 4724 C CA . ALA A 1 603 ? -5.628 6.481 20.755 1.00 97.62 603 ALA A CA 1
ATOM 4725 C C . ALA A 1 603 ? -5.187 5.465 21.812 1.00 97.62 603 ALA A C 1
ATOM 4727 O O . ALA A 1 603 ? -4.666 4.412 21.462 1.00 97.62 603 ALA A O 1
ATOM 4728 N N . LEU A 1 604 ? -5.499 5.718 23.086 1.00 97.00 604 LEU A N 1
ATOM 4729 C CA . LEU A 1 604 ? -5.160 4.814 24.187 1.00 97.00 604 LEU A CA 1
ATOM 4730 C C . LEU A 1 604 ? -5.772 3.420 24.013 1.00 97.00 604 LEU A C 1
ATOM 4732 O O . LEU A 1 604 ? -5.125 2.428 24.329 1.00 97.00 604 LEU A O 1
ATOM 4736 N N . LEU A 1 605 ? -7.000 3.328 23.495 1.00 97.56 605 LEU A N 1
ATOM 4737 C CA . LEU A 1 605 ? -7.673 2.051 23.263 1.00 97.56 605 LEU A CA 1
ATOM 4738 C C . LEU A 1 605 ? -6.981 1.218 22.176 1.00 97.56 605 LEU A C 1
ATOM 4740 O O . LEU A 1 605 ? -6.826 0.010 22.350 1.00 97.56 605 LEU A O 1
ATOM 4744 N N . VAL A 1 606 ? -6.559 1.845 21.072 1.00 98.31 606 VAL A N 1
ATOM 4745 C CA . VAL A 1 606 ? -5.825 1.146 20.005 1.00 98.31 606 VAL A CA 1
ATOM 4746 C C . VAL A 1 606 ? -4.414 0.787 20.455 1.00 98.31 606 VAL A C 1
ATOM 4748 O O . VAL A 1 606 ? -4.019 -0.357 20.271 1.00 98.31 606 VAL A O 1
ATOM 4751 N N . GLU A 1 607 ? -3.689 1.693 21.114 1.00 97.06 607 GLU A N 1
ATOM 4752 C CA . GLU A 1 607 ? -2.360 1.386 21.664 1.00 97.06 607 GLU A CA 1
ATOM 4753 C C . GLU A 1 607 ? -2.419 0.245 22.687 1.00 97.06 607 GLU A C 1
ATOM 4755 O O . GLU A 1 607 ? -1.571 -0.647 22.682 1.00 97.06 607 GLU A O 1
ATOM 4760 N N . LEU A 1 608 ? -3.467 0.207 23.518 1.00 96.06 608 LEU A N 1
ATOM 4761 C CA . LEU A 1 608 ? -3.690 -0.897 24.444 1.00 96.06 608 LEU A CA 1
ATOM 4762 C C . LEU A 1 608 ? -3.929 -2.219 23.710 1.00 96.06 608 LEU A C 1
ATOM 4764 O O . LEU A 1 608 ? -3.391 -3.239 24.134 1.00 96.06 608 LEU A O 1
ATOM 4768 N N . LEU A 1 609 ? -4.707 -2.217 22.621 1.00 97.12 609 LEU A N 1
ATOM 4769 C CA . LEU A 1 609 ? -4.889 -3.416 21.803 1.00 97.12 609 LEU A CA 1
ATOM 4770 C C . LEU A 1 609 ? -3.560 -3.868 21.198 1.00 97.12 609 LEU A C 1
ATOM 4772 O O . LEU A 1 609 ? -3.215 -5.040 21.306 1.00 97.12 609 LEU A O 1
ATOM 4776 N N . VAL A 1 610 ? -2.829 -2.964 20.545 1.00 96.56 610 VAL A N 1
ATOM 4777 C CA . VAL A 1 610 ? -1.575 -3.317 19.876 1.00 96.56 610 VAL A CA 1
ATOM 4778 C C . VAL A 1 610 ? -0.601 -3.877 20.904 1.00 96.56 610 VAL A C 1
ATOM 4780 O O . VAL A 1 610 ? -0.058 -4.950 20.670 1.00 96.56 610 VAL A O 1
ATOM 4783 N N . SER A 1 611 ? -0.473 -3.236 22.070 1.00 94.19 611 SER A N 1
ATOM 4784 C CA . SER A 1 611 ? 0.312 -3.738 23.201 1.00 94.19 611 SER A CA 1
ATOM 4785 C C . SER A 1 611 ? -0.156 -5.135 23.641 1.00 94.19 611 SER A C 1
ATOM 4787 O O . SER A 1 611 ? 0.642 -6.062 23.711 1.00 94.19 611 SER A O 1
ATOM 4789 N N . LEU A 1 612 ? -1.462 -5.346 23.829 1.00 93.88 612 LEU A N 1
ATOM 4790 C CA . LEU A 1 612 ? -2.036 -6.649 24.192 1.00 93.88 612 LEU A CA 1
ATOM 4791 C C . LEU A 1 612 ? -1.692 -7.758 23.183 1.00 93.88 612 LEU A C 1
ATOM 4793 O O . LEU A 1 612 ? -1.408 -8.883 23.590 1.00 93.88 612 LEU A O 1
ATOM 4797 N N . LEU A 1 613 ? -1.703 -7.452 21.883 1.00 94.50 613 LEU A N 1
ATOM 4798 C CA . LEU A 1 613 ? -1.404 -8.409 20.813 1.00 94.50 613 LEU A CA 1
ATOM 4799 C C . LEU A 1 613 ? 0.066 -8.845 20.782 1.00 94.50 613 LEU A C 1
ATOM 4801 O O . LEU A 1 613 ? 0.347 -9.950 20.322 1.00 94.50 613 LEU A O 1
ATOM 4805 N N . GLN A 1 614 ? 0.981 -8.012 21.286 1.00 92.00 614 GLN A N 1
ATOM 4806 C CA . GLN A 1 614 ? 2.398 -8.370 21.418 1.00 92.00 614 GLN A CA 1
ATOM 4807 C C . GLN A 1 614 ? 2.650 -9.320 22.595 1.00 92.00 614 GLN A C 1
ATOM 4809 O O . GLN A 1 614 ? 3.687 -9.979 22.660 1.00 92.00 614 GLN A O 1
ATOM 4814 N N . SER A 1 615 ? 1.712 -9.410 23.540 1.00 87.06 615 SER A N 1
ATOM 4815 C CA . SER A 1 615 ? 1.838 -10.315 24.673 1.00 87.06 615 SER A CA 1
ATOM 4816 C C . SER A 1 615 ? 1.538 -11.763 24.257 1.00 87.06 615 SER A C 1
ATOM 4818 O O . SER A 1 615 ? 0.486 -12.014 23.664 1.00 87.06 615 SER A O 1
ATOM 4820 N N . PRO A 1 616 ? 2.372 -12.751 24.645 1.00 84.44 616 PRO A N 1
ATOM 4821 C CA . PRO A 1 616 ? 2.123 -14.162 24.334 1.00 84.44 616 PRO A CA 1
ATOM 4822 C C . PRO A 1 616 ? 0.762 -14.668 24.836 1.00 84.44 616 PRO A C 1
ATOM 4824 O O . PRO A 1 616 ? 0.118 -15.483 24.183 1.00 84.44 616 PRO A O 1
ATOM 4827 N N . LEU A 1 617 ? 0.301 -14.145 25.978 1.00 82.50 617 LEU A N 1
ATOM 4828 C CA . LEU A 1 617 ? -0.963 -14.530 26.613 1.00 82.50 617 LEU A CA 1
ATOM 4829 C C . LEU A 1 617 ? -2.189 -13.806 26.023 1.00 82.50 617 LEU A C 1
ATOM 4831 O O . LEU A 1 617 ? -3.324 -14.175 26.335 1.00 82.50 617 LEU A O 1
ATOM 4835 N N . ARG A 1 618 ? -1.988 -12.795 25.164 1.00 85.94 618 ARG A N 1
ATOM 4836 C CA . ARG A 1 618 ? -3.041 -11.993 24.516 1.00 85.94 618 ARG A CA 1
ATOM 4837 C C . ARG A 1 618 ? -4.151 -11.590 25.500 1.00 85.94 618 ARG A C 1
ATOM 4839 O O . ARG A 1 618 ? -3.893 -10.924 26.493 1.00 85.94 618 ARG A O 1
ATOM 4846 N N . ALA A 1 619 ? -5.397 -12.016 25.281 1.00 84.06 619 ALA A N 1
ATOM 4847 C CA . ALA A 1 619 ? -6.541 -11.686 26.139 1.00 84.06 619 ALA A CA 1
ATOM 4848 C C . ALA A 1 619 ? -6.355 -12.077 27.624 1.00 84.06 619 ALA A C 1
ATOM 4850 O O . ALA A 1 619 ? -6.986 -11.485 28.502 1.00 84.06 619 ALA A O 1
ATOM 4851 N N . ARG A 1 620 ? -5.493 -13.062 27.911 1.00 83.25 620 ARG A N 1
ATOM 4852 C CA . ARG A 1 620 ? -5.189 -13.565 29.260 1.00 83.25 620 ARG A CA 1
ATOM 4853 C C . ARG A 1 620 ? -4.041 -12.819 29.945 1.00 83.25 620 ARG A C 1
ATOM 4855 O O . ARG A 1 620 ? -3.716 -13.147 31.081 1.00 83.25 620 ARG A O 1
ATOM 4862 N N . SER A 1 621 ? -3.423 -11.826 29.304 1.00 84.31 621 SER A N 1
ATOM 4863 C CA . SER A 1 621 ? -2.295 -11.108 29.903 1.00 84.31 621 SER A CA 1
ATOM 4864 C C . SER A 1 621 ? -2.692 -10.437 31.225 1.00 84.31 621 SER A C 1
ATOM 4866 O O . SER A 1 621 ? -3.719 -9.743 31.273 1.00 84.31 621 SER A O 1
ATOM 4868 N N . PRO A 1 622 ? -1.900 -10.601 32.301 1.00 81.94 622 PRO A N 1
ATOM 4869 C CA . PRO A 1 622 ? -2.200 -9.998 33.595 1.00 81.94 622 PRO A CA 1
ATOM 4870 C C . PRO A 1 622 ? -2.093 -8.471 33.529 1.00 81.94 622 PRO A C 1
ATOM 4872 O O . PRO A 1 622 ? -1.429 -7.911 32.654 1.00 81.94 622 PRO A O 1
ATOM 4875 N N . ALA A 1 623 ? -2.781 -7.782 34.438 1.00 80.75 623 ALA A N 1
ATOM 4876 C CA . ALA A 1 623 ? -2.607 -6.343 34.598 1.00 80.75 623 ALA A CA 1
ATOM 4877 C C . ALA A 1 623 ? -1.305 -6.052 35.372 1.00 80.75 623 ALA A C 1
ATOM 4879 O O . ALA A 1 623 ? -0.963 -6.810 36.281 1.00 80.75 623 ALA A O 1
ATOM 4880 N N . PRO A 1 624 ? -0.576 -4.972 35.042 1.00 73.19 624 PRO A N 1
ATOM 4881 C CA . PRO A 1 624 ? 0.612 -4.581 35.785 1.00 73.19 624 PRO A CA 1
ATOM 4882 C C . PRO A 1 624 ? 0.247 -4.165 37.225 1.00 73.19 624 PRO A C 1
ATOM 4884 O O . PRO A 1 624 ? -0.786 -3.524 37.425 1.00 73.19 624 PRO A O 1
ATOM 4887 N N . PRO A 1 625 ? 1.083 -4.487 38.230 1.00 60.72 625 PRO A N 1
ATOM 4888 C CA . PRO A 1 625 ? 0.875 -4.044 39.609 1.00 60.72 625 PRO A CA 1
ATOM 4889 C C . PRO A 1 625 ? 1.072 -2.523 39.750 1.00 60.72 625 PRO A C 1
ATOM 4891 O O . PRO A 1 625 ? 1.827 -1.920 38.991 1.00 60.72 625 PRO A O 1
ATOM 4894 N N . ASN A 1 626 ? 0.474 -1.908 40.782 1.00 49.94 626 ASN A N 1
ATOM 4895 C CA . ASN A 1 626 ? 0.444 -0.447 41.034 1.00 49.94 626 ASN A CA 1
ATOM 4896 C C . ASN A 1 626 ? 1.802 0.285 41.084 1.00 49.94 626 ASN A C 1
ATOM 4898 O O . ASN A 1 626 ? 1.836 1.511 41.138 1.00 49.94 626 ASN A O 1
ATOM 4902 N N . ARG A 1 627 ? 2.923 -0.444 41.085 1.00 49.28 627 ARG A N 1
ATOM 4903 C CA . ARG A 1 627 ? 4.294 0.089 41.017 1.00 49.28 627 ARG A CA 1
ATOM 4904 C C . ARG A 1 627 ? 5.100 -0.563 39.888 1.00 49.28 627 ARG A C 1
ATOM 4906 O O . ARG A 1 627 ? 6.259 -0.921 40.076 1.00 49.28 627 ARG A O 1
ATOM 4913 N N . SER A 1 628 ? 4.497 -0.782 38.723 1.00 46.91 628 SER A N 1
ATOM 4914 C CA . SER A 1 628 ? 5.239 -1.312 37.580 1.00 46.91 628 SER A CA 1
ATOM 4915 C C . SER A 1 628 ? 6.204 -0.262 37.027 1.00 46.91 628 SER A C 1
ATOM 4917 O O . SER A 1 628 ? 5.797 0.842 36.664 1.00 46.91 628 SER A O 1
ATOM 4919 N N . VAL A 1 629 ? 7.480 -0.636 36.917 1.00 47.31 629 VAL A N 1
ATOM 4920 C CA . VAL A 1 629 ? 8.498 0.092 36.144 1.00 47.31 629 VAL A CA 1
ATOM 4921 C C . VAL A 1 629 ? 7.972 0.300 34.709 1.00 47.31 629 VAL A C 1
ATOM 4923 O O . VAL A 1 629 ? 7.301 -0.604 34.207 1.00 47.31 629 VAL A O 1
ATOM 4926 N N . PRO A 1 630 ? 8.288 1.412 34.008 1.00 49.34 630 PRO A N 1
ATOM 4927 C CA . PRO A 1 630 ? 7.761 1.733 32.667 1.00 49.34 630 PRO A CA 1
ATOM 4928 C C . PRO A 1 630 ? 7.935 0.661 31.564 1.00 49.34 630 PRO A C 1
ATOM 4930 O O . PRO A 1 630 ? 7.433 0.836 30.458 1.00 49.34 630 PRO A O 1
ATOM 4933 N N . ARG A 1 631 ? 8.641 -0.445 31.844 1.00 49.56 631 ARG A N 1
ATOM 4934 C CA . ARG A 1 631 ? 8.885 -1.597 30.960 1.00 49.56 631 ARG A CA 1
ATOM 4935 C C . ARG A 1 631 ? 8.752 -2.929 31.709 1.00 49.56 631 ARG A C 1
ATOM 4937 O O . ARG A 1 631 ? 9.718 -3.674 31.816 1.00 49.56 631 ARG A O 1
ATOM 4944 N N . SER A 1 632 ? 7.595 -3.211 32.301 1.00 45.41 632 SER A N 1
ATOM 4945 C CA . SER A 1 632 ? 7.337 -4.513 32.932 1.00 45.41 632 SER A CA 1
ATOM 4946 C C . SER A 1 632 ? 6.205 -5.240 32.193 1.00 45.41 632 SER A C 1
ATOM 4948 O O . SER A 1 632 ? 5.090 -4.714 32.184 1.00 45.41 632 SER A O 1
ATOM 4950 N N . PRO A 1 633 ? 6.455 -6.407 31.561 1.00 54.91 633 PRO A N 1
ATOM 4951 C CA . PRO A 1 633 ? 7.714 -7.172 31.517 1.00 54.91 633 PRO A CA 1
ATOM 4952 C C . PRO A 1 633 ? 8.825 -6.497 30.688 1.00 54.91 633 PRO A C 1
ATOM 4954 O O . PRO A 1 633 ? 8.531 -5.810 29.712 1.00 54.91 633 PRO A O 1
ATOM 4957 N N . LEU A 1 634 ? 10.098 -6.741 31.042 1.00 55.41 634 LEU A N 1
ATOM 4958 C CA . LEU A 1 634 ? 11.285 -6.123 30.410 1.00 55.41 634 LEU A CA 1
ATOM 4959 C C . LEU A 1 634 ? 11.370 -6.335 28.885 1.00 55.41 634 LEU A C 1
ATOM 4961 O O . LEU A 1 634 ? 11.965 -5.514 28.193 1.00 55.41 634 LEU A O 1
ATOM 4965 N N . ASN A 1 635 ? 10.754 -7.408 28.379 1.00 64.94 635 ASN A N 1
ATOM 4966 C CA . ASN A 1 635 ? 10.833 -7.847 26.982 1.00 64.94 635 ASN A CA 1
ATOM 4967 C C . ASN A 1 635 ? 9.593 -7.474 26.147 1.00 64.94 635 ASN A C 1
ATOM 4969 O O . ASN A 1 635 ? 9.420 -7.992 25.048 1.00 64.94 635 ASN A O 1
ATOM 4973 N N . HIS A 1 636 ? 8.696 -6.621 26.654 1.00 82.19 636 HIS A N 1
ATOM 4974 C CA . HIS A 1 636 ? 7.521 -6.199 25.892 1.00 82.19 636 HIS A CA 1
ATOM 4975 C C . HIS A 1 636 ? 7.852 -5.007 24.971 1.00 82.19 636 HIS A C 1
ATOM 4977 O O . HIS A 1 636 ? 8.245 -3.952 25.481 1.00 82.19 636 HIS A O 1
ATOM 4983 N N . PRO A 1 637 ? 7.655 -5.102 23.639 1.00 84.50 637 PRO A N 1
ATOM 4984 C CA . PRO A 1 637 ? 8.142 -4.094 22.686 1.00 84.50 637 PRO A CA 1
ATOM 4985 C C . PRO A 1 637 ? 7.462 -2.723 22.833 1.00 84.50 637 PRO A C 1
ATOM 4987 O O . PRO A 1 637 ? 8.030 -1.711 22.429 1.00 84.50 637 PRO A O 1
ATOM 4990 N N . LEU A 1 638 ? 6.261 -2.682 23.425 1.00 87.31 638 LEU A N 1
ATOM 4991 C CA . LEU A 1 638 ? 5.433 -1.475 23.558 1.00 87.31 638 LEU A CA 1
ATOM 4992 C C . LEU A 1 638 ? 5.133 -1.076 25.016 1.00 87.31 638 LEU A C 1
ATOM 4994 O O . LEU A 1 638 ? 4.353 -0.160 25.257 1.00 87.31 638 LEU A O 1
ATOM 4998 N N . GLY A 1 639 ? 5.757 -1.730 26.004 1.00 84.12 639 GLY A N 1
ATOM 4999 C CA . GLY A 1 639 ? 5.578 -1.389 27.422 1.00 84.12 639 GLY A CA 1
ATOM 5000 C C . GLY A 1 639 ? 4.408 -2.104 28.108 1.00 84.12 639 GLY A C 1
ATOM 5001 O O . GLY A 1 639 ? 4.273 -3.316 27.985 1.00 84.12 639 GLY A O 1
ATOM 5002 N N . LEU A 1 640 ? 3.616 -1.376 28.902 1.00 85.56 640 LEU A N 1
ATOM 5003 C CA . LEU A 1 640 ? 2.602 -1.953 29.797 1.00 85.56 640 LEU A CA 1
ATOM 5004 C C . LEU A 1 640 ? 1.327 -2.406 29.062 1.00 85.56 640 LEU A C 1
ATOM 5006 O O . LEU A 1 640 ? 0.939 -1.840 28.039 1.00 85.56 640 LEU A O 1
ATOM 5010 N N . VAL A 1 641 ? 0.621 -3.373 29.661 1.00 89.19 641 VAL A N 1
ATOM 5011 C CA . VAL A 1 641 ? -0.692 -3.868 29.202 1.00 89.19 641 VAL A CA 1
ATOM 5012 C C . VAL A 1 641 ? -1.752 -3.688 30.311 1.00 89.19 641 VAL A C 1
ATOM 5014 O O . VAL A 1 641 ? -2.173 -4.663 30.950 1.00 89.19 641 VAL A O 1
ATOM 5017 N N . PRO A 1 642 ? -2.174 -2.442 30.612 1.00 89.12 642 PRO A N 1
ATOM 5018 C CA . PRO A 1 642 ? -3.123 -2.158 31.690 1.00 89.12 642 PRO A CA 1
ATOM 5019 C C . PRO A 1 642 ? -4.487 -2.839 31.501 1.00 89.12 642 PRO A C 1
ATOM 5021 O O . PRO A 1 642 ? -4.880 -3.198 30.393 1.00 89.12 642 PRO A O 1
ATOM 5024 N N . HIS A 1 643 ? -5.221 -3.026 32.600 1.00 88.25 643 HIS A N 1
ATOM 5025 C CA . HIS A 1 643 ? -6.612 -3.492 32.550 1.00 88.25 643 HIS A CA 1
ATOM 5026 C C . HIS A 1 643 ? -7.556 -2.351 32.159 1.00 88.25 643 HIS A C 1
ATOM 5028 O O . HIS A 1 643 ? -8.262 -2.453 31.157 1.00 88.25 643 HIS A O 1
ATOM 5034 N N . SER A 1 644 ? -7.532 -1.257 32.925 1.00 86.62 644 SER A N 1
ATOM 5035 C CA . SER A 1 644 ? -8.290 -0.038 32.659 1.00 86.62 644 SER A CA 1
ATOM 5036 C C . SER A 1 644 ? -7.420 1.204 32.847 1.00 86.62 644 SER A C 1
ATOM 5038 O O . SER A 1 644 ? -6.585 1.264 33.747 1.00 86.62 644 SER A O 1
ATOM 5040 N N . ILE A 1 645 ? -7.633 2.191 31.983 1.00 86.38 645 ILE A N 1
ATOM 5041 C CA . ILE A 1 645 ? -7.072 3.536 32.031 1.00 86.38 645 ILE A CA 1
ATOM 5042 C C . ILE A 1 645 ? -8.245 4.499 32.196 1.00 86.38 645 ILE A C 1
ATOM 5044 O O . ILE A 1 645 ? -9.186 4.480 31.395 1.00 86.38 645 ILE A O 1
ATOM 5048 N N . ARG A 1 646 ? -8.192 5.343 33.223 1.00 81.88 646 ARG A N 1
ATOM 5049 C CA . ARG A 1 646 ? -9.157 6.419 33.460 1.00 81.88 646 ARG A CA 1
ATOM 5050 C C . ARG A 1 646 ? -8.448 7.753 33.359 1.00 81.88 646 ARG A C 1
ATOM 5052 O O . ARG A 1 646 ? -7.479 7.968 34.078 1.00 81.88 646 ARG A O 1
ATOM 5059 N N . GLY A 1 647 ? -8.922 8.622 32.478 1.00 76.62 647 GLY A N 1
ATOM 5060 C CA . GLY A 1 647 ? -8.322 9.936 32.279 1.00 76.62 647 GLY A CA 1
ATOM 5061 C C . GLY A 1 647 ? -9.247 11.074 32.671 1.00 76.62 647 GLY A C 1
ATOM 5062 O O . GLY A 1 647 ? -10.462 10.984 32.479 1.00 76.62 647 GLY A O 1
ATOM 5063 N N . TYR A 1 648 ? -8.646 12.151 33.172 1.00 76.44 648 TYR A N 1
ATOM 5064 C CA . TYR A 1 648 ? -9.323 13.367 33.618 1.00 76.44 648 TYR A CA 1
ATOM 5065 C C . TYR A 1 648 ? -8.673 14.580 32.947 1.00 76.44 648 TYR A C 1
ATOM 5067 O O . TYR A 1 648 ? -7.528 14.923 33.231 1.00 76.44 648 TYR A O 1
ATOM 5075 N N . LEU A 1 649 ? -9.387 15.261 32.047 1.00 76.81 649 LEU A N 1
ATOM 5076 C CA . LEU A 1 649 ? -8.854 16.450 31.363 1.00 76.81 649 LEU A CA 1
ATOM 5077 C C . LEU A 1 649 ? -8.884 17.722 32.216 1.00 76.81 649 LEU A C 1
ATOM 5079 O 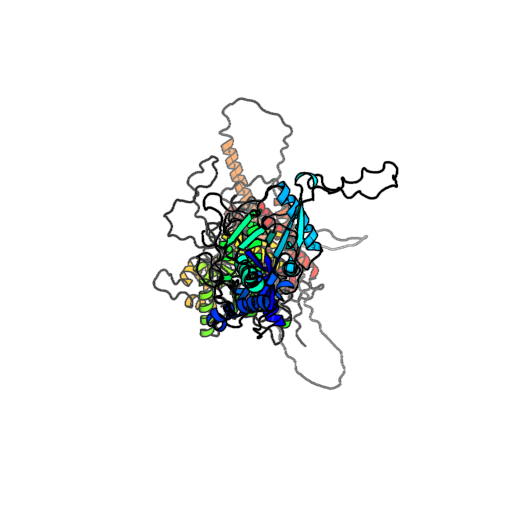O . LEU A 1 649 ? -8.338 18.746 31.800 1.00 76.81 649 LEU A O 1
ATOM 5083 N N . SER A 1 650 ? -9.582 17.713 33.347 1.00 74.69 650 SER A N 1
ATOM 5084 C CA . SER A 1 650 ? -9.557 18.810 34.317 1.00 74.69 650 SER A CA 1
ATOM 5085 C C . SER A 1 650 ? -8.224 18.860 35.065 1.00 74.69 650 SER A C 1
ATOM 5087 O O . SER A 1 650 ? -7.699 19.947 35.291 1.00 74.69 650 SER A O 1
ATOM 5089 N N . THR A 1 651 ? -7.643 17.699 35.373 1.00 73.44 651 THR A N 1
ATOM 5090 C CA . THR A 1 651 ? -6.374 17.565 36.110 1.00 73.44 651 THR A CA 1
ATOM 5091 C C . THR A 1 651 ? -5.201 17.096 35.249 1.00 73.44 651 THR A C 1
ATOM 5093 O O . THR A 1 651 ? -4.069 17.113 35.721 1.00 73.44 651 THR A O 1
ATOM 5096 N N . TRP A 1 652 ? -5.451 16.726 33.987 1.00 79.38 652 TRP A N 1
ATOM 5097 C CA . TRP A 1 652 ? -4.471 16.138 33.062 1.00 79.38 652 TRP A CA 1
ATOM 5098 C C . TRP A 1 652 ? -3.868 14.818 33.561 1.00 79.38 652 TRP A C 1
ATOM 5100 O O . TRP A 1 652 ? -2.730 14.488 33.229 1.00 79.38 652 TRP A O 1
ATOM 5110 N N . ASP A 1 653 ? -4.642 14.057 34.335 1.00 75.31 653 ASP A N 1
ATOM 5111 C CA . ASP A 1 653 ? -4.188 12.827 34.983 1.00 75.31 653 ASP A CA 1
ATOM 5112 C C . ASP A 1 653 ? -4.719 11.559 34.291 1.00 75.31 653 ASP A C 1
ATOM 5114 O O . ASP A 1 653 ? -5.825 11.551 33.742 1.00 75.31 653 ASP A O 1
ATOM 5118 N N . ASN A 1 654 ? -3.927 10.482 34.337 1.00 79.31 654 ASN A N 1
ATOM 5119 C CA . ASN A 1 654 ? -4.257 9.148 33.834 1.00 79.31 654 ASN A CA 1
ATOM 5120 C C . ASN A 1 654 ? -4.002 8.097 34.918 1.00 79.31 654 ASN A C 1
ATOM 5122 O O . ASN A 1 654 ? -2.860 7.757 35.225 1.00 79.31 654 ASN A O 1
ATOM 5126 N N . MET A 1 655 ? -5.078 7.509 35.429 1.00 75.31 655 MET A N 1
ATOM 5127 C CA . MET A 1 655 ? -5.032 6.480 36.461 1.00 75.31 655 MET A CA 1
ATOM 5128 C C . MET A 1 655 ? -5.156 5.084 35.850 1.00 75.31 655 MET A C 1
ATOM 5130 O O . MET A 1 655 ? -6.108 4.794 35.118 1.00 75.31 655 MET A O 1
ATOM 5134 N N . LEU A 1 656 ? -4.216 4.200 36.185 1.00 80.19 656 LEU A N 1
ATOM 5135 C CA . LEU A 1 656 ? -4.296 2.777 35.860 1.00 80.19 656 LEU A CA 1
ATOM 5136 C C . LEU A 1 656 ? -5.058 2.046 36.966 1.00 80.19 656 LEU A C 1
ATOM 5138 O O . LEU A 1 656 ? -4.698 2.136 38.138 1.00 80.19 656 LEU A O 1
ATOM 5142 N N . VAL A 1 657 ? -6.107 1.319 36.588 1.00 75.00 657 VAL A N 1
ATOM 5143 C CA . VAL A 1 657 ? -6.971 0.599 37.526 1.00 75.00 657 VAL A CA 1
ATOM 5144 C C . VAL A 1 657 ? -7.127 -0.852 37.080 1.00 75.00 657 VAL A C 1
ATOM 5146 O O . VAL A 1 657 ? -7.411 -1.143 35.915 1.00 75.00 657 VAL A O 1
ATOM 5149 N N . SER A 1 658 ? -6.970 -1.776 38.023 1.00 78.75 658 SER A N 1
ATOM 5150 C CA . SER A 1 658 ? -7.215 -3.208 37.848 1.00 78.75 658 SER A CA 1
ATOM 5151 C C . SER A 1 658 ? -8.299 -3.685 38.806 1.00 78.75 658 SER A C 1
ATOM 5153 O O . SER A 1 658 ? -8.407 -3.180 39.917 1.00 78.75 658 SER A O 1
ATOM 5155 N N . GLY A 1 659 ? -9.109 -4.646 38.367 1.00 77.00 659 GLY A N 1
ATOM 5156 C CA . GLY A 1 659 ? -10.141 -5.262 39.195 1.00 77.00 659 GLY A CA 1
ATOM 5157 C C . GLY A 1 659 ? -10.408 -6.685 38.704 1.00 77.00 659 GLY A C 1
ATOM 5158 O O . GLY A 1 659 ? -10.405 -6.893 37.482 1.00 77.00 659 GLY A O 1
ATOM 5159 N N . PRO A 1 660 ? -10.579 -7.658 39.612 1.00 81.75 660 PRO A N 1
ATOM 5160 C CA . PRO A 1 660 ? -10.876 -9.034 39.239 1.00 81.75 660 PRO A CA 1
ATOM 5161 C C . PRO A 1 660 ? -12.293 -9.161 38.661 1.00 81.75 660 PRO A C 1
ATOM 5163 O O . PRO A 1 660 ? -13.123 -8.253 38.746 1.00 81.75 660 PRO A O 1
ATOM 5166 N N . SER A 1 661 ? -12.576 -10.301 38.038 1.00 85.00 661 SER A N 1
ATOM 5167 C CA . SER A 1 661 ? -13.932 -10.701 37.681 1.00 85.00 661 SER A CA 1
ATOM 5168 C C . SER A 1 661 ? -14.769 -10.892 38.939 1.00 85.00 661 SER A C 1
ATOM 5170 O O . SER A 1 661 ? -14.299 -11.482 39.908 1.00 85.00 661 SER A O 1
ATOM 5172 N N . TYR A 1 662 ? -16.011 -10.418 38.896 1.00 83.12 662 TYR A N 1
ATOM 5173 C CA . TYR A 1 662 ? -16.939 -10.490 40.017 1.00 83.12 662 TYR A CA 1
ATOM 5174 C C . TYR A 1 662 ? -17.950 -11.620 39.814 1.00 83.12 662 TYR A C 1
ATOM 5176 O O . TYR A 1 662 ? -18.593 -11.699 38.761 1.00 83.12 662 TYR A O 1
ATOM 5184 N N . ASP A 1 663 ? -18.117 -12.462 40.833 1.00 84.44 663 ASP A N 1
ATOM 5185 C CA . ASP A 1 663 ? -18.946 -13.671 40.769 1.00 84.44 663 ASP A CA 1
ATOM 5186 C C . ASP A 1 663 ? -20.437 -13.383 40.582 1.00 84.44 663 ASP A C 1
ATOM 5188 O O . ASP A 1 663 ? -21.130 -14.191 39.964 1.00 84.44 663 ASP A O 1
ATOM 5192 N N . CYS A 1 664 ? -20.926 -12.225 41.041 1.00 86.00 664 CYS A N 1
ATOM 5193 C CA . CYS A 1 664 ? -22.316 -11.802 40.843 1.00 86.00 664 CYS A CA 1
ATOM 5194 C C . CYS A 1 664 ? -22.484 -10.767 39.719 1.00 86.00 664 CYS A C 1
ATOM 5196 O O . CYS A 1 664 ? -23.523 -10.112 39.622 1.00 86.00 664 CYS A O 1
ATOM 5198 N N . CYS A 1 665 ? -21.483 -10.598 38.848 1.00 88.19 665 CYS A N 1
ATOM 5199 C CA . CYS A 1 665 ? -21.579 -9.647 37.744 1.00 88.19 665 CYS A CA 1
ATOM 5200 C C . CYS A 1 665 ? -22.724 -9.992 36.782 1.00 88.19 665 CYS A C 1
ATOM 5202 O O . CYS A 1 665 ? -22.844 -11.125 36.311 1.00 88.19 665 CYS A O 1
ATOM 5204 N N . SER A 1 666 ? -23.484 -8.970 36.392 1.00 88.19 666 SER A N 1
ATOM 5205 C CA . SER A 1 666 ? -24.593 -9.046 35.434 1.00 88.19 666 SER A CA 1
ATOM 5206 C C . SER A 1 666 ? -24.190 -9.425 34.000 1.00 88.19 666 SER A C 1
ATOM 5208 O O . SER A 1 666 ? -25.059 -9.716 33.186 1.00 88.19 666 SER A O 1
ATOM 5210 N N . ALA A 1 667 ? -22.895 -9.433 33.663 1.00 90.12 667 ALA A N 1
ATOM 5211 C CA . ALA A 1 667 ? -22.403 -9.786 32.325 1.00 90.12 667 ALA A CA 1
ATOM 5212 C C . ALA A 1 667 ? -21.318 -10.877 32.325 1.00 90.12 667 ALA A C 1
ATOM 5214 O O . ALA A 1 667 ? -21.327 -11.757 31.469 1.00 90.12 667 ALA A O 1
ATOM 5215 N N . CYS A 1 668 ? -20.358 -10.802 33.257 1.00 90.31 668 CYS A N 1
ATOM 5216 C CA . CYS A 1 668 ? -19.155 -11.644 33.263 1.00 90.31 668 CYS A CA 1
ATOM 5217 C C . CYS A 1 668 ? -19.228 -12.850 34.209 1.00 90.31 668 CYS A C 1
ATOM 5219 O O . CYS A 1 668 ? -18.276 -13.630 34.234 1.00 90.31 668 CYS A O 1
ATOM 5221 N N . SER A 1 669 ? -20.287 -12.981 35.017 1.00 90.25 669 SER A N 1
ATOM 5222 C CA . SER A 1 669 ? -20.350 -14.038 36.029 1.00 90.25 669 SER A CA 1
ATOM 5223 C C . SER A 1 669 ? -20.450 -15.431 35.400 1.00 90.25 669 SER A C 1
ATOM 5225 O O . SER A 1 669 ? -21.072 -15.592 34.343 1.00 90.25 669 SER A O 1
ATOM 5227 N N . PRO A 1 670 ? -19.924 -16.473 36.071 1.00 89.06 670 PRO A N 1
ATOM 5228 C CA . PRO A 1 670 ? -20.063 -17.850 35.606 1.00 89.06 670 PRO A CA 1
ATOM 5229 C C . PRO A 1 670 ? -21.522 -18.255 35.364 1.00 89.06 670 PRO A C 1
ATOM 5231 O O . PRO A 1 670 ? -21.799 -18.972 34.405 1.00 89.06 670 PRO A O 1
ATOM 5234 N N . LYS A 1 671 ? -22.463 -17.759 36.182 1.00 90.06 671 LYS A N 1
ATOM 5235 C CA . LYS A 1 671 ? -23.904 -18.029 36.045 1.00 90.06 671 LYS A CA 1
ATOM 5236 C C . LYS A 1 671 ? -24.475 -17.453 34.748 1.00 90.06 671 LYS A C 1
ATOM 5238 O O . LYS A 1 671 ? -25.120 -18.179 33.997 1.00 90.06 671 LYS A O 1
ATOM 5243 N N . ILE A 1 672 ? -24.173 -16.187 34.448 1.00 91.19 672 ILE A N 1
ATOM 5244 C CA . ILE A 1 672 ? -24.630 -15.509 33.225 1.00 91.19 672 ILE A CA 1
ATOM 5245 C C . ILE A 1 672 ? -24.050 -16.180 31.978 1.00 91.19 672 ILE A C 1
ATOM 5247 O O . ILE A 1 672 ? -24.777 -16.480 31.033 1.00 91.19 672 ILE A O 1
ATOM 5251 N N . LEU A 1 673 ? -22.749 -16.474 31.983 1.00 91.56 673 LEU A N 1
ATOM 5252 C CA . LEU A 1 673 ? -22.083 -17.106 30.841 1.00 91.56 673 LEU A CA 1
ATOM 5253 C C . LEU A 1 673 ? -22.580 -18.540 30.613 1.00 91.56 673 LEU A C 1
ATOM 5255 O O . LEU A 1 673 ? -22.742 -18.963 29.468 1.00 91.56 673 LEU A O 1
ATOM 5259 N N . SER A 1 674 ? -22.866 -19.277 31.688 1.00 89.31 674 SER A N 1
ATOM 5260 C CA . SER A 1 674 ? -23.435 -20.626 31.616 1.00 89.31 674 SER A CA 1
ATOM 5261 C C . SER A 1 674 ? -24.871 -20.612 31.091 1.00 89.31 674 SER A C 1
ATOM 5263 O O . SER A 1 674 ? -25.193 -21.411 30.212 1.00 89.31 674 SER A O 1
ATOM 5265 N N . ALA A 1 675 ? -25.701 -19.663 31.537 1.00 89.19 675 ALA A N 1
ATOM 5266 C CA . ALA A 1 675 ? -27.056 -19.468 31.022 1.00 89.19 675 ALA A CA 1
ATOM 5267 C C . ALA A 1 675 ? -27.054 -19.091 29.532 1.00 89.19 675 ALA A C 1
ATOM 5269 O O . ALA A 1 675 ? -27.755 -19.713 28.737 1.00 89.19 675 ALA A O 1
ATOM 5270 N N . TYR A 1 676 ? -26.187 -18.159 29.120 1.00 91.06 676 TYR A N 1
ATOM 5271 C CA . TYR A 1 676 ? -26.031 -17.800 27.709 1.00 91.06 676 TYR A CA 1
ATOM 5272 C C . TYR A 1 676 ? -25.594 -18.997 26.847 1.00 91.06 676 TYR A C 1
ATOM 5274 O O . TYR A 1 676 ? -26.103 -19.183 25.744 1.00 91.06 676 TYR A O 1
ATOM 5282 N N . ARG A 1 677 ? -24.688 -19.847 27.349 1.00 89.62 677 ARG A N 1
ATOM 5283 C CA . ARG A 1 677 ? -24.227 -21.066 26.655 1.00 89.62 677 ARG A CA 1
ATOM 5284 C C . ARG A 1 677 ? -25.220 -22.238 26.717 1.00 89.62 677 ARG A C 1
ATOM 5286 O O . ARG A 1 677 ? -24.969 -23.245 26.063 1.00 89.62 677 ARG A O 1
ATOM 5293 N N . GLY A 1 678 ? -26.296 -22.143 27.503 1.00 81.12 678 GLY A N 1
ATOM 5294 C CA . GLY A 1 678 ? -27.249 -23.240 27.723 1.00 81.12 678 GLY A CA 1
ATOM 5295 C C . GLY A 1 678 ? -26.724 -24.376 28.617 1.00 81.12 678 GLY A C 1
ATOM 5296 O O . GLY A 1 678 ? -27.2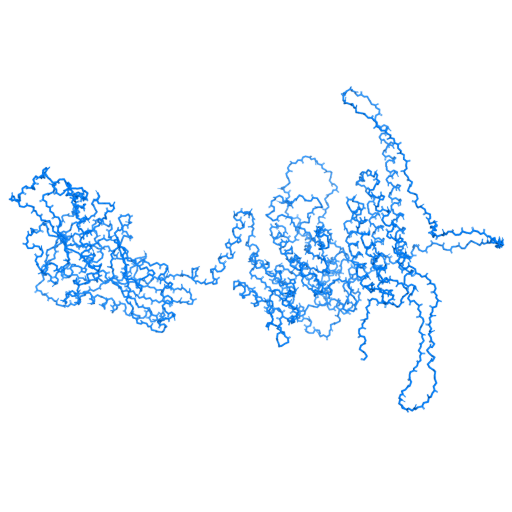16 -25.498 28.540 1.00 81.12 678 GLY A O 1
ATOM 5297 N N . ARG A 1 679 ? -25.709 -24.123 29.457 1.00 65.75 679 ARG A N 1
ATOM 5298 C CA . ARG A 1 679 ? -25.108 -25.111 30.375 1.00 65.75 679 ARG A CA 1
ATOM 5299 C C . ARG A 1 679 ? -25.632 -24.909 31.803 1.00 65.75 679 ARG A C 1
ATOM 5301 O O . ARG A 1 679 ? -24.981 -24.258 32.610 1.00 65.75 679 ARG A O 1
ATOM 5308 N N . GLY A 1 680 ? -26.816 -25.430 32.117 1.00 53.81 680 GLY A N 1
ATOM 5309 C CA . GLY A 1 680 ? -27.391 -25.393 33.471 1.00 53.81 680 GLY A CA 1
ATOM 5310 C C . GLY A 1 680 ? -27.167 -26.684 34.273 1.00 53.81 680 GLY A C 1
ATOM 5311 O O . GLY A 1 680 ? -27.097 -27.772 33.702 1.00 53.81 680 GLY A O 1
ATOM 5312 N N . ASN A 1 681 ? -27.104 -26.573 35.608 1.00 41.66 681 ASN A N 1
ATOM 5313 C CA . ASN A 1 681 ? -27.187 -27.708 36.540 1.00 41.66 681 ASN A CA 1
ATOM 5314 C C . ASN A 1 681 ? -28.615 -28.291 36.511 1.00 41.66 681 ASN A C 1
ATOM 5316 O O . ASN A 1 681 ? -29.448 -27.907 37.327 1.00 41.66 681 ASN A O 1
ATOM 5320 N N . GLY A 1 682 ? -28.904 -29.196 35.570 1.00 40.53 682 GLY A N 1
ATOM 5321 C CA . GLY A 1 682 ? -30.164 -29.957 35.566 1.00 40.53 682 GLY A CA 1
ATOM 5322 C C . GLY A 1 682 ? -30.898 -30.095 34.230 1.00 40.53 682 GLY A C 1
ATOM 5323 O O . GLY A 1 682 ? -32.117 -29.973 34.214 1.00 40.53 682 GLY A O 1
ATOM 5324 N N . GLY A 1 683 ? -30.194 -30.408 33.138 1.00 39.00 683 GLY A N 1
ATOM 5325 C CA . GLY A 1 683 ? -30.814 -30.766 31.853 1.00 39.00 683 GLY A CA 1
ATOM 5326 C C . GLY A 1 683 ? -30.850 -29.622 30.838 1.00 39.00 683 GLY A C 1
ATOM 5327 O O . GLY A 1 683 ? -30.813 -28.452 31.203 1.00 39.00 683 GLY A O 1
ATOM 5328 N N . GLU A 1 684 ? -30.841 -29.998 29.558 1.00 43.72 684 GLU A N 1
ATOM 5329 C CA . GLU A 1 684 ? -30.795 -29.149 28.358 1.00 43.72 684 GLU A CA 1
ATOM 5330 C C . GLU A 1 684 ? -31.685 -27.895 28.477 1.00 43.72 684 GLU A C 1
ATOM 5332 O O . GLU A 1 684 ? -32.905 -27.972 28.365 1.00 43.72 684 GLU A O 1
ATOM 5337 N N . GLY A 1 685 ? -31.073 -26.734 28.725 1.00 50.94 685 GLY A N 1
ATOM 5338 C CA . GLY A 1 685 ? -31.770 -25.448 28.790 1.00 50.94 685 GLY A CA 1
ATOM 5339 C C . GLY A 1 685 ? -31.687 -24.681 27.469 1.00 50.94 685 GLY A C 1
ATOM 5340 O O . GLY A 1 685 ? -30.680 -24.750 26.761 1.00 50.94 685 GLY A O 1
ATOM 5341 N N . GLU A 1 686 ? -32.725 -23.904 27.152 1.00 65.31 686 GLU A N 1
ATOM 5342 C CA . GLU A 1 686 ? -32.768 -22.995 26.000 1.00 65.31 686 GLU A CA 1
ATOM 5343 C C . GLU A 1 686 ? -31.771 -21.823 26.187 1.00 65.31 686 GLU A C 1
ATOM 5345 O O . GLU A 1 686 ? -32.087 -20.791 26.782 1.00 65.31 686 GLU A O 1
ATOM 5350 N N . GLY A 1 687 ? -30.526 -21.999 25.725 1.00 78.38 687 GLY A N 1
ATOM 5351 C CA . GLY A 1 687 ? -29.475 -20.968 25.717 1.00 78.38 687 GLY A CA 1
ATOM 5352 C C . GLY A 1 687 ? -29.574 -19.973 24.546 1.00 78.38 687 GLY A C 1
ATOM 5353 O O . GLY A 1 687 ? -30.503 -20.002 23.737 1.00 78.38 687 GLY A O 1
ATOM 5354 N N . GLY A 1 688 ? -28.592 -19.076 24.421 1.00 87.81 688 GLY A N 1
ATOM 5355 C CA . GLY A 1 688 ? -28.472 -18.134 23.302 1.00 87.81 688 GLY A CA 1
ATOM 5356 C C . GLY A 1 688 ? -29.596 -17.093 23.254 1.00 87.81 688 GLY A C 1
ATOM 5357 O O . GLY A 1 688 ? -29.762 -16.312 24.190 1.00 87.81 688 GLY A O 1
ATOM 5358 N N . TRP A 1 689 ? -30.362 -17.067 22.156 1.00 89.50 689 TRP A N 1
ATOM 5359 C CA . TRP A 1 689 ? -31.451 -16.101 21.943 1.00 89.50 689 TRP A CA 1
ATOM 5360 C C . TRP A 1 689 ? -32.515 -16.144 23.044 1.00 89.50 689 TRP A C 1
ATOM 5362 O O . TRP A 1 689 ? -33.005 -15.091 23.440 1.00 89.50 689 TRP A O 1
ATOM 5372 N N . HIS A 1 690 ? -32.856 -17.327 23.564 1.00 88.56 690 HIS A N 1
ATOM 5373 C CA . HIS A 1 690 ? -33.883 -17.453 24.601 1.00 88.56 690 HIS A CA 1
ATOM 5374 C C . HIS A 1 690 ? -33.483 -16.704 25.885 1.00 88.56 690 HIS A C 1
ATOM 5376 O O . HIS A 1 690 ? -34.244 -15.866 26.368 1.00 88.56 690 HIS A O 1
ATOM 5382 N N . PHE A 1 691 ? -32.246 -16.895 26.356 1.00 90.62 691 PHE A N 1
ATOM 5383 C CA . PHE A 1 691 ? -31.682 -16.128 27.472 1.00 90.62 691 PHE A CA 1
ATOM 5384 C C . PHE A 1 691 ? -31.720 -14.611 27.217 1.00 90.62 691 PHE A C 1
ATOM 5386 O O . PHE A 1 691 ? -32.135 -13.842 28.082 1.00 90.62 691 PHE A O 1
ATOM 5393 N N . VAL A 1 692 ? -31.321 -14.163 26.020 1.00 89.31 692 VAL A N 1
ATOM 5394 C CA . VAL A 1 692 ? -31.315 -12.729 25.676 1.00 89.31 692 VAL A CA 1
ATOM 5395 C C . VAL A 1 692 ? -32.733 -12.163 25.652 1.00 89.31 692 VAL A C 1
ATOM 5397 O O . VAL A 1 692 ? -32.973 -11.082 26.184 1.00 89.31 692 VAL A O 1
ATOM 5400 N N . LYS A 1 693 ? -33.688 -12.906 25.089 1.00 88.62 693 LYS A N 1
ATOM 5401 C CA . LYS A 1 693 ? -35.101 -12.525 25.050 1.00 88.62 693 LYS A CA 1
ATOM 5402 C C . LYS A 1 693 ? -35.676 -12.363 26.459 1.00 88.62 693 LYS A C 1
ATOM 5404 O O . LYS A 1 693 ? -36.413 -11.404 26.686 1.00 88.62 693 LYS A O 1
ATOM 5409 N N . GLN A 1 694 ? -35.342 -13.258 27.389 1.00 86.38 694 GLN A N 1
ATOM 5410 C CA . GLN A 1 694 ? -35.742 -13.125 28.794 1.00 86.38 694 GLN A CA 1
ATOM 5411 C C . GLN A 1 694 ? -35.104 -11.888 29.433 1.00 86.38 694 GLN A C 1
ATOM 5413 O O . GLN A 1 694 ? -35.822 -11.032 29.940 1.00 86.38 694 GLN A O 1
ATOM 5418 N N . ALA A 1 695 ? -33.788 -11.711 29.286 1.00 86.62 695 ALA A N 1
ATOM 5419 C CA . ALA A 1 695 ? -33.063 -10.561 29.834 1.00 86.62 695 ALA A CA 1
ATOM 5420 C C . ALA A 1 695 ? -33.546 -9.190 29.312 1.00 86.62 695 ALA A C 1
ATOM 5422 O O . ALA A 1 695 ? -33.374 -8.170 29.979 1.00 86.62 695 ALA A O 1
ATOM 5423 N N . MET A 1 696 ? -34.139 -9.135 28.117 1.00 84.50 696 MET A N 1
ATOM 5424 C CA . MET A 1 696 ? -34.722 -7.906 27.565 1.00 84.50 696 MET A CA 1
ATOM 5425 C C . MET A 1 696 ? -36.139 -7.621 28.075 1.00 84.50 696 MET A C 1
ATOM 5427 O O . MET A 1 696 ? -36.492 -6.459 28.273 1.00 84.50 696 MET A O 1
ATOM 5431 N N . ASN A 1 697 ? -36.962 -8.660 28.250 1.00 83.75 697 ASN A N 1
ATOM 5432 C CA . ASN A 1 697 ? -38.386 -8.509 28.562 1.00 83.75 697 ASN A CA 1
ATOM 5433 C C . ASN A 1 697 ? -38.687 -8.542 30.070 1.00 83.75 697 ASN A C 1
ATOM 5435 O O . ASN A 1 697 ? -39.653 -7.917 30.508 1.00 83.75 697 ASN A O 1
ATOM 5439 N N . GLU A 1 698 ? -37.885 -9.255 30.860 1.00 83.50 698 GLU A N 1
ATOM 5440 C CA . GLU A 1 698 ? -38.097 -9.461 32.293 1.00 83.50 698 GLU A CA 1
ATOM 5441 C C . GLU A 1 698 ? -37.179 -8.540 33.111 1.00 83.50 698 GLU A C 1
ATOM 5443 O O . GLU A 1 698 ? -35.964 -8.733 33.179 1.00 83.50 698 GLU A O 1
ATOM 5448 N N . LYS A 1 699 ? -37.757 -7.516 33.755 1.00 77.38 699 LYS A N 1
ATOM 5449 C CA . LYS A 1 699 ? -37.018 -6.654 34.694 1.00 77.38 699 LYS A CA 1
ATOM 5450 C C . LYS A 1 699 ? -36.582 -7.470 35.914 1.00 77.38 699 LYS A C 1
ATOM 5452 O O . LYS A 1 699 ? -37.396 -8.213 36.453 1.00 77.38 699 LYS A O 1
ATOM 5457 N N . GLY A 1 700 ? -35.339 -7.314 36.369 1.00 77.81 700 GLY A N 1
ATOM 5458 C CA . GLY A 1 700 ? -34.813 -8.053 37.523 1.00 77.81 700 GLY A CA 1
ATOM 5459 C C . GLY A 1 700 ? -34.202 -9.419 37.183 1.00 77.81 700 GLY A C 1
ATOM 5460 O O . GLY A 1 700 ? -33.463 -9.972 37.992 1.00 77.81 700 GLY A O 1
ATOM 5461 N N . TYR A 1 701 ? -34.468 -9.980 35.994 1.00 85.19 701 TYR A N 1
ATOM 5462 C CA . TYR A 1 701 ? -34.022 -11.335 35.636 1.00 85.19 701 TYR A CA 1
ATOM 5463 C C . TYR A 1 701 ? -32.497 -11.493 35.695 1.00 85.19 701 TYR A C 1
ATOM 5465 O O . TYR A 1 701 ? -31.977 -12.491 36.197 1.00 85.19 701 TYR A O 1
ATOM 5473 N N . VAL A 1 702 ? -31.765 -10.497 35.188 1.00 85.88 702 VAL A N 1
ATOM 5474 C CA . VAL A 1 702 ? -30.298 -10.527 35.153 1.00 85.88 702 VAL A CA 1
ATOM 5475 C C . VAL A 1 702 ? -29.720 -10.372 36.561 1.00 85.88 702 VAL A C 1
ATOM 5477 O O . VAL A 1 702 ? -28.752 -11.062 36.885 1.00 85.88 702 VAL A O 1
ATOM 5480 N N . GLU A 1 703 ? -30.305 -9.504 37.395 1.00 84.81 703 GLU A N 1
ATOM 5481 C CA . GLU A 1 703 ? -29.923 -9.315 38.798 1.00 84.81 703 GLU A CA 1
ATOM 5482 C C . GLU A 1 703 ? -30.110 -10.594 39.621 1.00 84.81 703 GLU A C 1
ATOM 5484 O O . GLU A 1 703 ? -29.220 -10.973 40.388 1.00 84.81 703 GLU A O 1
ATOM 5489 N N . GLU A 1 704 ? -31.245 -11.270 39.448 1.00 84.88 704 GLU A N 1
ATOM 5490 C CA . GLU A 1 704 ? -31.564 -12.527 40.127 1.00 84.88 704 GLU A CA 1
ATOM 5491 C C . GLU A 1 704 ? -30.607 -13.642 39.700 1.00 84.88 704 GLU A C 1
ATOM 5493 O O . GLU A 1 704 ? -29.960 -14.289 40.529 1.00 84.88 704 GLU A O 1
ATOM 5498 N N . LEU A 1 705 ? -30.432 -13.826 38.388 1.00 86.12 705 LEU A N 1
ATOM 5499 C CA . LEU A 1 705 ? -29.582 -14.883 37.847 1.00 86.12 705 LEU A CA 1
ATOM 5500 C C . LEU A 1 705 ? -28.109 -14.700 38.225 1.00 86.12 705 LEU A C 1
ATOM 5502 O O . LEU A 1 705 ? -27.419 -15.680 38.525 1.00 86.12 705 LEU A O 1
ATOM 5506 N N . SER A 1 706 ? -27.599 -13.467 38.217 1.00 86.44 706 SER A N 1
ATOM 5507 C CA . SER A 1 706 ? -26.221 -13.220 38.638 1.00 86.44 706 SER A CA 1
ATOM 5508 C C . SER A 1 706 ? -26.056 -13.364 40.158 1.00 86.44 706 SER A C 1
ATOM 5510 O O . SER A 1 706 ? -24.976 -13.725 40.627 1.00 86.44 706 SER A O 1
ATOM 5512 N N . GLY A 1 707 ? -27.129 -13.201 40.936 1.00 82.19 707 GLY A N 1
ATOM 5513 C CA . GLY A 1 707 ? -27.109 -13.151 42.400 1.00 82.19 707 GLY A CA 1
ATOM 5514 C C . GLY A 1 707 ? -26.844 -11.749 42.949 1.00 82.19 707 GLY A C 1
ATOM 5515 O O . GLY A 1 707 ? -26.516 -11.608 44.124 1.00 82.19 707 GLY A O 1
ATOM 5516 N N . LEU A 1 708 ? -26.957 -10.720 42.106 1.00 79.50 708 LEU A N 1
ATOM 5517 C CA . LEU A 1 708 ? -26.849 -9.319 42.503 1.00 79.50 708 LEU A CA 1
ATOM 5518 C C . LEU A 1 708 ? -28.055 -8.883 43.346 1.00 79.50 708 LEU A C 1
ATOM 5520 O O . LEU A 1 708 ? -27.873 -8.139 44.303 1.00 79.50 708 LEU A O 1
ATOM 5524 N N . ALA A 1 709 ? -29.250 -9.399 43.039 1.00 79.25 709 ALA A N 1
ATOM 5525 C CA . ALA A 1 709 ? -30.471 -9.126 43.802 1.00 79.25 709 ALA A CA 1
ATOM 5526 C C . ALA A 1 709 ? -30.333 -9.548 45.277 1.00 79.25 709 ALA A C 1
ATOM 5528 O O . ALA A 1 709 ? -30.666 -8.793 46.185 1.00 79.25 709 ALA A O 1
ATOM 5529 N N . GLU A 1 710 ? -29.740 -10.716 45.535 1.00 78.06 710 GLU A N 1
ATOM 5530 C CA . GLU A 1 710 ? -29.483 -11.190 46.901 1.00 78.06 710 GLU A CA 1
ATOM 5531 C C . GLU A 1 710 ? -28.443 -10.326 47.633 1.00 78.06 710 GLU A C 1
ATOM 5533 O O . GLU A 1 710 ? -28.558 -10.105 48.837 1.00 78.06 710 GLU A O 1
ATOM 5538 N N . VAL A 1 711 ? -27.436 -9.806 46.923 1.00 73.62 711 VAL A N 1
ATOM 5539 C CA . VAL A 1 711 ? -26.457 -8.873 47.507 1.00 73.62 711 VAL A CA 1
ATOM 5540 C C . VAL A 1 711 ? -27.134 -7.558 47.902 1.00 73.62 711 VAL A C 1
ATOM 5542 O O . VAL A 1 711 ? -26.868 -7.052 48.990 1.00 73.62 711 VAL A O 1
ATOM 5545 N N . GLN A 1 712 ? -28.032 -7.036 47.061 1.00 69.88 712 GLN A N 1
ATOM 5546 C CA . GLN A 1 712 ? -28.828 -5.842 47.366 1.00 69.88 712 GLN A CA 1
ATOM 5547 C C . GLN A 1 712 ? -29.742 -6.078 48.576 1.00 69.88 712 GLN A C 1
ATOM 5549 O O . GLN A 1 712 ? -29.717 -5.293 49.519 1.00 69.88 712 GLN A O 1
ATOM 5554 N N . ARG A 1 713 ? -30.454 -7.212 48.612 1.00 74.94 713 ARG A N 1
ATOM 5555 C CA . ARG A 1 713 ? -31.333 -7.594 49.729 1.00 74.94 713 ARG A CA 1
ATOM 5556 C C . ARG A 1 713 ? -30.583 -7.662 51.061 1.00 74.94 713 ARG A C 1
ATOM 5558 O O . ARG A 1 713 ? -31.057 -7.128 52.056 1.00 74.94 713 ARG A O 1
ATOM 5565 N N . ARG A 1 714 ? -29.383 -8.255 51.077 1.00 69.06 714 ARG A N 1
ATOM 5566 C CA . ARG A 1 714 ? -28.532 -8.316 52.281 1.00 69.06 714 ARG A CA 1
ATOM 5567 C C . ARG A 1 714 ? -28.027 -6.950 52.731 1.00 69.06 714 ARG A C 1
ATOM 5569 O O . ARG A 1 714 ? -27.890 -6.731 53.929 1.00 69.06 714 ARG A O 1
ATOM 5576 N N . ALA A 1 715 ? -27.731 -6.050 51.794 1.00 59.97 715 ALA A N 1
ATOM 5577 C CA . ALA A 1 715 ? -27.337 -4.683 52.127 1.00 59.97 715 ALA A CA 1
ATOM 5578 C C . ALA A 1 715 ? -28.503 -3.910 52.769 1.00 59.97 715 ALA A C 1
ATOM 5580 O O . ALA A 1 715 ? -28.308 -3.225 53.770 1.00 59.97 715 ALA A O 1
ATOM 5581 N N . GLU A 1 716 ? -29.723 -4.079 52.250 1.00 63.94 716 GLU A N 1
ATOM 5582 C CA . GLU A 1 716 ? -30.938 -3.490 52.827 1.00 63.94 716 GLU A CA 1
ATOM 5583 C C . GLU A 1 716 ? -31.289 -4.075 54.205 1.00 63.94 716 GLU A C 1
ATOM 5585 O O . GLU A 1 716 ? -31.700 -3.337 55.098 1.00 63.94 716 GLU A O 1
ATOM 5590 N N . GLU A 1 717 ? -31.128 -5.387 54.399 1.00 64.25 717 GLU A N 1
ATOM 5591 C CA . GLU A 1 717 ? -31.320 -6.049 55.699 1.00 64.25 717 GLU A CA 1
ATOM 5592 C C . GLU A 1 717 ? -30.301 -5.548 56.734 1.00 64.25 717 GLU A C 1
ATOM 5594 O O . GLU A 1 717 ? -30.690 -5.142 57.827 1.00 64.25 717 GLU A O 1
ATOM 5599 N N . ALA A 1 718 ? -29.018 -5.463 56.365 1.00 53.53 718 ALA A N 1
ATOM 5600 C CA . ALA A 1 718 ? -27.976 -4.920 57.237 1.00 53.53 718 ALA A CA 1
ATOM 5601 C C . ALA A 1 718 ? -28.227 -3.449 57.615 1.00 53.53 718 ALA A C 1
ATOM 5603 O O . ALA A 1 718 ? -27.921 -3.047 58.734 1.00 53.53 718 ALA A O 1
ATOM 5604 N N . SER A 1 719 ? -28.817 -2.656 56.712 1.00 47.22 719 SER A N 1
ATOM 5605 C CA . SER A 1 719 ? -29.222 -1.276 57.003 1.00 47.22 719 SER A CA 1
ATOM 5606 C C . SER A 1 719 ? -30.365 -1.190 58.019 1.00 47.22 719 SER A C 1
ATOM 5608 O O . SER A 1 719 ? -30.419 -0.220 58.767 1.00 47.22 719 SER A O 1
ATOM 5610 N N . LYS A 1 720 ? -31.275 -2.173 58.050 1.00 44.44 720 LYS A N 1
ATOM 5611 C CA . LYS A 1 720 ? -32.408 -2.215 58.992 1.00 44.44 720 LYS A CA 1
ATOM 5612 C C . LYS A 1 720 ? -31.999 -2.714 60.377 1.00 44.44 720 LYS A C 1
ATOM 5614 O O . LYS A 1 720 ? -32.522 -2.231 61.373 1.00 44.44 720 LYS A O 1
ATOM 5619 N N . ASP A 1 721 ? -31.034 -3.627 60.457 1.00 44.34 721 ASP A N 1
ATOM 5620 C CA . ASP A 1 721 ? -30.514 -4.133 61.737 1.00 44.34 721 ASP A CA 1
ATOM 5621 C C . ASP A 1 721 ? -29.663 -3.097 62.505 1.00 44.34 721 ASP A C 1
ATOM 5623 O O . ASP A 1 721 ? -29.392 -3.276 63.691 1.00 44.34 721 ASP A O 1
ATOM 5627 N N . LEU A 1 722 ? -29.263 -1.997 61.858 1.00 44.09 722 LEU A N 1
ATOM 5628 C CA . LEU A 1 722 ? -28.559 -0.866 62.479 1.00 44.09 722 LEU A CA 1
ATOM 5629 C C . LEU A 1 722 ? -29.503 0.172 63.129 1.00 44.09 722 LEU A C 1
ATOM 5631 O O . LEU A 1 722 ? -29.016 1.086 63.793 1.00 44.09 722 LEU A O 1
ATOM 5635 N N . GLU A 1 723 ? -30.827 0.024 62.995 1.00 38.25 723 GLU A N 1
ATOM 5636 C CA . GLU A 1 723 ? -31.844 0.829 63.696 1.00 38.25 723 GLU A CA 1
ATOM 5637 C C . GLU A 1 723 ? -32.349 0.114 64.970 1.00 38.25 723 GLU A C 1
ATOM 5639 O O . GLU A 1 723 ? -33.469 -0.386 65.022 1.00 38.25 723 GLU A O 1
ATOM 5644 N N . TRP A 1 724 ? -31.512 0.014 66.008 1.00 36.41 724 TRP A N 1
ATOM 5645 C CA . TRP A 1 724 ? -31.885 -0.410 67.376 1.00 36.41 724 TRP A CA 1
ATOM 5646 C C . TRP A 1 724 ? -31.256 0.633 68.334 1.00 36.41 724 TRP A C 1
ATOM 5648 O O . TRP A 1 724 ? -30.071 0.916 68.188 1.00 36.41 724 TRP A O 1
ATOM 5658 N N . ASP A 1 725 ? -31.892 1.293 69.312 1.00 32.16 725 ASP A N 1
ATOM 5659 C CA . ASP A 1 725 ? -33.108 1.045 70.097 1.00 32.16 725 ASP A CA 1
ATOM 5660 C C . ASP A 1 725 ? -33.540 2.391 70.757 1.00 32.16 725 ASP A C 1
ATOM 5662 O O . ASP A 1 725 ? -32.826 2.914 71.619 1.00 32.16 725 ASP A O 1
ATOM 5666 N N . ASP A 1 726 ? -34.668 2.989 70.349 1.00 36.59 726 ASP A N 1
ATOM 5667 C CA . ASP A 1 726 ? -35.305 4.114 71.061 1.00 36.59 726 ASP A CA 1
ATOM 5668 C C . ASP A 1 726 ? -36.150 3.543 72.214 1.00 36.59 726 ASP A C 1
ATOM 5670 O O . ASP A 1 726 ? -37.368 3.380 72.104 1.00 36.59 726 ASP A O 1
ATOM 5674 N N . SER A 1 727 ? -35.508 3.213 73.338 1.00 35.28 727 SER A N 1
ATOM 5675 C CA . SER A 1 727 ? -36.221 2.872 74.573 1.00 35.28 727 SER A CA 1
ATOM 5676 C C . SER A 1 727 ? -36.234 4.061 75.540 1.00 35.28 727 SER A C 1
ATOM 5678 O O . SER A 1 727 ? -35.193 4.508 76.025 1.00 35.28 727 SER A O 1
ATOM 5680 N N . GLU A 1 728 ? -37.446 4.547 75.794 1.00 40.81 728 GLU A N 1
ATOM 5681 C CA . GLU A 1 728 ? -37.859 5.695 76.602 1.00 40.81 728 GLU A CA 1
ATOM 5682 C C . GLU A 1 728 ? -37.151 5.861 77.966 1.00 40.81 728 GLU A C 1
ATOM 5684 O O . GLU A 1 728 ? -37.041 4.930 78.763 1.00 40.81 728 GLU A O 1
ATOM 5689 N N . GLY A 1 729 ? -36.770 7.107 78.279 1.00 28.61 729 GLY A N 1
ATOM 5690 C CA . GLY A 1 729 ? -36.287 7.549 79.590 1.00 28.61 729 GLY A CA 1
ATOM 5691 C C . GLY A 1 729 ? -36.812 8.948 79.926 1.00 28.61 729 GLY A C 1
ATOM 5692 O O . GLY A 1 729 ? -36.268 9.959 79.493 1.00 28.61 729 GLY A O 1
ATOM 5693 N N . GLU A 1 730 ? -37.910 8.975 80.670 1.00 27.86 730 GLU A N 1
ATOM 5694 C CA . GLU A 1 730 ? -38.720 10.126 81.073 1.00 27.86 730 GLU A CA 1
ATOM 5695 C C . GLU A 1 730 ? -38.045 11.041 82.135 1.00 27.86 730 GLU A C 1
ATOM 5697 O O . GLU A 1 730 ? -37.207 10.583 82.910 1.00 27.86 730 GLU A O 1
ATOM 5702 N N . LEU A 1 731 ? -38.544 12.292 82.228 1.00 24.28 731 LEU A N 1
ATOM 5703 C CA . LEU A 1 731 ? -38.657 13.186 83.414 1.00 24.28 731 LEU A CA 1
ATOM 5704 C C . LEU A 1 731 ? -37.754 14.447 83.561 1.00 24.28 731 LEU A C 1
ATOM 5706 O O . LEU A 1 731 ? -36.654 14.391 84.094 1.00 24.28 731 LEU A O 1
ATOM 5710 N N . THR A 1 732 ? -38.397 15.608 83.291 1.00 24.27 732 THR A N 1
ATOM 5711 C CA . THR A 1 732 ? -38.542 16.841 84.139 1.00 24.27 732 THR A CA 1
ATOM 5712 C C . THR A 1 732 ? -37.288 17.671 84.492 1.00 24.27 732 THR A C 1
ATOM 5714 O O . THR A 1 732 ? -36.243 17.116 84.772 1.00 24.27 732 THR A O 1
ATOM 5717 N N . SER A 1 733 ? -37.258 19.010 84.584 1.00 23.06 733 SER A N 1
ATOM 5718 C CA . SER A 1 733 ? -38.258 20.075 84.815 1.00 23.06 733 SER A CA 1
ATOM 5719 C C . SER A 1 733 ? -37.571 21.463 84.739 1.00 23.06 733 SER A C 1
ATOM 5721 O O . SER A 1 733 ? -36.427 21.547 85.165 1.00 23.06 733 SER A O 1
ATOM 5723 N N . ARG A 1 734 ? -38.303 22.500 84.264 1.00 23.61 734 ARG A N 1
ATOM 5724 C CA . ARG A 1 734 ? -38.458 23.911 84.763 1.00 23.61 734 ARG A CA 1
ATOM 5725 C C . ARG A 1 734 ? -37.227 24.665 85.339 1.00 23.61 734 ARG A C 1
ATOM 5727 O O . ARG A 1 734 ? -36.476 24.102 86.110 1.00 23.61 734 ARG A O 1
ATOM 5734 N N . GLU A 1 735 ? -36.983 25.966 85.125 1.00 23.80 735 GLU A N 1
ATOM 5735 C CA . GLU A 1 735 ? -37.868 27.150 85.105 1.00 23.80 735 GLU A CA 1
ATOM 5736 C C . GLU A 1 735 ? -37.021 28.425 84.797 1.00 23.80 735 GLU A C 1
ATOM 5738 O O . GLU A 1 735 ? -35.882 28.481 85.245 1.00 23.80 735 GLU A O 1
ATOM 5743 N N . ASN A 1 736 ? -37.594 29.406 84.068 1.00 24.77 736 ASN A N 1
ATOM 5744 C CA . ASN A 1 736 ? -37.712 30.862 84.366 1.00 24.77 736 ASN A CA 1
ATOM 5745 C C . ASN A 1 736 ? -36.479 31.713 84.823 1.00 24.77 736 ASN A C 1
ATOM 5747 O O . ASN A 1 736 ? -35.656 31.246 85.587 1.00 24.77 736 ASN A O 1
ATOM 5751 N N . GLU A 1 737 ? -36.284 33.020 84.549 1.00 24.52 737 GLU A N 1
ATOM 5752 C CA . GLU A 1 737 ? -37.020 34.121 83.881 1.00 24.52 737 GLU A CA 1
ATOM 5753 C C . GLU A 1 737 ? -36.200 35.452 84.031 1.00 24.52 737 GLU A C 1
ATOM 5755 O O . GLU A 1 737 ? -35.281 35.503 84.846 1.00 24.52 737 GLU A O 1
ATOM 5760 N N . TYR A 1 738 ? -36.592 36.518 83.303 1.00 23.53 738 TYR A N 1
ATOM 5761 C CA . TYR A 1 738 ? -36.265 37.970 83.426 1.00 23.53 738 TYR A CA 1
ATOM 5762 C C . TYR A 1 738 ? -35.050 38.529 82.656 1.00 23.53 738 TYR A C 1
ATOM 5764 O O . TYR A 1 738 ? -33.910 38.177 82.923 1.00 23.53 738 TYR A O 1
ATOM 5772 N N . ALA A 1 739 ? -35.241 39.304 81.578 1.00 23.09 739 ALA A N 1
ATOM 5773 C CA . ALA A 1 739 ? -35.839 40.650 81.420 1.00 23.09 739 ALA A CA 1
ATOM 5774 C C . ALA A 1 739 ? -34.794 41.783 81.496 1.00 23.09 739 ALA A C 1
ATOM 5776 O O . ALA A 1 739 ? -33.948 41.835 82.380 1.00 23.09 739 ALA A O 1
ATOM 5777 N N . TRP A 1 740 ? -34.889 42.645 80.488 1.00 22.58 740 TRP A N 1
ATOM 5778 C CA . TRP A 1 740 ? -33.960 43.669 80.026 1.00 22.58 740 TRP A CA 1
ATOM 5779 C C . TRP A 1 740 ? -33.929 44.924 80.903 1.00 22.58 740 TRP A C 1
ATOM 5781 O O . TRP A 1 740 ? -34.975 45.333 81.397 1.00 22.58 740 TRP A O 1
ATOM 5791 N N . ASP A 1 741 ? -32.776 45.599 80.953 1.00 23.28 741 ASP A N 1
ATOM 5792 C CA . ASP A 1 741 ? -32.763 47.050 80.751 1.00 23.28 741 ASP A CA 1
ATOM 5793 C C . ASP A 1 741 ? -31.443 47.539 80.133 1.00 23.28 741 ASP A C 1
ATOM 5795 O O . ASP A 1 741 ? -30.360 47.008 80.394 1.00 23.28 741 ASP A O 1
ATOM 5799 N N . GLU A 1 742 ? -31.596 48.517 79.247 1.00 26.28 742 GLU A N 1
ATOM 5800 C CA . GLU A 1 742 ? -30.616 49.096 78.331 1.00 26.28 742 GLU A CA 1
ATOM 5801 C C . GLU A 1 742 ? -29.661 50.067 79.049 1.00 26.28 742 GLU A C 1
ATOM 5803 O O . GLU A 1 742 ? -30.069 50.769 79.968 1.00 26.28 742 GLU A O 1
ATOM 5808 N N . ASP A 1 743 ? -28.397 50.157 78.612 1.00 24.77 743 ASP A N 1
ATOM 5809 C CA . ASP A 1 743 ? -27.874 51.362 77.943 1.00 24.77 743 ASP A CA 1
ATOM 5810 C C . ASP A 1 743 ? -26.376 51.203 77.570 1.00 24.77 743 ASP A C 1
ATOM 5812 O O . ASP A 1 743 ? -25.560 50.700 78.344 1.00 24.77 743 ASP A O 1
ATOM 5816 N N . ARG A 1 744 ? -26.030 51.773 76.407 1.00 24.67 744 ARG A N 1
ATOM 5817 C CA . ARG A 1 744 ? -24.698 52.186 75.899 1.00 24.67 744 ARG A CA 1
ATOM 5818 C C . ARG A 1 744 ? -23.872 51.279 74.965 1.00 24.67 744 ARG A C 1
ATOM 5820 O O . ARG A 1 744 ? -22.911 50.619 75.343 1.00 24.67 744 ARG A O 1
ATOM 5827 N N . THR A 1 745 ? -24.132 51.554 73.679 1.00 24.75 745 THR A N 1
ATOM 5828 C CA . THR A 1 745 ? -23.182 51.920 72.595 1.00 24.75 745 THR A CA 1
ATOM 5829 C C . THR A 1 745 ? -22.361 50.827 71.874 1.00 24.75 745 THR A C 1
ATOM 5831 O O . THR A 1 745 ? -21.304 50.412 72.330 1.00 24.75 745 THR A O 1
ATOM 5834 N N . HIS A 1 746 ? -22.870 50.495 70.673 1.00 26.42 746 HIS A N 1
ATOM 5835 C CA . HIS A 1 746 ? -22.361 49.797 69.464 1.00 26.42 746 HIS A CA 1
ATOM 5836 C C . HIS A 1 746 ? -20.870 49.970 69.050 1.00 26.42 746 HIS A C 1
ATOM 5838 O O . HIS A 1 746 ? -20.262 50.949 69.483 1.00 26.42 746 HIS A O 1
ATOM 5844 N N . PRO A 1 747 ? -20.302 49.153 68.106 1.00 30.83 747 PRO A N 1
ATOM 5845 C CA . PRO A 1 747 ? -20.967 48.236 67.150 1.00 30.83 747 PRO A CA 1
ATOM 5846 C C . PRO A 1 747 ? -20.419 46.788 67.049 1.00 30.83 747 PRO A C 1
ATOM 5848 O O . PRO A 1 747 ? -19.237 46.512 67.241 1.00 30.83 747 PRO A O 1
ATOM 5851 N N . GLU A 1 748 ? -21.310 45.877 66.648 1.00 25.30 748 GLU A N 1
ATOM 5852 C CA . GLU A 1 748 ? -21.108 44.435 66.455 1.00 25.30 748 GLU A CA 1
ATOM 5853 C C . GLU A 1 748 ? -20.873 44.045 64.981 1.00 25.30 748 GLU A C 1
ATOM 5855 O O . GLU A 1 748 ? -21.382 44.685 64.061 1.00 25.30 748 GLU A O 1
ATOM 5860 N N . SER A 1 749 ? -20.205 42.907 64.757 1.00 26.09 749 SER A N 1
ATOM 5861 C CA . SER A 1 749 ? -20.826 41.786 64.020 1.00 26.09 749 SER A CA 1
ATOM 5862 C C . SER A 1 749 ? -20.140 40.440 64.332 1.00 26.09 749 SER A C 1
ATOM 5864 O O . SER A 1 749 ? -19.131 40.069 63.746 1.00 26.09 749 SER A O 1
ATOM 5866 N N . ILE A 1 750 ? -20.731 39.760 65.322 1.00 24.56 750 ILE A N 1
ATOM 5867 C CA . ILE A 1 750 ? -21.112 38.334 65.400 1.00 24.56 750 ILE A CA 1
ATOM 5868 C C . ILE A 1 750 ? -20.035 37.267 65.111 1.00 24.56 750 ILE A C 1
ATOM 5870 O O . ILE A 1 750 ? -19.763 36.898 63.970 1.00 24.56 750 ILE A O 1
ATOM 5874 N N . GLY A 1 751 ? -19.528 36.670 66.198 1.00 22.86 751 GLY A N 1
ATOM 5875 C CA . GLY A 1 751 ? -18.755 35.431 66.215 1.00 22.86 751 GLY A CA 1
ATOM 5876 C C . GLY A 1 751 ? -19.537 34.249 66.808 1.00 22.86 751 GLY A C 1
ATOM 5877 O O . GLY A 1 751 ? -20.092 34.352 67.895 1.00 22.86 751 GLY A O 1
ATOM 5878 N N . ALA A 1 752 ? -19.505 33.142 66.061 1.00 24.31 752 ALA A N 1
ATOM 5879 C CA . ALA A 1 752 ? -19.435 31.736 66.477 1.00 24.31 752 ALA A CA 1
ATOM 5880 C C . ALA A 1 752 ? -20.438 31.178 67.512 1.00 24.31 752 ALA A C 1
ATOM 5882 O O . ALA A 1 752 ? -20.231 31.247 68.720 1.00 24.31 752 ALA A O 1
ATOM 5883 N N . PHE A 1 753 ? -21.414 30.414 67.003 1.00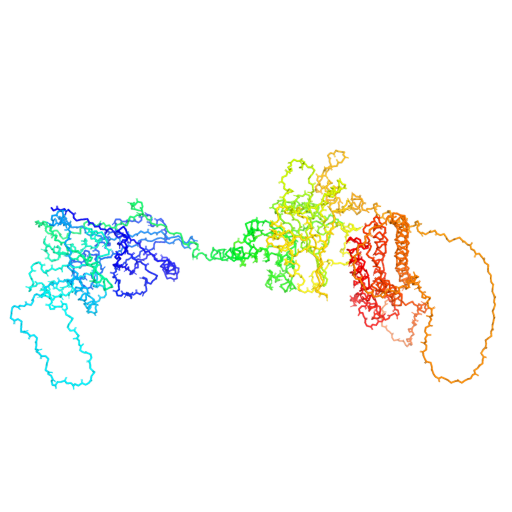 22.47 753 PHE A N 1
ATOM 5884 C CA . PHE A 1 753 ? -21.953 29.252 67.713 1.00 22.47 753 PHE A CA 1
ATOM 5885 C C . PHE A 1 753 ? -20.905 28.129 67.700 1.00 22.47 753 PHE A C 1
ATOM 5887 O O . PHE A 1 753 ? -20.413 27.713 66.651 1.00 22.47 753 PHE A O 1
ATOM 5894 N N . GLN A 1 754 ? -20.533 27.671 68.889 1.00 24.34 754 GLN A N 1
ATOM 5895 C CA . GLN A 1 754 ? -19.453 26.727 69.135 1.00 24.34 754 GLN A CA 1
ATOM 5896 C C . GLN A 1 754 ? -20.003 25.291 69.077 1.00 24.3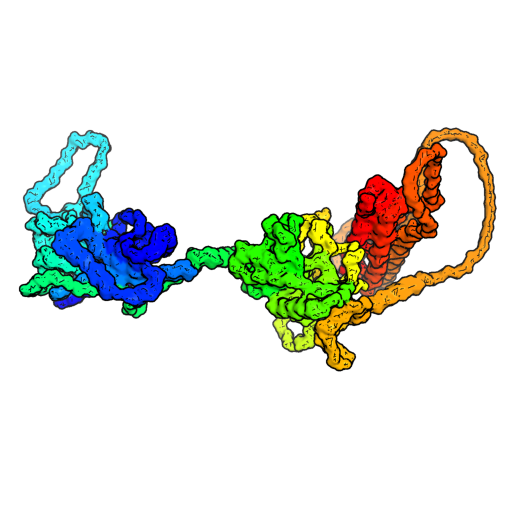4 754 GLN A C 1
ATOM 5898 O O . GLN A 1 754 ? -20.517 24.774 70.064 1.00 24.34 754 GLN A O 1
ATOM 5903 N N . LEU A 1 755 ? -19.907 24.644 67.912 1.00 26.88 755 LEU A N 1
ATOM 5904 C CA . LEU A 1 755 ? -20.063 23.191 67.778 1.00 26.88 755 LEU A CA 1
ATOM 5905 C C . LEU A 1 755 ? -18.767 22.508 68.243 1.00 26.88 755 LEU A C 1
ATOM 5907 O O . LEU A 1 755 ? -17.663 22.905 67.866 1.00 26.88 755 LEU A O 1
ATOM 5911 N N . GLY A 1 756 ? -18.912 21.524 69.133 1.00 24.73 756 GLY A N 1
ATOM 5912 C CA . GLY A 1 756 ? -17.818 20.865 69.842 1.00 24.73 756 GLY A CA 1
ATOM 5913 C C . GLY A 1 756 ? -16.728 20.322 68.916 1.00 24.73 756 GLY A C 1
ATOM 5914 O O . GLY A 1 756 ? -16.992 19.550 67.997 1.00 24.73 756 GLY A O 1
ATOM 5915 N N . LYS A 1 757 ? -15.479 20.709 69.196 1.00 24.25 757 LYS A N 1
ATOM 5916 C CA . LYS A 1 757 ? -14.280 20.123 68.589 1.00 24.25 757 LYS A CA 1
ATOM 5917 C C . LYS A 1 757 ? -14.243 18.621 68.884 1.00 24.25 757 LYS A C 1
ATOM 5919 O O . LYS A 1 757 ? -14.151 18.233 70.046 1.00 24.25 757 LYS A O 1
ATOM 5924 N N . VAL A 1 758 ? -14.212 17.793 67.842 1.00 29.69 758 VAL A N 1
ATOM 5925 C CA . VAL A 1 758 ? -13.716 16.415 67.945 1.00 29.69 758 VAL A CA 1
ATOM 5926 C C . VAL A 1 758 ? -12.214 16.508 68.228 1.00 29.69 758 VAL A C 1
ATOM 5928 O O . VAL A 1 758 ? -11.420 16.848 67.351 1.00 29.69 758 VAL A O 1
ATOM 5931 N N . GLN A 1 759 ? -11.823 16.314 69.489 1.00 23.80 759 GLN A N 1
ATOM 5932 C CA . GLN A 1 759 ? -10.418 16.210 69.875 1.00 23.80 759 GLN A CA 1
ATOM 5933 C C . GLN A 1 759 ? -9.892 14.825 69.499 1.00 23.80 759 GLN A C 1
ATOM 5935 O O . GLN A 1 759 ? -10.298 13.822 70.078 1.00 23.80 759 GLN A O 1
ATOM 5940 N N . TRP A 1 760 ? -8.932 14.800 68.579 1.00 29.80 760 TRP A N 1
ATOM 5941 C CA . TRP A 1 760 ? -8.091 13.642 68.305 1.00 29.80 760 TRP A CA 1
ATOM 5942 C C . TRP A 1 760 ? -7.226 13.359 69.539 1.00 29.80 760 TRP A C 1
ATOM 5944 O O . TRP A 1 760 ? -6.395 14.186 69.923 1.00 29.80 760 TRP A O 1
ATOM 5954 N N . LYS A 1 761 ? -7.442 12.225 70.213 1.00 28.67 761 LYS A N 1
ATOM 5955 C CA . LYS A 1 761 ? -6.617 11.818 71.358 1.00 28.67 761 LYS A CA 1
ATOM 5956 C C . LYS A 1 761 ? -5.363 11.103 70.860 1.00 28.67 761 LYS A C 1
ATOM 5958 O O . LYS A 1 761 ? -5.434 9.969 70.412 1.00 28.67 761 LYS A O 1
ATOM 5963 N N . GLY A 1 762 ? -4.205 11.747 71.003 1.00 29.62 762 GLY A N 1
ATOM 5964 C CA . GLY A 1 762 ? -2.914 11.097 70.773 1.00 29.62 762 GLY A CA 1
ATOM 5965 C C . GLY A 1 762 ? -1.731 12.057 70.828 1.00 29.62 762 GLY A C 1
ATOM 5966 O O . GLY A 1 762 ? -1.142 12.361 69.799 1.00 29.62 762 GLY A O 1
ATOM 5967 N N . GLY A 1 763 ? -1.384 12.548 72.020 1.00 24.08 763 GLY A N 1
ATOM 5968 C CA . GLY A 1 763 ? -0.161 13.318 72.249 1.00 24.08 763 GLY A CA 1
ATOM 5969 C C . GLY A 1 763 ? 0.740 12.618 73.261 1.00 24.08 763 GLY A C 1
ATOM 5970 O O . GLY A 1 763 ? 0.377 12.540 74.428 1.00 24.08 763 GLY A O 1
ATOM 5971 N N . PHE A 1 764 ? 1.910 12.151 72.820 1.00 27.81 764 PHE A N 1
ATOM 5972 C CA . PHE A 1 764 ? 3.073 11.892 73.673 1.00 27.81 764 PHE A CA 1
ATOM 5973 C C . PHE A 1 764 ? 4.350 12.213 72.880 1.00 27.81 764 PHE A C 1
ATOM 5975 O O . PHE A 1 764 ? 4.695 11.513 71.932 1.00 27.81 764 PHE A O 1
ATOM 5982 N N . GLU A 1 765 ? 5.036 13.295 73.258 1.00 23.62 765 GLU A N 1
ATOM 5983 C CA . GLU A 1 765 ? 6.371 13.652 72.764 1.00 23.62 765 GLU A CA 1
ATOM 5984 C C . GLU A 1 765 ? 7.451 12.912 73.566 1.00 23.62 765 GLU A C 1
ATOM 5986 O O . GLU A 1 765 ? 7.459 12.957 74.795 1.00 23.62 765 GLU A O 1
ATOM 5991 N N . TYR A 1 766 ? 8.423 12.314 72.875 1.00 25.45 766 TYR A N 1
ATOM 5992 C CA . TYR A 1 766 ? 9.765 12.102 73.420 1.00 25.45 766 TYR A CA 1
ATOM 5993 C C . TYR A 1 766 ? 10.796 12.594 72.402 1.00 25.45 766 TYR A C 1
ATOM 5995 O O . TYR A 1 766 ? 10.858 12.110 71.272 1.00 25.45 766 TYR A O 1
ATOM 6003 N N . SER A 1 767 ? 11.614 13.567 72.809 1.00 23.38 767 SER A N 1
ATOM 6004 C CA . SER A 1 767 ? 12.744 14.065 72.026 1.00 23.38 767 SER A CA 1
ATOM 6005 C C . SER A 1 767 ? 13.919 13.088 72.101 1.00 23.38 767 SER A C 1
ATOM 6007 O O . SER A 1 767 ? 14.336 12.723 73.201 1.00 23.38 767 SER A O 1
ATOM 6009 N N . LEU A 1 768 ? 14.518 12.742 70.963 1.00 25.12 768 LEU A N 1
ATOM 6010 C CA . LEU A 1 768 ? 15.827 12.088 70.905 1.00 25.12 768 LEU A CA 1
ATOM 6011 C C . LEU A 1 768 ? 16.808 12.996 70.166 1.00 25.12 768 LEU A C 1
ATOM 6013 O O . LEU A 1 768 ? 16.681 13.239 68.967 1.00 25.12 768 LEU A O 1
ATOM 6017 N N . SER A 1 769 ? 17.784 13.509 70.911 1.00 24.42 769 SER A N 1
ATOM 6018 C CA . SER A 1 769 ? 18.925 14.249 70.393 1.00 24.42 769 SER A CA 1
ATOM 6019 C C . SER A 1 769 ? 20.145 13.337 70.212 1.00 24.42 769 SER A C 1
ATOM 6021 O O . SER A 1 769 ? 20.497 12.541 71.077 1.00 24.42 769 SER A O 1
ATOM 6023 N N . SER A 1 770 ? 20.853 13.588 69.108 1.00 26.39 770 SER A N 1
ATOM 6024 C CA . SER A 1 770 ? 22.283 13.345 68.842 1.00 26.39 770 SER A CA 1
ATOM 6025 C C . SER A 1 770 ? 22.820 11.921 68.595 1.00 26.39 770 SER A C 1
ATOM 6027 O O . SER A 1 770 ? 22.492 10.938 69.246 1.00 26.39 770 SER A O 1
ATOM 6029 N N . ALA A 1 771 ? 23.696 11.879 67.587 1.00 29.53 771 ALA A N 1
ATOM 6030 C CA . ALA A 1 771 ? 24.301 10.736 66.919 1.00 29.53 771 ALA A CA 1
ATOM 6031 C C . ALA A 1 771 ? 25.543 10.157 67.628 1.00 29.53 771 ALA A C 1
ATOM 6033 O O . ALA A 1 771 ? 26.279 10.880 68.294 1.00 29.53 771 ALA A O 1
ATOM 6034 N N . GLY A 1 772 ? 25.857 8.885 67.350 1.00 26.62 772 GLY A N 1
ATOM 6035 C CA . GLY A 1 772 ? 27.159 8.274 67.644 1.00 26.62 772 GLY A CA 1
ATOM 6036 C C . GLY A 1 772 ? 27.264 6.826 67.146 1.00 26.62 772 GLY A C 1
ATOM 6037 O O . GLY A 1 772 ? 26.417 6.001 67.461 1.00 26.62 772 GLY A O 1
ATOM 6038 N N . ARG A 1 773 ? 28.283 6.535 66.328 1.00 28.83 773 ARG A N 1
ATOM 6039 C CA . ARG A 1 773 ? 28.544 5.255 65.637 1.00 28.83 773 ARG A CA 1
ATOM 6040 C C . ARG A 1 773 ? 29.142 4.165 66.558 1.00 28.83 773 ARG A C 1
ATOM 6042 O O . ARG A 1 773 ? 30.054 4.463 67.314 1.00 28.83 773 ARG A O 1
ATOM 6049 N N . LEU A 1 774 ? 28.654 2.928 66.373 1.00 29.41 774 LEU A N 1
ATOM 6050 C CA . LEU A 1 774 ? 29.313 1.593 66.339 1.00 29.41 774 LEU A CA 1
ATOM 6051 C C . LEU A 1 774 ? 30.585 1.298 67.177 1.00 29.41 774 LEU A C 1
ATOM 6053 O O . LEU A 1 774 ? 31.645 1.842 66.875 1.00 29.41 774 LEU A O 1
ATOM 6057 N N . ASN A 1 775 ? 30.511 0.303 68.087 1.00 28.30 775 ASN A N 1
ATOM 6058 C CA . ASN A 1 775 ? 31.126 -1.048 67.943 1.00 28.30 775 ASN A CA 1
ATOM 6059 C C . ASN A 1 775 ? 30.929 -1.967 69.191 1.00 28.30 775 ASN A C 1
ATOM 6061 O O . ASN A 1 775 ? 31.132 -1.501 70.305 1.00 28.30 775 ASN A O 1
ATOM 6065 N N . ASP A 1 776 ? 30.577 -3.249 68.939 1.00 29.83 776 ASP A N 1
ATOM 6066 C CA . ASP A 1 776 ? 30.867 -4.549 69.625 1.00 29.83 776 ASP A CA 1
ATOM 6067 C C . ASP A 1 776 ? 30.822 -4.671 71.180 1.00 29.83 776 ASP A C 1
ATOM 6069 O O . ASP A 1 776 ? 31.452 -3.889 71.875 1.00 29.83 776 ASP A O 1
ATOM 6073 N N . GLN A 1 777 ? 30.178 -5.632 71.881 1.00 29.30 777 GLN A N 1
ATOM 6074 C CA . GLN A 1 777 ? 29.936 -7.093 71.731 1.00 29.30 777 GLN A CA 1
ATOM 6075 C C . GLN A 1 777 ? 28.791 -7.581 72.703 1.00 29.30 777 GLN A C 1
ATOM 6077 O O . GLN A 1 777 ? 28.282 -6.766 73.474 1.00 29.30 777 GLN A O 1
ATOM 6082 N N . PRO A 1 778 ? 28.338 -8.868 72.702 1.00 41.00 778 PRO A N 1
ATOM 6083 C CA . PRO A 1 778 ? 26.945 -9.259 73.005 1.00 41.00 778 PRO A CA 1
ATOM 6084 C C . PRO A 1 778 ? 26.661 -9.741 74.446 1.00 41.00 778 PRO A C 1
ATOM 6086 O O . PRO A 1 778 ? 27.510 -10.357 75.082 1.00 41.00 778 PRO A O 1
ATOM 6089 N N . ASN A 1 779 ? 25.418 -9.564 74.933 1.00 31.09 779 ASN A N 1
ATOM 6090 C CA . ASN A 1 779 ? 24.871 -10.362 76.043 1.00 31.09 779 ASN A CA 1
ATOM 6091 C C . ASN A 1 779 ? 23.327 -10.481 76.033 1.00 31.09 779 ASN A C 1
ATOM 6093 O O . ASN A 1 779 ? 22.597 -9.511 75.834 1.00 31.09 779 ASN A O 1
ATOM 6097 N N . ASN A 1 780 ? 22.855 -11.707 76.285 1.00 38.78 780 ASN A N 1
ATOM 6098 C CA . ASN A 1 780 ? 21.472 -12.212 76.290 1.00 38.78 780 ASN A CA 1
ATOM 6099 C C . ASN A 1 780 ? 20.499 -11.475 77.244 1.00 38.78 780 ASN A C 1
ATOM 6101 O O . ASN A 1 780 ? 20.348 -11.878 78.398 1.00 38.78 780 ASN A O 1
ATOM 6105 N N . LYS A 1 781 ? 19.760 -10.462 76.759 1.00 30.53 781 LYS A N 1
ATOM 6106 C CA . LYS A 1 781 ? 18.561 -9.905 77.444 1.00 30.53 781 LYS A CA 1
ATOM 6107 C C . LYS A 1 781 ? 17.395 -9.491 76.520 1.00 30.53 781 LYS A C 1
ATOM 6109 O O . LYS A 1 781 ? 16.438 -8.882 76.986 1.00 30.53 781 LYS A O 1
ATOM 6114 N N . SER A 1 782 ? 17.413 -9.842 75.235 1.00 31.97 782 SER A N 1
ATOM 6115 C CA . SER A 1 782 ? 16.465 -9.320 74.230 1.00 31.97 782 SER A CA 1
ATOM 6116 C C . SER A 1 782 ? 15.169 -10.130 74.033 1.00 31.97 782 SER A C 1
ATOM 6118 O O . SER A 1 782 ? 14.215 -9.602 73.469 1.00 31.97 782 SER A O 1
ATOM 6120 N N . ALA A 1 783 ? 15.061 -11.369 74.527 1.00 31.25 783 ALA A N 1
ATOM 6121 C CA . ALA A 1 783 ? 13.890 -12.218 74.241 1.00 31.25 783 ALA A CA 1
ATOM 6122 C C . ALA A 1 783 ? 12.614 -11.842 75.033 1.00 31.25 783 ALA A C 1
ATOM 6124 O O . ALA A 1 783 ? 11.503 -11.986 74.526 1.00 31.25 783 ALA A O 1
ATOM 6125 N N . MET A 1 784 ? 12.742 -11.301 76.251 1.00 30.19 784 MET A N 1
ATOM 6126 C CA . MET A 1 784 ? 11.578 -10.937 77.080 1.00 30.19 784 MET A CA 1
ATOM 6127 C C . MET A 1 784 ? 11.014 -9.536 76.784 1.00 30.19 784 MET A C 1
ATOM 6129 O O . MET A 1 784 ? 9.845 -9.289 77.057 1.00 30.19 784 MET A O 1
ATOM 6133 N N . GLN A 1 785 ? 11.796 -8.632 76.180 1.00 32.56 785 GLN A N 1
ATOM 6134 C CA . GLN A 1 785 ? 11.315 -7.297 75.788 1.00 32.56 785 GLN A CA 1
ATOM 6135 C C . GLN A 1 785 ? 10.592 -7.289 74.432 1.00 32.56 785 GLN A C 1
ATOM 6137 O O . GLN A 1 785 ? 9.691 -6.478 74.237 1.00 32.56 785 GLN A O 1
ATOM 6142 N N . LEU A 1 786 ? 10.915 -8.217 73.523 1.00 32.53 786 LEU A N 1
ATOM 6143 C CA . LEU A 1 786 ? 10.254 -8.323 72.213 1.00 32.53 786 LEU A CA 1
ATOM 6144 C C . LEU A 1 786 ? 8.801 -8.824 72.311 1.00 32.53 786 LEU A C 1
ATOM 6146 O O . LEU A 1 786 ? 7.950 -8.386 71.544 1.00 32.53 786 LEU A O 1
ATOM 6150 N N . SER A 1 787 ? 8.491 -9.668 73.299 1.00 31.50 787 SER A N 1
ATOM 6151 C CA . SER A 1 787 ? 7.146 -10.242 73.493 1.00 31.50 787 SER A CA 1
ATOM 6152 C C . SER A 1 787 ? 6.115 -9.187 73.926 1.00 31.50 787 SER A C 1
ATOM 6154 O O . SER A 1 787 ? 5.001 -9.138 73.407 1.00 31.50 787 SER A O 1
ATOM 6156 N N . SER A 1 788 ? 6.500 -8.299 74.847 1.00 31.25 788 SER A N 1
ATOM 6157 C CA . SER A 1 788 ? 5.631 -7.233 75.363 1.00 31.25 788 SER A CA 1
ATOM 6158 C C . SER A 1 788 ? 5.457 -6.090 74.363 1.00 31.25 788 SER A C 1
ATOM 6160 O O . SER A 1 788 ? 4.377 -5.514 74.274 1.00 31.25 788 SER A O 1
ATOM 6162 N N . LEU A 1 789 ? 6.491 -5.789 73.568 1.00 32.06 789 LEU A N 1
ATOM 6163 C CA . LEU A 1 789 ? 6.414 -4.776 72.514 1.00 32.06 789 LEU A CA 1
ATOM 6164 C C . LEU A 1 789 ? 5.466 -5.216 71.387 1.00 32.06 789 LEU A C 1
ATOM 6166 O O . LEU A 1 789 ? 4.691 -4.408 70.886 1.00 32.06 789 LEU A O 1
ATOM 6170 N N . MET A 1 790 ? 5.470 -6.505 71.030 1.00 32.41 790 MET A N 1
ATOM 6171 C CA . MET A 1 790 ? 4.609 -7.054 69.978 1.00 32.41 790 MET A CA 1
ATOM 6172 C C . MET A 1 790 ? 3.124 -7.054 70.382 1.00 32.41 790 MET A C 1
ATOM 6174 O O . MET A 1 790 ? 2.273 -6.700 69.572 1.00 32.41 790 MET A O 1
ATOM 6178 N N . LEU A 1 791 ? 2.812 -7.352 71.650 1.00 34.91 791 LEU A N 1
ATOM 6179 C CA . LEU A 1 791 ? 1.451 -7.277 72.208 1.00 34.91 791 LEU A CA 1
ATOM 6180 C C . LEU A 1 791 ? 0.918 -5.838 72.296 1.00 34.91 791 LEU A C 1
ATOM 6182 O O . LEU A 1 791 ? -0.230 -5.597 71.929 1.00 34.91 791 LEU A O 1
ATOM 6186 N N . VAL A 1 792 ? 1.755 -4.879 72.711 1.00 33.81 792 VAL A N 1
ATOM 6187 C CA . VAL A 1 792 ? 1.392 -3.450 72.740 1.00 33.81 792 VAL A CA 1
ATOM 6188 C C . VAL A 1 792 ? 1.189 -2.906 71.323 1.00 33.81 792 VAL A C 1
ATOM 6190 O O . VAL A 1 792 ? 0.244 -2.159 71.089 1.00 33.81 792 VAL A O 1
ATOM 6193 N N . THR A 1 793 ? 2.007 -3.334 70.357 1.00 36.03 793 THR A N 1
ATOM 6194 C CA . THR A 1 793 ? 1.865 -2.931 68.946 1.00 36.03 793 THR A CA 1
ATOM 6195 C C . THR A 1 793 ? 0.587 -3.510 68.326 1.00 36.03 793 THR A C 1
ATOM 6197 O O . THR A 1 793 ? -0.160 -2.782 67.683 1.00 36.03 793 THR A O 1
ATOM 6200 N N . LEU A 1 794 ? 0.265 -4.784 68.585 1.00 37.91 794 LEU A N 1
ATOM 6201 C CA . LEU A 1 794 ? -0.988 -5.417 68.144 1.00 37.91 794 LEU A CA 1
ATOM 6202 C C . LEU A 1 794 ? -2.236 -4.780 68.782 1.00 37.91 794 LEU A C 1
ATOM 6204 O O . LEU A 1 794 ? -3.246 -4.603 68.103 1.00 37.91 794 LEU A O 1
ATOM 6208 N N . GLN A 1 795 ? -2.180 -4.408 70.066 1.00 33.09 795 GLN A N 1
ATOM 6209 C CA . GLN A 1 795 ? -3.276 -3.691 70.730 1.00 33.09 795 GLN A CA 1
ATOM 6210 C C . GLN A 1 795 ? -3.439 -2.263 70.206 1.00 33.09 795 GLN A C 1
ATOM 6212 O O . GLN A 1 795 ? -4.572 -1.839 70.000 1.00 33.09 795 GLN A O 1
ATOM 6217 N N . MET A 1 796 ? -2.341 -1.545 69.941 1.00 34.03 796 MET A N 1
ATOM 6218 C CA . MET A 1 796 ? -2.392 -0.209 69.339 1.00 34.03 796 MET A CA 1
ATOM 6219 C C . MET A 1 796 ? -2.971 -0.244 67.922 1.00 34.03 796 MET A C 1
ATOM 6221 O O . MET A 1 796 ? -3.823 0.578 67.609 1.00 34.03 796 MET A O 1
ATOM 6225 N N . VAL A 1 797 ? -2.583 -1.217 67.088 1.00 43.28 797 VAL A N 1
ATOM 6226 C CA . VAL A 1 797 ? -3.145 -1.379 65.735 1.00 43.28 797 VAL A CA 1
ATOM 6227 C C . VAL A 1 797 ? -4.652 -1.641 65.797 1.00 43.28 797 VAL A C 1
ATOM 6229 O O . VAL A 1 797 ? -5.408 -0.959 65.115 1.00 43.28 797 VAL A O 1
ATOM 6232 N N . ARG A 1 798 ? -5.115 -2.546 66.670 1.00 39.19 798 ARG A N 1
ATOM 6233 C CA . ARG A 1 798 ? -6.555 -2.810 66.846 1.00 39.19 798 ARG A CA 1
ATOM 6234 C C . ARG A 1 798 ? -7.342 -1.593 67.336 1.00 39.19 798 ARG A C 1
ATOM 6236 O O . ARG A 1 798 ? -8.471 -1.405 66.899 1.00 39.19 798 ARG A O 1
ATOM 6243 N N . PHE A 1 799 ? -6.755 -0.776 68.211 1.00 36.38 799 PHE A N 1
ATOM 6244 C CA . PHE A 1 799 ? -7.384 0.458 68.695 1.00 36.38 799 PHE A CA 1
ATOM 6245 C C . PHE A 1 799 ? -7.538 1.490 67.566 1.00 36.38 799 PHE A C 1
ATOM 6247 O O . PHE A 1 799 ? -8.611 2.049 67.389 1.00 36.38 799 PHE A O 1
ATOM 6254 N N . VAL A 1 800 ? -6.504 1.666 66.736 1.00 51.16 800 VAL A N 1
ATOM 6255 C CA . VAL A 1 800 ? -6.534 2.600 65.596 1.00 51.16 800 VAL A CA 1
ATOM 6256 C C . VAL A 1 800 ? -7.481 2.123 64.481 1.00 51.16 800 VAL A C 1
ATOM 6258 O O . VAL A 1 800 ? -8.135 2.946 63.845 1.00 51.16 800 VAL A O 1
ATOM 6261 N N . VAL A 1 801 ? -7.592 0.809 64.240 1.00 52.03 801 VAL A N 1
ATOM 6262 C CA . VAL A 1 801 ? -8.588 0.244 63.304 1.00 52.03 801 VAL A CA 1
ATOM 6263 C C . VAL A 1 801 ? -10.014 0.505 63.796 1.00 52.03 801 VAL A C 1
ATOM 6265 O O . VAL A 1 801 ? -10.860 0.891 62.993 1.00 52.03 801 VAL A O 1
ATOM 6268 N N . ALA A 1 802 ? -10.283 0.307 65.091 1.00 52.84 802 ALA A N 1
ATOM 6269 C CA . ALA A 1 802 ? -11.604 0.538 65.676 1.00 52.84 802 ALA A CA 1
ATOM 6270 C C . ALA A 1 802 ? -12.025 2.013 65.566 1.00 52.84 802 ALA A C 1
ATOM 6272 O O . ALA A 1 802 ? -13.119 2.283 65.073 1.00 52.84 802 ALA A O 1
ATOM 6273 N N . ASP A 1 803 ? -11.123 2.942 65.901 1.00 59.00 803 ASP A N 1
ATOM 6274 C CA . ASP A 1 803 ? -11.355 4.386 65.758 1.00 59.00 803 ASP A CA 1
ATOM 6275 C C . ASP A 1 803 ? -11.616 4.768 64.283 1.00 59.00 803 ASP A C 1
ATOM 6277 O O . ASP A 1 803 ? -12.526 5.535 63.978 1.00 59.00 803 ASP A O 1
ATOM 6281 N N . GLY A 1 804 ? -10.874 4.176 63.336 1.00 63.97 804 GLY A N 1
ATOM 6282 C CA . GLY A 1 804 ? -11.064 4.419 61.901 1.00 63.97 804 GLY A CA 1
ATOM 6283 C C . GLY A 1 804 ? -12.386 3.881 61.336 1.00 63.97 804 GLY A C 1
ATOM 6284 O O . GLY A 1 804 ? -12.963 4.491 60.435 1.00 63.97 804 GLY A O 1
ATOM 6285 N N . ILE A 1 805 ? -12.884 2.753 61.853 1.00 66.06 805 ILE A N 1
ATOM 6286 C CA . ILE A 1 805 ? -14.201 2.208 61.485 1.00 66.06 805 ILE A CA 1
ATOM 6287 C C . ILE A 1 805 ? -15.317 3.075 62.076 1.00 66.06 805 ILE A C 1
ATOM 6289 O O . ILE A 1 805 ? -16.277 3.384 61.373 1.00 66.06 805 ILE A O 1
ATOM 6293 N N . GLU A 1 806 ? -15.188 3.502 63.334 1.00 66.69 806 GLU A N 1
ATOM 6294 C CA . GLU A 1 806 ? -16.156 4.386 63.992 1.00 66.69 806 GLU A CA 1
ATOM 6295 C C . GLU A 1 806 ? -16.278 5.732 63.259 1.00 66.69 806 GLU A C 1
ATOM 6297 O O . GLU A 1 806 ? -17.388 6.191 62.981 1.00 66.69 806 GLU A O 1
ATOM 6302 N N . ASP A 1 807 ? -15.153 6.312 62.833 1.00 65.81 807 ASP A N 1
ATOM 6303 C CA . ASP A 1 807 ? -15.128 7.544 62.042 1.00 65.81 807 ASP A CA 1
ATOM 6304 C C . ASP A 1 807 ? -15.785 7.381 60.659 1.00 65.81 807 ASP A C 1
ATOM 6306 O O . ASP A 1 807 ? -16.527 8.262 60.214 1.00 65.81 807 ASP A O 1
ATOM 6310 N N . LEU A 1 808 ? -15.556 6.257 59.967 1.00 75.94 808 LEU A N 1
ATOM 6311 C CA . LEU A 1 808 ? -16.190 5.975 58.672 1.00 75.94 808 LEU A CA 1
ATOM 6312 C C . LEU A 1 808 ? -17.696 5.727 58.807 1.00 75.94 808 LEU A C 1
ATOM 6314 O O . LEU A 1 808 ? -18.468 6.242 57.997 1.00 75.94 808 LEU A O 1
ATOM 6318 N N . ASN A 1 809 ? -18.121 5.021 59.854 1.00 74.81 809 ASN A N 1
ATOM 6319 C CA . ASN A 1 809 ? -19.536 4.827 60.169 1.00 74.81 809 ASN A CA 1
ATOM 6320 C C . ASN A 1 809 ? -20.210 6.163 60.511 1.00 74.81 809 ASN A C 1
ATOM 6322 O O . ASN A 1 809 ? -21.327 6.434 60.073 1.00 74.81 809 ASN A O 1
ATOM 6326 N N . ARG A 1 810 ? -19.514 7.055 61.222 1.00 70.62 810 ARG A N 1
ATOM 6327 C CA . ARG A 1 810 ? -20.001 8.409 61.499 1.00 70.62 810 ARG A CA 1
ATOM 6328 C C . ARG A 1 810 ? -20.134 9.241 60.223 1.00 70.62 810 ARG A C 1
ATOM 6330 O O . ARG A 1 810 ? -21.129 9.943 60.057 1.00 70.62 810 ARG A O 1
ATOM 6337 N N . LEU A 1 811 ? -19.174 9.152 59.299 1.00 76.69 811 LEU A N 1
ATOM 6338 C CA . LEU A 1 811 ? -19.271 9.798 57.984 1.00 76.69 811 LEU A CA 1
ATOM 6339 C C . LEU A 1 811 ? -20.436 9.241 57.154 1.00 76.69 811 LEU A C 1
ATOM 6341 O O . LEU A 1 811 ? -21.130 10.018 56.493 1.00 76.69 811 LEU A O 1
ATOM 6345 N N . GLN A 1 812 ? -20.679 7.928 57.207 1.00 80.31 812 GLN A N 1
ATOM 6346 C CA . GLN A 1 812 ? -21.844 7.292 56.587 1.00 80.31 812 GLN A CA 1
ATOM 6347 C C . GLN A 1 812 ? -23.146 7.873 57.155 1.00 80.31 812 GLN A C 1
ATOM 6349 O O . GLN A 1 812 ? -23.953 8.409 56.398 1.00 80.31 812 GLN A O 1
ATOM 6354 N N . GLN A 1 813 ? -23.306 7.872 58.482 1.00 75.62 813 GLN A N 1
ATOM 6355 C CA . GLN A 1 813 ? -24.484 8.419 59.167 1.00 75.62 813 GLN A CA 1
ATOM 6356 C C . GLN A 1 813 ? -24.708 9.904 58.859 1.00 75.62 813 GLN A C 1
ATOM 6358 O O . GLN A 1 813 ? -25.830 10.320 58.581 1.00 75.62 813 GLN A O 1
ATOM 6363 N N . MET A 1 814 ? -23.646 10.717 58.860 1.00 75.31 814 MET A N 1
ATOM 6364 C CA . MET A 1 814 ? -23.741 12.138 58.509 1.00 75.31 814 MET A CA 1
ATOM 6365 C C . MET A 1 814 ? -24.183 12.343 57.054 1.00 75.31 814 MET A C 1
ATOM 6367 O O . MET A 1 814 ? -24.956 13.258 56.775 1.00 75.31 814 MET A O 1
ATOM 6371 N N . THR A 1 815 ? -23.716 11.497 56.133 1.00 76.56 815 THR A N 1
ATOM 6372 C CA . THR A 1 815 ? -24.080 11.563 54.708 1.00 76.56 815 THR A CA 1
ATOM 6373 C C . THR A 1 815 ? -25.536 11.149 54.489 1.00 76.56 815 THR A C 1
ATOM 6375 O O . THR A 1 815 ? -26.269 11.857 53.798 1.00 76.56 815 THR A O 1
ATOM 6378 N N . ALA A 1 816 ? -25.981 10.066 55.133 1.00 73.38 816 ALA A N 1
ATOM 6379 C CA . ALA A 1 816 ? -27.368 9.606 55.097 1.00 73.38 816 ALA A CA 1
ATOM 6380 C C . ALA A 1 816 ? -28.328 10.630 55.734 1.00 73.38 816 ALA A C 1
ATOM 6382 O O . ALA A 1 816 ? -29.344 10.992 55.141 1.00 73.38 816 ALA A O 1
ATOM 6383 N N . SER A 1 817 ? -27.962 11.194 56.892 1.00 73.56 817 SER A N 1
ATOM 6384 C CA . SER A 1 817 ? -28.740 12.248 57.557 1.00 73.56 817 SER A CA 1
ATOM 6385 C C . SER A 1 817 ? -28.854 13.507 56.692 1.00 73.56 817 SER A C 1
ATOM 6387 O O . SER A 1 817 ? -29.941 14.067 56.559 1.00 73.56 817 SER A O 1
ATOM 6389 N N . ALA A 1 818 ? -27.764 13.925 56.037 1.00 74.44 818 ALA A N 1
ATOM 6390 C CA . ALA A 1 818 ? -27.795 15.040 55.094 1.00 74.44 818 ALA A CA 1
ATOM 6391 C C . ALA A 1 818 ? -28.714 14.759 53.893 1.00 74.44 818 ALA A C 1
ATOM 6393 O O . ALA A 1 818 ? -29.452 15.650 53.479 1.00 74.44 818 ALA A O 1
ATOM 6394 N N . SER A 1 819 ? -28.703 13.530 53.364 1.00 76.75 819 SER A N 1
ATOM 6395 C CA . SER A 1 819 ? -29.601 13.104 52.284 1.00 76.75 819 SER A CA 1
ATOM 6396 C C . SER A 1 819 ? -31.074 13.229 52.700 1.00 76.75 819 SER A C 1
ATOM 6398 O O . SER A 1 819 ? -31.836 13.926 52.031 1.00 76.75 819 SER A O 1
ATOM 6400 N N . SER A 1 820 ? -31.452 12.664 53.856 1.00 74.00 820 SER A N 1
ATOM 6401 C CA . SER A 1 820 ? -32.824 12.725 54.392 1.00 74.00 820 SER A CA 1
ATOM 6402 C C . SER A 1 820 ? -33.289 14.157 54.663 1.00 74.00 820 SER A C 1
ATOM 6404 O O . SER A 1 820 ? -34.397 14.528 54.288 1.00 74.00 820 SER A O 1
ATOM 6406 N N . GLN A 1 821 ? -32.434 14.996 55.260 1.00 69.56 821 GLN A N 1
ATOM 6407 C CA . GLN A 1 821 ? -32.758 16.404 55.529 1.00 69.56 821 GLN A CA 1
ATOM 6408 C C . GLN A 1 821 ? -33.028 17.200 54.244 1.00 69.56 821 GLN A C 1
ATOM 6410 O O . GLN A 1 821 ? -33.857 18.113 54.236 1.00 69.56 821 GLN A O 1
ATOM 6415 N N . ILE A 1 822 ? -32.319 16.877 53.159 1.00 72.12 822 ILE A N 1
ATOM 6416 C CA . ILE A 1 822 ? -32.510 17.518 51.857 1.00 72.12 822 ILE A CA 1
ATOM 6417 C C . ILE A 1 822 ? -33.776 16.979 51.173 1.00 72.12 822 ILE A C 1
ATOM 6419 O O . ILE A 1 822 ? -34.491 17.765 50.548 1.00 72.12 822 ILE A O 1
ATOM 6423 N N . ASP A 1 823 ? -34.092 15.691 51.317 1.00 63.78 823 ASP A N 1
ATOM 6424 C CA . ASP A 1 823 ? -35.254 15.049 50.681 1.00 63.78 823 ASP A CA 1
ATOM 6425 C C . ASP A 1 823 ? -36.594 15.419 51.355 1.00 63.78 823 ASP A C 1
ATOM 6427 O O . ASP A 1 823 ? -37.548 15.795 50.669 1.00 63.78 823 ASP A O 1
ATOM 6431 N N . ASP A 1 824 ? -36.651 15.481 52.693 1.00 57.06 824 ASP A N 1
ATOM 6432 C CA . ASP A 1 824 ? -37.845 15.911 53.453 1.00 57.06 824 ASP A CA 1
ATOM 6433 C C . ASP A 1 824 ? -38.304 17.337 53.091 1.00 57.06 824 ASP A C 1
ATOM 6435 O O . ASP A 1 824 ? -39.478 17.696 53.218 1.00 57.06 824 ASP A O 1
ATOM 6439 N N . SER A 1 825 ? -37.389 18.161 52.569 1.00 54.31 825 SER A N 1
ATOM 6440 C CA . SER A 1 825 ? -37.673 19.528 52.119 1.00 54.31 825 SER A CA 1
ATOM 6441 C C . SER A 1 825 ? -38.485 19.616 50.812 1.00 54.31 825 SER A C 1
ATOM 6443 O O . SER A 1 825 ? -38.848 20.718 50.383 1.00 54.31 825 SER A O 1
ATOM 6445 N N . VAL A 1 826 ? -38.765 18.479 50.162 1.00 52.53 826 VAL A N 1
ATOM 6446 C CA . VAL A 1 826 ? -39.512 18.376 48.894 1.00 52.53 826 VAL A CA 1
ATOM 6447 C C . VAL A 1 826 ? -41.027 18.190 49.121 1.00 52.53 826 VAL A C 1
ATOM 6449 O O . VAL A 1 826 ? -41.824 18.447 48.215 1.00 52.53 826 VAL A O 1
ATOM 6452 N N . MET A 1 827 ? -41.469 17.830 50.332 1.00 42.59 827 MET A N 1
ATOM 6453 C CA . MET A 1 827 ? -42.882 17.562 50.643 1.00 42.59 827 MET A CA 1
ATOM 6454 C C . MET A 1 827 ? -43.698 18.850 50.906 1.00 42.59 827 MET A C 1
ATOM 6456 O O . MET A 1 827 ? -43.712 19.373 52.017 1.00 42.59 827 MET A O 1
ATOM 6460 N N . MET A 1 828 ? -44.455 19.334 49.908 1.00 44.28 828 MET A N 1
ATOM 6461 C CA . MET A 1 828 ? -45.605 20.248 50.086 1.00 44.28 828 MET A CA 1
ATOM 6462 C C . MET A 1 828 ? -46.764 19.886 49.132 1.00 44.28 828 MET A C 1
ATOM 6464 O O . MET A 1 828 ? -46.573 19.481 47.989 1.00 44.28 828 MET A O 1
ATOM 6468 N N . VAL A 1 829 ? -47.976 20.033 49.669 1.00 35.19 829 VAL A N 1
ATOM 6469 C CA . VAL A 1 829 ? -49.237 19.317 49.399 1.00 35.19 829 VAL A CA 1
ATOM 6470 C C . VAL A 1 829 ? -49.987 19.748 48.121 1.00 35.19 829 VAL A C 1
ATOM 6472 O O . VAL A 1 829 ? -50.057 20.927 47.784 1.00 35.19 829 VAL A O 1
ATOM 6475 N N . ASN A 1 830 ? -50.633 18.784 47.447 1.00 36.31 830 ASN A N 1
ATOM 6476 C CA . ASN A 1 830 ? -51.555 18.992 46.319 1.00 36.31 830 ASN A CA 1
ATOM 6477 C C . ASN A 1 830 ? -52.847 19.724 46.735 1.00 36.31 830 ASN A C 1
ATOM 6479 O O . ASN A 1 830 ? -53.605 19.195 47.543 1.00 36.31 830 ASN A O 1
ATOM 6483 N N . HIS A 1 831 ? -53.201 20.829 46.065 1.00 32.75 831 HIS A N 1
ATOM 6484 C CA . HIS A 1 831 ? -54.607 21.219 45.901 1.00 32.75 831 HIS A CA 1
ATOM 6485 C C . HIS A 1 831 ? -54.915 21.720 44.483 1.00 32.75 831 HIS A C 1
ATOM 6487 O O . HIS A 1 831 ? -54.277 22.616 43.935 1.00 32.75 831 HIS A O 1
ATOM 6493 N N . THR A 1 832 ? -55.928 21.089 43.897 1.00 35.41 832 THR A N 1
ATOM 6494 C CA . THR A 1 832 ? -56.573 21.383 42.613 1.00 35.41 832 THR A CA 1
ATOM 6495 C C . THR A 1 832 ? -57.664 22.441 42.820 1.00 35.41 832 THR A C 1
ATOM 6497 O O . THR A 1 832 ? -58.310 22.384 43.855 1.00 35.41 832 THR A O 1
ATOM 6500 N N . VAL A 1 833 ? -57.930 23.331 41.850 1.00 29.11 833 VAL A N 1
ATOM 6501 C CA . VAL A 1 833 ? -59.281 23.622 41.291 1.00 29.11 833 VAL A CA 1
ATOM 6502 C C . VAL A 1 833 ? -59.173 24.545 40.054 1.00 29.11 833 VAL A C 1
ATOM 6504 O O . VAL A 1 833 ? -58.241 25.326 39.893 1.00 29.11 833 VAL A O 1
ATOM 6507 N N . ALA A 1 834 ? -60.135 24.337 39.153 1.00 27.55 834 ALA A N 1
ATOM 6508 C CA . ALA A 1 834 ? -60.212 24.608 37.725 1.00 27.55 834 ALA A CA 1
ATOM 6509 C C . ALA A 1 834 ? -60.438 26.063 37.256 1.00 27.55 834 ALA A C 1
ATOM 6511 O O . ALA A 1 834 ? -60.950 26.919 37.972 1.00 27.55 834 ALA A O 1
ATOM 6512 N N . PHE A 1 835 ? -60.159 26.279 35.966 1.00 29.31 835 PHE A N 1
ATOM 6513 C CA . PHE A 1 835 ? -60.496 27.475 35.185 1.00 29.31 835 PHE A CA 1
ATOM 6514 C C . PHE A 1 835 ? -61.848 27.334 34.462 1.00 29.31 835 PHE A C 1
ATOM 6516 O O . PHE A 1 835 ? -62.086 26.288 33.852 1.00 29.31 835 PHE A O 1
ATOM 6523 N N . PRO A 1 836 ? -62.643 28.416 34.342 1.00 31.61 836 PRO A N 1
ATOM 6524 C CA . PRO A 1 836 ? -63.542 28.594 33.211 1.00 31.61 836 PRO A CA 1
ATOM 6525 C C . PRO A 1 836 ? -63.126 29.763 32.300 1.00 31.61 836 PRO A C 1
ATOM 6527 O O . PRO A 1 836 ? -62.390 30.676 32.667 1.00 31.61 836 PRO A O 1
ATOM 6530 N N . ARG A 1 837 ? -63.583 29.652 31.053 1.00 35.38 837 ARG A N 1
ATOM 6531 C CA . ARG A 1 837 ? -63.140 30.343 29.837 1.00 35.38 837 ARG A CA 1
ATOM 6532 C C . ARG A 1 837 ? -63.974 31.596 29.512 1.00 35.38 837 ARG A C 1
ATOM 6534 O O . ARG A 1 837 ? -65.164 31.627 29.789 1.00 35.38 837 ARG A O 1
ATOM 6541 N N . ASN A 1 838 ? -63.345 32.456 28.702 1.00 33.97 838 ASN A N 1
ATOM 6542 C CA . ASN A 1 838 ? -63.889 33.359 27.669 1.00 33.97 838 ASN A CA 1
ATOM 6543 C C . ASN A 1 838 ? -64.476 34.734 28.056 1.00 33.97 838 ASN A C 1
ATOM 6545 O O . ASN A 1 838 ? -65.553 34.837 28.618 1.00 33.97 838 ASN A O 1
ATOM 6549 N N . GLY A 1 839 ? -63.831 35.776 27.508 1.00 36.16 839 GLY A N 1
ATOM 6550 C CA . GLY A 1 839 ? -64.462 36.648 26.506 1.00 36.16 839 GLY A CA 1
ATOM 6551 C C . GLY A 1 839 ? -65.281 37.855 26.981 1.00 36.16 839 GLY A C 1
ATOM 6552 O O . GLY A 1 839 ? -66.447 37.719 27.310 1.00 36.16 839 GLY A O 1
ATOM 6553 N N . THR A 1 840 ? -64.671 39.038 26.820 1.00 37.84 840 THR A N 1
ATOM 6554 C CA . THR A 1 840 ? -65.269 40.360 26.515 1.00 37.84 840 THR A CA 1
ATOM 6555 C C . THR A 1 840 ? -66.337 40.939 27.453 1.00 37.84 840 THR A C 1
ATOM 6557 O O . THR A 1 840 ? -67.484 40.511 27.445 1.00 37.84 840 THR A O 1
ATOM 6560 N N . GLY A 1 841 ? -66.005 42.052 28.115 1.00 31.36 841 GLY A N 1
ATOM 6561 C CA . GLY A 1 841 ? -66.994 42.969 28.693 1.00 31.36 841 GLY A CA 1
ATOM 6562 C C . GLY A 1 841 ? -66.425 43.812 29.828 1.00 31.36 841 GLY A C 1
ATOM 6563 O O . GLY A 1 841 ? -65.875 43.275 30.779 1.00 31.36 841 GLY A O 1
ATOM 6564 N N . GLN A 1 842 ? -66.523 45.133 29.696 1.00 34.47 842 GLN A N 1
ATOM 6565 C CA . GLN A 1 842 ? -66.048 46.142 30.645 1.00 34.47 842 GLN A CA 1
ATOM 6566 C C . GLN A 1 842 ? -66.627 45.968 32.059 1.00 34.47 842 GLN A C 1
ATOM 6568 O O . GLN A 1 842 ? -67.822 45.738 32.218 1.00 34.47 842 GLN A O 1
ATOM 6573 N N . GLY A 1 843 ? -65.797 46.205 33.076 1.00 28.92 843 GLY A N 1
ATOM 6574 C CA . GLY A 1 843 ? -66.235 46.373 34.461 1.00 28.92 843 GLY A CA 1
ATOM 6575 C C . GLY A 1 843 ? -65.055 46.491 35.425 1.00 28.92 843 GLY A C 1
ATOM 6576 O O . GLY A 1 843 ? -64.280 45.556 35.577 1.00 28.92 843 GLY A O 1
ATOM 6577 N N . ASN A 1 844 ? -64.910 47.665 36.039 1.00 31.20 844 ASN A N 1
ATOM 6578 C CA . ASN A 1 844 ? -63.945 47.995 37.091 1.00 31.20 844 ASN A CA 1
ATOM 6579 C C . ASN A 1 844 ? -63.892 46.951 38.219 1.00 31.20 844 ASN A C 1
ATOM 6581 O O . ASN A 1 844 ? -64.933 46.649 38.786 1.00 31.20 844 ASN A O 1
ATOM 6585 N N . SER A 1 845 ? -62.685 46.543 38.632 1.00 30.25 845 SER A N 1
ATOM 6586 C CA . SER A 1 845 ? -62.120 46.839 39.967 1.00 30.25 845 SER A CA 1
ATOM 6587 C C . SER A 1 845 ? -60.941 45.915 40.302 1.00 30.25 845 SER A C 1
ATOM 6589 O O . SER A 1 845 ? -61.063 44.698 40.230 1.00 30.25 845 SER A O 1
ATOM 6591 N N . THR A 1 846 ? -59.830 46.537 40.714 1.00 30.77 846 THR A N 1
ATOM 6592 C CA . THR A 1 846 ? -58.798 46.037 41.646 1.00 30.77 846 THR A CA 1
ATOM 6593 C C . THR A 1 846 ? -58.233 44.629 41.433 1.00 30.77 846 THR A C 1
ATOM 6595 O O . THR A 1 846 ? -58.771 43.624 41.887 1.00 30.77 846 THR A O 1
ATOM 6598 N N . ALA A 1 847 ? -57.031 44.605 40.854 1.00 34.06 847 ALA A N 1
ATOM 6599 C CA . ALA A 1 847 ? -56.071 43.521 40.982 1.00 34.06 847 ALA A CA 1
ATOM 6600 C C . ALA A 1 847 ? -55.731 43.275 42.464 1.00 34.06 847 ALA A C 1
ATOM 6602 O O . ALA A 1 847 ? -54.940 44.002 43.059 1.00 34.06 847 ALA A O 1
ATOM 6603 N N . GLY A 1 848 ? -56.328 42.240 43.048 1.00 27.78 848 GLY A N 1
ATOM 6604 C CA . GLY A 1 848 ? -55.840 41.589 44.257 1.00 27.78 848 GLY A CA 1
ATOM 6605 C C . GLY A 1 848 ? -55.196 40.264 43.872 1.00 27.78 848 GLY A C 1
ATOM 6606 O O . GLY A 1 848 ? -55.862 39.235 43.873 1.00 27.78 848 GLY A O 1
ATOM 6607 N N . GLN A 1 849 ? -53.915 40.279 43.497 1.00 31.17 849 GLN A N 1
ATOM 6608 C CA . GLN A 1 849 ? -53.110 39.059 43.539 1.00 31.17 849 GLN A CA 1
ATOM 6609 C C . GLN A 1 849 ? -52.767 38.797 45.004 1.00 31.17 849 GLN A C 1
ATOM 6611 O O . GLN A 1 849 ? -51.891 39.447 45.570 1.00 31.17 849 GLN A O 1
ATOM 6616 N N . THR A 1 850 ? -53.479 37.863 45.625 1.00 26.70 850 THR A N 1
ATOM 6617 C CA . THR A 1 850 ? -53.077 37.288 46.907 1.00 26.70 850 THR A CA 1
ATOM 6618 C C . THR A 1 850 ? -51.950 36.298 46.636 1.00 26.70 850 THR A C 1
ATOM 6620 O O . THR A 1 850 ? -52.153 35.252 46.023 1.00 26.70 850 THR A O 1
ATOM 6623 N N . TYR A 1 851 ? -50.745 36.673 47.054 1.00 32.47 851 TYR A N 1
ATOM 6624 C CA . TYR A 1 851 ? -49.561 35.827 47.062 1.00 32.47 851 TYR A CA 1
ATOM 6625 C C . TYR A 1 851 ? -49.645 34.878 48.259 1.00 32.47 851 TYR A C 1
ATOM 6627 O O . TYR A 1 851 ? -49.720 35.331 49.399 1.00 32.47 851 TYR A O 1
ATOM 6635 N N . SER A 1 852 ? -49.604 33.568 48.023 1.00 31.53 852 SER A N 1
ATOM 6636 C CA . SER A 1 852 ? -49.324 32.587 49.071 1.00 31.53 852 SER A CA 1
ATOM 6637 C C . SER A 1 852 ? -47.817 32.321 49.105 1.00 31.53 852 SER A C 1
ATOM 6639 O O . SER A 1 852 ? -47.301 31.547 48.299 1.00 31.53 852 SER A O 1
ATOM 6641 N N . ILE A 1 853 ? -47.107 32.991 50.014 1.00 36.31 853 ILE A N 1
ATOM 6642 C CA . ILE A 1 853 ? -45.740 32.637 50.414 1.00 36.31 853 ILE A CA 1
ATOM 6643 C C . ILE A 1 853 ? -45.879 31.730 51.635 1.00 36.31 853 ILE A C 1
ATOM 6645 O O . ILE A 1 853 ? -46.355 32.172 52.679 1.00 36.31 853 ILE A O 1
ATOM 6649 N N . ALA A 1 854 ? -45.485 30.465 51.508 1.00 32.44 854 ALA A N 1
ATOM 6650 C CA . ALA A 1 854 ? -45.245 29.633 52.677 1.00 32.44 854 ALA A CA 1
ATOM 6651 C C . ALA A 1 854 ? -43.957 30.130 53.353 1.00 32.44 854 ALA A C 1
ATOM 6653 O O . ALA A 1 854 ? -42.865 29.980 52.809 1.00 32.44 854 ALA A O 1
ATOM 6654 N N . TYR A 1 855 ? -44.092 30.751 54.524 1.00 45.09 855 TYR A N 1
ATOM 6655 C CA . TYR A 1 855 ? -43.001 30.901 55.483 1.00 45.09 855 TYR A CA 1
ATOM 6656 C C . TYR A 1 855 ? -42.961 29.624 56.327 1.00 45.09 855 TYR A C 1
ATOM 6658 O O . TYR A 1 855 ? -43.908 29.341 57.057 1.00 45.09 855 TYR A O 1
ATOM 6666 N N . GLY A 1 856 ? -41.894 28.832 56.204 1.00 33.19 856 GLY A N 1
ATOM 6667 C CA . GLY A 1 856 ? -41.760 27.572 56.934 1.00 33.19 856 GLY A CA 1
ATOM 6668 C C . GLY A 1 856 ? -40.359 26.973 56.834 1.00 33.19 856 GLY A C 1
ATOM 6669 O O . GLY A 1 856 ? -40.084 26.246 55.890 1.00 33.19 856 GLY A O 1
ATOM 6670 N N . LYS A 1 857 ? -39.546 27.293 57.853 1.00 38.59 857 LYS A N 1
ATOM 6671 C CA . LYS A 1 857 ? -38.189 26.835 58.219 1.00 38.59 857 LYS A CA 1
ATOM 6672 C C . LYS A 1 857 ? -37.056 27.069 57.203 1.00 38.59 857 LYS A C 1
ATOM 6674 O O . LYS A 1 857 ? -36.986 26.457 56.143 1.00 38.59 857 LYS A O 1
ATOM 6679 N N . ASP A 1 858 ? -36.128 27.942 57.602 1.00 45.09 858 ASP A N 1
ATOM 6680 C CA . ASP A 1 858 ? -34.794 28.078 57.020 1.00 45.09 858 ASP A CA 1
ATOM 6681 C C . ASP A 1 858 ? -34.063 26.731 57.099 1.00 45.09 858 ASP A C 1
ATOM 6683 O O . ASP A 1 858 ? -33.726 26.264 58.186 1.00 45.09 858 ASP A O 1
ATOM 6687 N N . TYR A 1 859 ? -33.813 26.102 55.953 1.00 56.28 859 TYR A N 1
ATOM 6688 C CA . TYR A 1 859 ? -32.922 24.950 55.857 1.00 56.28 859 TYR A CA 1
ATOM 6689 C C . TYR A 1 859 ? -31.779 25.306 54.920 1.00 56.28 859 TYR A C 1
ATOM 6691 O O . TYR A 1 859 ? -31.999 25.769 53.801 1.00 56.28 859 TYR A O 1
ATOM 6699 N N . ALA A 1 860 ? -30.563 25.133 55.427 1.00 63.00 860 ALA A N 1
ATOM 6700 C CA . ALA A 1 860 ? -29.334 25.589 54.812 1.00 63.00 860 ALA A CA 1
ATOM 6701 C C . ALA A 1 860 ? -28.574 24.393 54.221 1.00 63.00 860 ALA A C 1
ATOM 6703 O O . ALA A 1 860 ? -27.571 23.957 54.781 1.00 63.00 860 ALA A O 1
ATOM 6704 N N . THR A 1 861 ? -29.030 23.886 53.074 1.00 72.75 861 THR A N 1
ATOM 6705 C CA . THR A 1 861 ? -28.370 22.862 52.243 1.00 72.75 861 THR A CA 1
ATOM 6706 C C . THR A 1 861 ? -26.892 23.185 52.056 1.00 72.75 861 THR A C 1
ATOM 6708 O O . THR A 1 861 ? -26.041 22.321 52.245 1.00 72.75 861 THR A O 1
ATOM 6711 N N . ALA A 1 862 ? -26.553 24.446 51.760 1.00 74.69 862 ALA A N 1
ATOM 6712 C CA . ALA A 1 862 ? -25.157 24.873 51.649 1.00 74.69 862 ALA A CA 1
ATOM 6713 C C . ALA A 1 862 ? -24.375 24.661 52.960 1.00 74.69 862 ALA A C 1
ATOM 6715 O O . ALA A 1 862 ? -23.227 24.232 52.920 1.00 74.69 862 ALA A O 1
ATOM 6716 N N . SER A 1 863 ? -24.992 24.906 54.121 1.00 72.12 863 SER A N 1
ATOM 6717 C CA . SER A 1 863 ? -24.358 24.683 55.428 1.00 72.12 863 SER A CA 1
ATOM 6718 C C . SER A 1 863 ? -24.253 23.199 55.793 1.00 72.12 863 SER A C 1
ATOM 6720 O O . SER A 1 863 ? -23.219 22.779 56.305 1.00 72.12 863 SER A O 1
ATOM 6722 N N . THR A 1 864 ? -25.264 22.388 55.459 1.00 77.62 864 THR A N 1
ATOM 6723 C CA . THR A 1 864 ? -25.255 20.933 55.661 1.00 77.62 864 THR A CA 1
ATOM 6724 C C . THR A 1 864 ? -24.146 20.290 54.830 1.00 77.62 864 THR A C 1
ATOM 6726 O O . THR A 1 864 ? -23.364 19.487 55.337 1.00 77.62 864 THR A O 1
ATOM 6729 N N . LEU A 1 865 ? -24.007 20.704 53.567 1.00 80.25 865 LEU A N 1
ATOM 6730 C CA . LEU A 1 865 ? -22.907 20.266 52.712 1.00 80.25 865 LEU A CA 1
ATOM 6731 C C . LEU A 1 865 ? -21.553 20.787 53.208 1.00 80.25 865 LEU A C 1
ATOM 6733 O O . LEU A 1 865 ? -20.573 20.048 53.161 1.00 80.25 865 LEU A O 1
ATOM 6737 N N . GLN A 1 866 ? -21.484 22.025 53.707 1.00 80.25 866 GLN A N 1
ATOM 6738 C CA . GLN A 1 866 ? -20.242 22.589 54.237 1.00 80.25 866 GLN A CA 1
ATOM 6739 C C . GLN A 1 866 ? -19.765 21.822 55.476 1.00 80.25 866 GLN A C 1
ATOM 6741 O O . GLN A 1 866 ? -18.577 21.542 55.592 1.00 80.25 866 GLN A O 1
ATOM 6746 N N . ALA A 1 867 ? -20.678 21.385 56.346 1.00 74.38 867 ALA A N 1
ATOM 6747 C CA . ALA A 1 867 ? -20.338 20.543 57.489 1.00 74.38 867 ALA A CA 1
ATOM 6748 C C . ALA A 1 867 ? -19.720 19.199 57.057 1.00 74.38 867 ALA A C 1
ATOM 6750 O O . ALA A 1 867 ? -18.752 18.740 57.668 1.00 74.38 867 ALA A O 1
ATOM 6751 N N . LEU A 1 868 ? -20.225 18.585 55.979 1.00 79.81 868 LEU A N 1
ATOM 6752 C CA . LEU A 1 868 ? -19.620 17.382 55.393 1.00 79.81 868 LEU A CA 1
ATOM 6753 C C . LEU A 1 868 ? -18.229 17.673 54.811 1.00 79.81 868 LEU A C 1
ATOM 6755 O O . LEU A 1 868 ? -17.288 16.930 55.085 1.00 79.81 868 LEU A O 1
ATOM 6759 N N . VAL A 1 869 ? -18.082 18.767 54.055 1.00 77.25 869 VAL A N 1
ATOM 6760 C CA . VAL A 1 869 ? -16.796 19.221 53.492 1.00 77.25 869 VAL A CA 1
ATOM 6761 C C . VAL A 1 869 ? -15.750 19.402 54.590 1.00 77.25 869 VAL A C 1
ATOM 6763 O O . VAL A 1 869 ? -14.645 18.872 54.476 1.00 77.25 869 VAL A O 1
ATOM 6766 N N . ASP A 1 870 ? -16.098 20.105 55.666 1.00 73.56 870 ASP A N 1
ATOM 6767 C CA . ASP A 1 870 ? -15.185 20.393 56.770 1.00 73.56 870 ASP A CA 1
ATOM 6768 C C . ASP A 1 870 ? -14.807 19.115 57.528 1.00 73.56 870 ASP A C 1
ATOM 6770 O O . ASP A 1 870 ? -13.640 18.915 57.866 1.00 73.56 870 ASP A O 1
ATOM 6774 N N . THR A 1 871 ? -15.768 18.211 57.742 1.00 74.69 871 THR A N 1
ATOM 6775 C CA . THR A 1 871 ? -15.540 16.950 58.465 1.00 74.69 871 THR A CA 1
ATOM 6776 C C . THR A 1 871 ? -14.629 16.008 57.679 1.00 74.69 871 THR A C 1
ATOM 6778 O O . THR A 1 871 ? -13.635 15.515 58.216 1.00 74.69 871 THR A O 1
ATOM 6781 N N . ILE A 1 872 ? -14.904 15.801 56.387 1.00 76.25 872 ILE A N 1
ATOM 6782 C CA . ILE A 1 872 ? -14.069 14.949 55.526 1.00 76.25 872 ILE A CA 1
ATOM 6783 C C . ILE A 1 872 ? -12.697 15.611 55.304 1.00 76.25 872 ILE A C 1
ATOM 6785 O O . ILE A 1 872 ? -11.666 14.937 55.293 1.00 76.25 872 ILE A O 1
ATOM 6789 N N . GLY A 1 873 ? -12.652 16.942 55.183 1.00 67.56 873 GLY A N 1
ATOM 6790 C CA . GLY A 1 873 ? -11.417 17.711 55.036 1.00 67.56 873 GLY A CA 1
ATOM 6791 C C . GLY A 1 873 ? -10.520 17.630 56.272 1.00 67.56 873 GLY A C 1
ATOM 6792 O O . GLY A 1 873 ? -9.304 17.455 56.141 1.00 67.56 873 GLY A O 1
ATOM 6793 N N . ALA A 1 874 ? -11.106 17.690 57.470 1.00 66.31 874 ALA A N 1
ATOM 6794 C CA . ALA A 1 874 ? -10.407 17.474 58.731 1.00 66.31 874 ALA A CA 1
ATOM 6795 C C . ALA A 1 874 ? -9.884 16.035 58.834 1.00 66.31 874 ALA A C 1
ATOM 6797 O O . ALA A 1 874 ? -8.702 15.846 59.115 1.00 66.31 874 ALA A O 1
ATOM 6798 N N . ALA A 1 875 ? -10.711 15.030 58.521 1.00 67.88 875 ALA A N 1
ATOM 6799 C CA . ALA A 1 875 ? -10.296 13.626 58.500 1.00 67.88 875 ALA A CA 1
ATOM 6800 C C . ALA A 1 875 ? -9.109 13.393 57.547 1.00 67.88 875 ALA A C 1
ATOM 6802 O O . ALA A 1 875 ? -8.103 12.797 57.931 1.00 67.88 875 ALA A O 1
ATOM 6803 N N . ASN A 1 876 ? -9.167 13.948 56.332 1.00 71.31 876 ASN A N 1
ATOM 6804 C CA . ASN A 1 876 ? -8.069 13.882 55.370 1.00 71.31 876 ASN A CA 1
ATOM 6805 C C . ASN A 1 876 ? -6.808 14.607 55.873 1.00 71.31 876 ASN A C 1
ATOM 6807 O O . ASN A 1 876 ? -5.702 14.091 55.739 1.00 71.31 876 ASN A O 1
ATOM 6811 N N . SER A 1 877 ? -6.956 15.780 56.491 1.00 67.25 877 SER A N 1
ATOM 6812 C CA . SER A 1 877 ? -5.826 16.546 57.035 1.00 67.25 877 SER A CA 1
ATOM 6813 C C . SER A 1 877 ? -5.140 15.820 58.193 1.00 67.25 877 SER A C 1
ATOM 6815 O O . SER A 1 877 ? -3.914 15.820 58.269 1.00 67.25 877 SER A O 1
ATOM 6817 N N . ASN A 1 878 ? -5.904 15.158 59.064 1.00 62.56 878 ASN A N 1
ATOM 6818 C CA . ASN A 1 878 ? -5.361 14.344 60.153 1.00 62.56 878 ASN A CA 1
ATOM 6819 C C . ASN A 1 878 ? -4.660 13.092 59.627 1.00 62.56 878 ASN A C 1
ATOM 6821 O O . ASN A 1 878 ? -3.589 12.736 60.119 1.00 62.56 878 ASN A O 1
ATOM 6825 N N . LEU A 1 879 ? -5.199 12.484 58.565 1.00 64.50 879 LEU A N 1
ATOM 6826 C CA . LEU A 1 879 ? -4.528 11.398 57.863 1.00 64.50 879 LEU A CA 1
ATOM 6827 C C . LEU A 1 879 ? -3.177 11.867 57.297 1.00 64.50 879 LEU A C 1
ATOM 6829 O O . LEU A 1 879 ? -2.167 11.195 57.484 1.00 64.50 879 LEU A O 1
ATOM 6833 N N . VAL A 1 880 ? -3.137 13.029 56.638 1.00 62.62 880 VAL A N 1
ATOM 6834 C CA . VAL A 1 880 ? -1.932 13.573 55.988 1.00 62.62 880 VAL A CA 1
ATOM 6835 C C . VAL A 1 880 ? -0.879 14.046 56.998 1.00 62.62 880 VAL A C 1
ATOM 6837 O O . VAL A 1 880 ? 0.295 13.727 56.814 1.00 62.62 880 VAL A O 1
ATOM 6840 N N . ASN A 1 881 ? -1.282 14.759 58.056 1.00 52.19 881 ASN A N 1
ATOM 6841 C CA . ASN A 1 881 ? -0.380 15.408 59.017 1.00 52.19 881 ASN A CA 1
ATOM 6842 C C . ASN A 1 881 ? 0.025 14.525 60.208 1.00 52.19 881 ASN A C 1
ATOM 6844 O O . ASN A 1 881 ? 0.975 14.860 60.914 1.00 52.19 881 ASN A O 1
ATOM 6848 N N . GLY A 1 882 ? -0.682 13.423 60.470 1.00 53.44 882 GLY A N 1
ATOM 6849 C CA . GLY A 1 882 ? -0.318 12.502 61.543 1.00 53.44 882 GLY A CA 1
ATOM 6850 C C . GLY A 1 882 ? 0.947 11.704 61.212 1.00 53.44 882 GLY A C 1
ATOM 6851 O O . GLY A 1 882 ? 1.057 11.131 60.124 1.00 53.44 882 GLY A O 1
ATOM 6852 N N . SER A 1 883 ? 1.873 11.609 62.174 1.00 40.19 883 SER A N 1
ATOM 6853 C CA . SER A 1 883 ? 3.032 10.699 62.163 1.00 40.19 883 SER A CA 1
ATOM 6854 C C . SER A 1 883 ? 2.583 9.242 62.335 1.00 40.19 883 SER A C 1
ATOM 6856 O O . SER A 1 883 ? 2.933 8.574 63.305 1.00 40.19 883 SER A O 1
ATOM 6858 N N . PHE A 1 884 ? 1.751 8.749 61.423 1.00 45.44 884 PHE A N 1
ATOM 6859 C CA . PHE A 1 884 ? 1.327 7.358 61.409 1.00 45.44 884 PHE A CA 1
ATOM 6860 C C . PHE A 1 884 ? 2.441 6.526 60.776 1.00 45.44 884 PHE A C 1
ATOM 6862 O O . PHE A 1 884 ? 2.696 6.621 59.575 1.00 45.44 884 PHE A O 1
ATOM 6869 N N . GLY A 1 885 ? 3.133 5.748 61.613 1.00 39.31 885 GLY A N 1
ATOM 6870 C CA . GLY A 1 885 ? 4.089 4.740 61.166 1.00 39.31 885 GLY A CA 1
ATOM 6871 C C . GLY A 1 885 ? 3.447 3.766 60.178 1.00 39.31 885 GLY A C 1
ATOM 6872 O O . GLY A 1 885 ? 2.230 3.581 60.173 1.00 39.31 885 GLY A O 1
ATOM 6873 N N . GLU A 1 886 ? 4.278 3.181 59.316 1.00 37.91 886 GLU A N 1
ATOM 6874 C CA . GLU A 1 886 ? 3.877 2.218 58.291 1.00 37.91 886 GLU A CA 1
ATOM 6875 C C . GLU A 1 886 ? 2.917 1.163 58.860 1.00 37.91 886 GLU A C 1
ATOM 6877 O O . GLU A 1 886 ? 3.294 0.348 59.702 1.00 37.91 886 GLU A O 1
ATOM 6882 N N . TRP A 1 887 ? 1.673 1.164 58.377 1.00 45.31 887 TRP A N 1
ATOM 6883 C CA . TRP A 1 887 ? 0.754 0.051 58.575 1.00 45.31 887 TRP A CA 1
ATOM 6884 C C . TRP A 1 887 ? 1.377 -1.188 57.929 1.00 45.31 887 TRP A C 1
ATOM 6886 O O . TRP A 1 887 ? 1.450 -1.292 56.701 1.00 45.31 887 TRP A O 1
ATOM 6896 N N . GLN A 1 888 ? 1.887 -2.113 58.743 1.00 38.41 888 GLN A N 1
ATOM 6897 C CA . GLN A 1 888 ? 2.335 -3.402 58.235 1.00 38.41 888 GLN A CA 1
ATOM 6898 C C . GLN A 1 888 ? 1.115 -4.218 57.806 1.00 38.41 888 GLN A C 1
ATOM 6900 O O . GLN A 1 888 ? 0.168 -4.387 58.569 1.00 38.41 888 GLN A O 1
ATOM 6905 N N . ASN A 1 889 ? 1.166 -4.719 56.568 1.00 42.88 889 ASN A N 1
ATOM 6906 C CA . ASN A 1 889 ? 0.202 -5.650 55.985 1.00 42.88 889 ASN A CA 1
ATOM 6907 C C . ASN A 1 889 ? -0.108 -6.796 56.967 1.00 42.88 889 ASN A C 1
ATOM 6909 O O . ASN A 1 889 ? 0.713 -7.697 57.139 1.00 42.88 889 ASN A O 1
ATOM 6913 N N . GLY A 1 890 ? -1.296 -6.782 57.568 1.00 40.19 890 GLY A N 1
ATOM 6914 C CA . GLY A 1 890 ? -1.742 -7.836 58.472 1.00 40.19 890 GLY A CA 1
ATOM 6915 C C . GLY A 1 890 ? -3.239 -7.759 58.762 1.00 40.19 890 GLY A C 1
ATOM 6916 O O . GLY A 1 890 ? -3.679 -6.914 59.530 1.00 40.19 890 GLY A O 1
ATOM 6917 N N . THR A 1 891 ? -3.993 -8.662 58.131 1.00 41.19 891 THR A N 1
ATOM 6918 C CA . THR A 1 891 ? -5.320 -9.209 58.503 1.00 41.19 891 THR A CA 1
ATOM 6919 C C . THR A 1 891 ? -6.551 -8.307 58.715 1.00 41.19 891 THR A C 1
ATOM 6921 O O . THR A 1 891 ? -7.644 -8.839 58.561 1.00 41.19 891 THR A O 1
ATOM 6924 N N . ASP A 1 892 ? -6.444 -6.991 58.932 1.00 49.72 892 ASP A N 1
ATOM 6925 C CA . ASP A 1 892 ? -7.614 -6.133 59.246 1.00 49.72 892 ASP A CA 1
ATOM 6926 C C . ASP A 1 892 ? -8.004 -5.121 58.133 1.00 49.72 892 ASP A C 1
ATOM 6928 O O . ASP A 1 892 ? -8.959 -4.365 58.281 1.00 49.72 892 ASP A O 1
ATOM 6932 N N . ASN A 1 893 ? -7.339 -5.118 56.967 1.00 52.06 893 ASN A N 1
ATOM 6933 C CA . ASN A 1 893 ? -7.675 -4.202 55.851 1.00 52.06 893 ASN A CA 1
ATOM 6934 C C . ASN A 1 893 ? -9.077 -4.434 55.244 1.00 52.06 893 ASN A C 1
ATOM 6936 O O . ASN A 1 893 ? -9.673 -3.511 54.686 1.00 52.06 893 ASN A O 1
ATOM 6940 N N . GLY A 1 894 ? -9.621 -5.651 55.357 1.00 55.88 894 GLY A N 1
ATOM 6941 C CA . GLY A 1 894 ? -10.937 -5.987 54.805 1.00 55.88 894 GLY A CA 1
ATOM 6942 C C . GLY A 1 894 ? -12.095 -5.257 55.497 1.00 55.88 894 GLY A C 1
ATOM 6943 O O . GLY A 1 894 ? -13.072 -4.903 54.842 1.00 55.88 894 GLY A O 1
ATOM 6944 N N . THR A 1 895 ? -11.980 -4.972 56.799 1.00 61.22 895 THR A N 1
ATOM 6945 C CA . THR A 1 895 ? -13.047 -4.327 57.588 1.00 61.22 895 THR A CA 1
ATOM 6946 C C . THR A 1 895 ? -13.116 -2.819 57.343 1.00 61.22 895 THR A C 1
ATOM 6948 O O . THR A 1 895 ? -14.208 -2.283 57.163 1.00 61.22 895 THR A O 1
ATOM 6951 N N . LEU A 1 896 ? -11.971 -2.137 57.225 1.00 69.00 896 LEU A N 1
ATOM 6952 C CA . LEU A 1 896 ? -11.905 -0.713 56.859 1.00 69.00 896 LEU A CA 1
ATOM 6953 C C . LEU A 1 896 ? -12.341 -0.465 55.410 1.00 69.00 896 LEU A C 1
ATOM 6955 O O . LEU A 1 896 ? -13.058 0.497 55.138 1.00 69.00 896 LEU A O 1
ATOM 6959 N N . SER A 1 897 ? -11.962 -1.348 54.479 1.00 67.94 897 SER A N 1
ATOM 6960 C CA . SER A 1 897 ? -12.416 -1.254 53.087 1.00 67.94 897 SER A CA 1
ATOM 6961 C C . SER A 1 897 ? -13.929 -1.466 52.970 1.00 67.94 897 SER A C 1
ATOM 6963 O O . SER A 1 897 ? -14.577 -0.787 52.171 1.00 67.94 897 SER A O 1
ATOM 6965 N N . ALA A 1 898 ? -14.509 -2.351 53.789 1.00 71.00 898 ALA A N 1
ATOM 6966 C CA . ALA A 1 898 ? -15.954 -2.544 53.875 1.00 71.00 898 ALA A CA 1
ATOM 6967 C C . ALA A 1 898 ? -16.667 -1.313 54.466 1.00 71.00 898 ALA A C 1
ATOM 6969 O O . ALA A 1 898 ? -17.602 -0.815 53.844 1.00 71.00 898 ALA A O 1
ATOM 6970 N N . ALA A 1 899 ? -16.185 -0.764 55.589 1.00 72.19 899 ALA A N 1
ATOM 6971 C CA . ALA A 1 899 ? -16.751 0.439 56.213 1.00 72.19 899 ALA A CA 1
ATOM 6972 C C . ALA A 1 899 ? -16.672 1.670 55.290 1.00 72.19 899 ALA A C 1
ATOM 6974 O O . ALA A 1 899 ? -17.640 2.409 55.125 1.00 72.19 899 ALA A O 1
ATOM 6975 N N . TYR A 1 900 ? -15.545 1.855 54.594 1.00 81.56 900 TYR A N 1
ATOM 6976 C CA . TYR A 1 900 ? -15.404 2.917 53.596 1.00 81.56 900 TYR A CA 1
ATOM 6977 C C . TYR A 1 900 ? -16.348 2.709 52.404 1.00 81.56 900 TYR A C 1
ATOM 6979 O O . TYR A 1 900 ? -16.903 3.669 51.866 1.00 81.56 900 TYR A O 1
ATOM 6987 N N . SER A 1 901 ? -16.541 1.455 51.986 1.00 76.88 901 SER A N 1
ATOM 6988 C CA . SER A 1 901 ? -17.473 1.120 50.908 1.00 76.88 901 SER A CA 1
ATOM 6989 C C . SER A 1 901 ? -18.931 1.364 51.309 1.00 76.88 901 SER A C 1
ATOM 6991 O O . SER A 1 901 ? -19.701 1.806 50.464 1.00 76.88 901 SER A O 1
ATOM 6993 N N . ALA A 1 902 ? -19.297 1.153 52.574 1.00 76.06 902 ALA A N 1
ATOM 6994 C CA . ALA A 1 902 ? -20.614 1.508 53.103 1.00 76.06 902 ALA A CA 1
ATOM 6995 C C . ALA A 1 902 ? -20.821 3.034 53.114 1.00 76.06 902 ALA A C 1
ATOM 6997 O O . ALA A 1 902 ? -21.798 3.529 52.563 1.00 76.06 902 ALA A O 1
ATOM 6998 N N . TYR A 1 903 ? -19.842 3.804 53.607 1.00 82.75 903 TYR A N 1
ATOM 6999 C CA . TYR A 1 903 ? -19.862 5.271 53.525 1.00 82.75 903 TYR A CA 1
ATOM 7000 C C . TYR A 1 903 ? -20.050 5.786 52.088 1.00 82.75 903 TYR A C 1
ATOM 7002 O O . TYR A 1 903 ? -20.909 6.629 51.823 1.00 82.75 903 TYR A O 1
ATOM 7010 N N . ILE A 1 904 ? -19.253 5.289 51.137 1.00 83.12 904 ILE A N 1
ATOM 7011 C CA . ILE A 1 904 ? -19.264 5.823 49.770 1.00 83.12 904 ILE A CA 1
ATOM 7012 C C . ILE A 1 904 ? -20.531 5.439 48.989 1.00 83.12 904 ILE A C 1
ATOM 7014 O O . ILE A 1 904 ? -20.858 6.102 48.003 1.00 83.12 904 ILE A O 1
ATOM 7018 N N . GLN A 1 905 ? -21.249 4.397 49.426 1.00 77.75 905 GLN A N 1
ATOM 7019 C CA . GLN A 1 905 ? -22.545 3.991 48.873 1.00 77.75 905 GLN A CA 1
ATOM 7020 C C . GLN A 1 905 ? -23.682 4.972 49.213 1.00 77.75 905 GLN A C 1
ATOM 7022 O O . GLN A 1 905 ? -24.650 5.031 48.456 1.00 77.75 905 GLN A O 1
ATOM 7027 N N . GLU A 1 906 ? -23.538 5.806 50.249 1.00 81.00 906 GLU A N 1
ATOM 7028 C CA . GLU A 1 906 ? -24.529 6.839 50.611 1.00 81.00 906 GLU A CA 1
ATOM 7029 C C . GLU A 1 906 ? -24.432 8.103 49.741 1.00 81.00 906 GLU A C 1
ATOM 7031 O O . GLU A 1 906 ? -25.411 8.816 49.514 1.00 81.00 906 GLU A O 1
ATOM 7036 N N . VAL A 1 907 ? -23.244 8.398 49.204 1.00 79.62 907 VAL A N 1
ATOM 7037 C CA . VAL A 1 907 ? -22.993 9.628 48.432 1.00 79.62 907 VAL A CA 1
ATOM 7038 C C . VAL A 1 907 ? -23.866 9.745 47.162 1.00 79.62 907 VAL A C 1
ATOM 7040 O O . VAL A 1 907 ? -24.332 10.849 46.870 1.00 79.62 907 VAL A O 1
ATOM 7043 N N . PRO A 1 908 ? -24.148 8.670 46.395 1.00 78.75 908 PRO A N 1
ATOM 7044 C CA . PRO A 1 908 ? -25.141 8.698 45.320 1.00 78.75 908 PRO A CA 1
ATOM 7045 C C . PRO A 1 908 ? -26.550 9.119 45.761 1.00 78.75 908 PRO A C 1
ATOM 7047 O O . PRO A 1 908 ? -27.196 9.871 45.032 1.00 78.75 908 PRO A O 1
ATOM 7050 N N . GLN A 1 909 ? -27.016 8.684 46.937 1.00 76.31 909 GLN A N 1
ATOM 7051 C CA . GLN A 1 909 ? -28.335 9.071 47.452 1.00 76.31 909 GLN A CA 1
ATOM 7052 C C . GLN A 1 909 ? -28.364 10.566 47.785 1.00 76.31 909 GLN A C 1
ATOM 7054 O O . GLN A 1 909 ? -29.266 11.281 47.348 1.00 76.31 909 GLN A O 1
ATOM 7059 N N . LEU A 1 910 ? -27.302 11.071 48.425 1.00 80.94 910 LEU A N 1
ATOM 7060 C CA . LEU A 1 910 ? -27.117 12.505 48.655 1.00 80.94 910 LEU A CA 1
ATOM 7061 C C . LEU A 1 910 ? -27.125 13.300 47.336 1.00 80.94 910 LEU A C 1
ATOM 7063 O O . LEU A 1 910 ? -27.788 14.331 47.226 1.00 80.94 910 LEU A O 1
ATOM 7067 N N . ALA A 1 911 ? -26.423 12.819 46.305 1.00 74.06 911 ALA A N 1
ATOM 7068 C CA . ALA A 1 911 ? -26.413 13.445 44.983 1.00 74.06 911 ALA A CA 1
ATOM 7069 C C . ALA A 1 911 ? -27.811 13.466 44.330 1.00 74.06 911 ALA A C 1
ATOM 7071 O O . ALA A 1 911 ? -28.191 14.451 43.684 1.00 74.06 911 ALA A O 1
ATOM 7072 N N . GLN A 1 912 ? -28.604 12.411 44.520 1.00 76.19 912 GLN A N 1
ATOM 7073 C CA . GLN A 1 912 ? -29.985 12.350 44.054 1.00 76.19 912 GLN A CA 1
ATOM 7074 C C . GLN A 1 912 ? -30.871 13.362 44.795 1.00 76.19 912 GLN A C 1
ATOM 7076 O O . GLN A 1 912 ? -31.563 14.136 44.129 1.00 76.19 912 GLN A O 1
ATOM 7081 N N . ALA A 1 913 ? -30.802 13.429 46.127 1.00 76.00 913 ALA A N 1
ATOM 7082 C CA . ALA A 1 913 ? -31.532 14.413 46.933 1.00 76.00 913 ALA A CA 1
ATOM 7083 C C . ALA A 1 913 ? -31.181 15.857 46.515 1.00 76.00 913 ALA A C 1
ATOM 7085 O O . ALA A 1 913 ? -32.063 16.678 46.252 1.00 76.00 913 ALA A O 1
ATOM 7086 N N . LEU A 1 914 ? -29.891 16.151 46.309 1.00 79.56 914 LEU A N 1
ATOM 7087 C CA . LEU A 1 914 ? -29.415 17.444 45.800 1.00 79.56 914 LEU A CA 1
ATOM 7088 C C . LEU A 1 914 ? -29.950 17.775 44.405 1.00 79.56 914 LEU A C 1
ATOM 7090 O O . LEU A 1 914 ? -30.288 18.927 44.121 1.00 79.56 914 LEU A O 1
ATOM 7094 N N . THR A 1 915 ? -30.031 16.778 43.526 1.00 78.06 915 THR A N 1
ATOM 7095 C CA . THR A 1 915 ? -30.576 16.942 42.173 1.00 78.06 915 THR A CA 1
ATOM 7096 C C . THR A 1 915 ? -32.069 17.249 42.211 1.00 78.06 915 THR A C 1
ATOM 7098 O O . THR A 1 915 ? -32.538 18.107 41.460 1.00 78.06 915 THR A O 1
ATOM 7101 N N . GLN A 1 916 ? -32.824 16.555 43.066 1.00 76.44 916 GLN A N 1
ATOM 7102 C CA . GLN A 1 916 ? -34.255 16.792 43.250 1.00 76.44 916 GLN A CA 1
ATOM 7103 C C . GLN A 1 916 ? -34.501 18.191 43.820 1.00 76.44 916 GLN A C 1
ATOM 7105 O O . GLN A 1 916 ? -35.285 18.958 43.255 1.00 76.44 916 GLN A O 1
ATOM 7110 N N . ARG A 1 917 ? -33.746 18.571 44.857 1.00 79.31 917 ARG A N 1
ATOM 7111 C CA . ARG A 1 917 ? -33.845 19.885 45.491 1.00 79.31 917 ARG A CA 1
ATOM 7112 C C . ARG A 1 917 ? -33.531 21.034 44.532 1.00 79.31 917 ARG A C 1
ATOM 7114 O O . ARG A 1 917 ? -34.337 21.953 44.435 1.00 79.31 917 ARG A O 1
ATOM 7121 N N . GLY A 1 918 ? -32.445 20.955 43.759 1.00 74.12 918 GLY A N 1
ATOM 7122 C CA . GLY A 1 918 ? -32.076 21.991 42.776 1.00 74.12 918 GLY A CA 1
ATOM 7123 C C . GLY A 1 918 ? -33.051 22.122 41.594 1.00 74.12 918 GLY A C 1
ATOM 7124 O O . GLY A 1 918 ? -33.015 23.095 40.838 1.00 74.12 918 GLY A O 1
ATOM 7125 N N . ARG A 1 919 ? -33.954 21.147 41.415 1.00 75.19 919 ARG A N 1
ATOM 7126 C CA . ARG A 1 919 ? -35.034 21.176 40.412 1.00 75.19 919 ARG A CA 1
ATOM 7127 C C . ARG A 1 919 ? -36.375 21.649 40.978 1.00 75.19 919 ARG A C 1
ATOM 7129 O O . ARG A 1 919 ? -37.264 21.979 40.189 1.00 75.19 919 ARG A O 1
ATOM 7136 N N . ALA A 1 920 ? -36.519 21.708 42.299 1.00 70.75 920 ALA A N 1
ATOM 7137 C CA . ALA A 1 920 ? -37.685 22.249 42.985 1.00 70.75 920 ALA A CA 1
ATOM 7138 C C . ALA A 1 920 ? -37.531 23.757 43.248 1.00 70.75 920 ALA A C 1
ATOM 7140 O O . ALA A 1 920 ? -36.451 24.327 43.123 1.00 70.75 920 ALA A O 1
ATOM 7141 N N . TRP A 1 921 ? -38.623 24.432 43.606 1.00 69.44 921 TRP A N 1
ATOM 7142 C CA . TRP A 1 921 ? -38.527 25.804 44.107 1.00 69.44 921 TRP A CA 1
ATOM 7143 C C . TRP A 1 921 ? -37.896 25.808 45.501 1.00 69.44 921 TRP A C 1
ATOM 7145 O O . TRP A 1 921 ? -38.340 25.079 46.385 1.00 69.44 921 TRP A O 1
ATOM 7155 N N . HIS A 1 922 ? -36.885 26.649 45.700 1.00 73.94 922 HIS A N 1
ATOM 7156 C CA . HIS A 1 922 ? -36.158 26.776 46.961 1.00 73.94 922 HIS A CA 1
ATOM 7157 C C . HIS A 1 922 ? -35.821 28.248 47.240 1.00 73.94 922 HIS A C 1
ATOM 7159 O O . HIS A 1 922 ? -35.778 29.072 46.332 1.00 73.94 922 HIS A O 1
ATOM 7165 N N . ASN A 1 923 ? -35.550 28.591 48.501 1.00 69.56 923 ASN A N 1
ATOM 7166 C CA . ASN A 1 923 ? -35.162 29.954 48.896 1.00 69.56 923 ASN A CA 1
ATOM 7167 C C . ASN A 1 923 ? -33.637 30.167 48.902 1.00 69.56 923 ASN A C 1
ATOM 7169 O O . ASN A 1 923 ? -33.164 31.275 49.142 1.00 69.56 923 ASN A O 1
ATOM 7173 N N . GLU A 1 924 ? -32.862 29.118 48.624 1.00 72.56 924 GLU A N 1
ATOM 7174 C CA . GLU A 1 924 ? -31.402 29.140 48.704 1.00 72.56 924 GLU A CA 1
ATOM 7175 C C . GLU A 1 924 ? -30.745 29.733 47.457 1.00 72.56 924 GLU A C 1
ATOM 7177 O O . GLU A 1 924 ? -31.257 29.604 46.344 1.00 72.56 924 GLU A O 1
ATOM 7182 N N . GLN A 1 925 ? -29.581 30.363 47.637 1.00 79.06 925 GLN A N 1
ATOM 7183 C CA . GLN A 1 925 ? -28.767 30.824 46.518 1.00 79.06 925 GLN A CA 1
ATOM 7184 C C . GLN A 1 925 ? -28.062 29.644 45.849 1.00 79.06 925 GLN A C 1
ATOM 7186 O O . GLN A 1 925 ? -27.141 29.053 46.414 1.00 79.06 925 GLN A O 1
ATOM 7191 N N . ASN A 1 926 ? -28.436 29.377 44.600 1.00 81.19 926 ASN A N 1
ATOM 7192 C CA . ASN A 1 926 ? -27.851 28.313 43.791 1.00 81.19 926 ASN A CA 1
ATOM 7193 C C . ASN A 1 926 ? -26.328 28.336 43.731 1.00 81.19 926 ASN A C 1
ATOM 7195 O O . ASN A 1 926 ? -25.696 27.293 43.840 1.00 81.19 926 ASN A O 1
ATOM 7199 N N . GLN A 1 927 ? -25.734 29.523 43.604 1.00 79.12 927 GLN A N 1
ATOM 7200 C CA . GLN A 1 927 ? -24.287 29.668 43.510 1.00 79.12 927 GLN A CA 1
ATOM 7201 C C . GLN A 1 927 ? -23.559 29.159 44.763 1.00 79.12 927 GLN A C 1
ATOM 7203 O O . GLN A 1 927 ? -22.496 28.557 44.637 1.00 79.12 927 GLN A O 1
ATOM 7208 N N . ALA A 1 928 ? -24.124 29.362 45.957 1.00 80.62 928 ALA A N 1
ATOM 7209 C CA . ALA A 1 928 ? -23.526 28.870 47.194 1.00 80.62 928 ALA A CA 1
ATOM 7210 C C . ALA A 1 928 ? -23.542 27.335 47.229 1.00 80.62 928 ALA A C 1
ATOM 7212 O O . ALA A 1 928 ? -22.501 26.713 47.410 1.00 80.62 928 ALA A O 1
ATOM 7213 N N . VAL A 1 929 ? -24.697 26.725 46.943 1.00 83.06 929 VAL A N 1
ATOM 7214 C CA . VAL A 1 929 ? -24.849 25.262 46.903 1.00 83.06 929 VAL A CA 1
ATOM 7215 C C . VAL A 1 929 ? -23.977 24.642 45.803 1.00 83.06 929 VAL A C 1
ATOM 7217 O O . VAL A 1 929 ? -23.283 23.659 46.047 1.00 83.06 929 VAL A O 1
ATOM 7220 N N . TYR A 1 930 ? -23.928 25.254 44.617 1.00 84.06 930 TYR A N 1
ATOM 7221 C CA . TYR A 1 930 ? -23.078 24.843 43.497 1.00 84.06 930 TYR A CA 1
ATOM 7222 C C . TYR A 1 930 ? -21.597 24.757 43.891 1.00 84.06 930 TYR A C 1
ATOM 7224 O O . TYR A 1 930 ? -20.927 23.772 43.571 1.00 84.06 930 TYR A O 1
ATOM 7232 N N . LEU A 1 931 ? -21.081 25.782 44.579 1.00 81.00 931 LEU A N 1
ATOM 7233 C CA . LEU A 1 931 ? -19.687 25.821 45.025 1.00 81.00 931 LEU A CA 1
ATOM 7234 C C . LEU A 1 931 ? -19.424 24.783 46.119 1.00 81.00 931 LEU A C 1
ATOM 7236 O O . LEU A 1 931 ? -18.403 24.102 46.073 1.00 81.00 931 LEU A O 1
ATOM 7240 N N . THR A 1 932 ? -20.349 24.602 47.062 1.00 81.75 932 THR A N 1
ATOM 7241 C CA . THR A 1 932 ? -20.171 23.619 48.137 1.00 81.75 932 THR A CA 1
ATOM 7242 C C . THR A 1 932 ? -20.239 22.177 47.626 1.00 81.75 932 THR A C 1
ATOM 7244 O O . THR A 1 932 ? -19.447 21.350 48.071 1.00 81.75 932 THR A O 1
ATOM 7247 N N . ILE A 1 933 ? -21.089 21.869 46.637 1.00 82.94 933 ILE A N 1
ATOM 7248 C CA . ILE A 1 933 ? -21.093 20.560 45.952 1.00 82.94 933 ILE A CA 1
ATOM 7249 C C . ILE A 1 933 ? -19.736 20.299 45.279 1.00 82.94 933 ILE A C 1
ATOM 7251 O O . ILE A 1 933 ? -19.207 19.189 45.359 1.00 82.94 933 ILE A O 1
ATOM 7255 N N . GLN A 1 934 ? -19.139 21.325 44.661 1.00 83.00 934 GLN A N 1
ATOM 7256 C CA . GLN A 1 934 ? -17.803 21.221 44.069 1.00 83.00 934 GLN A CA 1
ATOM 7257 C C . GLN A 1 934 ? -16.744 20.872 45.115 1.00 83.00 934 GLN A C 1
ATOM 7259 O O . GLN A 1 934 ? -15.947 19.954 44.912 1.00 83.00 934 GLN A O 1
ATOM 7264 N N . SER A 1 935 ? -16.748 21.600 46.233 1.00 80.75 935 SER A N 1
ATOM 7265 C CA . SER A 1 935 ? -15.833 21.377 47.352 1.00 80.75 935 SER A CA 1
ATOM 7266 C C . SER A 1 935 ? -16.011 19.982 47.947 1.00 80.75 935 SER A C 1
ATOM 7268 O O . SER A 1 935 ? -15.024 19.310 48.238 1.00 80.75 935 SER A O 1
ATOM 7270 N N . LEU A 1 936 ? -17.254 19.501 48.061 1.00 84.56 936 LEU A N 1
ATOM 7271 C CA . LEU A 1 936 ? -17.553 18.159 48.557 1.00 84.56 936 LEU A CA 1
ATOM 7272 C C . LEU A 1 936 ? -16.966 17.085 47.643 1.00 84.56 936 LEU A C 1
ATOM 7274 O O . LEU A 1 936 ? -16.256 16.205 48.124 1.00 84.56 936 LEU A O 1
ATOM 7278 N N . ALA A 1 937 ? -17.180 17.192 46.328 1.00 77.44 937 ALA A N 1
ATOM 7279 C CA . ALA A 1 937 ? -16.594 16.259 45.369 1.00 77.44 937 ALA A CA 1
ATOM 7280 C C . ALA A 1 937 ? -15.057 16.236 45.476 1.00 77.44 937 ALA A C 1
ATOM 7282 O O . ALA A 1 937 ? -14.453 15.166 45.556 1.00 77.44 937 ALA A O 1
ATOM 7283 N N . GLN A 1 938 ? -14.416 17.407 45.553 1.00 79.25 938 GLN A N 1
ATOM 7284 C CA . GLN A 1 938 ? -12.959 17.519 45.690 1.00 79.25 938 GLN A CA 1
ATOM 7285 C C . GLN A 1 938 ? -12.431 16.866 46.970 1.00 79.25 938 GLN A C 1
ATOM 7287 O O . GLN A 1 938 ? -11.447 16.126 46.923 1.00 79.25 938 GLN A O 1
ATOM 7292 N N . VAL A 1 939 ? -13.081 17.115 48.107 1.00 79.44 939 VAL A N 1
ATOM 7293 C CA . VAL A 1 939 ? -12.643 16.596 49.405 1.00 79.44 939 VAL A CA 1
ATOM 7294 C C . VAL A 1 939 ? -12.872 15.083 49.515 1.00 79.44 939 VAL A C 1
ATOM 7296 O O . VAL A 1 939 ? -11.991 14.378 50.007 1.00 79.44 939 VAL A O 1
ATOM 7299 N N . VAL A 1 940 ? -13.975 14.555 48.974 1.00 80.12 940 VAL A N 1
ATOM 7300 C CA . VAL A 1 940 ? -14.234 13.104 48.878 1.00 80.12 940 VAL A CA 1
ATOM 7301 C C . VAL A 1 940 ? -13.156 12.404 48.039 1.00 80.12 940 VAL A C 1
ATOM 7303 O O . VAL A 1 940 ? -12.622 11.366 48.444 1.00 80.12 940 VAL A O 1
ATOM 7306 N N . HIS A 1 941 ? -12.776 12.992 46.898 1.00 77.31 941 HIS A N 1
ATOM 7307 C CA . HIS A 1 941 ? -11.682 12.485 46.065 1.00 77.31 941 HIS A CA 1
ATOM 7308 C C . HIS A 1 941 ? -10.329 12.530 46.784 1.00 77.31 941 HIS A C 1
ATOM 7310 O O . HIS A 1 941 ? -9.595 11.540 46.765 1.00 77.31 941 HIS A O 1
ATOM 7316 N N . ALA A 1 942 ? -10.003 13.653 47.430 1.00 74.50 942 ALA A N 1
ATOM 7317 C CA . ALA A 1 942 ? -8.751 13.818 48.161 1.00 74.50 942 ALA A CA 1
ATOM 7318 C C . ALA A 1 942 ? -8.630 12.811 49.314 1.00 74.50 942 ALA A C 1
ATOM 7320 O O . ALA A 1 942 ? -7.579 12.196 49.480 1.00 74.50 942 ALA A O 1
ATOM 7321 N N . PHE A 1 943 ? -9.715 12.588 50.058 1.00 80.06 943 PHE A N 1
ATOM 7322 C CA . PHE A 1 943 ? -9.755 11.625 51.155 1.00 80.06 943 PHE A CA 1
ATOM 7323 C C . PHE A 1 943 ? -9.549 10.183 50.669 1.00 80.06 943 PHE A C 1
ATOM 7325 O O . PHE A 1 943 ? -8.688 9.472 51.189 1.00 80.06 943 PHE A O 1
ATOM 7332 N N . SER A 1 944 ? -10.259 9.775 49.611 1.00 80.00 944 SER A N 1
ATOM 7333 C CA . SER A 1 944 ? -10.083 8.460 48.972 1.00 80.00 944 SER A CA 1
ATOM 7334 C C . SER A 1 944 ? -8.653 8.233 48.486 1.00 80.00 944 SER A C 1
ATOM 7336 O O . SER A 1 944 ? -8.056 7.188 48.743 1.00 80.00 944 SER A O 1
ATOM 7338 N N . TYR A 1 945 ? -8.071 9.237 47.824 1.00 73.56 945 TYR A N 1
ATOM 7339 C CA . TYR A 1 945 ? -6.702 9.172 47.327 1.00 73.56 945 TYR A CA 1
ATOM 7340 C C . TYR A 1 945 ? -5.695 8.981 48.468 1.00 73.56 945 TYR A C 1
ATOM 7342 O O . TYR A 1 945 ? -4.831 8.106 48.388 1.00 73.56 945 TYR A O 1
ATOM 7350 N N . SER A 1 946 ? -5.827 9.742 49.556 1.00 71.12 946 SER A N 1
ATOM 7351 C CA . SER A 1 946 ? -4.943 9.624 50.717 1.00 71.12 946 SER A CA 1
ATOM 7352 C C . SER A 1 946 ? -5.036 8.247 51.392 1.00 71.12 946 SER A C 1
ATOM 7354 O O . SER A 1 946 ? -4.007 7.682 51.771 1.00 71.12 946 SER A O 1
ATOM 7356 N N . LEU A 1 947 ? -6.241 7.668 51.487 1.00 73.12 947 LEU A N 1
ATOM 7357 C CA . LEU A 1 947 ? -6.456 6.306 51.995 1.00 73.12 947 LEU A CA 1
ATOM 7358 C C . LEU A 1 947 ? -5.852 5.240 51.065 1.00 73.12 947 LEU A C 1
ATOM 7360 O O . LEU A 1 947 ? -5.206 4.294 51.526 1.00 73.12 947 LEU A O 1
ATOM 7364 N N . ALA A 1 948 ? -6.005 5.414 49.752 1.00 67.12 948 ALA A N 1
ATOM 7365 C CA . ALA A 1 948 ? -5.494 4.503 48.733 1.00 67.12 948 ALA A CA 1
ATOM 7366 C C . ALA A 1 948 ? -3.960 4.474 48.664 1.00 67.12 948 ALA A C 1
ATOM 7368 O O . ALA A 1 948 ? -3.358 3.400 48.626 1.00 67.12 948 ALA A O 1
ATOM 7369 N N . VAL A 1 949 ? -3.305 5.642 48.689 1.00 63.38 949 VAL A N 1
ATOM 7370 C CA . VAL A 1 949 ? -1.831 5.756 48.672 1.00 63.38 949 VAL A CA 1
ATOM 7371 C C . VAL A 1 949 ? -1.203 5.036 49.869 1.00 63.38 949 VAL A C 1
ATOM 7373 O O . VAL A 1 949 ? -0.107 4.482 49.757 1.00 63.38 949 VAL A O 1
ATOM 7376 N N . ARG A 1 950 ? -1.921 4.996 50.995 1.00 65.31 950 ARG A N 1
ATOM 7377 C CA . ARG A 1 950 ? -1.506 4.332 52.235 1.00 65.31 950 ARG A CA 1
ATOM 7378 C C . ARG A 1 950 ? -1.958 2.872 52.346 1.00 65.31 950 ARG A C 1
ATOM 7380 O O . ARG A 1 950 ? -1.662 2.245 53.354 1.00 65.31 950 ARG A O 1
ATOM 7387 N N . LYS A 1 951 ? -2.616 2.318 51.316 1.00 63.66 951 LYS A N 1
ATOM 7388 C CA . LYS A 1 951 ? -3.163 0.945 51.280 1.00 63.66 951 LYS A CA 1
ATOM 7389 C C . LYS A 1 951 ? -4.153 0.628 52.414 1.00 63.66 951 LYS A C 1
ATOM 7391 O O . LYS A 1 951 ? -4.230 -0.518 52.848 1.00 63.66 951 LYS A O 1
ATOM 7396 N N . ILE A 1 952 ? -4.893 1.632 52.886 1.00 68.25 952 ILE A N 1
ATOM 7397 C CA . ILE A 1 952 ? -5.909 1.466 53.939 1.00 68.25 952 ILE A CA 1
ATOM 7398 C C . ILE A 1 952 ? -7.215 0.910 53.349 1.00 68.25 952 ILE A C 1
ATOM 7400 O O . ILE A 1 952 ? -7.909 0.135 53.997 1.00 68.25 952 ILE A O 1
ATOM 7404 N N . ILE A 1 953 ? -7.526 1.274 52.101 1.00 69.75 953 ILE A N 1
ATOM 7405 C CA . ILE A 1 953 ? -8.685 0.779 51.346 1.00 69.75 953 ILE A CA 1
ATOM 7406 C C . ILE A 1 953 ? -8.232 0.041 50.086 1.00 69.75 953 ILE A C 1
ATOM 7408 O O . ILE A 1 953 ? -7.176 0.341 49.516 1.00 69.75 953 ILE A O 1
ATOM 7412 N N . GLU A 1 954 ? -9.035 -0.917 49.632 1.00 66.31 954 GLU A N 1
ATOM 7413 C CA . GLU A 1 954 ? -8.754 -1.668 48.414 1.00 66.31 954 GLU A CA 1
ATOM 7414 C C . GLU A 1 954 ? -9.065 -0.868 47.139 1.00 66.31 954 GLU A C 1
ATOM 7416 O O . GLU A 1 954 ? -9.832 0.098 47.123 1.00 66.31 954 GLU A O 1
ATOM 7421 N N . GLN A 1 955 ? -8.483 -1.301 46.017 1.00 57.34 955 GLN A N 1
ATOM 7422 C CA . GLN A 1 955 ? -8.643 -0.631 44.723 1.00 57.34 955 GLN A CA 1
ATOM 7423 C C . GLN A 1 955 ? -10.094 -0.554 44.235 1.00 57.34 955 GLN A C 1
ATOM 7425 O O . GLN A 1 955 ? -10.439 0.387 43.518 1.00 57.34 955 GLN A O 1
ATOM 7430 N N . TYR A 1 956 ? -10.945 -1.513 44.612 1.00 59.94 956 TYR A N 1
ATOM 7431 C CA . TYR A 1 956 ? -12.357 -1.498 44.229 1.00 59.94 956 TYR A CA 1
ATOM 7432 C C . TYR A 1 956 ? -13.114 -0.336 44.896 1.00 59.94 956 TYR A C 1
ATOM 7434 O O . TYR A 1 956 ? -13.947 0.297 44.248 1.00 59.94 956 TYR A O 1
ATOM 7442 N N . SER A 1 957 ? -12.771 0.017 46.140 1.00 65.25 957 SER A N 1
ATOM 7443 C CA . SER A 1 957 ? -13.388 1.124 46.878 1.00 65.25 957 SER A CA 1
ATOM 7444 C C . SER A 1 957 ? -13.102 2.483 46.230 1.00 65.25 957 SER A C 1
ATOM 7446 O O . SER A 1 957 ? -13.968 3.354 46.220 1.00 65.25 957 SER A O 1
ATOM 7448 N N . ILE A 1 958 ? -11.936 2.634 45.586 1.00 65.00 958 ILE A N 1
ATOM 7449 C CA . ILE A 1 958 ? -11.568 3.834 44.816 1.00 65.00 958 ILE A CA 1
ATOM 7450 C C . ILE A 1 958 ? -12.505 4.016 43.616 1.00 65.00 958 ILE A C 1
ATOM 7452 O O . ILE A 1 958 ? -12.931 5.131 43.321 1.00 65.00 958 ILE A O 1
ATOM 7456 N N . ILE A 1 959 ? -12.859 2.931 42.917 1.00 60.91 959 ILE A N 1
ATOM 7457 C CA . ILE A 1 959 ? -13.772 2.993 41.763 1.00 60.91 959 ILE A CA 1
ATOM 7458 C C . ILE A 1 959 ? -15.147 3.515 42.199 1.00 60.91 959 ILE A C 1
ATOM 7460 O O . ILE A 1 959 ? -15.728 4.352 41.501 1.00 60.91 959 ILE A O 1
ATOM 7464 N N . SER A 1 960 ? -15.638 3.061 43.353 1.00 67.31 960 SER A N 1
ATOM 7465 C CA . SER A 1 960 ? -16.891 3.533 43.947 1.00 67.31 960 SER A CA 1
ATOM 7466 C C . SER A 1 960 ? -16.826 5.018 44.312 1.00 67.31 960 SER A C 1
ATOM 7468 O O . SER A 1 960 ? -17.747 5.758 43.968 1.00 67.31 960 SER A O 1
ATOM 7470 N N . THR A 1 961 ? -15.712 5.497 44.880 1.00 74.69 961 THR A N 1
ATOM 7471 C CA . THR A 1 961 ? -15.501 6.934 45.138 1.00 74.69 961 THR A CA 1
ATOM 7472 C C . THR A 1 961 ? -15.529 7.762 43.865 1.00 74.69 961 THR A C 1
ATOM 7474 O O . THR A 1 961 ? -16.175 8.806 43.819 1.00 74.69 961 THR A O 1
ATOM 7477 N N . LEU A 1 962 ? -14.849 7.310 42.810 1.00 60.78 962 LEU A N 1
ATOM 7478 C CA . LEU A 1 962 ? -14.794 8.054 41.553 1.00 60.78 962 LEU A CA 1
ATOM 7479 C C . LEU A 1 962 ? -16.190 8.210 40.925 1.00 60.78 962 LEU A C 1
ATOM 7481 O O . LEU A 1 962 ? -16.509 9.266 40.382 1.00 60.78 962 LEU A O 1
ATOM 7485 N N . ARG A 1 963 ? -17.040 7.180 41.026 1.00 63.62 963 ARG A N 1
ATOM 7486 C CA . ARG A 1 963 ? -18.444 7.253 40.590 1.00 63.62 963 ARG A CA 1
ATOM 7487 C C . ARG A 1 963 ? -19.282 8.166 41.479 1.00 63.62 963 ARG A C 1
ATOM 7489 O O . ARG A 1 963 ? -20.028 8.984 40.952 1.00 63.62 963 ARG A O 1
ATOM 7496 N N . ALA A 1 964 ? -19.132 8.064 42.797 1.00 71.81 964 ALA A N 1
ATOM 7497 C CA . ALA A 1 964 ? -19.795 8.951 43.747 1.00 71.81 964 ALA A CA 1
ATOM 7498 C C . ALA A 1 964 ? -19.454 10.431 43.483 1.00 71.81 964 ALA A C 1
ATOM 7500 O O . ALA A 1 964 ? -20.348 11.274 43.451 1.00 71.81 964 ALA A O 1
ATOM 7501 N N . GLY A 1 965 ? -18.185 10.735 43.189 1.00 69.88 965 GLY A N 1
ATOM 7502 C CA . GLY A 1 965 ? -17.745 12.063 42.758 1.00 69.88 965 GLY A CA 1
ATOM 7503 C C . GLY A 1 965 ? -18.412 12.522 41.458 1.00 69.88 965 GLY A C 1
ATOM 7504 O O . GLY A 1 965 ? -18.886 13.653 41.385 1.00 69.88 965 GLY A O 1
ATOM 7505 N N . SER A 1 966 ? -18.537 11.637 40.461 1.00 63.53 966 SER A N 1
ATOM 7506 C CA . SER A 1 966 ? -19.272 11.937 39.220 1.00 63.53 966 SER A CA 1
ATOM 7507 C C . SER A 1 966 ? -20.746 12.262 39.481 1.00 63.53 966 SER A C 1
ATOM 7509 O O . SER A 1 966 ? -21.253 13.237 38.938 1.00 63.53 966 SER A O 1
ATOM 7511 N N . ASN A 1 967 ? -21.417 11.504 40.356 1.00 71.00 967 ASN A N 1
ATOM 7512 C CA . ASN A 1 967 ? -22.811 11.763 40.727 1.00 71.00 967 ASN A CA 1
ATOM 7513 C C . ASN A 1 967 ? -22.974 13.137 41.401 1.00 71.00 967 ASN A C 1
ATOM 7515 O O . ASN A 1 967 ? -23.939 13.846 41.125 1.00 71.00 967 ASN A O 1
ATOM 7519 N N . LEU A 1 968 ? -22.023 13.544 42.250 1.00 75.69 968 LEU A N 1
ATOM 7520 C CA . LEU A 1 968 ? -22.016 14.881 42.856 1.00 75.69 968 LEU A CA 1
ATOM 7521 C C . LEU A 1 968 ? -21.830 15.986 41.805 1.00 75.69 968 LEU A C 1
ATOM 7523 O O . LEU A 1 968 ? -22.532 16.995 41.850 1.00 75.69 968 LEU A O 1
ATOM 7527 N N . VAL A 1 969 ? -20.928 15.796 40.837 1.00 70.75 969 VAL A N 1
ATOM 7528 C CA . VAL A 1 969 ? -20.732 16.742 39.722 1.00 70.75 969 VAL A CA 1
ATOM 7529 C C . VAL A 1 969 ? -21.990 16.841 38.853 1.00 70.75 969 VAL A C 1
ATOM 7531 O O . VAL A 1 969 ? -22.378 17.936 38.446 1.00 70.75 969 VAL A O 1
ATOM 7534 N N . ASP A 1 970 ? -22.692 15.734 38.623 1.00 65.69 970 ASP A N 1
ATOM 7535 C CA . ASP A 1 970 ? -23.976 15.755 37.921 1.00 65.69 970 ASP A CA 1
ATOM 7536 C C . ASP A 1 970 ? -25.052 16.494 38.721 1.00 65.69 970 ASP A C 1
ATOM 7538 O O . ASP A 1 970 ? -25.774 17.328 38.162 1.00 65.69 970 ASP A O 1
ATOM 7542 N N . ALA A 1 971 ? -25.133 16.260 40.034 1.00 73.50 971 ALA A N 1
ATOM 7543 C CA . ALA A 1 971 ? -26.048 16.972 40.921 1.00 73.50 971 ALA A CA 1
ATOM 7544 C C . ALA A 1 971 ? -25.786 18.482 40.919 1.00 73.50 971 ALA A C 1
ATOM 7546 O O . ALA A 1 971 ? -26.728 19.277 40.912 1.00 73.50 971 ALA A O 1
ATOM 7547 N N . GLN A 1 972 ? -24.517 18.887 40.811 1.00 79.44 972 GLN A N 1
ATOM 7548 C CA . GLN A 1 972 ? -24.096 20.279 40.674 1.00 79.44 972 GLN A CA 1
ATOM 7549 C C . GLN A 1 972 ? -24.798 20.996 39.507 1.00 79.44 972 GLN A C 1
ATOM 7551 O O . GLN A 1 972 ? -25.108 22.187 39.591 1.00 79.44 972 GLN A O 1
ATOM 7556 N N . THR A 1 973 ? -25.114 20.277 38.422 1.00 73.62 973 THR A N 1
ATOM 7557 C CA . THR A 1 973 ? -25.770 20.865 37.244 1.00 73.62 973 THR A CA 1
ATOM 7558 C C . THR A 1 973 ? -27.187 21.372 37.520 1.00 73.62 973 THR A C 1
ATOM 7560 O O . THR A 1 973 ? -27.645 22.296 36.842 1.00 73.62 973 THR A O 1
ATOM 7563 N N . ALA A 1 974 ? -27.869 20.826 38.534 1.00 74.50 974 ALA A N 1
ATOM 7564 C CA . ALA A 1 974 ? -29.183 21.295 38.977 1.00 74.50 974 ALA A CA 1
ATOM 7565 C C . ALA A 1 974 ? -29.126 22.679 39.655 1.00 74.50 974 ALA A C 1
ATOM 7567 O O . ALA A 1 974 ? -30.162 23.307 39.838 1.00 74.50 974 ALA A O 1
ATOM 7568 N N . TRP A 1 975 ? -27.926 23.184 39.960 1.00 80.19 975 TRP A N 1
ATOM 7569 C CA . TRP A 1 975 ? -27.688 24.416 40.714 1.00 80.19 975 TRP A CA 1
ATOM 7570 C C . TRP A 1 975 ? -26.933 25.492 39.901 1.00 80.19 975 TRP A C 1
ATOM 7572 O O . TRP A 1 975 ? -26.368 26.419 40.462 1.00 80.19 975 TRP A O 1
ATOM 7582 N N . ILE A 1 976 ? -26.918 25.414 38.561 1.00 72.81 976 ILE A N 1
ATOM 7583 C CA . ILE A 1 976 ? -26.153 26.334 37.677 1.00 72.81 976 ILE A CA 1
ATOM 7584 C C . ILE A 1 976 ? -26.680 27.791 37.671 1.00 72.81 976 ILE A C 1
ATOM 7586 O O . ILE A 1 976 ? -25.981 28.709 37.241 1.00 72.81 976 ILE A O 1
ATOM 7590 N N . GLY A 1 977 ? -27.922 28.037 38.103 1.00 67.12 977 GLY A N 1
ATOM 7591 C CA . GLY A 1 977 ? -28.520 29.381 38.075 1.00 67.12 977 GLY A CA 1
ATOM 7592 C C . GLY A 1 977 ? -27.857 30.369 39.048 1.00 67.12 977 GLY A C 1
ATOM 7593 O O . GLY A 1 977 ? -27.332 29.975 40.075 1.00 67.12 977 GLY A O 1
ATOM 7594 N N . THR A 1 978 ? -27.926 31.675 38.778 1.00 58.12 978 THR A N 1
ATOM 7595 C CA . THR A 1 978 ? -27.353 32.722 39.658 1.00 58.12 978 THR A CA 1
ATOM 7596 C C . THR A 1 978 ? -28.326 33.242 40.728 1.00 58.12 978 THR A C 1
ATOM 7598 O O . THR A 1 978 ? -28.011 34.193 41.434 1.00 58.12 978 THR A O 1
ATOM 7601 N N . GLY A 1 979 ? -29.527 32.667 40.834 1.00 61.62 979 GLY A N 1
ATOM 7602 C CA . GLY A 1 979 ? -30.569 33.077 41.785 1.00 61.62 979 GLY A CA 1
ATOM 7603 C C . GLY A 1 979 ? -31.218 31.877 42.472 1.00 61.62 979 GLY A C 1
ATOM 7604 O O . GLY A 1 979 ? -30.799 30.748 42.252 1.00 61.62 979 GLY A O 1
ATOM 7605 N N . SER A 1 980 ? -32.266 32.104 43.262 1.00 62.69 980 SER A N 1
ATOM 7606 C CA . SER A 1 980 ? -33.002 31.054 43.990 1.00 62.69 980 SER A CA 1
ATOM 7607 C C . SER A 1 980 ? -34.016 30.280 43.134 1.00 62.69 980 SER A C 1
ATOM 7609 O O . SER A 1 980 ? -34.954 29.674 43.637 1.00 62.69 980 SER A O 1
ATOM 7611 N N . LEU A 1 981 ? -33.866 30.323 41.810 1.00 63.03 981 LEU A N 1
ATOM 7612 C CA . LEU A 1 981 ? -34.753 29.618 40.890 1.00 63.03 981 LEU A CA 1
ATOM 7613 C C . LEU A 1 981 ? -34.167 28.243 40.555 1.00 63.03 981 LEU A C 1
ATOM 7615 O O . LEU A 1 981 ? -32.960 28.175 40.310 1.00 63.03 981 LEU A O 1
ATOM 7619 N N . PRO A 1 982 ? -34.994 27.191 40.417 1.00 66.25 982 PRO A N 1
ATOM 7620 C CA . PRO A 1 982 ? -34.505 25.873 40.035 1.00 66.25 982 PRO A CA 1
ATOM 7621 C C . PRO A 1 982 ? -33.664 25.905 38.753 1.00 66.25 982 PRO A C 1
ATOM 7623 O O . PRO A 1 982 ? -34.041 26.516 37.739 1.00 66.25 982 PRO A O 1
ATOM 7626 N N . GLY A 1 983 ? -32.511 25.237 38.786 1.00 56.38 983 GLY A N 1
ATOM 7627 C CA . GLY A 1 983 ? -31.520 25.221 37.712 1.00 56.38 983 GLY A CA 1
ATOM 7628 C C . GLY A 1 983 ? -31.906 24.299 36.556 1.00 56.38 983 GLY A C 1
ATOM 7629 O O . GLY A 1 983 ? -31.282 23.273 36.331 1.00 56.38 983 GLY A O 1
ATOM 7630 N N . ARG A 1 984 ? -32.954 24.673 35.813 1.00 48.03 984 ARG A N 1
ATOM 7631 C CA . ARG A 1 984 ? -33.261 24.353 34.399 1.00 48.03 984 ARG A CA 1
ATOM 7632 C C . ARG A 1 984 ? -34.735 24.683 34.157 1.00 48.03 984 ARG A C 1
ATOM 7634 O O . ARG A 1 984 ? -35.620 23.902 34.495 1.00 48.03 984 ARG A O 1
ATOM 7641 N N . ARG A 1 985 ? -35.031 25.781 33.455 1.00 38.41 985 ARG A N 1
ATOM 7642 C CA . ARG A 1 985 ? -36.334 25.908 32.783 1.00 38.41 985 ARG A CA 1
ATOM 7643 C C . ARG A 1 985 ? -36.345 24.958 31.586 1.00 38.41 985 ARG A C 1
ATOM 7645 O O . ARG A 1 985 ? -35.725 25.249 30.566 1.00 38.41 985 ARG A O 1
ATOM 7652 N N . ARG A 1 986 ? -37.100 23.855 31.660 1.00 36.12 986 ARG A N 1
ATOM 7653 C CA . ARG A 1 986 ? -37.711 23.303 30.440 1.00 36.12 986 ARG A CA 1
ATOM 7654 C C . ARG A 1 986 ? -38.500 24.451 29.813 1.00 36.12 986 ARG A C 1
ATOM 7656 O O . ARG A 1 986 ? -39.310 25.079 30.493 1.00 36.12 986 ARG A O 1
ATOM 7663 N N . SER A 1 987 ? -38.260 24.741 28.539 1.00 32.12 987 SER A N 1
ATOM 7664 C CA . SER A 1 987 ? -39.162 25.578 27.759 1.00 32.12 987 SER A CA 1
ATOM 7665 C C . SER A 1 987 ? -40.515 24.869 27.696 1.00 32.12 987 SER A C 1
ATOM 7667 O O . SER A 1 987 ? -40.761 24.049 26.812 1.00 32.12 987 SER A O 1
ATOM 7669 N N . ILE A 1 988 ? -41.398 25.146 28.650 1.00 32.62 988 ILE A N 1
ATOM 7670 C CA . ILE A 1 988 ? -42.820 24.942 28.426 1.00 32.62 988 ILE A CA 1
ATOM 7671 C C . ILE A 1 988 ? -43.172 25.999 27.384 1.00 32.62 988 ILE A C 1
ATOM 7673 O O . ILE A 1 988 ? -43.203 27.192 27.687 1.00 32.62 988 ILE A O 1
ATOM 7677 N N . ARG A 1 989 ? -43.314 25.557 26.127 1.00 31.88 989 ARG A N 1
ATOM 7678 C CA . ARG A 1 989 ? -43.973 26.344 25.084 1.00 31.88 989 ARG A CA 1
ATOM 7679 C C . ARG A 1 989 ? -45.297 26.831 25.677 1.00 31.88 989 ARG A C 1
ATOM 7681 O O . ARG A 1 989 ? -46.127 26.003 26.046 1.00 31.88 989 ARG A O 1
ATOM 7688 N N . ARG A 1 990 ? -45.436 28.147 25.823 1.00 31.52 990 ARG A N 1
ATOM 7689 C CA . ARG A 1 990 ? -46.749 28.788 25.852 1.00 31.52 990 ARG A CA 1
ATOM 7690 C C . ARG A 1 990 ? -47.249 28.914 24.428 1.00 31.52 990 ARG A C 1
ATOM 7692 O O . ARG A 1 990 ? -46.399 29.217 23.558 1.00 31.52 990 ARG A O 1
#

pLDDT: mean 74.27, std 23.02, range [22.47, 98.69]

InterPro domains:
  IPR000594 THIF-type NAD/FAD binding fold [PF00899] (364-615)
  IPR006285 Ubiquitin-like modifier-activating enzyme Atg7 [TIGR01381] (255-728)
  IPR032197 Ubiquitin-like modifier-activating enzyme Atg7, N-terminal [PF16420] (4-347)
  IPR035985 Ubiquitin-activating enzyme-like [SSF69572] (376-671)
  IPR042522 Ubiquitin-like modifier-activating enzyme Atg7, N-terminal, subdomain 1 [G3DSA:3.40.140.70] (9-343)
  IPR042523 Ubiquitin-like modifier-activating enzyme Atg7, N-terminal, subdomain 2 [G3DSA:3.40.140.100] (4-314)
  IPR045886 ThiF/MoeB/HesA family [PTHR10953] (339-619)

Sequence (990 aa):
MATLQFAPWSSDIELSFYAALASLKINHDKLDDAARKIVGRYEIRQNDAPERSARMQVHGTAFTTDALPQTQFRAEGILRNMNTIEEYKNLDRAAVAEQAGRTVWEAILDGSIYSCPSLLSSFYAIFFADLKKYKFTYHFVFPALHSDPPWKLETPSSSGPAKLEPAESSLLSDAVHTWKYSVDKRQHGFFLAKRKWKGPDAEPAPEPDPRQHGPLGPESPQSPKIAMLGFEWQVASLQAYETGFFGDAEPRDRFVCFADPSTYPQNPAWMLRNLLVLVRQRWKLHKVQILSYRDTHARRDRPHSVVMHLYCPPDPIVASALPKITGWERNENNRLNSRIVDLAEYMDPAKLADQSVDLNLKLMKWRIAPDLDLDVVRNTRCLLLGAGTLGSYVSRNLMGWGVRKITFVDNGKVSFSNPVRQPLFEFKDCVGGGVDKATRAAEALKQIYPGVEAAGHVMNVPMAGHPVTNEAATKADYDKLKDLIDDHDVIFLLMDTRESRWLPSVMGKAAGKVVMNAALGFDTYVVMRHGAETSSDEQLEEGVASLSTSDSTPASPEQSERQASLGCYFCNDVVAPADSLSDRTLDQQCTVTRPGIAAIASALLVELLVSLLQSPLRARSPAPPNRSVPRSPLNHPLGLVPHSIRGYLSTWDNMLVSGPSYDCCSACSPKILSAYRGRGNGGEGEGGWHFVKQAMNEKGYVEELSGLAEVQRRAEEASKDLEWDDSEGELTSRENEYAWDEDRTHPESIGAFQLGKVQWKGGFEYSLSSAGRLNDQPNNKSAMQLSSLMLVTLQMVRFVVADGIEDLNRLQQMTASASSQIDDSVMMVNHTVAFPRNGTGQGNSTAGQTYSIAYGKDYATASTLQALVDTIGAANSNLVNGSFGEWQNGTDNGTLSAAYSAYIQEVPQLAQALTQRGRAWHNEQNQAVYLTIQSLAQVVHAFSYSLAVRKIIEQYSIISTLRAGSNLVDAQTAWIGTGSLPGRRRSIRR

Radius of gyration: 49.39 Å; chains: 1; bounding box: 131×83×146 Å

Organism: NCBI:txid176857

Secondary structure (DSSP, 8-state):
-EEPP-BPPEEEE-HHHHHHHHHHIIIIITT----EEEEEEEE--TTS-HHHHSEEEE-TTTTT-----TTEEEEEEEEEEESSHHHHHHS-HHHHHHHHHHHHHHHHHHSGGGT-GGGGG-EEEEEEEETTTTEEEEEEEEEEEPPSSPPEE-S-TTT-SEE--HHHHHHHHHHHHHHHTTS-GGGTTEEEEEEEEPPTT-PPPPPPPTT---S--------TTHHHHSEEEEEEEGGGGTTTTTTTS-GGGEEEEEE-----SS--BTTHHHHHHHHHHTT--SEEEEEEE---GGGTTS---EEEEEE----S----SPPPEEEEPP-TTS----EEEE-HHHH-HHHHHHHHHHHHHHHHHHHT-TT--HHHHHH-EEEEE--SHHHHHHHHHHHHTT--EEEEE--PBP-TTSTTT-TT--GGGGGGG--BHHHHHHHHHHHH-TT-EEEEE--PPP-TTS--S-HHHHHHHHHHHHHHHHH-SEEEE--SSHHHHHHHHHHHHHTT-EEEEEEE-SSEEEEEEPPPP--TT------S------------TT-----PPB--TTTT-SS-----SSS-SSSS-TTSS-THHHHHHHHHHHHHHHHHHHSTTGGGPPPPPTT--TTSSTT-TT----SEEEEETTTTEEEEE--BPPTT-TTTSHHHHHHHHT--TTS----THHHHHHHHHSTTHHHHHHTHHHHHHHHHHHHHHT--------------------------------PPP----------------------S--HHHHHHHHHHHHHHHHHHHHHHHHHHHHHHHHHHHHHHHHHGGG----------------------------------HHHHHHHHHHHHHHHHHHHHHS--------S-HHHHHHHHHHHHHHHHHHHHHHHHHHHS--SS-HHHHHHHHHHHHHHHHHHHHHHHHTTSS-HHHHHHHHHHHHHHHHHHGGG-SSSSS-S-------

Foldseek 3Di:
DAFAAAQFEDEDEDPLLLVLVLCCCVPPCPQNQDKAKWKWKAFQDQPDDQNHLRYIYGYNCRRPDPDDDLRIAIAIEIEGEHADVVCVVPDPPQVVLLVLLVVLLVCLVVVVCLVFVSSLQYKYKYWYAPPVQRKIWIWMFRKFFADVVGKDFPDDPPPAFDFDALLRLLQVQVQLSVVCVVGDSSQSFWKKKFWAADDPPDDDDDDDDPPDDDDDDDDDDPPPSVVPPRTHMHMGGPVVVVVCPCVRGDQVGIETEGAFSRQDRHHTHRSVSSVVCSCCLPVVDQWHKYKHNSDDNVPSSDTSIGITIIGDDDDPDSDSDGGDIGGIDADPVRHSGIDMDRCCCPPPPQNVLVVVLVVVLVCCCVPAFVLQDLVLLQDAAEEEEDQALLVQLLVVLSVSSNHAHYAYEEQDFDACLGVVRRVQDDNVQHPPPGDGRFASSQVSVCVVHVRHRYYGDNAAQQFFAAADPDLVRNVVRLVVVLVVLLPGQEYEAPDLDPRSVQVVLQSCQLNQHWYWYKADFQQKIKTFIFWHDDDPPPPDDPDPPPDDDDDDDDDDPPDPPDQFTWADPQQLDLDADHPCVPPDFGRNPPPNHDSVHSNVNSNVRNLLQSQLSSDPCRSNDDADPPDDDQAVVVNRSSGGNAGMWMAGNVVRDIDGFTDGGHCLGLRNHPQSSCQQVQNDPPDRGDHNPVSSNCSRNPPCPSNVSSVSVVVVVVLVVVVVVVPDDPDDDDDDDDDDDDDDDDDDDDDDDDDDDDDDDPDDDDDDDDDDDDDDDDDDDDDDDPPVVVVVVVVVVVVVVVVVLVVLLVLLVVLLVLLLVLLVLLQVVLDDDDDDDDDDDDDDDDDDDDDDPDDDDDDDDDDCNLVSLVVSLVSLLVVLVCLVPDPDPQDPDDDRLVSSQVSLLSSLVSLLSSLVSLLSNLQDQDQDFLVSNLVSLVSSLVSLLSSLVSCVVSSSHDSSSNVSSVVSSSSSNVSSQQSPDRGRHGNDDPPPDD